Protein AF-0000000074138950 (afdb_homodimer)

Sequence (942 aa):
MVSYFRLIFAFALLVVQVLSLNSSVIQTNLSDFQYKGVSIGGWLVLEPYITPTLFNATLLSNETADDIPVDEYHYCEKLGEEEATKRLTEHWESMYNESDFEEIKKYGLNMVRIPIGYWSFEKMDGDPYVSGAQEYLDKAIEWSRNNDLKVLIDLHGVPNTQNGFDNSGLRNLGYPGWQNKTEYINHTYNVLQQIYEKYGTGEYAREYNDTIIGIEVVNEPFNPDLDKLKDFYIESYNDARNIQIVNNTIFFQEAFQQIGYWDDFIADGEVNITSTANGTNGTITKTADFENVIIDHHHYEVFSESQIASNVSTHLDNIKNYASSIGKSTTRSIIGEWSAALTDCAPWLNGVGLGSRYEGTSPYTNDRVGSCADFTRSPENWSKQQKKDYRRFVEMQLYQYGNSSQGWIFWCWKTEAATEWDFRALVKNDIIPQPLDNFKYVKNGVDTSDSTKVGITWSLVVIQTLILFFIMVSYFRLIFAFALLVVQVLSLNSSVIQTNLSDFQYKGVSIGGWLVLEPYITPTLFNATLLSNETADDIPVDEYHYCEKLGEEEATKRLTEHWESMYNESDFEEIKKYGLNMVRIPIGYWSFEKMDGDPYVSGAQEYLDKAIEWSRNNDLKVLIDLHGVPNTQNGFDNSGLRNLGYPGWQNKTEYINHTYNVLQQIYEKYGTGEYAREYNDTIIGIEVVNEPFNPDLDKLKDFYIESYNDARNIQIVNNTIFFQEAFQQIGYWDDFIADGEVNITSTANGTNGTITKTADFENVIIDHHHYEVFSESQIASNVSTHLDNIKNYASSIGKSTTRSIIGEWSAALTDCAPWLNGVGLGSRYEGTSPYTNDRVGSCADFTRSPENWSKQQKKDYRRFVEMQLYQYGNSSQGWIFWCWKTEAATEWDFRALVKNDIIPQPLDNFKYVKNGVDTSDSTKVGITWSLVVIQTLILFFI

pLDDT: mean 89.06, std 19.88, range [23.2, 98.94]

Radius of gyration: 33.06 Å; Cα contacts (8 Å, |Δi|>4): 1745; chains: 2; bounding box: 158×79×90 Å

Solvent-accessible surface area (backbone atoms only — not comparable to full-atom values): 50942 Å² total; per-residue (Å²): 132,86,78,77,75,76,76,75,78,75,75,74,76,73,74,74,73,74,69,77,71,79,68,72,66,45,80,60,84,57,87,79,54,68,44,36,28,32,20,52,56,47,58,58,40,40,33,56,36,36,41,46,66,71,43,59,66,67,59,51,92,91,52,55,83,88,66,48,52,55,20,40,38,46,41,16,53,73,55,31,62,68,56,32,43,55,53,48,51,51,46,58,64,61,78,58,56,55,67,54,44,48,50,45,35,72,61,67,35,48,31,38,35,40,43,32,35,40,45,40,78,53,65,60,92,85,56,42,60,66,66,63,49,46,62,52,51,53,49,50,51,50,36,24,51,76,44,70,22,31,33,33,43,28,35,29,15,47,53,64,6,38,47,7,40,29,67,26,31,35,59,35,79,81,47,48,38,22,84,42,38,70,67,34,48,51,49,46,50,53,40,48,50,51,50,28,45,51,62,17,19,67,68,60,12,64,73,36,52,86,21,49,49,29,39,30,77,46,50,53,40,46,84,62,65,62,65,60,47,50,47,48,53,35,52,54,50,50,47,40,66,72,57,24,33,39,54,46,31,41,33,43,46,57,43,85,52,61,82,52,68,57,36,61,47,55,75,65,18,60,48,76,45,76,46,70,55,95,89,40,74,44,74,44,76,47,68,40,87,74,69,62,57,34,38,32,38,73,55,75,51,32,87,43,58,69,44,37,66,47,54,68,70,45,51,46,50,50,47,52,53,52,27,51,48,44,54,71,32,86,54,56,33,30,36,56,30,30,61,53,40,63,52,41,54,43,65,36,64,74,29,64,94,41,46,26,55,36,52,24,30,54,83,38,80,33,68,61,69,55,66,48,69,74,69,60,48,60,71,89,72,46,52,71,65,56,49,49,49,41,23,44,48,38,40,46,47,56,50,37,36,54,71,33,40,44,9,37,18,38,44,19,42,60,46,76,64,30,56,48,36,9,49,56,56,26,40,76,66,64,30,43,43,77,57,71,78,53,58,86,30,43,58,95,86,36,81,49,71,78,62,61,79,72,64,72,69,71,70,76,72,74,74,73,75,74,73,77,71,82,119,132,83,78,77,76,76,77,74,76,76,75,74,74,74,72,73,75,73,70,75,71,81,68,74,66,45,78,61,86,58,86,80,55,67,45,39,29,32,21,51,58,48,57,57,41,40,34,56,35,36,42,47,66,71,43,60,67,67,58,51,93,92,53,56,81,87,66,48,51,55,20,40,37,46,41,16,53,74,55,32,64,67,56,33,42,56,54,49,51,52,45,57,64,62,75,57,56,56,66,55,43,46,50,44,36,73,62,68,37,47,31,38,36,39,44,33,33,39,44,40,78,54,63,61,93,86,55,44,60,66,66,65,49,47,63,53,52,52,47,51,52,50,37,23,50,75,44,71,22,30,34,32,45,28,34,30,14,47,52,63,7,38,47,8,41,28,68,26,30,34,60,34,79,81,46,47,38,22,84,40,38,71,66,33,49,52,49,45,51,53,41,48,50,51,49,28,44,52,63,15,20,67,68,60,13,64,72,37,52,87,23,49,49,28,40,29,76,46,49,53,40,46,84,62,63,63,64,60,48,52,49,48,52,34,52,54,50,52,49,42,66,72,58,24,34,40,54,49,32,40,34,42,46,58,42,84,52,62,82,53,69,58,35,62,46,54,74,64,18,61,48,75,46,76,46,70,54,97,90,40,72,43,74,44,77,47,69,38,86,74,68,62,56,32,38,34,38,73,55,74,52,33,86,44,58,69,42,38,66,46,54,67,70,44,51,46,49,50,46,50,53,52,29,53,47,44,56,70,33,87,54,55,32,30,34,59,29,32,62,54,39,63,51,40,55,42,62,34,64,74,30,65,94,40,45,25,55,37,52,25,31,55,83,38,80,31,69,60,68,54,64,48,70,74,69,62,48,62,72,88,73,46,50,71,65,56,48,49,50,41,22,43,48,39,39,44,47,56,50,36,36,52,72,32,39,44,8,35,17,37,44,20,43,60,45,75,64,28,59,50,37,9,50,56,57,27,41,76,66,65,30,43,42,77,56,72,79,54,57,86,29,44,58,95,84,36,81,48,72,77,61,60,78,73,63,73,69,71,69,74,72,71,73,74,72,75,70,76,70,86,119

Structure (mmCIF, N/CA/C/O backbone):
data_AF-0000000074138950-model_v1
#
loop_
_entity.id
_entity.type
_entity.pdbx_description
1 polymer 'glucan 1,3-beta-glucosidase'
#
loop_
_atom_site.group_PDB
_atom_site.id
_atom_site.type_symbol
_atom_site.label_atom_id
_atom_site.label_alt_id
_atom_site.label_comp_id
_atom_site.label_asym_id
_atom_site.label_entity_id
_atom_site.label_seq_id
_atom_site.pdbx_PDB_ins_code
_atom_site.Cartn_x
_atom_site.Cartn_y
_atom_site.Cartn_z
_atom_site.occupancy
_atom_site.B_iso_or_equiv
_atom_site.auth_seq_id
_atom_site.auth_comp_id
_atom_site.auth_asym_id
_atom_site.auth_atom_id
_atom_site.pdbx_PDB_model_num
ATOM 1 N N . MET A 1 1 ? 75.5 -23.422 -19.922 1 25.45 1 MET A N 1
ATOM 2 C CA . MET A 1 1 ? 75.125 -23.359 -21.328 1 25.45 1 MET A CA 1
ATOM 3 C C . MET A 1 1 ? 73.688 -23.844 -21.531 1 25.45 1 MET A C 1
ATOM 5 O O . MET A 1 1 ? 73.312 -24.297 -22.625 1 25.45 1 MET A O 1
ATOM 9 N N . VAL A 1 2 ? 72.812 -23.906 -20.438 1 30.64 2 VAL A N 1
ATOM 10 C CA . VAL A 1 2 ? 71.5 -24.5 -20.312 1 30.64 2 VAL A CA 1
ATOM 11 C C . VAL A 1 2 ? 70.562 -23.828 -21.281 1 30.64 2 VAL A C 1
ATOM 13 O O . VAL A 1 2 ? 70.438 -22.594 -21.281 1 30.64 2 VAL A O 1
ATOM 16 N N . SER A 1 3 ? 70.375 -24.453 -22.484 1 27.3 3 SER A N 1
ATOM 17 C CA . SER A 1 3 ? 69.688 -24.125 -23.703 1 27.3 3 SER A CA 1
ATOM 18 C C . SER A 1 3 ? 68.188 -23.781 -23.422 1 27.3 3 SER A C 1
ATOM 20 O O . SER A 1 3 ? 67.5 -24.594 -22.828 1 27.3 3 SER A O 1
ATOM 22 N N . TYR A 1 4 ? 67.875 -22.516 -23.188 1 27.69 4 TYR A N 1
ATOM 23 C CA . TYR A 1 4 ? 66.625 -21.828 -22.922 1 27.69 4 TYR A CA 1
ATOM 24 C C . TYR A 1 4 ? 65.625 -22.047 -24.078 1 27.69 4 TYR A C 1
ATOM 26 O O . TYR A 1 4 ? 65.812 -21.5 -25.156 1 27.69 4 TYR A O 1
ATOM 34 N N . PHE A 1 5 ? 65.25 -23.359 -24.328 1 26.03 5 PHE A N 1
ATOM 35 C CA . PHE A 1 5 ? 64.312 -23.609 -25.406 1 26.03 5 PHE A CA 1
ATOM 36 C C . PHE A 1 5 ? 63.094 -22.719 -25.266 1 26.03 5 PHE A C 1
ATOM 38 O O . PHE A 1 5 ? 62.469 -22.688 -24.203 1 26.03 5 PHE A O 1
ATOM 45 N N . ARG A 1 6 ? 63.062 -21.578 -25.953 1 26.09 6 ARG A N 1
ATOM 46 C CA . ARG A 1 6 ? 61.969 -20.609 -26.172 1 26.09 6 ARG A CA 1
ATOM 47 C C . ARG A 1 6 ? 60.719 -21.297 -26.719 1 26.09 6 ARG A C 1
ATOM 49 O O . ARG A 1 6 ? 60.719 -21.766 -27.859 1 26.09 6 ARG A O 1
ATOM 56 N N . LEU A 1 7 ? 60.094 -22.234 -25.922 1 26.47 7 LEU A N 1
ATOM 57 C CA . LEU A 1 7 ? 58.844 -22.828 -26.422 1 26.47 7 LEU A CA 1
ATOM 58 C C . LEU A 1 7 ? 57.875 -21.75 -26.875 1 26.47 7 LEU A C 1
ATOM 60 O O . LEU A 1 7 ? 57.469 -20.906 -26.062 1 26.47 7 LEU A O 1
ATOM 64 N N . ILE A 1 8 ? 57.969 -21.328 -28.109 1 28.42 8 ILE A N 1
ATOM 65 C CA . ILE A 1 8 ? 57.031 -20.453 -28.797 1 28.42 8 ILE A CA 1
ATOM 66 C C . ILE A 1 8 ? 55.625 -21.062 -28.734 1 28.42 8 ILE A C 1
ATOM 68 O O . ILE A 1 8 ? 55.406 -22.156 -29.234 1 28.42 8 ILE A O 1
ATOM 72 N N . PHE A 1 9 ? 54.938 -20.891 -27.609 1 27.12 9 PHE A N 1
ATOM 73 C CA . PHE A 1 9 ? 53.531 -21.25 -27.469 1 27.12 9 PHE A CA 1
ATOM 74 C C . PHE A 1 9 ? 52.719 -20.625 -28.594 1 27.12 9 PHE A C 1
ATOM 76 O O . PHE A 1 9 ? 52.656 -19.406 -28.734 1 27.12 9 PHE A O 1
ATOM 83 N N . ALA A 1 10 ? 52.75 -21.25 -29.781 1 27.77 10 ALA A N 1
ATOM 84 C CA . ALA A 1 10 ? 51.812 -20.922 -30.859 1 27.77 10 ALA A CA 1
ATOM 85 C C . ALA A 1 10 ? 50.375 -20.906 -30.344 1 27.77 10 ALA A C 1
ATOM 87 O O . ALA A 1 10 ? 49.875 -21.906 -29.844 1 27.77 10 ALA A O 1
ATOM 88 N N . PHE A 1 11 ? 49.906 -19.766 -29.812 1 28.39 11 PHE A N 1
ATOM 89 C CA . PHE A 1 11 ? 48.5 -19.484 -29.516 1 28.39 11 PHE A CA 1
ATOM 90 C C . PHE A 1 11 ? 47.625 -19.734 -30.734 1 28.39 11 PHE A C 1
ATOM 92 O O . PHE A 1 11 ? 47.719 -19.031 -31.734 1 28.39 11 PHE A O 1
ATOM 99 N N . ALA A 1 12 ? 47.469 -21.016 -31.141 1 28.14 12 ALA A N 1
ATOM 100 C CA . ALA A 1 12 ? 46.406 -21.281 -32.125 1 28.14 12 ALA A CA 1
ATOM 101 C C . ALA A 1 12 ? 45.094 -20.609 -31.719 1 28.14 12 ALA A C 1
ATOM 103 O O . ALA A 1 12 ? 44.562 -20.875 -30.641 1 28.14 12 ALA A O 1
ATOM 104 N N . LEU A 1 13 ? 44.875 -19.391 -32.156 1 29.73 13 LEU A N 1
ATOM 105 C CA . LEU A 1 13 ? 43.625 -18.688 -32.156 1 29.73 13 LEU A CA 1
ATOM 106 C C . LEU A 1 13 ? 42.5 -19.562 -32.719 1 29.73 13 LEU A C 1
ATOM 108 O O . LEU A 1 13 ? 42.469 -19.828 -33.938 1 29.73 13 LEU A O 1
ATOM 112 N N . LEU A 1 14 ? 42.188 -20.688 -32.094 1 29.3 14 LEU A N 1
ATOM 113 C CA . LEU A 1 14 ? 40.938 -21.344 -32.469 1 29.3 14 LEU A CA 1
ATOM 114 C C . LEU A 1 14 ? 39.781 -20.344 -32.562 1 29.3 14 LEU A C 1
ATOM 116 O O . LEU A 1 14 ? 39.406 -19.766 -31.547 1 29.3 14 LEU A O 1
ATOM 120 N N . VAL A 1 15 ? 39.688 -19.641 -33.656 1 30.47 15 VAL A N 1
ATOM 121 C CA . VAL A 1 15 ? 38.469 -18.938 -34.031 1 30.47 15 VAL A CA 1
ATOM 122 C C . VAL A 1 15 ? 37.281 -19.859 -33.906 1 30.47 15 VAL A C 1
ATOM 124 O O . VAL A 1 15 ? 37.125 -20.828 -34.656 1 30.47 15 VAL A O 1
ATOM 127 N N . VAL A 1 16 ? 36.844 -20.141 -32.688 1 30.41 16 VAL A N 1
ATOM 128 C CA . VAL A 1 16 ? 35.531 -20.719 -32.531 1 30.41 16 VAL A CA 1
ATOM 129 C C . VAL A 1 16 ? 34.531 -19.953 -33.406 1 30.41 16 VAL A C 1
ATOM 131 O O . VAL A 1 16 ? 34.281 -18.75 -33.156 1 30.41 16 VAL A O 1
ATOM 134 N N . GLN A 1 17 ? 34.469 -20.25 -34.656 1 28.31 17 GLN A N 1
ATOM 135 C CA . GLN A 1 17 ? 33.312 -19.828 -35.469 1 28.31 17 GLN A CA 1
ATOM 136 C C . GLN A 1 17 ? 32 -20.031 -34.719 1 28.31 17 GLN A C 1
ATOM 138 O O . GLN A 1 17 ? 31.641 -21.172 -34.406 1 28.31 17 GLN A O 1
ATOM 143 N N . VAL A 1 18 ? 31.609 -19.109 -33.906 1 32.47 18 VAL A N 1
ATOM 144 C CA . VAL A 1 18 ? 30.219 -19.016 -33.469 1 32.47 18 VAL A CA 1
ATOM 145 C C . VAL A 1 18 ? 29.281 -19.219 -34.656 1 32.47 18 VAL A C 1
ATOM 147 O O . VAL A 1 18 ? 29.25 -18.406 -35.562 1 32.47 18 VAL A O 1
ATOM 150 N N . LEU A 1 19 ? 29.219 -20.406 -35.125 1 30.45 19 LEU A N 1
ATOM 151 C CA . LEU A 1 19 ? 28.109 -20.688 -36 1 30.45 19 LEU A CA 1
ATOM 152 C C . LEU A 1 19 ? 26.844 -19.984 -35.531 1 30.45 19 LEU A C 1
ATOM 154 O O . LEU A 1 19 ? 26.438 -20.109 -34.375 1 30.45 19 LEU A O 1
ATOM 158 N N . SER A 1 20 ? 26.656 -18.781 -36 1 34.59 20 SER A N 1
ATOM 159 C CA . SER A 1 20 ? 25.312 -18.203 -36.031 1 34.59 20 SER A CA 1
ATOM 160 C C . SER A 1 20 ? 24.266 -19.266 -36.375 1 34.59 20 SER A C 1
ATOM 162 O O . SER A 1 20 ? 24.156 -19.688 -37.531 1 34.59 20 SER A O 1
ATOM 164 N N . LEU A 1 21 ? 24.172 -20.391 -35.688 1 35.03 21 LEU A N 1
ATOM 165 C CA . LEU A 1 21 ? 23 -21.219 -35.938 1 35.03 21 LEU A CA 1
ATOM 166 C C . LEU A 1 21 ? 21.75 -20.375 -36.062 1 35.03 21 LEU A C 1
ATOM 168 O O . LEU A 1 21 ? 21.391 -19.641 -35.125 1 35.03 21 LEU A O 1
ATOM 172 N N . ASN A 1 22 ? 21.406 -19.781 -37.094 1 38.62 22 ASN A N 1
ATOM 173 C CA . ASN A 1 22 ? 20.109 -19.266 -37.562 1 38.62 22 ASN A CA 1
ATOM 174 C C . ASN A 1 22 ? 18.953 -20.078 -36.969 1 38.62 22 ASN A C 1
ATOM 176 O O . ASN A 1 22 ? 18.453 -21 -37.594 1 38.62 22 ASN A O 1
ATOM 180 N N . SER A 1 23 ? 18.969 -20.578 -35.812 1 46.44 23 SER A N 1
ATOM 181 C CA . SER A 1 23 ? 17.891 -21.406 -35.281 1 46.44 23 SER A CA 1
ATOM 182 C C . SER A 1 23 ? 16.562 -20.656 -35.312 1 46.44 23 SER A C 1
ATOM 184 O O . SER A 1 23 ? 16.453 -19.562 -34.75 1 46.44 23 SER A O 1
ATOM 186 N N . SER A 1 24 ? 15.695 -20.828 -36.25 1 58.06 24 SER A N 1
ATOM 187 C CA . SER A 1 24 ? 14.352 -20.312 -36.469 1 58.06 24 SER A CA 1
ATOM 188 C C . SER A 1 24 ? 13.531 -20.297 -35.188 1 58.06 24 SER A C 1
ATOM 190 O O . SER A 1 24 ? 13.469 -21.297 -34.469 1 58.06 24 SER A O 1
ATOM 192 N N . VAL A 1 25 ? 13.172 -19.141 -34.688 1 64.19 25 VAL A N 1
ATOM 193 C CA . VAL A 1 25 ? 12.273 -18.922 -33.562 1 64.19 25 VAL A CA 1
ATOM 194 C C . VAL A 1 25 ? 11.016 -19.781 -33.719 1 64.19 25 VAL A C 1
ATOM 196 O O . VAL A 1 25 ? 10.398 -19.781 -34.781 1 64.19 25 VAL A O 1
ATOM 199 N N . ILE A 1 26 ? 10.734 -20.766 -32.875 1 66.44 26 ILE A N 1
ATOM 200 C CA . ILE A 1 26 ? 9.5 -21.547 -32.844 1 66.44 26 ILE A CA 1
ATOM 201 C C . ILE A 1 26 ? 8.375 -20.703 -32.281 1 66.44 26 ILE A C 1
ATOM 203 O O . ILE A 1 26 ? 8.453 -20.234 -31.125 1 66.44 26 ILE A O 1
ATOM 207 N N . GLN A 1 27 ? 7.336 -20.406 -33.156 1 62.75 27 GLN A N 1
ATOM 208 C CA . GLN A 1 27 ? 6.211 -19.578 -32.719 1 62.75 27 GLN A CA 1
ATOM 209 C C . GLN A 1 27 ? 5.184 -20.406 -31.969 1 62.75 27 GLN A C 1
ATOM 211 O O . GLN A 1 27 ? 4.832 -21.516 -32.375 1 62.75 27 GLN A O 1
ATOM 216 N N . THR A 1 28 ? 4.895 -20.016 -30.719 1 65.25 28 THR A N 1
ATOM 217 C CA . THR A 1 28 ? 3.764 -20.594 -30 1 65.25 28 THR A CA 1
ATOM 218 C C . THR A 1 28 ? 2.482 -19.828 -30.297 1 65.25 28 THR A C 1
ATOM 220 O O . THR A 1 28 ? 2.438 -18.609 -30.141 1 65.25 28 THR A O 1
ATOM 223 N N . ASN A 1 29 ? 1.729 -20.125 -31.359 1 62 29 ASN A N 1
ATOM 224 C CA . ASN A 1 29 ? 0.498 -19.422 -31.688 1 62 29 ASN A CA 1
ATOM 225 C C . ASN A 1 29 ? -0.556 -19.594 -30.609 1 62 29 ASN A C 1
ATOM 227 O O . ASN A 1 29 ? -1.287 -20.578 -30.578 1 62 29 ASN A O 1
ATOM 231 N N . LEU A 1 30 ? -0.494 -18.75 -29.641 1 74.06 30 LEU A N 1
ATOM 232 C CA . LEU A 1 30 ? -1.411 -18.859 -28.516 1 74.06 30 LEU A CA 1
ATOM 233 C C . LEU A 1 30 ? -2.477 -17.766 -28.562 1 74.06 30 LEU A C 1
ATOM 235 O O . LEU A 1 30 ? -3.064 -17.406 -27.547 1 74.06 30 LEU A O 1
ATOM 239 N N . SER A 1 31 ? -2.734 -17.297 -29.734 1 74.69 31 SER A N 1
ATOM 240 C CA . SER A 1 31 ? -3.717 -16.219 -29.859 1 74.69 31 SER A CA 1
ATOM 241 C C . SER A 1 31 ? -5.121 -16.719 -29.531 1 74.69 31 SER A C 1
ATOM 243 O O . SER A 1 31 ? -5.914 -16 -28.922 1 74.69 31 SER A O 1
ATOM 245 N N . ASP A 1 32 ? -5.324 -18.031 -29.719 1 82.62 32 ASP A N 1
ATOM 246 C CA . ASP A 1 32 ? -6.672 -18.547 -29.484 1 82.62 32 ASP A CA 1
ATOM 247 C C . ASP A 1 32 ? -6.707 -19.453 -28.266 1 82.62 32 ASP A C 1
ATOM 249 O O . ASP A 1 32 ? -7.738 -20.062 -27.953 1 82.62 32 ASP A O 1
ATOM 253 N N . PHE A 1 33 ? -5.648 -19.578 -27.641 1 91.06 33 PHE A N 1
ATOM 254 C CA . PHE A 1 33 ? -5.598 -20.438 -26.469 1 91.06 33 PHE A CA 1
ATOM 255 C C . PHE A 1 33 ? -6.391 -19.812 -25.312 1 91.06 33 PHE A C 1
ATOM 257 O O . PHE A 1 33 ? -6.156 -18.672 -24.938 1 91.06 33 PHE A O 1
ATOM 264 N N . GLN A 1 34 ? -7.367 -20.547 -24.844 1 95.12 34 GLN A N 1
ATOM 265 C CA . GLN A 1 34 ? -8.133 -20.141 -23.672 1 95.12 34 GLN A CA 1
ATOM 266 C C . GLN A 1 34 ? -7.613 -20.828 -22.406 1 95.12 34 GLN A C 1
ATOM 268 O O . GLN A 1 34 ? -7.738 -22.047 -22.266 1 95.12 34 GLN A O 1
ATOM 273 N N . TYR A 1 35 ? -7.074 -20.094 -21.562 1 97.88 35 TYR A N 1
ATOM 274 C CA . TYR A 1 35 ? -6.508 -20.641 -20.328 1 97.88 35 TYR A CA 1
ATOM 275 C C . TYR A 1 35 ? -7.602 -21.156 -19.406 1 97.88 35 TYR A C 1
ATOM 277 O O . TYR A 1 35 ? -8.508 -20.422 -19.031 1 97.88 35 TYR A O 1
ATOM 285 N N . LYS A 1 36 ? -7.59 -22.328 -19.156 1 98.62 36 LYS A N 1
ATOM 286 C CA . LYS A 1 36 ? -8.352 -23 -18.109 1 98.62 36 LYS A CA 1
ATOM 287 C C . LYS A 1 36 ? -7.438 -23.781 -17.172 1 98.62 36 LYS A C 1
ATOM 289 O O . LYS A 1 36 ? -7.234 -24.984 -17.359 1 98.62 36 LYS A O 1
ATOM 294 N N . GLY A 1 37 ? -6.922 -22.984 -16.219 1 98.81 37 GLY A N 1
ATOM 295 C CA . GLY A 1 37 ? -5.789 -23.547 -15.508 1 98.81 37 GLY A CA 1
ATOM 296 C C . GLY A 1 37 ? -6 -23.609 -14.008 1 98.81 37 GLY A C 1
ATOM 297 O O . GLY A 1 37 ? -7.031 -23.156 -13.5 1 98.81 37 GLY A O 1
ATOM 298 N N . VAL A 1 38 ? -5.051 -24.266 -13.352 1 98.94 38 VAL A N 1
ATOM 299 C CA . VAL A 1 38 ? -4.961 -24.344 -11.898 1 98.94 38 VAL A CA 1
ATOM 300 C C . VAL A 1 38 ? -3.506 -24.188 -11.453 1 98.94 38 VAL A C 1
ATOM 302 O O . VAL A 1 38 ? -2.59 -24.609 -12.164 1 98.94 38 VAL A O 1
ATOM 305 N N . SER A 1 39 ? -3.324 -23.547 -10.305 1 98.94 39 SER A N 1
ATOM 306 C CA . SER A 1 39 ? -1.98 -23.375 -9.766 1 98.94 39 SER A CA 1
ATOM 307 C C . SER A 1 39 ? -1.574 -24.547 -8.891 1 98.94 39 SER A C 1
ATOM 309 O O . SER A 1 39 ? -2.395 -25.094 -8.141 1 98.94 39 SER A O 1
ATOM 311 N N . ILE A 1 40 ? -0.316 -24.922 -9.055 1 98.88 40 ILE A N 1
ATOM 312 C CA . ILE A 1 40 ? 0.272 -25.953 -8.195 1 98.88 40 ILE A CA 1
ATOM 313 C C . ILE A 1 40 ? 0.928 -25.281 -6.98 1 98.88 40 ILE A C 1
ATOM 315 O O . ILE A 1 40 ? 2.154 -25.297 -6.852 1 98.88 40 ILE A O 1
ATOM 319 N N . GLY A 1 41 ? 0.086 -24.797 -6.098 1 98.19 41 GLY A N 1
ATOM 320 C CA . GLY A 1 41 ? 0.531 -23.984 -4.973 1 98.19 41 GLY A CA 1
ATOM 321 C C . GLY A 1 41 ? 1.045 -24.812 -3.809 1 98.19 41 GLY A C 1
ATOM 322 O O . GLY A 1 41 ? 0.669 -25.969 -3.652 1 98.19 41 GLY A O 1
ATOM 323 N N . GLY A 1 42 ? 1.865 -24.219 -2.883 1 98.31 42 GLY A N 1
ATOM 324 C CA . GLY A 1 42 ? 2.32 -24.812 -1.636 1 98.31 42 GLY A CA 1
ATOM 325 C C . GLY A 1 42 ? 3.365 -25.891 -1.837 1 98.31 42 GLY A C 1
ATOM 326 O O . GLY A 1 42 ? 3.672 -26.656 -0.911 1 98.31 42 GLY A O 1
ATOM 327 N N . TRP A 1 43 ? 3.957 -26 -3.045 1 98.75 43 TRP A N 1
ATOM 328 C CA . TRP A 1 43 ? 4.824 -27.125 -3.395 1 98.75 43 TRP A CA 1
ATOM 329 C C . TRP A 1 43 ? 6.27 -26.672 -3.553 1 98.75 43 TRP A C 1
ATOM 331 O O . TRP A 1 43 ? 7.059 -26.75 -2.607 1 98.75 43 TRP A O 1
ATOM 341 N N . LEU A 1 44 ? 6.598 -25.891 -4.582 1 98.81 44 LEU A N 1
ATOM 342 C CA . LEU A 1 44 ? 7.969 -25.469 -4.844 1 98.81 44 LEU A CA 1
ATOM 343 C C . LEU A 1 44 ? 8.234 -24.094 -4.25 1 98.81 44 LEU A C 1
ATOM 345 O O . LEU A 1 44 ? 9.375 -23.625 -4.25 1 98.81 44 LEU A O 1
ATOM 349 N N . VAL A 1 45 ? 7.254 -23.453 -3.809 1 98.81 45 VAL A N 1
ATOM 350 C CA . VAL A 1 45 ? 7.223 -22.328 -2.881 1 98.81 45 VAL A CA 1
ATOM 351 C C . VAL A 1 45 ? 6.203 -22.594 -1.777 1 98.81 45 VAL A C 1
ATOM 353 O O . VAL A 1 45 ? 5.016 -22.797 -2.055 1 98.81 45 VAL A O 1
ATOM 356 N N . LEU A 1 46 ? 6.676 -22.547 -0.558 1 98.69 46 LEU A N 1
ATOM 357 C CA . LEU A 1 46 ? 5.797 -22.922 0.543 1 98.69 46 LEU A CA 1
ATOM 358 C C . LEU A 1 46 ? 4.887 -21.766 0.939 1 98.69 46 LEU A C 1
ATOM 360 O O . LEU A 1 46 ? 5.305 -20.609 0.913 1 98.69 46 LEU A O 1
ATOM 364 N N . GLU A 1 47 ? 3.686 -22.078 1.285 1 98.56 47 GLU A N 1
ATOM 365 C CA . GLU A 1 47 ? 2.734 -21.203 1.961 1 98.56 47 GLU A CA 1
ATOM 366 C C . GLU A 1 47 ? 2.088 -21.906 3.152 1 98.56 47 GLU A C 1
ATOM 368 O O . GLU A 1 47 ? 1.416 -22.922 2.988 1 98.56 47 GLU A O 1
ATOM 373 N N . PRO A 1 48 ? 2.189 -21.406 4.301 1 98.5 48 PRO A N 1
ATOM 374 C CA . PRO A 1 48 ? 1.765 -22.109 5.508 1 98.5 48 PRO A CA 1
ATOM 375 C C . PRO A 1 48 ? 0.293 -22.516 5.469 1 98.5 48 PRO A C 1
ATOM 377 O O . PRO A 1 48 ? -0.07 -23.594 5.969 1 98.5 48 PRO A O 1
ATOM 380 N N . TYR A 1 49 ? -0.575 -21.734 4.867 1 98.31 49 TYR A N 1
ATOM 381 C CA . TYR A 1 49 ? -1.999 -22.031 4.926 1 98.31 49 TYR A CA 1
ATOM 382 C C . TYR A 1 49 ? -2.338 -23.219 4.031 1 98.31 49 TYR A C 1
ATOM 384 O O . TYR A 1 49 ? -3.365 -23.875 4.227 1 98.31 49 TYR A O 1
ATOM 392 N N . ILE A 1 50 ? -1.511 -23.547 3.055 1 98.56 50 ILE A N 1
ATOM 393 C CA . ILE A 1 50 ? -1.769 -24.656 2.137 1 98.56 50 ILE A CA 1
ATOM 394 C C . ILE A 1 50 ? -1.3 -25.969 2.764 1 98.56 50 ILE A C 1
ATOM 396 O O . ILE A 1 50 ? -1.968 -26.984 2.635 1 98.56 50 ILE A O 1
ATOM 400 N N . THR A 1 51 ? -0.111 -25.906 3.436 1 97.69 51 THR A N 1
ATOM 401 C CA . THR A 1 51 ? 0.45 -27.094 4.074 1 97.69 51 THR A CA 1
ATOM 402 C C . THR A 1 51 ? 0.824 -26.797 5.523 1 97.69 51 THR A C 1
ATOM 404 O O . THR A 1 51 ? 1.995 -26.891 5.898 1 97.69 51 THR A O 1
ATOM 407 N N . PRO A 1 52 ? -0.171 -26.578 6.379 1 97.38 52 PRO A N 1
ATOM 408 C CA . PRO A 1 52 ? 0.117 -26.203 7.762 1 97.38 52 PRO A CA 1
ATOM 409 C C . PRO A 1 52 ? 0.89 -27.281 8.523 1 97.38 52 PRO A C 1
ATOM 411 O O . PRO A 1 52 ? 1.667 -26.969 9.422 1 97.38 52 PRO A O 1
ATOM 414 N N . THR A 1 53 ? 0.735 -28.562 8.164 1 97 53 THR A N 1
ATOM 415 C CA . THR A 1 53 ? 1.394 -29.656 8.883 1 97 53 THR A CA 1
ATOM 416 C C . THR A 1 53 ? 2.91 -29.531 8.773 1 97 53 THR A C 1
ATOM 418 O O . THR A 1 53 ? 3.633 -29.828 9.727 1 97 53 THR A O 1
ATOM 421 N N . LEU A 1 54 ? 3.367 -29.094 7.641 1 97.81 54 LEU A N 1
ATOM 422 C CA . LEU A 1 54 ? 4.797 -28.906 7.422 1 97.81 54 LEU A CA 1
ATOM 423 C C . LEU A 1 54 ? 5.379 -27.906 8.406 1 97.81 54 LEU A C 1
ATOM 425 O O . LEU A 1 54 ? 6.488 -28.078 8.906 1 97.81 54 LEU A O 1
ATOM 429 N N . PHE 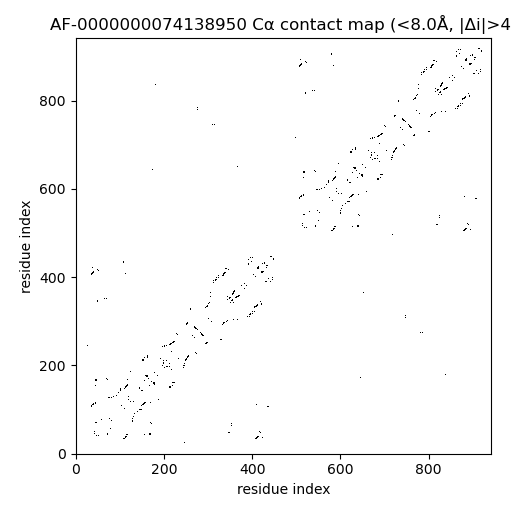A 1 55 ? 4.703 -26.875 8.742 1 98.44 55 PHE A N 1
ATOM 430 C CA . PHE A 1 55 ? 5.148 -25.797 9.625 1 98.44 55 PHE A CA 1
ATOM 431 C C . PHE A 1 55 ? 4.93 -26.172 11.086 1 98.44 55 PHE A C 1
ATOM 433 O O . PHE A 1 55 ? 5.793 -25.938 11.93 1 98.44 55 PHE A O 1
ATOM 440 N N . ASN A 1 56 ? 3.807 -26.828 11.367 1 97.69 56 ASN A N 1
ATOM 441 C CA . ASN A 1 56 ? 3.531 -27.281 12.719 1 97.69 56 ASN A CA 1
ATOM 442 C C . ASN A 1 56 ? 4.582 -28.281 13.195 1 97.69 56 ASN A C 1
ATOM 444 O O . ASN A 1 56 ? 4.93 -28.312 14.375 1 97.69 56 ASN A O 1
ATOM 448 N N . ALA A 1 57 ? 5.07 -29.016 12.32 1 97.69 57 ALA A N 1
ATOM 449 C CA . ALA A 1 57 ? 6.016 -30.078 12.641 1 97.69 57 ALA A CA 1
ATOM 450 C C . ALA A 1 57 ? 7.363 -29.5 13.07 1 97.69 57 ALA A C 1
ATOM 452 O O . ALA A 1 57 ? 8.227 -30.234 13.57 1 97.69 57 ALA A O 1
ATOM 453 N N . THR A 1 58 ? 7.559 -28.203 12.875 1 98.12 58 THR A N 1
ATOM 454 C CA . THR A 1 58 ? 8.828 -27.609 13.258 1 98.12 58 THR A CA 1
ATOM 455 C C . THR A 1 58 ? 8.875 -27.328 14.758 1 98.12 58 THR A C 1
ATOM 457 O O . THR A 1 58 ? 9.945 -27.047 15.305 1 98.12 58 THR A O 1
ATOM 460 N N . LEU A 1 59 ? 7.789 -27.391 15.391 1 97.19 59 LEU A N 1
ATOM 461 C CA . LEU A 1 59 ? 7.699 -27.031 16.797 1 97.19 59 LEU A CA 1
ATOM 462 C C . LEU A 1 59 ? 8.383 -28.062 17.672 1 97.19 59 LEU A C 1
ATOM 464 O O . LEU A 1 59 ? 8.109 -29.266 17.547 1 97.19 59 LEU A O 1
ATOM 468 N N . LEU A 1 60 ? 9.188 -27.562 18.547 1 95.75 60 LEU A N 1
ATOM 469 C CA . LEU A 1 60 ? 9.781 -28.391 19.578 1 95.75 60 LEU A CA 1
ATOM 470 C C . LEU A 1 60 ? 8.898 -28.438 20.828 1 95.75 60 LEU A C 1
ATOM 472 O O . LEU A 1 60 ? 7.969 -27.641 20.953 1 95.75 60 LEU A O 1
ATOM 476 N N . SER A 1 61 ? 9.258 -29.328 21.719 1 95.19 61 SER A N 1
ATOM 477 C CA . SER A 1 61 ? 8.445 -29.562 22.906 1 95.19 61 SER A CA 1
ATOM 478 C C . SER A 1 61 ? 8.391 -28.312 23.781 1 95.19 61 SER A C 1
ATOM 480 O O . SER A 1 61 ? 7.398 -28.078 24.484 1 95.19 61 SER A O 1
ATOM 482 N N . ASN A 1 62 ? 9.375 -27.469 23.75 1 96.62 62 ASN A N 1
ATOM 483 C CA . ASN A 1 62 ? 9.461 -26.297 24.609 1 96.62 62 ASN A CA 1
ATOM 484 C C . ASN A 1 62 ? 9.023 -25.031 23.875 1 96.62 62 ASN A C 1
ATOM 486 O O . ASN A 1 62 ? 9.242 -23.906 24.359 1 96.62 62 ASN A O 1
ATOM 490 N N . GLU A 1 63 ? 8.461 -25.203 22.703 1 96.44 63 GLU A N 1
ATOM 491 C CA . GLU A 1 63 ? 8.062 -24.062 21.891 1 96.44 63 GLU A CA 1
ATOM 492 C C . GLU A 1 63 ? 6.547 -23.922 21.812 1 96.44 63 GLU A C 1
ATOM 494 O O . GLU A 1 63 ? 5.82 -24.828 22.234 1 96.44 63 GLU A O 1
ATOM 499 N N . THR A 1 64 ? 6.152 -22.734 21.453 1 96.31 64 THR A N 1
ATOM 500 C CA . THR A 1 64 ? 4.734 -22.422 21.328 1 96.31 64 THR A CA 1
ATOM 501 C C . THR A 1 64 ? 4.406 -22 19.891 1 96.31 64 THR A C 1
ATOM 503 O O . THR A 1 64 ? 5.281 -22 19.016 1 96.31 64 THR A O 1
ATOM 506 N N . ALA A 1 65 ? 3.125 -21.641 19.609 1 94.12 65 ALA A N 1
ATOM 507 C CA . ALA A 1 65 ? 2.65 -21.219 18.297 1 94.12 65 ALA A CA 1
ATOM 508 C C . ALA A 1 65 ? 3.422 -20 17.797 1 94.12 65 ALA A C 1
ATOM 510 O O . ALA A 1 65 ? 3.582 -19.812 16.594 1 94.12 65 ALA A O 1
ATOM 511 N N . ASP A 1 66 ? 3.975 -19.297 18.734 1 94.25 66 ASP A N 1
ATOM 512 C CA . ASP A 1 66 ? 4.715 -18.078 18.375 1 94.25 66 ASP A CA 1
ATOM 513 C C . ASP A 1 66 ? 6.059 -18.438 17.734 1 94.25 66 ASP A C 1
ATOM 515 O O . ASP A 1 66 ? 6.711 -17.562 17.141 1 94.25 66 ASP A O 1
ATOM 519 N N . ASP A 1 67 ? 6.387 -19.672 17.812 1 96.94 67 ASP A N 1
ATOM 520 C CA . ASP A 1 67 ? 7.688 -20.094 17.312 1 96.94 67 ASP A CA 1
ATOM 521 C C . ASP A 1 67 ? 7.551 -20.75 15.938 1 96.94 67 ASP A C 1
ATOM 523 O O . ASP A 1 67 ? 8.547 -21.172 15.344 1 96.94 67 ASP A O 1
ATOM 527 N N . ILE A 1 68 ? 6.348 -20.797 15.391 1 98.25 68 ILE A N 1
ATOM 528 C CA . ILE A 1 68 ? 6.121 -21.344 14.055 1 98.25 68 ILE A CA 1
ATOM 529 C C . ILE A 1 68 ? 6.715 -20.406 13.008 1 98.25 68 ILE A C 1
ATOM 531 O O . ILE A 1 68 ? 6.453 -19.203 13.023 1 98.25 68 ILE A O 1
ATOM 535 N N . PRO A 1 69 ? 7.543 -20.922 12.117 1 98.69 69 PRO A N 1
ATOM 536 C CA . PRO A 1 69 ? 8.086 -20.047 11.07 1 98.69 69 PRO A CA 1
ATOM 537 C C . PRO A 1 69 ? 7.004 -19.469 10.156 1 98.69 69 PRO A C 1
ATOM 539 O O . PRO A 1 69 ? 6.027 -20.156 9.844 1 98.69 69 PRO A O 1
ATOM 542 N N . VAL A 1 70 ? 7.199 -18.328 9.688 1 98.5 70 VAL A N 1
ATOM 543 C CA . VAL A 1 70 ? 6.113 -17.562 9.078 1 98.5 70 VAL A CA 1
ATOM 544 C C . VAL A 1 70 ? 6.137 -17.75 7.562 1 98.5 70 VAL A C 1
ATOM 546 O O . VAL A 1 70 ? 5.188 -17.375 6.867 1 98.5 70 VAL A O 1
ATOM 549 N N . ASP A 1 71 ? 7.25 -18.297 7.02 1 98.69 71 ASP A N 1
ATOM 550 C CA . ASP A 1 71 ? 7.445 -18.484 5.582 1 98.69 71 ASP A CA 1
ATOM 551 C C . ASP A 1 71 ? 8.586 -19.469 5.309 1 98.69 71 ASP A C 1
ATOM 553 O O . ASP A 1 71 ? 9.125 -20.078 6.238 1 98.69 71 ASP A O 1
ATOM 557 N N . GLU A 1 72 ? 8.844 -19.688 4.07 1 98.88 72 GLU A N 1
ATOM 558 C CA . GLU A 1 72 ? 9.852 -20.672 3.705 1 98.88 72 GLU A CA 1
ATOM 559 C C . GLU A 1 72 ? 11.242 -20.234 4.16 1 98.88 72 GLU A C 1
ATOM 561 O O . GLU A 1 72 ? 12.047 -21.062 4.586 1 98.88 72 GLU A O 1
ATOM 566 N N . TYR A 1 73 ? 11.617 -18.938 4.027 1 98.81 73 TYR A N 1
ATOM 567 C CA . TYR A 1 73 ? 12.891 -18.422 4.5 1 98.81 73 TYR A CA 1
ATOM 568 C C . TYR A 1 73 ? 13.117 -18.766 5.969 1 98.81 73 TYR A C 1
ATOM 570 O O . TYR A 1 73 ? 14.133 -19.375 6.316 1 98.81 73 TYR A O 1
ATOM 578 N N . HIS A 1 74 ? 12.18 -18.484 6.789 1 98.69 74 HIS A N 1
ATOM 579 C CA . HIS A 1 74 ? 12.297 -18.703 8.227 1 98.69 74 HIS A CA 1
ATOM 580 C C . HIS A 1 74 ? 12.18 -20.172 8.578 1 98.69 74 HIS A C 1
ATOM 582 O O . HIS A 1 74 ? 12.75 -20.641 9.57 1 98.69 74 HIS A O 1
ATOM 588 N N . TYR A 1 75 ? 11.375 -20.922 7.781 1 98.81 75 TYR A N 1
ATOM 589 C CA . TYR A 1 75 ? 11.32 -22.375 7.922 1 98.81 75 TYR A CA 1
ATOM 590 C C . TYR A 1 75 ? 12.711 -23 7.805 1 98.81 75 TYR A C 1
ATOM 592 O O . TYR A 1 75 ? 13.133 -23.75 8.672 1 98.81 75 TYR A O 1
ATOM 600 N N . CYS A 1 76 ? 13.406 -22.609 6.754 1 98.88 76 CYS A N 1
ATOM 601 C CA . CYS A 1 76 ? 14.742 -23.141 6.504 1 98.88 76 CYS A CA 1
ATOM 602 C C . CYS A 1 76 ? 15.727 -22.641 7.555 1 98.88 76 CYS A C 1
ATOM 604 O O . CYS A 1 76 ? 16.594 -23.391 8.008 1 98.88 76 CYS A O 1
ATOM 606 N N . GLU A 1 77 ? 15.594 -21.359 7.898 1 98.62 77 GLU A N 1
ATOM 607 C CA . GLU A 1 77 ? 16.469 -20.781 8.914 1 98.62 77 GLU A CA 1
ATOM 608 C C . GLU A 1 77 ? 16.344 -21.531 10.242 1 98.62 77 GLU A C 1
ATOM 610 O O . GLU A 1 77 ? 17.344 -21.844 10.875 1 98.62 77 GLU A O 1
ATOM 615 N N . LYS A 1 78 ? 15.141 -21.812 10.633 1 98.38 78 LYS A N 1
ATOM 616 C CA . LYS A 1 78 ? 14.875 -22.484 11.906 1 98.38 78 LYS A CA 1
ATOM 617 C C . LYS A 1 78 ? 15.438 -23.906 11.914 1 98.38 78 LYS A C 1
ATOM 619 O O . LYS A 1 78 ? 16.047 -24.328 12.898 1 98.38 78 LYS A O 1
ATOM 624 N N . LEU A 1 79 ? 15.258 -24.641 10.859 1 98.31 79 LEU A N 1
ATOM 625 C CA . LEU A 1 79 ? 15.594 -26.062 10.812 1 98.31 79 LEU A CA 1
ATOM 626 C C . LEU A 1 79 ? 17.078 -26.266 10.523 1 98.31 79 LEU A C 1
ATOM 628 O O . LEU A 1 79 ? 17.656 -27.281 10.922 1 98.31 79 LEU A O 1
ATOM 632 N N . GLY A 1 80 ? 17.688 -25.281 9.836 1 98.06 80 GLY A N 1
ATOM 633 C CA . GLY A 1 80 ? 19.016 -25.484 9.312 1 98.06 80 GLY A CA 1
ATOM 634 C C . GLY A 1 80 ? 19.047 -26.25 8 1 98.06 80 GLY A C 1
ATOM 635 O O . GLY A 1 80 ? 18.078 -26.922 7.656 1 98.06 80 GLY A O 1
ATOM 636 N N . GLU A 1 81 ? 20.109 -26.203 7.312 1 97.5 81 GLU A N 1
ATOM 637 C CA . GLU A 1 81 ? 20.219 -26.688 5.938 1 97.5 81 GLU A CA 1
ATOM 638 C C . GLU A 1 81 ? 19.938 -28.188 5.848 1 97.5 81 GLU A C 1
ATOM 640 O O . GLU A 1 81 ? 19.172 -28.625 4.996 1 97.5 81 GLU A O 1
ATOM 645 N N . GLU A 1 82 ? 20.516 -29 6.645 1 98 82 GLU A N 1
ATOM 646 C CA . GLU A 1 82 ? 20.406 -30.453 6.559 1 98 82 GLU A CA 1
ATOM 647 C C . GLU A 1 82 ? 18.969 -30.906 6.785 1 98 82 GLU A C 1
ATOM 649 O O . GLU A 1 82 ? 18.406 -31.609 5.949 1 98 82 GLU A O 1
ATOM 654 N N . GLU A 1 83 ? 18.422 -30.484 7.895 1 98.5 83 GLU A N 1
ATOM 655 C CA . GLU A 1 83 ? 17.062 -30.906 8.227 1 98.5 83 GLU A CA 1
ATOM 656 C C . GLU A 1 83 ? 16.047 -30.344 7.242 1 98.5 83 GLU A C 1
ATOM 658 O O . GLU A 1 83 ? 15.109 -31.031 6.84 1 98.5 83 GLU A O 1
ATOM 663 N N . ALA A 1 84 ? 16.172 -29.078 6.836 1 98.69 84 ALA A N 1
ATOM 664 C CA . ALA A 1 84 ? 15.281 -28.469 5.852 1 98.69 84 ALA A CA 1
ATOM 665 C C . ALA A 1 84 ? 15.336 -29.219 4.527 1 98.69 84 ALA A C 1
ATOM 667 O O . ALA A 1 84 ? 14.305 -29.469 3.898 1 98.69 84 ALA A O 1
ATOM 668 N N . THR A 1 85 ? 16.531 -29.609 4.133 1 98.56 85 THR A N 1
ATOM 669 C CA . THR A 1 85 ? 16.688 -30.344 2.885 1 98.56 85 THR A CA 1
ATOM 670 C C . THR A 1 85 ? 15.93 -31.672 2.951 1 98.56 85 THR A C 1
ATOM 672 O O . THR A 1 85 ? 15.219 -32.031 2.016 1 98.56 85 THR A O 1
ATOM 675 N N . LYS A 1 86 ? 16.141 -32.344 3.992 1 98.5 86 LYS A N 1
ATOM 676 C CA . LYS A 1 86 ? 15.469 -33.625 4.168 1 98.5 86 LYS A CA 1
ATOM 677 C C . LYS A 1 86 ? 13.953 -33.469 4.082 1 98.5 86 LYS A C 1
ATOM 679 O O . LYS A 1 86 ? 13.297 -34.188 3.312 1 98.5 86 LYS A O 1
ATOM 684 N N . ARG A 1 87 ? 13.367 -32.562 4.785 1 98.62 87 ARG A N 1
ATOM 685 C CA . ARG A 1 87 ? 11.922 -32.375 4.863 1 98.62 87 ARG A CA 1
ATOM 686 C C . ARG A 1 87 ? 11.359 -31.844 3.543 1 98.62 87 ARG A C 1
ATOM 688 O O . ARG A 1 87 ? 10.305 -32.312 3.09 1 98.62 87 ARG A O 1
ATOM 695 N N . LEU A 1 88 ? 12.047 -30.906 2.971 1 98.81 88 LEU A N 1
ATOM 696 C CA . LEU A 1 88 ? 11.555 -30.328 1.726 1 98.81 88 LEU A CA 1
ATOM 697 C C . LEU A 1 88 ? 11.656 -31.328 0.581 1 98.81 88 LEU A C 1
ATOM 699 O O . LEU A 1 88 ? 10.773 -31.391 -0.282 1 98.81 88 LEU A O 1
ATOM 703 N N . THR A 1 89 ? 12.695 -32.125 0.562 1 98.56 89 THR A N 1
ATOM 704 C CA . THR A 1 89 ? 12.773 -33.188 -0.446 1 98.56 89 THR A CA 1
ATOM 705 C C . THR A 1 89 ? 11.594 -34.156 -0.318 1 98.56 89 THR A C 1
ATOM 707 O O . THR A 1 89 ? 10.953 -34.5 -1.314 1 98.56 89 THR A O 1
ATOM 710 N N . GLU A 1 90 ? 11.344 -34.531 0.87 1 98.44 90 GLU A N 1
ATOM 711 C CA . GLU A 1 90 ? 10.188 -35.406 1.094 1 98.44 90 GLU A CA 1
ATOM 712 C C . GLU A 1 90 ? 8.898 -34.719 0.638 1 98.44 90 GLU A C 1
ATOM 714 O O . GLU A 1 90 ? 8.039 -35.375 0.033 1 98.44 90 GLU A O 1
ATOM 719 N N . HIS A 1 91 ? 8.75 -33.469 0.969 1 98.56 91 HIS A N 1
ATOM 720 C CA . HIS A 1 91 ? 7.582 -32.688 0.577 1 98.56 91 HIS A CA 1
ATOM 721 C C . HIS A 1 91 ? 7.441 -32.656 -0.94 1 98.56 91 HIS A C 1
ATOM 723 O O . HIS A 1 91 ? 6.363 -32.906 -1.478 1 98.56 91 HIS A O 1
ATOM 729 N N . TRP A 1 92 ? 8.492 -32.344 -1.663 1 98.69 92 TRP A N 1
ATOM 730 C CA . TRP A 1 92 ? 8.469 -32.25 -3.119 1 98.69 92 TRP A CA 1
ATOM 731 C C . TRP A 1 92 ? 8.141 -33.594 -3.742 1 98.69 92 TRP A C 1
ATOM 733 O O . TRP A 1 92 ? 7.453 -33.656 -4.762 1 98.69 92 TRP A O 1
ATOM 743 N N . GLU A 1 93 ? 8.562 -34.656 -3.086 1 98 93 GLU A N 1
ATOM 744 C CA . GLU A 1 93 ? 8.391 -36 -3.604 1 98 93 GLU A CA 1
ATOM 745 C C . GLU A 1 93 ? 6.961 -36.5 -3.393 1 98 93 GLU A C 1
ATOM 747 O O . GLU A 1 93 ? 6.457 -37.312 -4.172 1 98 93 GLU A O 1
ATOM 752 N N . SER A 1 94 ? 6.379 -35.938 -2.424 1 97.81 94 SER A N 1
ATOM 753 C CA . SER A 1 94 ? 5.172 -36.625 -1.999 1 97.81 94 SER A CA 1
ATOM 754 C C . SER A 1 94 ? 3.93 -35.781 -2.219 1 97.81 94 SER A C 1
ATOM 756 O O . SER A 1 94 ? 2.828 -36.312 -2.393 1 97.81 94 SER A O 1
ATOM 758 N N . MET A 1 95 ? 3.996 -34.469 -2.176 1 98 95 MET A N 1
ATOM 759 C CA . MET A 1 95 ? 2.799 -33.625 -2.188 1 98 95 MET A CA 1
ATOM 760 C C . MET A 1 95 ? 2.076 -33.75 -3.525 1 98 95 MET A C 1
ATOM 762 O O . MET A 1 95 ? 0.847 -33.781 -3.57 1 98 95 MET A O 1
ATOM 766 N N . TYR A 1 96 ? 2.85 -33.688 -4.648 1 98.5 96 TYR A N 1
ATOM 767 C CA . TYR A 1 96 ? 2.283 -33.844 -5.988 1 98.5 96 TYR A CA 1
ATOM 768 C C . TYR A 1 96 ? 2.955 -34.969 -6.754 1 98.5 96 TYR A C 1
ATOM 770 O O . TYR A 1 96 ? 4.152 -35.219 -6.582 1 98.5 96 TYR A O 1
ATOM 778 N N . ASN A 1 97 ? 2.227 -35.656 -7.602 1 97.81 97 ASN A N 1
ATOM 779 C CA . ASN A 1 97 ? 2.703 -36.688 -8.523 1 97.81 97 ASN A CA 1
ATOM 780 C C . ASN A 1 97 ? 1.939 -36.656 -9.844 1 97.81 97 ASN A C 1
ATOM 782 O O . ASN A 1 97 ? 1.062 -35.812 -10.039 1 97.81 97 ASN A O 1
ATOM 786 N N . GLU A 1 98 ? 2.289 -37.531 -10.734 1 98.56 98 GLU A N 1
ATOM 787 C CA . GLU A 1 98 ? 1.712 -37.5 -12.078 1 98.56 98 GLU A CA 1
ATOM 788 C C . GLU A 1 98 ? 0.206 -37.75 -12.039 1 98.56 98 GLU A C 1
ATOM 790 O O . GLU A 1 98 ? -0.534 -37.219 -12.875 1 98.56 98 GLU A O 1
ATOM 795 N N . SER A 1 99 ? -0.23 -38.531 -11.062 1 98.69 99 SER A N 1
ATOM 796 C CA . SER A 1 99 ? -1.662 -38.781 -10.969 1 98.69 99 SER A CA 1
ATOM 797 C C . SER A 1 99 ? -2.449 -37.5 -10.734 1 98.69 99 SER A C 1
ATOM 799 O O . SER A 1 99 ? -3.605 -37.406 -11.148 1 98.69 99 SER A O 1
ATOM 801 N N . ASP A 1 100 ? -1.895 -36.531 -10.016 1 98.81 100 ASP A N 1
ATOM 802 C CA . ASP A 1 100 ? -2.535 -35.25 -9.875 1 98.81 100 ASP A CA 1
ATOM 803 C C . ASP A 1 100 ? -2.762 -34.594 -11.242 1 98.81 100 ASP A C 1
ATOM 805 O O . ASP A 1 100 ? -3.834 -34.062 -11.508 1 98.81 100 ASP A O 1
ATOM 809 N N . PHE A 1 101 ? -1.831 -34.625 -12.094 1 98.94 101 PHE A N 1
ATOM 810 C CA . PHE A 1 101 ? -1.905 -34 -13.406 1 98.94 101 PHE A CA 1
ATOM 811 C C . PHE A 1 101 ? -2.908 -34.75 -14.297 1 98.94 101 PHE A C 1
ATOM 813 O O . PHE A 1 101 ? -3.611 -34.125 -15.094 1 98.94 101 PHE A O 1
ATOM 820 N N . GLU A 1 102 ? -2.934 -36.062 -14.156 1 98.88 102 GLU A N 1
ATOM 821 C CA . GLU A 1 102 ? -3.967 -36.844 -14.836 1 98.88 102 GLU A CA 1
ATOM 822 C C . GLU A 1 102 ? -5.363 -36.375 -14.422 1 98.88 102 GLU A C 1
ATOM 824 O O . GLU A 1 102 ? -6.246 -36.219 -15.266 1 98.88 102 GLU A O 1
ATOM 829 N N . GLU A 1 103 ? -5.527 -36.219 -13.141 1 98.81 103 GLU A N 1
ATOM 830 C CA . GLU A 1 103 ? -6.824 -35.812 -12.617 1 98.81 103 GLU A CA 1
ATOM 831 C C . GLU A 1 103 ? -7.156 -34.375 -13.055 1 98.81 103 GLU A C 1
ATOM 833 O O . GLU A 1 103 ? -8.312 -34.062 -13.359 1 98.81 103 GLU A O 1
ATOM 838 N N . ILE A 1 104 ? -6.148 -33.5 -13.055 1 98.88 104 ILE A N 1
ATOM 839 C CA . ILE A 1 104 ? -6.324 -32.125 -13.508 1 98.88 104 ILE A CA 1
ATOM 840 C C . ILE A 1 104 ? -6.871 -32.125 -14.938 1 98.88 104 ILE A C 1
ATOM 842 O O . ILE A 1 104 ? -7.848 -31.422 -15.227 1 98.88 104 ILE A O 1
ATOM 846 N N . LYS A 1 105 ? -6.305 -32.938 -15.82 1 98.81 105 LYS A N 1
ATOM 847 C CA . LYS A 1 105 ? -6.781 -33.031 -17.203 1 98.81 105 LYS A CA 1
ATOM 848 C C . LYS A 1 105 ? -8.203 -33.594 -17.234 1 98.81 105 LYS A C 1
ATOM 850 O O . LYS A 1 105 ? -9.047 -33.125 -18 1 98.81 105 LYS A O 1
ATOM 855 N N . LYS A 1 106 ? -8.453 -34.594 -16.453 1 98.5 106 LYS A N 1
ATOM 856 C CA . LYS A 1 106 ? -9.75 -35.281 -16.422 1 98.5 106 LYS A CA 1
ATOM 857 C C . LYS A 1 106 ? -10.867 -34.281 -16.047 1 98.5 106 LYS A C 1
ATOM 859 O O . LYS A 1 106 ? -12 -34.438 -16.516 1 98.5 106 LYS A O 1
ATOM 864 N N . TYR A 1 107 ? -10.531 -33.281 -15.242 1 98.62 107 TYR A N 1
ATOM 865 C CA . TYR A 1 107 ? -11.531 -32.312 -14.781 1 98.62 107 TYR A CA 1
ATOM 866 C C . TYR A 1 107 ? -11.727 -31.203 -15.797 1 98.62 107 TYR A C 1
ATOM 868 O O . TYR A 1 107 ? -12.414 -30.219 -15.523 1 98.62 107 TYR A O 1
ATOM 876 N N . GLY A 1 108 ? -11.094 -31.297 -16.953 1 98.31 108 GLY A N 1
ATOM 877 C CA . GLY A 1 108 ? -11.367 -30.391 -18.047 1 98.31 108 GLY A CA 1
ATOM 878 C C . GLY A 1 108 ? -10.414 -29.219 -18.109 1 98.31 108 GLY A C 1
ATOM 879 O O . GLY A 1 108 ? -10.586 -28.312 -18.922 1 98.31 108 GLY A O 1
ATOM 880 N N . LEU A 1 109 ? -9.398 -29.203 -17.281 1 98.81 109 LEU A N 1
ATOM 881 C CA . LEU A 1 109 ? -8.391 -28.141 -17.297 1 98.81 109 LEU A CA 1
ATOM 882 C C . LEU A 1 109 ? -7.348 -28.406 -18.375 1 98.81 109 LEU A C 1
ATOM 884 O O . LEU A 1 109 ? -7.176 -29.547 -18.812 1 98.81 109 LEU A O 1
ATOM 888 N N . ASN A 1 110 ? -6.672 -27.281 -18.859 1 98.5 110 ASN A N 1
ATOM 889 C CA . ASN A 1 110 ? -5.754 -27.484 -19.984 1 98.5 110 ASN A CA 1
ATOM 890 C C . ASN A 1 110 ? -4.359 -26.953 -19.656 1 98.5 110 ASN A C 1
ATOM 892 O O . ASN A 1 110 ? -3.457 -27.016 -20.5 1 98.5 110 ASN A O 1
ATOM 896 N N . MET A 1 111 ? -4.164 -26.484 -18.391 1 98.31 111 MET A N 1
ATOM 897 C CA . MET A 1 111 ? -2.824 -26 -18.078 1 98.31 111 MET A CA 1
ATOM 898 C C . MET A 1 111 ? -2.619 -25.891 -16.578 1 98.31 111 MET A C 1
ATOM 900 O O . MET A 1 111 ? -3.586 -25.906 -15.812 1 98.31 111 MET A O 1
ATOM 904 N N . VAL A 1 112 ? -1.346 -25.844 -16.141 1 98.94 112 VAL A N 1
ATOM 905 C CA . VAL A 1 112 ? -0.966 -25.641 -14.742 1 98.94 112 VAL A CA 1
ATOM 906 C C . VAL A 1 112 ? -0.008 -24.453 -14.641 1 98.94 112 VAL A C 1
ATOM 908 O O . VAL A 1 112 ? 0.829 -24.25 -15.523 1 98.94 112 VAL A O 1
ATOM 911 N N . ARG A 1 113 ? -0.205 -23.641 -13.648 1 98.94 113 ARG A N 1
ATOM 912 C CA . ARG A 1 113 ? 0.729 -22.594 -13.234 1 98.94 113 ARG A CA 1
ATOM 913 C C . ARG A 1 113 ? 1.6 -23.078 -12.078 1 98.94 113 ARG A C 1
ATOM 915 O O . ARG A 1 113 ? 1.085 -23.531 -11.055 1 98.94 113 ARG A O 1
ATOM 922 N N . ILE A 1 114 ? 2.896 -22.969 -12.195 1 98.94 114 ILE A N 1
ATOM 923 C CA . ILE A 1 114 ? 3.781 -23.562 -11.203 1 98.94 114 ILE A CA 1
ATOM 924 C C . ILE A 1 114 ? 4.668 -22.484 -10.586 1 98.94 114 ILE A C 1
ATOM 926 O O . ILE A 1 114 ? 5.617 -22.016 -11.219 1 98.94 114 ILE A O 1
ATOM 930 N N . PRO A 1 115 ? 4.383 -22.125 -9.328 1 98.88 115 PRO A N 1
ATOM 931 C CA . PRO A 1 115 ? 5.242 -21.172 -8.602 1 98.88 115 PRO A CA 1
ATOM 932 C C . PRO A 1 115 ? 6.625 -21.75 -8.305 1 98.88 115 PRO A C 1
ATOM 934 O O . PRO A 1 115 ? 6.746 -22.922 -7.957 1 98.88 115 PRO A O 1
ATOM 937 N N . ILE A 1 116 ? 7.633 -20.953 -8.484 1 98.88 116 ILE A N 1
ATOM 938 C CA . ILE A 1 116 ? 9 -21.344 -8.164 1 98.88 116 ILE A CA 1
ATOM 939 C C . ILE A 1 116 ? 9.766 -20.125 -7.621 1 98.88 116 ILE A C 1
ATOM 941 O O . ILE A 1 116 ? 9.5 -19 -8.016 1 98.88 116 ILE A O 1
ATOM 945 N N . GLY A 1 117 ? 10.633 -20.328 -6.621 1 98.75 117 GLY A N 1
ATOM 946 C CA . GLY A 1 117 ? 11.445 -19.25 -6.074 1 98.75 117 GLY A CA 1
ATOM 947 C C . GLY A 1 117 ? 12.812 -19.156 -6.723 1 98.75 117 GLY A C 1
ATOM 948 O O . GLY A 1 117 ? 13.328 -20.125 -7.266 1 98.75 117 GLY A O 1
ATOM 949 N N . TYR A 1 118 ? 13.375 -17.953 -6.637 1 98.88 118 TYR A N 1
ATOM 950 C CA . TYR A 1 118 ? 14.68 -17.734 -7.242 1 98.88 118 TYR A CA 1
ATOM 951 C C . TYR A 1 118 ? 15.711 -18.703 -6.684 1 98.88 118 TYR A C 1
ATOM 953 O O . TYR A 1 118 ? 16.641 -19.109 -7.391 1 98.88 118 TYR A O 1
ATOM 961 N N . TRP A 1 119 ? 15.523 -19.094 -5.484 1 98.81 119 TRP A N 1
ATOM 962 C CA . TRP A 1 119 ? 16.484 -19.922 -4.766 1 98.81 119 TRP A CA 1
ATOM 963 C C . TRP A 1 119 ? 16.531 -21.328 -5.355 1 98.81 119 TRP A C 1
ATOM 965 O O . TRP A 1 119 ? 17.438 -22.109 -5.043 1 98.81 119 TRP A O 1
ATOM 975 N N . SER A 1 120 ? 15.609 -21.719 -6.203 1 98.5 120 SER A N 1
ATOM 976 C CA . SER A 1 120 ? 15.633 -23 -6.891 1 98.5 120 SER A CA 1
ATOM 977 C C . SER A 1 120 ? 16.656 -23.016 -8.023 1 98.5 120 SER A C 1
ATOM 979 O O . SER A 1 120 ? 17.031 -24.078 -8.516 1 98.5 120 SER A O 1
ATOM 981 N N . PHE A 1 121 ? 17.094 -21.891 -8.484 1 98.5 121 PHE A N 1
ATOM 982 C CA . PHE A 1 121 ? 18.047 -21.766 -9.586 1 98.5 121 PHE A CA 1
ATOM 983 C C . PHE A 1 121 ? 19.391 -21.234 -9.086 1 98.5 121 PHE A C 1
ATOM 985 O O . PHE A 1 121 ? 20.438 -21.812 -9.383 1 98.5 121 PHE A O 1
ATOM 992 N N . GLU A 1 122 ? 19.297 -20.141 -8.344 1 98.38 122 GLU A N 1
ATOM 993 C CA . GLU A 1 122 ? 20.484 -19.531 -7.762 1 98.38 122 GLU A CA 1
ATOM 994 C C . GLU A 1 122 ? 20.141 -18.781 -6.48 1 98.38 122 GLU A C 1
ATOM 996 O O . GLU A 1 122 ? 19.375 -17.812 -6.504 1 98.38 122 GLU A O 1
ATOM 1001 N N . LYS A 1 123 ? 20.734 -19.203 -5.34 1 97.88 123 LYS A N 1
ATOM 1002 C CA . LYS A 1 123 ? 20.531 -18.531 -4.062 1 97.88 123 LYS A CA 1
ATOM 1003 C C . LYS A 1 123 ? 21.375 -17.266 -3.973 1 97.88 123 LYS A C 1
ATOM 1005 O O . LYS A 1 123 ? 22.391 -17.125 -4.672 1 97.88 123 LYS A O 1
ATOM 1010 N N . MET A 1 124 ? 20.938 -16.375 -3.188 1 97.56 124 MET A N 1
ATOM 1011 C CA . MET A 1 124 ? 21.812 -15.281 -2.752 1 97.56 124 MET A CA 1
ATOM 1012 C C . MET A 1 124 ? 22.781 -15.758 -1.67 1 97.56 124 MET A C 1
ATOM 1014 O O . MET A 1 124 ? 22.5 -16.75 -0.979 1 97.56 124 MET A O 1
ATOM 1018 N N . ASP A 1 125 ? 23.922 -15 -1.54 1 94.62 125 ASP A N 1
ATOM 1019 C CA . ASP A 1 125 ? 24.812 -15.305 -0.436 1 94.62 125 ASP A CA 1
ATOM 1020 C C . ASP A 1 125 ? 24.109 -15.172 0.909 1 94.62 125 ASP A C 1
ATOM 1022 O O . ASP A 1 125 ? 23.438 -14.164 1.169 1 94.62 125 ASP A O 1
ATOM 1026 N N . GLY A 1 126 ? 24.172 -16.219 1.675 1 94.88 126 GLY A N 1
ATOM 1027 C CA . GLY A 1 126 ? 23.609 -16.156 3.02 1 94.88 126 GLY A CA 1
ATOM 1028 C C . GLY A 1 126 ? 22.172 -16.625 3.096 1 94.88 126 GLY A C 1
ATOM 1029 O O . GLY A 1 126 ? 21.609 -16.734 4.184 1 94.88 126 GLY A O 1
ATOM 1030 N N . ASP A 1 127 ? 21.594 -16.969 1.972 1 97.56 127 ASP A N 1
ATOM 1031 C CA . ASP A 1 127 ? 20.219 -17.469 1.956 1 97.56 127 ASP A CA 1
ATOM 1032 C C . ASP A 1 127 ? 20.094 -18.781 2.73 1 97.56 127 ASP A C 1
ATOM 1034 O O . ASP A 1 127 ? 20.891 -19.703 2.521 1 97.56 127 ASP A O 1
ATOM 1038 N N . PRO A 1 128 ? 19.094 -18.844 3.572 1 98.5 128 PRO A N 1
ATOM 1039 C CA . PRO A 1 128 ? 18.891 -20.125 4.238 1 98.5 128 PRO A CA 1
ATOM 1040 C C . PRO A 1 128 ? 18.109 -21.125 3.379 1 98.5 128 PRO A C 1
ATOM 1042 O O . PRO A 1 128 ? 18 -22.297 3.732 1 98.5 128 PRO A O 1
ATOM 1045 N N . TYR A 1 129 ? 17.562 -20.734 2.275 1 98.69 129 TYR A N 1
ATOM 1046 C CA . TYR A 1 129 ? 16.734 -21.578 1.428 1 98.69 129 TYR A CA 1
ATOM 1047 C C . TYR A 1 129 ? 17.469 -22.859 1.05 1 98.69 129 TYR A C 1
ATOM 1049 O O . TYR A 1 129 ? 18.703 -22.906 1.067 1 98.69 129 TYR A O 1
ATOM 1057 N N . VAL A 1 130 ? 16.656 -23.828 0.75 1 97.5 130 VAL A N 1
ATOM 1058 C CA . VAL A 1 130 ? 17.203 -25.094 0.263 1 97.5 130 VAL A CA 1
ATOM 1059 C C . VAL A 1 130 ? 16.969 -25.203 -1.243 1 97.5 130 VAL A C 1
ATOM 1061 O O . VAL A 1 130 ? 15.898 -24.859 -1.743 1 97.5 130 VAL A O 1
ATOM 1064 N N . SER A 1 131 ? 18 -25.672 -1.934 1 94.75 131 SER A N 1
ATOM 1065 C CA . SER A 1 131 ? 17.891 -25.891 -3.373 1 94.75 131 SER A CA 1
ATOM 1066 C C . SER A 1 131 ? 17.359 -27.297 -3.68 1 94.75 131 SER A C 1
ATOM 1068 O O . SER A 1 131 ? 17.203 -28.109 -2.775 1 94.75 131 SER A O 1
ATOM 1070 N N . GLY A 1 132 ? 17 -27.547 -4.961 1 96.81 132 GLY A N 1
ATOM 1071 C CA . GLY A 1 132 ? 16.578 -28.875 -5.383 1 96.81 132 GLY A CA 1
ATOM 1072 C C . GLY A 1 132 ? 15.203 -28.891 -6.023 1 96.81 132 GLY A C 1
ATOM 1073 O O . GLY A 1 132 ? 14.859 -29.812 -6.766 1 96.81 132 GLY A O 1
ATOM 1074 N N . ALA A 1 133 ? 14.445 -27.859 -5.777 1 98.06 133 ALA A N 1
ATOM 1075 C CA . ALA A 1 133 ? 13.07 -27.797 -6.246 1 98.06 133 ALA A CA 1
ATOM 1076 C C . ALA A 1 133 ? 13.008 -27.797 -7.773 1 98.06 133 ALA A C 1
ATOM 1078 O O . ALA A 1 133 ? 12 -28.203 -8.359 1 98.06 133 ALA A O 1
ATOM 1079 N N . GLN A 1 134 ? 14.039 -27.328 -8.43 1 98.12 134 GLN A N 1
ATOM 1080 C CA . GLN A 1 134 ? 14.07 -27.234 -9.883 1 98.12 134 GLN A CA 1
ATOM 1081 C C . GLN A 1 134 ? 13.852 -28.594 -10.531 1 98.12 134 GLN A C 1
ATOM 1083 O O . GLN A 1 134 ? 13.219 -28.688 -11.586 1 98.12 134 GLN A O 1
ATOM 1088 N N . GLU A 1 135 ? 14.406 -29.672 -9.969 1 97.88 135 GLU A N 1
ATOM 1089 C CA . GLU A 1 135 ? 14.234 -31.031 -10.492 1 97.88 135 GLU A CA 1
ATOM 1090 C C . GLU A 1 135 ? 12.758 -31.422 -10.516 1 97.88 135 GLU A C 1
ATOM 1092 O O . GLU A 1 135 ? 12.32 -32.156 -11.414 1 97.88 135 GLU A O 1
ATOM 1097 N N . TYR A 1 136 ? 12.094 -30.953 -9.562 1 98.69 136 TYR A N 1
ATOM 1098 C CA . TYR A 1 136 ? 10.68 -31.297 -9.484 1 98.69 136 TYR A CA 1
ATOM 1099 C C . TYR A 1 136 ? 9.859 -30.422 -10.43 1 98.69 136 TYR A C 1
ATOM 1101 O O . TYR A 1 136 ? 8.805 -30.844 -10.906 1 98.69 136 TYR A O 1
ATOM 1109 N N . LEU A 1 137 ? 10.32 -29.219 -10.695 1 98.81 137 LEU A N 1
ATOM 1110 C CA . LEU A 1 137 ? 9.727 -28.469 -11.789 1 98.81 137 LEU A CA 1
ATOM 1111 C C . LEU A 1 137 ? 9.82 -29.234 -13.102 1 98.81 137 LEU A C 1
ATOM 1113 O O . LEU A 1 137 ? 8.844 -29.312 -13.852 1 98.81 137 LEU A O 1
ATOM 1117 N N . ASP A 1 138 ? 10.969 -29.875 -13.391 1 98.5 138 ASP A N 1
ATOM 1118 C CA . ASP A 1 138 ? 11.156 -30.688 -14.594 1 98.5 138 ASP A CA 1
ATOM 1119 C C . ASP A 1 138 ? 10.18 -31.859 -14.625 1 98.5 138 ASP A C 1
ATOM 1121 O O . ASP A 1 138 ? 9.609 -32.156 -15.672 1 98.5 138 ASP A O 1
ATOM 1125 N N . LYS A 1 139 ? 10.039 -32.469 -13.484 1 98.62 139 LYS A N 1
ATOM 1126 C CA . LYS A 1 139 ? 9.094 -33.562 -13.414 1 98.62 139 LYS A CA 1
ATOM 1127 C C . LYS A 1 139 ? 7.68 -33.125 -13.734 1 98.62 139 LYS A C 1
ATOM 1129 O O . LYS A 1 139 ? 6.953 -33.781 -14.469 1 98.62 139 LYS A O 1
ATOM 1134 N N . ALA A 1 140 ? 7.316 -31.984 -13.141 1 98.88 140 ALA A N 1
ATOM 1135 C CA . ALA A 1 140 ? 5.973 -31.469 -13.375 1 98.88 140 ALA A CA 1
ATOM 1136 C C . ALA A 1 140 ? 5.754 -31.141 -14.852 1 98.88 140 ALA A C 1
ATOM 1138 O O . ALA A 1 140 ? 4.656 -31.344 -15.383 1 98.88 140 ALA A O 1
ATOM 1139 N N . ILE A 1 141 ? 6.75 -30.625 -15.516 1 98.69 141 ILE A N 1
ATOM 1140 C CA . ILE A 1 141 ? 6.676 -30.328 -16.953 1 98.69 141 ILE A CA 1
ATOM 1141 C C . ILE A 1 141 ? 6.492 -31.625 -17.734 1 98.69 141 ILE A C 1
ATOM 1143 O O . ILE A 1 141 ? 5.66 -31.688 -18.641 1 98.69 141 ILE A O 1
ATOM 1147 N N . GLU A 1 142 ? 7.23 -32.625 -17.391 1 98.5 142 GLU A N 1
ATOM 1148 C CA . GLU A 1 142 ? 7.078 -33.938 -18.016 1 98.5 142 GLU A CA 1
ATOM 1149 C C . GLU A 1 142 ? 5.676 -34.5 -17.797 1 98.5 142 GLU A C 1
ATOM 1151 O O . GLU A 1 142 ? 5.039 -34.969 -18.719 1 98.5 142 GLU A O 1
ATOM 1156 N N . TRP A 1 143 ? 5.238 -34.5 -16.5 1 98.88 143 TRP A N 1
ATOM 1157 C CA . TRP A 1 143 ? 3.893 -34.938 -16.188 1 98.88 143 TRP A CA 1
ATOM 1158 C C . TRP A 1 143 ? 2.852 -34.188 -17 1 98.88 143 TRP A C 1
ATOM 1160 O O . TRP A 1 143 ? 1.861 -34.781 -17.453 1 98.88 143 TRP A O 1
ATOM 1170 N N . SER A 1 144 ? 3.062 -32.875 -17.172 1 98.88 144 SER A N 1
ATOM 1171 C CA . SER A 1 144 ? 2.15 -32.031 -17.953 1 98.88 144 SER A CA 1
ATOM 1172 C C . SER A 1 144 ? 2.131 -32.469 -19.422 1 98.88 144 SER A C 1
ATOM 1174 O O . SER A 1 144 ? 1.061 -32.656 -20 1 98.88 144 SER A O 1
ATOM 1176 N N . ARG A 1 145 ? 3.252 -32.688 -20.031 1 98.19 145 ARG A N 1
ATOM 1177 C CA . ARG A 1 145 ? 3.336 -33.156 -21.406 1 98.19 145 ARG A CA 1
ATOM 1178 C C . ARG A 1 145 ? 2.605 -34.5 -21.562 1 98.19 145 ARG A C 1
ATOM 1180 O O . ARG A 1 145 ? 1.807 -34.656 -22.5 1 98.19 145 ARG A O 1
ATOM 1187 N N . ASN A 1 146 ? 2.875 -35.344 -20.656 1 98.5 146 ASN A N 1
ATOM 1188 C CA . ASN A 1 146 ? 2.295 -36.688 -20.703 1 98.5 146 ASN A CA 1
ATOM 1189 C C . ASN A 1 146 ? 0.772 -36.656 -20.625 1 98.5 146 ASN A C 1
ATOM 1191 O O . ASN A 1 146 ? 0.094 -37.594 -21.047 1 98.5 146 ASN A O 1
ATOM 1195 N N . ASN A 1 147 ? 0.234 -35.625 -20.062 1 98.62 147 ASN A N 1
ATOM 1196 C CA . ASN A 1 147 ? -1.206 -35.531 -19.844 1 98.62 147 ASN A CA 1
ATOM 1197 C C . ASN A 1 147 ? -1.832 -34.406 -20.656 1 98.62 147 ASN A C 1
ATOM 1199 O O . ASN A 1 147 ? -2.926 -33.938 -20.328 1 98.62 147 ASN A O 1
ATOM 1203 N N . ASP A 1 148 ? -1.117 -33.875 -21.656 1 97.94 148 ASP A N 1
ATOM 1204 C CA . ASP A 1 148 ? -1.601 -32.875 -22.578 1 97.94 148 ASP A CA 1
ATOM 1205 C C . ASP A 1 148 ? -2.012 -31.594 -21.828 1 97.94 148 ASP A C 1
ATOM 1207 O O . ASP A 1 148 ? -3.104 -31.062 -22.047 1 97.94 148 ASP A O 1
ATOM 1211 N N . LEU A 1 149 ? -1.252 -31.219 -20.859 1 98.69 149 LEU A N 1
ATOM 1212 C CA . LEU A 1 149 ? -1.376 -29.953 -20.141 1 98.69 149 LEU A CA 1
ATOM 1213 C C . LEU A 1 149 ? -0.251 -29 -20.516 1 98.69 149 LEU A C 1
ATOM 1215 O O . LEU A 1 149 ? 0.881 -29.422 -20.75 1 98.69 149 LEU A O 1
ATOM 1219 N N . LYS A 1 150 ? -0.599 -27.734 -20.609 1 98.19 150 LYS A N 1
ATOM 1220 C CA . LYS A 1 150 ? 0.414 -26.703 -20.812 1 98.19 150 LYS A CA 1
ATOM 1221 C C . LYS A 1 150 ? 0.927 -26.172 -19.469 1 98.19 150 LYS A C 1
ATOM 1223 O O . LYS A 1 150 ? 0.313 -26.422 -18.422 1 98.19 150 LYS A O 1
ATOM 1228 N N . VAL A 1 151 ? 2.102 -25.484 -19.516 1 98.56 151 VAL A N 1
ATOM 1229 C CA . VAL A 1 151 ? 2.736 -25.062 -18.281 1 98.56 151 VAL A CA 1
ATOM 1230 C C . VAL A 1 151 ? 3.062 -23.562 -18.344 1 98.56 151 VAL A C 1
ATOM 1232 O O . VAL A 1 151 ? 3.594 -23.094 -19.359 1 98.56 151 VAL A O 1
ATOM 1235 N N . LEU A 1 152 ? 2.688 -22.859 -17.359 1 98.5 152 LEU A N 1
ATOM 1236 C CA . LEU A 1 152 ? 3.166 -21.516 -17.047 1 98.5 152 LEU A CA 1
ATOM 1237 C C . LEU A 1 152 ? 4.117 -21.531 -15.859 1 98.5 152 LEU A C 1
ATOM 1239 O O . LEU A 1 152 ? 3.732 -21.922 -14.758 1 98.5 152 LEU A O 1
ATOM 1243 N N . ILE A 1 153 ? 5.391 -21.203 -16.062 1 98.75 153 ILE A N 1
ATOM 1244 C CA . ILE A 1 153 ? 6.359 -21.094 -14.984 1 98.75 153 ILE A CA 1
ATOM 1245 C C . ILE A 1 153 ? 6.27 -19.703 -14.359 1 98.75 153 ILE A C 1
ATOM 1247 O O . ILE A 1 153 ? 6.395 -18.688 -15.055 1 98.75 153 ILE A O 1
ATOM 1251 N N . ASP A 1 154 ? 6.043 -19.656 -13.086 1 98.88 154 ASP A N 1
ATOM 1252 C CA . ASP A 1 154 ? 5.828 -18.391 -12.383 1 98.88 154 ASP A CA 1
ATOM 1253 C C . ASP A 1 154 ? 6.945 -18.125 -11.375 1 98.88 154 ASP A C 1
ATOM 1255 O O . ASP A 1 154 ? 7.02 -18.797 -10.336 1 98.88 154 ASP A O 1
ATOM 1259 N N . LEU A 1 155 ? 7.82 -17.156 -11.688 1 98.94 155 LEU A N 1
ATOM 1260 C CA . LEU A 1 155 ? 8.773 -16.734 -10.664 1 98.94 155 LEU A CA 1
ATOM 1261 C C . LEU A 1 155 ? 8.055 -16.047 -9.508 1 98.94 155 LEU A C 1
ATOM 1263 O O . LEU A 1 155 ? 7.828 -14.836 -9.547 1 98.94 155 LEU A O 1
ATOM 1267 N N . HIS A 1 156 ? 7.871 -16.844 -8.445 1 98.88 156 HIS A N 1
ATOM 1268 C CA . HIS A 1 156 ? 6.902 -16.5 -7.406 1 98.88 156 HIS A CA 1
ATOM 1269 C C . HIS A 1 156 ? 7.578 -15.797 -6.238 1 98.88 156 HIS A C 1
ATOM 1271 O O . HIS A 1 156 ? 6.906 -15.156 -5.422 1 98.88 156 HIS A O 1
ATOM 1277 N N . GLY A 1 157 ? 8.828 -16 -6.055 1 98.81 157 GLY A N 1
ATOM 1278 C CA . GLY A 1 157 ? 9.625 -15.328 -5.043 1 98.81 157 GLY A CA 1
ATOM 1279 C C . GLY A 1 157 ? 10.938 -14.781 -5.586 1 98.81 157 GLY A C 1
ATOM 1280 O O . GLY A 1 157 ? 11.688 -15.492 -6.254 1 98.81 157 GLY A O 1
ATOM 1281 N N . VAL A 1 158 ? 11.211 -13.492 -5.316 1 98.88 158 VAL A N 1
ATOM 1282 C CA . VAL A 1 158 ? 12.469 -12.859 -5.711 1 98.88 158 VAL A CA 1
ATOM 1283 C C . VAL A 1 158 ? 13.203 -12.359 -4.473 1 98.88 158 VAL A C 1
ATOM 1285 O O . VAL A 1 158 ? 12.664 -12.391 -3.365 1 98.88 158 VAL A O 1
ATOM 1288 N N . PRO A 1 159 ? 14.492 -11.992 -4.672 1 98.62 159 PRO A N 1
ATOM 1289 C CA . PRO A 1 159 ? 15.297 -11.656 -3.498 1 98.62 159 PRO A CA 1
ATOM 1290 C C . PRO A 1 159 ? 14.688 -10.531 -2.666 1 98.62 159 PRO A C 1
ATOM 1292 O O . PRO A 1 159 ? 14.219 -9.531 -3.219 1 98.62 159 PRO A O 1
ATOM 1295 N N . ASN A 1 160 ? 14.602 -10.734 -1.396 1 97.88 160 ASN A N 1
ATOM 1296 C CA . ASN A 1 160 ? 14.164 -9.75 -0.419 1 97.88 160 ASN A CA 1
ATOM 1297 C C . ASN A 1 160 ? 12.688 -9.391 -0.604 1 97.88 160 ASN A C 1
ATOM 1299 O O . ASN A 1 160 ? 12.273 -8.281 -0.281 1 97.88 160 ASN A O 1
ATOM 1303 N N . THR A 1 161 ? 11.938 -10.289 -1.133 1 98.44 161 THR A N 1
ATOM 1304 C CA . THR A 1 161 ? 10.484 -10.305 -1.216 1 98.44 161 THR A CA 1
ATOM 1305 C C . THR A 1 161 ? 9.969 -9.117 -2.031 1 98.44 161 THR A C 1
ATOM 1307 O O . THR A 1 161 ? 10.32 -7.973 -1.754 1 98.44 161 THR A O 1
ATOM 1310 N N . GLN A 1 162 ? 9.133 -9.328 -3.031 1 98.5 162 GLN A N 1
ATOM 1311 C CA . GLN A 1 162 ? 8.578 -8.281 -3.887 1 98.5 162 GLN A CA 1
ATOM 1312 C C . GLN A 1 162 ? 7.262 -7.75 -3.326 1 98.5 162 GLN A C 1
ATOM 1314 O O . GLN A 1 162 ? 6.754 -6.723 -3.781 1 98.5 162 GLN A O 1
ATOM 1319 N N . ASN A 1 163 ? 6.699 -8.469 -2.314 1 97.69 163 ASN A N 1
ATOM 1320 C CA . ASN A 1 163 ? 5.387 -8.023 -1.852 1 97.69 163 ASN A CA 1
ATOM 1321 C C . ASN A 1 163 ? 5.297 -8.039 -0.328 1 97.69 163 ASN A C 1
ATOM 1323 O O . ASN A 1 163 ? 4.355 -7.484 0.248 1 97.69 163 ASN A O 1
ATOM 1327 N N . GLY A 1 164 ? 6.32 -8.648 0.388 1 96.5 164 GLY A N 1
ATOM 1328 C CA . GLY A 1 164 ? 6.344 -8.664 1.843 1 96.5 164 GLY A CA 1
ATOM 1329 C C . GLY A 1 164 ? 5.5 -9.773 2.441 1 96.5 164 GLY A C 1
ATOM 1330 O O . GLY A 1 164 ? 5.434 -9.914 3.664 1 96.5 164 GLY A O 1
ATOM 1331 N N . PHE A 1 165 ? 4.812 -10.602 1.657 1 97.69 165 PHE A N 1
ATOM 1332 C CA . PHE A 1 165 ? 3.963 -11.68 2.146 1 97.69 165 PHE A CA 1
ATOM 1333 C C . PHE A 1 165 ? 4.711 -13.008 2.123 1 97.69 165 PHE A C 1
ATOM 1335 O O . PHE A 1 165 ? 5.77 -13.125 1.501 1 97.69 165 PHE A O 1
ATOM 1342 N N . ASP A 1 166 ? 4.145 -13.945 2.846 1 98.62 166 ASP A N 1
ATOM 1343 C CA . ASP A 1 166 ? 4.809 -15.242 2.988 1 98.62 166 ASP A CA 1
ATOM 1344 C C . ASP A 1 166 ? 4.883 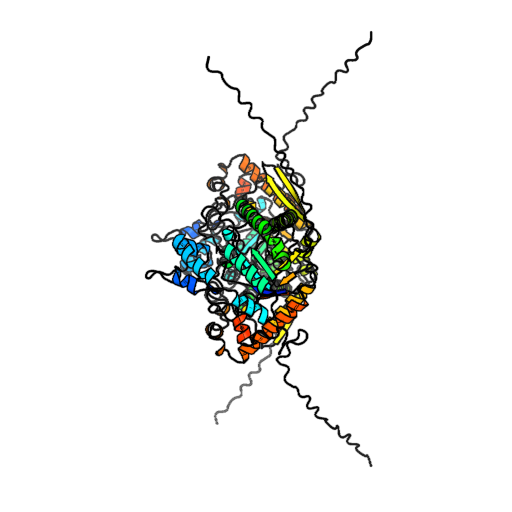-15.969 1.65 1 98.62 166 ASP A C 1
ATOM 1346 O O . ASP A 1 166 ? 5.766 -16.797 1.44 1 98.62 166 ASP A O 1
ATOM 1350 N N . ASN A 1 167 ? 3.998 -15.617 0.703 1 98.44 167 ASN A N 1
ATOM 1351 C CA . ASN A 1 167 ? 3.926 -16.344 -0.56 1 98.44 167 ASN A CA 1
ATOM 1352 C C . ASN A 1 167 ? 5.117 -16.031 -1.458 1 98.44 167 ASN A C 1
ATOM 1354 O O . ASN A 1 167 ? 5.352 -16.719 -2.453 1 98.44 167 ASN A O 1
ATOM 1358 N N . SER A 1 168 ? 5.93 -15 -1.106 1 98.56 168 SER A N 1
ATOM 1359 C CA . SER A 1 168 ? 7.148 -14.703 -1.854 1 98.56 168 SER A CA 1
ATOM 1360 C C . SER A 1 168 ? 8.328 -15.516 -1.333 1 98.56 168 SER A C 1
ATOM 1362 O O . SER A 1 168 ? 9.414 -15.477 -1.915 1 98.56 168 SER A O 1
ATOM 1364 N N . GLY A 1 169 ? 8.156 -16.219 -0.249 1 98.62 169 GLY A N 1
ATOM 1365 C CA . GLY A 1 169 ? 9.219 -16.969 0.395 1 98.62 169 GLY A CA 1
ATOM 1366 C C . GLY A 1 169 ? 9.836 -16.25 1.575 1 98.62 169 GLY A C 1
ATOM 1367 O O . GLY A 1 169 ? 10.531 -16.859 2.393 1 98.62 169 GLY A O 1
ATOM 1368 N N . LEU A 1 170 ? 9.578 -14.922 1.661 1 98.44 170 LEU A N 1
ATOM 1369 C CA . LEU A 1 170 ? 10.094 -14.102 2.754 1 98.44 170 LEU A CA 1
ATOM 1370 C C . LEU A 1 170 ? 9.055 -13.078 3.197 1 98.44 170 LEU A C 1
ATOM 1372 O O . LEU A 1 170 ? 8.734 -12.148 2.453 1 98.44 170 LEU A O 1
ATOM 1376 N N . ARG A 1 171 ? 8.555 -13.234 4.414 1 97.31 171 ARG A N 1
ATOM 1377 C CA . ARG A 1 171 ? 7.566 -12.297 4.938 1 97.31 171 ARG A CA 1
ATOM 1378 C C . ARG A 1 171 ? 8.242 -11.094 5.59 1 97.31 171 ARG A C 1
ATOM 1380 O O . ARG A 1 171 ? 9.086 -11.25 6.473 1 97.31 171 ARG A O 1
ATOM 1387 N N . ASN A 1 172 ? 7.965 -9.953 5.16 1 94.06 172 ASN A N 1
ATOM 1388 C CA . ASN A 1 172 ? 8.297 -8.656 5.738 1 94.06 172 ASN A CA 1
ATOM 1389 C C . ASN A 1 172 ? 7.156 -7.66 5.566 1 94.06 172 ASN A C 1
ATOM 1391 O O . ASN A 1 172 ? 7.254 -6.727 4.766 1 94.06 172 ASN A O 1
ATOM 1395 N N . LEU A 1 173 ? 6.133 -7.844 6.391 1 90.69 173 LEU A N 1
ATOM 1396 C CA . LEU A 1 173 ? 4.863 -7.145 6.219 1 90.69 173 LEU A CA 1
ATOM 139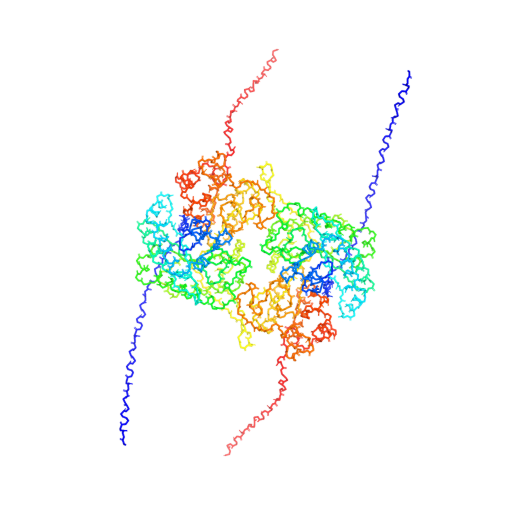7 C C . LEU A 1 173 ? 5.07 -5.633 6.242 1 90.69 173 LEU A C 1
ATOM 1399 O O . LEU A 1 173 ? 5.672 -5.098 7.176 1 90.69 173 LEU A O 1
ATOM 1403 N N . GLY A 1 174 ? 4.605 -5.09 5.234 1 87.69 174 GLY A N 1
ATOM 1404 C CA . GLY A 1 174 ? 4.652 -3.637 5.164 1 87.69 174 GLY A CA 1
ATOM 1405 C C . GLY A 1 174 ? 5.957 -3.109 4.59 1 87.69 174 GLY A C 1
ATOM 1406 O O . GLY A 1 174 ? 6.066 -1.923 4.273 1 87.69 174 GLY A O 1
ATOM 1407 N N . TYR A 1 175 ? 6.945 -4.016 4.367 1 90.38 175 TYR A N 1
ATOM 1408 C CA . TYR A 1 175 ? 8.266 -3.537 3.961 1 90.38 175 TYR A CA 1
ATOM 1409 C C . TYR A 1 175 ? 8.859 -4.438 2.887 1 90.38 175 TYR A C 1
ATOM 1411 O O . TYR A 1 175 ? 9.977 -4.941 3.039 1 90.38 175 TYR A O 1
ATOM 1419 N N . PRO A 1 176 ? 8.133 -4.59 1.746 1 94.44 176 PRO A N 1
ATOM 1420 C CA . PRO A 1 176 ? 8.797 -5.293 0.645 1 94.44 176 PRO A CA 1
ATOM 1421 C C . PRO A 1 176 ? 10.125 -4.648 0.244 1 94.44 176 PRO A C 1
ATOM 1423 O O . PRO A 1 176 ? 10.234 -3.42 0.23 1 94.44 176 PRO A O 1
ATOM 1426 N N . GLY A 1 177 ? 11.203 -5.48 -0.037 1 95.75 177 GLY A N 1
ATOM 1427 C CA . GLY A 1 177 ? 12.531 -4.918 -0.172 1 95.75 177 GLY A CA 1
ATOM 1428 C C . GLY A 1 177 ? 13.211 -5.297 -1.473 1 95.75 177 GLY A C 1
ATOM 1429 O O . GLY A 1 177 ? 14.414 -5.066 -1.642 1 95.75 177 GLY A O 1
ATOM 1430 N N . TRP A 1 178 ? 12.492 -5.836 -2.455 1 97.94 178 TRP A N 1
ATOM 1431 C CA . TRP A 1 178 ? 13.062 -6.344 -3.699 1 97.94 178 TRP A CA 1
ATOM 1432 C C . TRP A 1 178 ? 13.758 -5.23 -4.473 1 97.94 178 TRP A C 1
ATOM 1434 O O . TRP A 1 178 ? 14.844 -5.438 -5.031 1 97.94 178 TRP A O 1
ATOM 1444 N N . GLN A 1 179 ? 13.242 -4.039 -4.449 1 94.94 179 GLN A N 1
ATOM 1445 C CA . GLN A 1 179 ? 13.781 -2.945 -5.258 1 94.94 179 GLN A CA 1
ATOM 1446 C C . GLN A 1 179 ? 14.703 -2.057 -4.434 1 94.94 179 GLN A C 1
ATOM 1448 O O . GLN A 1 179 ? 15.125 -0.993 -4.895 1 94.94 179 GLN A O 1
ATOM 1453 N N . ASN A 1 180 ? 15.023 -2.58 -3.229 1 92.56 180 ASN A N 1
ATOM 1454 C CA . ASN A 1 180 ? 15.812 -1.756 -2.316 1 92.56 180 ASN A CA 1
ATOM 1455 C C . ASN A 1 180 ? 17.281 -1.687 -2.742 1 92.56 180 ASN A C 1
ATOM 1457 O O . ASN A 1 180 ? 18 -0.759 -2.363 1 92.56 180 ASN A O 1
ATOM 1461 N N . LYS A 1 181 ? 17.703 -2.75 -3.514 1 91.56 181 LYS A N 1
ATOM 1462 C CA . LYS A 1 181 ? 19.078 -2.82 -3.996 1 91.56 181 LYS A CA 1
ATOM 1463 C C . LYS A 1 181 ? 19.141 -3.291 -5.445 1 91.56 181 LYS A C 1
ATOM 1465 O O . LYS A 1 181 ? 18.359 -4.164 -5.848 1 91.56 181 LYS A O 1
ATOM 1470 N N . THR A 1 182 ? 20.047 -2.729 -6.191 1 91.69 182 THR A N 1
ATOM 1471 C CA . THR A 1 182 ? 20.25 -3.176 -7.562 1 91.69 182 THR A CA 1
ATOM 1472 C C . THR A 1 182 ? 20.656 -4.645 -7.598 1 91.69 182 THR A C 1
ATOM 1474 O O . THR A 1 182 ? 20.297 -5.375 -8.523 1 91.69 182 THR A O 1
ATOM 1477 N N . GLU A 1 183 ? 21.359 -5.086 -6.539 1 95.62 183 GLU A N 1
ATOM 1478 C CA . GLU A 1 183 ? 21.812 -6.469 -6.449 1 95.62 183 GLU A CA 1
ATOM 1479 C C . GLU A 1 183 ? 20.625 -7.441 -6.504 1 95.62 183 GLU A C 1
ATOM 1481 O O . GLU A 1 183 ? 20.734 -8.516 -7.094 1 95.62 183 GLU A O 1
ATOM 1486 N N . TYR A 1 184 ? 19.531 -7.137 -5.859 1 97.94 184 TYR A N 1
ATOM 1487 C CA . TYR A 1 184 ? 18.344 -7.996 -5.848 1 97.94 184 TYR A CA 1
ATOM 1488 C C . TYR A 1 184 ? 17.719 -8.086 -7.238 1 97.94 184 TYR A C 1
ATOM 1490 O O . TYR A 1 184 ? 17.359 -9.172 -7.691 1 97.94 184 TYR A O 1
ATOM 1498 N N . ILE A 1 185 ? 17.641 -6.961 -7.938 1 97.69 185 ILE A N 1
ATOM 1499 C CA . ILE A 1 185 ? 17.094 -6.906 -9.289 1 97.69 185 ILE A CA 1
ATOM 1500 C C . ILE A 1 185 ? 18 -7.668 -10.242 1 97.69 185 ILE A C 1
ATOM 1502 O O . ILE A 1 185 ? 17.531 -8.492 -11.039 1 97.69 185 ILE A O 1
ATOM 1506 N N . ASN A 1 186 ? 19.312 -7.426 -10.141 1 98.12 186 ASN A N 1
ATOM 1507 C CA . ASN A 1 186 ? 20.266 -8.109 -11 1 98.12 186 ASN A CA 1
ATOM 1508 C C . ASN A 1 186 ? 20.219 -9.617 -10.812 1 98.12 186 ASN A C 1
ATOM 1510 O O . ASN A 1 186 ? 20.297 -10.375 -11.789 1 98.12 186 ASN A O 1
ATOM 1514 N N . HIS A 1 187 ? 20.109 -9.984 -9.555 1 98.69 187 HIS A N 1
ATOM 1515 C CA . HIS A 1 187 ? 20.016 -11.414 -9.281 1 98.69 187 HIS A CA 1
ATOM 1516 C C . HIS A 1 187 ? 18.75 -12.008 -9.898 1 98.69 187 HIS A C 1
ATOM 1518 O O . HIS A 1 187 ? 18.766 -13.133 -10.406 1 98.69 187 HIS A O 1
ATOM 1524 N N . THR A 1 188 ? 17.688 -11.281 -9.859 1 98.88 188 THR A N 1
ATOM 1525 C CA . THR A 1 188 ? 16.453 -11.727 -10.492 1 98.88 188 THR A CA 1
ATOM 1526 C C . THR A 1 188 ? 16.641 -11.891 -12 1 98.88 188 THR A C 1
ATOM 1528 O O . THR A 1 188 ? 16.188 -12.875 -12.578 1 98.88 188 THR A O 1
ATOM 1531 N N . TYR A 1 189 ? 17.359 -10.945 -12.633 1 98.75 189 TYR A N 1
ATOM 1532 C CA . TYR A 1 189 ? 17.688 -11.078 -14.047 1 98.75 189 TYR A CA 1
ATOM 1533 C C . TYR A 1 189 ? 18.469 -12.367 -14.305 1 98.75 189 TYR A C 1
ATOM 1535 O O . TYR A 1 189 ? 18.172 -13.102 -15.242 1 98.75 189 TYR A O 1
ATOM 1543 N N . ASN A 1 190 ? 19.422 -12.586 -13.469 1 98.69 190 ASN A N 1
ATOM 1544 C CA . ASN A 1 190 ? 20.25 -13.773 -13.633 1 98.69 190 ASN A CA 1
ATOM 1545 C C . ASN A 1 190 ? 19.406 -15.055 -13.586 1 98.69 190 ASN A C 1
ATOM 1547 O O . ASN A 1 190 ? 19.594 -15.953 -14.398 1 98.69 190 ASN A O 1
ATOM 1551 N N . VAL A 1 191 ? 18.531 -15.086 -12.633 1 98.81 191 VAL A N 1
ATOM 1552 C CA . VAL A 1 191 ? 17.672 -16.25 -12.469 1 98.81 191 VAL A CA 1
ATOM 1553 C C . VAL A 1 191 ? 16.75 -16.391 -13.672 1 98.81 191 VAL A C 1
ATOM 1555 O O . VAL A 1 191 ? 16.578 -17.484 -14.211 1 98.81 191 VAL A O 1
ATOM 1558 N N . LEU A 1 192 ? 16.172 -15.32 -14.125 1 98.81 192 LEU A N 1
ATOM 1559 C CA . LEU A 1 192 ? 15.297 -15.352 -15.289 1 98.81 192 LEU A CA 1
ATOM 1560 C C . LEU A 1 192 ? 16.062 -15.812 -16.531 1 98.81 192 LEU A C 1
ATOM 1562 O O . LEU A 1 192 ? 15.531 -16.578 -17.344 1 98.81 192 LEU A O 1
ATOM 1566 N N . GLN A 1 193 ? 17.266 -15.336 -16.703 1 98.44 193 GLN A N 1
ATOM 1567 C CA . GLN A 1 193 ? 18.078 -15.758 -17.828 1 98.44 193 GLN A CA 1
ATOM 1568 C C . GLN A 1 193 ? 18.328 -17.266 -17.797 1 98.44 193 GLN A C 1
ATOM 1570 O O . GLN A 1 193 ? 18.281 -17.922 -18.844 1 98.44 193 GLN A O 1
ATOM 1575 N N . GLN A 1 194 ? 18.531 -17.781 -16.609 1 98.31 194 GLN A N 1
ATOM 1576 C CA . GLN A 1 194 ? 18.672 -19.219 -16.469 1 98.31 194 GLN A CA 1
ATOM 1577 C C . GLN A 1 194 ? 17.375 -19.938 -16.859 1 98.31 194 GLN A C 1
ATOM 1579 O O . GLN A 1 194 ? 17.406 -20.969 -17.531 1 98.31 194 GLN A O 1
ATOM 1584 N N . ILE A 1 195 ? 16.266 -19.391 -16.453 1 98.5 195 ILE A N 1
ATOM 1585 C CA . ILE A 1 195 ? 14.961 -19.969 -16.797 1 98.5 195 ILE A CA 1
ATOM 1586 C C . ILE A 1 195 ? 14.75 -19.922 -18.297 1 98.5 195 ILE A C 1
ATOM 1588 O O . ILE A 1 195 ? 14.352 -20.922 -18.906 1 98.5 195 ILE A O 1
ATOM 1592 N N . TYR A 1 196 ? 15.086 -18.797 -18.938 1 97.6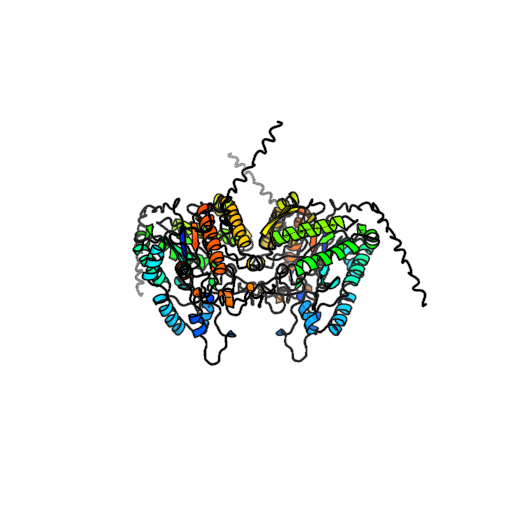2 196 TYR A N 1
ATOM 1593 C CA . TYR A 1 196 ? 14.953 -18.625 -20.375 1 97.62 196 TYR A CA 1
ATOM 1594 C C . TYR A 1 196 ? 15.852 -19.609 -21.125 1 97.62 196 TYR A C 1
ATOM 1596 O O . TYR A 1 196 ? 15.445 -20.188 -22.125 1 97.62 196 TYR A O 1
ATOM 1604 N N . GLU A 1 197 ? 17.062 -19.75 -20.625 1 96.62 197 GLU A N 1
ATOM 1605 C CA . GLU A 1 197 ? 18.016 -20.641 -21.281 1 96.62 197 GLU A CA 1
ATOM 1606 C C . GLU A 1 197 ? 17.547 -22.094 -21.219 1 96.62 197 GLU A C 1
ATOM 1608 O O . GLU A 1 197 ? 17.562 -22.797 -22.219 1 96.62 197 GLU A O 1
ATOM 1613 N N . LYS A 1 198 ? 17.109 -22.484 -20.125 1 96.12 198 LYS A N 1
ATOM 1614 C CA . LYS A 1 198 ? 16.766 -23.891 -19.953 1 96.12 198 LYS A CA 1
ATOM 1615 C C . LYS A 1 198 ? 15.422 -24.219 -20.609 1 96.12 198 LYS A C 1
ATOM 1617 O O . LYS A 1 198 ? 15.305 -25.219 -21.328 1 96.12 198 LYS A O 1
ATOM 1622 N N . TYR A 1 199 ? 14.477 -23.375 -20.406 1 95.94 199 TYR A N 1
ATOM 1623 C CA . TYR A 1 199 ? 13.109 -23.734 -20.781 1 95.94 199 TYR A CA 1
ATOM 1624 C C . TYR A 1 199 ? 12.711 -23.062 -22.094 1 95.94 199 TYR A C 1
ATOM 1626 O O . TYR A 1 199 ? 11.633 -23.344 -22.625 1 95.94 199 TYR A O 1
ATOM 1634 N N . GLY A 1 200 ? 13.586 -22.234 -22.656 1 93 200 GLY A N 1
ATOM 1635 C CA . GLY A 1 200 ? 13.258 -21.516 -23.875 1 93 200 GLY A CA 1
ATOM 1636 C C . GLY A 1 200 ? 14.234 -21.781 -25 1 93 200 GLY A C 1
ATOM 1637 O O . GLY A 1 200 ? 14.008 -21.359 -26.141 1 93 200 GLY A O 1
ATOM 1638 N N . THR A 1 201 ? 15.336 -22.391 -24.703 1 90.38 201 THR A N 1
ATOM 1639 C CA . THR A 1 201 ? 16.297 -22.672 -25.75 1 90.38 201 THR A CA 1
ATOM 1640 C C . THR A 1 201 ? 16.938 -24.047 -25.547 1 90.38 201 THR A C 1
ATOM 1642 O O . THR A 1 201 ? 16.703 -24.703 -24.516 1 90.38 201 THR A O 1
ATOM 1645 N N . GLY A 1 202 ? 17.5 -24.562 -26.625 1 89.44 202 GLY A N 1
ATOM 1646 C CA . GLY A 1 202 ? 18.203 -25.844 -26.547 1 89.44 202 GLY A CA 1
ATOM 1647 C C . GLY A 1 202 ? 17.266 -27.031 -26.703 1 89.44 202 GLY A C 1
ATOM 1648 O O . GLY A 1 202 ? 16.156 -26.891 -27.219 1 89.44 202 GLY A O 1
ATOM 1649 N N . GLU A 1 203 ? 17.812 -28.156 -26.281 1 91.31 203 GLU A N 1
ATOM 1650 C CA . GLU A 1 203 ? 17.094 -29.422 -26.516 1 91.31 203 GLU A CA 1
ATOM 1651 C C . GLU A 1 203 ? 15.852 -29.516 -25.641 1 91.31 203 GLU A C 1
ATOM 1653 O O . GLU A 1 203 ? 14.812 -30 -26.094 1 91.31 203 GLU A O 1
ATOM 1658 N N . TYR A 1 204 ? 15.977 -29.078 -24.422 1 92.69 204 TYR A N 1
ATOM 1659 C CA . TYR A 1 204 ? 14.844 -29.156 -23.5 1 92.69 204 TYR A CA 1
ATOM 1660 C C . TYR A 1 204 ? 13.656 -28.359 -24.031 1 92.69 204 TYR A C 1
ATOM 1662 O O . TYR A 1 204 ? 12.531 -28.844 -24.062 1 92.69 204 TYR A O 1
ATOM 1670 N N . ALA A 1 205 ? 14 -27.188 -24.453 1 89.44 205 ALA A N 1
ATOM 1671 C CA . ALA A 1 205 ? 12.953 -26.297 -24.969 1 89.44 205 ALA A CA 1
ATOM 1672 C C . ALA A 1 205 ? 12.32 -26.891 -26.219 1 89.44 205 ALA A C 1
ATOM 1674 O O . ALA A 1 205 ? 11.117 -26.75 -26.438 1 89.44 205 ALA A O 1
ATOM 1675 N N . ARG A 1 206 ? 13.078 -27.516 -27.062 1 90.38 206 ARG A N 1
ATOM 1676 C CA . ARG A 1 206 ? 12.562 -28.125 -28.281 1 90.38 206 ARG A CA 1
ATOM 1677 C C . ARG A 1 206 ? 11.641 -29.297 -27.953 1 90.38 206 ARG A C 1
ATOM 1679 O O . ARG A 1 206 ? 10.594 -29.469 -28.578 1 90.38 206 ARG A O 1
ATOM 1686 N N . GLU A 1 207 ? 12.086 -29.953 -26.984 1 92.25 207 GLU A N 1
ATOM 1687 C CA . GLU A 1 207 ? 11.305 -31.125 -26.578 1 92.25 207 GLU A CA 1
ATOM 1688 C C . GLU A 1 207 ? 9.961 -30.703 -25.984 1 92.25 207 GLU A C 1
ATOM 1690 O O . GLU A 1 207 ? 8.953 -31.391 -26.203 1 92.25 207 GLU A O 1
ATOM 1695 N N . TYR A 1 208 ? 9.945 -29.641 -25.266 1 94.12 208 TYR A N 1
ATOM 1696 C CA . TYR A 1 208 ? 8.75 -29.234 -24.547 1 94.12 208 TYR A CA 1
ATOM 1697 C C . TYR A 1 208 ? 8.188 -27.938 -25.109 1 94.12 208 TYR A C 1
ATOM 1699 O O . TYR A 1 208 ? 7.562 -27.156 -24.375 1 94.12 208 TYR A O 1
ATOM 1707 N N . ASN A 1 209 ? 8.398 -27.688 -26.406 1 88.81 209 ASN A N 1
ATOM 1708 C CA . ASN A 1 209 ? 8.055 -26.438 -27.062 1 88.81 209 ASN A CA 1
ATOM 1709 C C . ASN A 1 209 ? 6.547 -26.188 -27.031 1 88.81 209 ASN A C 1
ATOM 1711 O O . ASN A 1 209 ? 6.102 -25.047 -27.031 1 88.81 209 ASN A O 1
ATOM 1715 N N . ASP A 1 210 ? 5.77 -27.172 -27.016 1 91.56 210 ASP A N 1
ATOM 1716 C CA . ASP A 1 210 ? 4.32 -27.016 -27 1 91.56 210 ASP A CA 1
ATOM 1717 C C . ASP A 1 210 ? 3.748 -27.25 -25.609 1 91.56 210 ASP A C 1
ATOM 1719 O O . ASP A 1 210 ? 2.535 -27.406 -25.453 1 91.56 210 ASP A O 1
ATOM 1723 N N . THR A 1 211 ? 4.621 -27.438 -24.641 1 96 211 THR A N 1
ATOM 1724 C CA . THR A 1 211 ? 4.188 -27.688 -23.266 1 96 211 THR A CA 1
ATOM 1725 C C . THR A 1 211 ? 4.418 -26.453 -22.391 1 96 211 THR A C 1
ATOM 1727 O O . THR A 1 211 ? 3.496 -25.969 -21.734 1 96 211 THR A O 1
ATOM 1730 N N . ILE A 1 212 ? 5.602 -25.906 -22.438 1 96.69 212 ILE A N 1
ATOM 1731 C CA . ILE A 1 212 ? 5.902 -24.672 -21.719 1 96.69 212 ILE A CA 1
ATOM 1732 C C . ILE A 1 212 ? 5.457 -23.469 -22.547 1 96.69 212 ILE A C 1
ATOM 1734 O O . ILE A 1 212 ? 6.145 -23.062 -23.484 1 96.69 212 ILE A O 1
ATOM 1738 N N . ILE A 1 213 ? 4.371 -22.797 -22.109 1 94.44 213 ILE A N 1
ATOM 1739 C CA . ILE A 1 213 ? 3.814 -21.812 -23.031 1 94.44 213 ILE A CA 1
ATOM 1740 C C . ILE A 1 213 ? 4.043 -20.406 -22.5 1 94.44 213 ILE A C 1
ATOM 1742 O O . ILE A 1 213 ? 3.85 -19.422 -23.219 1 94.44 213 ILE A O 1
ATOM 1746 N N . GLY A 1 214 ? 4.465 -20.375 -21.234 1 96.38 214 GLY A N 1
ATOM 1747 C CA . GLY A 1 214 ? 4.621 -19.031 -20.703 1 96.38 214 GLY A CA 1
ATOM 1748 C C . GLY A 1 214 ? 5.504 -18.969 -19.469 1 96.38 214 GLY A C 1
ATOM 1749 O O . GLY A 1 214 ? 5.699 -19.969 -18.797 1 96.38 214 GLY A O 1
ATOM 1750 N N . ILE A 1 215 ? 6.074 -17.781 -19.25 1 98.12 215 ILE A N 1
ATOM 1751 C CA . ILE A 1 215 ? 6.887 -17.469 -18.078 1 98.12 215 ILE A CA 1
ATOM 1752 C C . ILE A 1 215 ? 6.418 -16.156 -17.469 1 98.12 215 ILE A C 1
ATOM 1754 O O . ILE A 1 215 ? 6.305 -15.141 -18.172 1 98.12 215 ILE A O 1
ATOM 1758 N N . GLU A 1 216 ? 6.059 -16.188 -16.219 1 98.81 216 GLU A N 1
ATOM 1759 C CA . GLU A 1 216 ? 5.836 -14.961 -15.469 1 98.81 216 GLU A CA 1
ATOM 1760 C C . GLU A 1 216 ? 7.117 -14.484 -14.797 1 98.81 216 GLU A C 1
ATOM 1762 O O . GLU A 1 216 ? 7.727 -15.219 -14.016 1 98.81 216 GLU A O 1
ATOM 1767 N N . VAL A 1 217 ? 7.441 -13.211 -14.969 1 98.88 217 VAL A N 1
ATOM 1768 C CA . VAL A 1 217 ? 8.797 -12.773 -14.648 1 98.88 217 VAL A CA 1
ATOM 1769 C C . VAL A 1 217 ? 8.883 -12.406 -13.164 1 98.88 217 VAL A C 1
ATOM 1771 O O . VAL A 1 217 ? 9.961 -12.43 -12.578 1 98.88 217 VAL A O 1
ATOM 1774 N N . VAL A 1 218 ? 7.773 -12.023 -12.562 1 98.94 218 VAL A N 1
ATOM 1775 C CA . VAL A 1 218 ? 7.699 -11.789 -11.125 1 98.94 218 VAL A CA 1
ATOM 1776 C C . VAL A 1 218 ? 6.242 -11.812 -10.672 1 98.94 218 VAL A C 1
ATOM 1778 O O . VAL A 1 218 ? 5.375 -11.219 -11.32 1 98.94 218 VAL A O 1
ATOM 1781 N N . ASN A 1 219 ? 6.023 -12.508 -9.586 1 98.75 219 ASN A N 1
ATOM 1782 C CA . ASN A 1 219 ? 4.684 -12.609 -9.016 1 98.75 219 ASN A CA 1
ATOM 1783 C C . ASN A 1 219 ? 4.379 -11.438 -8.086 1 98.75 219 ASN A C 1
ATOM 1785 O O . ASN A 1 219 ? 5.137 -11.172 -7.152 1 98.75 219 ASN A O 1
ATOM 1789 N N . GLU A 1 220 ? 3.412 -10.664 -8.258 1 98.12 220 GLU A N 1
ATOM 1790 C CA . GLU A 1 220 ? 2.686 -9.766 -7.363 1 98.12 220 GLU A CA 1
ATOM 1791 C C . GLU A 1 220 ? 3.625 -8.75 -6.727 1 98.12 220 GLU A C 1
ATOM 1793 O O . GLU A 1 220 ? 3.639 -8.594 -5.504 1 98.12 220 GLU A O 1
ATOM 1798 N N . PRO A 1 221 ? 4.355 -7.965 -7.566 1 98.25 221 PRO A N 1
ATOM 1799 C CA . PRO A 1 221 ? 4.98 -6.82 -6.902 1 98.25 221 PRO A CA 1
ATOM 1800 C C . PRO A 1 221 ? 3.967 -5.91 -6.211 1 98.25 221 PRO A C 1
ATOM 1802 O O . PRO A 1 221 ? 2.994 -5.48 -6.836 1 98.25 221 PRO A O 1
ATOM 1805 N N . PHE A 1 222 ? 4.207 -5.609 -4.891 1 95.06 222 PHE A N 1
ATOM 1806 C CA . PHE A 1 222 ? 3.23 -4.855 -4.113 1 95.06 222 PHE A CA 1
ATOM 1807 C C . PHE A 1 222 ? 3.795 -3.498 -3.709 1 95.06 222 PHE A C 1
ATOM 1809 O O . PHE A 1 222 ? 4.781 -3.426 -2.973 1 95.06 222 PHE A O 1
ATOM 1816 N N . ASN A 1 223 ? 3.145 -2.459 -4.23 1 87.94 223 ASN A N 1
ATOM 1817 C CA . ASN A 1 223 ? 3.52 -1.064 -4.023 1 87.94 223 ASN A CA 1
ATOM 1818 C C . ASN A 1 223 ? 4.965 -0.805 -4.445 1 87.94 223 ASN A C 1
ATOM 1820 O O . ASN A 1 223 ? 5.746 -0.242 -3.676 1 87.94 223 ASN A O 1
ATOM 1824 N N . PRO A 1 224 ? 5.316 -1.205 -5.629 1 93.88 224 PRO A N 1
ATOM 1825 C CA . PRO A 1 224 ? 6.664 -0.945 -6.137 1 93.88 224 PRO A CA 1
ATOM 1826 C C . PRO A 1 224 ? 6.832 0.474 -6.676 1 93.88 224 PRO A C 1
ATOM 1828 O O . PRO A 1 224 ? 5.84 1.189 -6.852 1 93.88 224 PRO A O 1
ATOM 1831 N N . ASP A 1 225 ? 8.141 0.855 -6.75 1 89.94 225 ASP A N 1
ATOM 1832 C CA . ASP A 1 225 ? 8.406 1.92 -7.711 1 89.94 225 ASP A CA 1
ATOM 1833 C C . ASP A 1 225 ? 8.023 1.491 -9.125 1 89.94 225 ASP A C 1
ATOM 1835 O O . ASP A 1 225 ? 8.625 0.574 -9.688 1 89.94 225 ASP A O 1
ATOM 1839 N N . LEU A 1 226 ? 7.047 2.133 -9.734 1 92.25 226 LEU A N 1
ATOM 1840 C CA . LEU A 1 226 ? 6.438 1.663 -10.969 1 92.25 226 LEU A CA 1
ATOM 1841 C C . LEU A 1 226 ? 7.371 1.895 -12.156 1 92.25 226 LEU A C 1
ATOM 1843 O O . LEU A 1 226 ? 7.379 1.111 -13.109 1 92.25 226 LEU A O 1
ATOM 1847 N N . ASP A 1 227 ? 8.172 2.945 -12.141 1 89.62 227 ASP A N 1
ATOM 1848 C CA . ASP A 1 227 ? 9.133 3.15 -13.227 1 89.62 227 ASP A CA 1
ATOM 1849 C C . ASP A 1 227 ? 10.219 2.08 -13.211 1 89.62 227 ASP A C 1
ATOM 1851 O O . ASP A 1 227 ? 10.625 1.581 -14.258 1 89.62 227 ASP A O 1
ATOM 1855 N N . LYS A 1 228 ? 10.648 1.734 -12 1 93 228 LYS A N 1
ATOM 1856 C CA . LYS A 1 228 ? 11.625 0.658 -11.875 1 93 228 LYS A CA 1
ATOM 1857 C C . LYS A 1 228 ? 11.031 -0.678 -12.312 1 93 228 LYS A C 1
ATOM 1859 O O . LYS A 1 228 ? 11.727 -1.513 -12.891 1 93 228 LYS A O 1
ATOM 1864 N N . LEU A 1 229 ? 9.781 -0.839 -12 1 97.81 229 LEU A N 1
ATOM 1865 C CA . LEU A 1 229 ? 9.125 -2.072 -12.414 1 97.81 229 LEU A CA 1
ATOM 1866 C C . LEU A 1 229 ? 9 -2.139 -13.93 1 97.81 229 LEU A C 1
ATOM 1868 O O . LEU A 1 229 ? 9.242 -3.189 -14.531 1 97.81 229 LEU A O 1
ATOM 1872 N N . LYS A 1 230 ? 8.625 -1 -14.539 1 97.44 230 LYS A N 1
ATOM 1873 C CA . LYS A 1 230 ? 8.555 -0.945 -16 1 97.44 230 LYS A CA 1
ATOM 1874 C C . LYS A 1 230 ? 9.914 -1.245 -16.625 1 97.44 230 LYS A C 1
ATOM 1876 O O . LYS A 1 230 ? 10 -1.983 -17.609 1 97.44 230 LYS A O 1
ATOM 1881 N N . ASP A 1 231 ? 10.922 -0.658 -16.031 1 96.75 231 ASP A N 1
ATOM 1882 C CA . ASP A 1 231 ? 12.281 -0.947 -16.484 1 96.75 231 ASP A CA 1
ATOM 1883 C C . ASP A 1 231 ? 12.586 -2.439 -16.391 1 96.75 231 ASP A C 1
ATOM 1885 O O . ASP A 1 231 ? 13.133 -3.025 -17.328 1 96.75 231 ASP A O 1
ATOM 1889 N N . PHE A 1 232 ? 12.227 -3.02 -15.336 1 98.56 232 PHE A N 1
ATOM 1890 C CA . PHE A 1 232 ? 12.438 -4.449 -15.125 1 98.56 232 PHE A CA 1
ATOM 1891 C C . PHE A 1 232 ? 11.688 -5.262 -16.172 1 98.56 232 PHE A C 1
ATOM 1893 O O . PHE A 1 232 ? 12.227 -6.223 -16.719 1 98.56 232 PHE A O 1
ATOM 1900 N N . TYR A 1 233 ? 10.398 -4.957 -16.438 1 98.75 233 TYR A N 1
ATOM 1901 C CA . TYR A 1 233 ? 9.602 -5.66 -17.438 1 98.75 233 TYR A CA 1
ATOM 1902 C C . TYR A 1 233 ? 10.234 -5.57 -18.812 1 98.75 233 TYR A C 1
ATOM 1904 O O . TYR A 1 233 ? 10.312 -6.562 -19.547 1 98.75 233 TYR A O 1
ATOM 1912 N N . ILE A 1 234 ? 10.711 -4.367 -19.188 1 98.56 234 ILE A N 1
ATOM 1913 C CA . ILE A 1 234 ? 11.336 -4.16 -20.484 1 98.56 234 ILE A CA 1
ATOM 1914 C C . ILE A 1 234 ? 12.594 -5.023 -20.609 1 98.56 234 ILE A C 1
ATOM 1916 O O . ILE A 1 234 ? 12.75 -5.777 -21.562 1 98.56 234 ILE A O 1
ATOM 1920 N N . GLU A 1 235 ? 13.43 -4.934 -19.562 1 98.31 235 GLU A N 1
ATOM 1921 C CA . GLU A 1 235 ? 14.703 -5.645 -19.625 1 98.31 235 GLU A CA 1
ATOM 1922 C C . GLU A 1 235 ? 14.492 -7.156 -19.609 1 98.31 235 GLU A C 1
ATOM 1924 O O . GLU A 1 235 ? 15.148 -7.883 -20.359 1 98.31 235 GLU A O 1
ATOM 1929 N N . SER A 1 236 ? 13.633 -7.633 -18.734 1 98.69 236 SER A N 1
ATOM 1930 C CA . SER A 1 236 ? 13.375 -9.062 -18.688 1 98.69 236 SER A CA 1
ATOM 1931 C C . SER A 1 236 ? 12.766 -9.57 -19.984 1 98.69 236 SER A C 1
ATOM 1933 O O . SER A 1 236 ? 13.094 -10.664 -20.453 1 98.69 236 SER A O 1
ATOM 1935 N N . TYR A 1 237 ? 11.859 -8.789 -20.578 1 98.44 237 TYR A N 1
ATOM 1936 C CA . TYR A 1 237 ? 11.266 -9.141 -21.859 1 98.44 237 TYR A CA 1
ATOM 1937 C C . TYR A 1 237 ? 12.328 -9.219 -22.953 1 98.44 237 TYR A C 1
ATOM 1939 O O . TYR A 1 237 ? 12.375 -10.188 -23.719 1 98.44 237 TYR A O 1
ATOM 1947 N N . ASN A 1 238 ? 13.164 -8.18 -23.031 1 98.31 238 ASN A N 1
ATOM 1948 C CA . ASN A 1 238 ? 14.219 -8.156 -24.031 1 98.31 238 ASN A CA 1
ATOM 1949 C C . ASN A 1 238 ? 15.164 -9.352 -23.891 1 98.31 238 ASN A C 1
ATOM 1951 O O . ASN A 1 238 ? 15.547 -9.969 -24.875 1 98.31 238 ASN A O 1
ATOM 1955 N N . ASP A 1 239 ? 15.508 -9.68 -22.672 1 98.12 239 ASP A N 1
ATOM 1956 C CA . ASP A 1 239 ? 16.344 -10.852 -22.422 1 98.12 239 ASP A CA 1
ATOM 1957 C C . ASP A 1 239 ? 15.672 -12.117 -22.938 1 98.12 239 ASP A C 1
ATOM 1959 O O . ASP A 1 239 ? 16.328 -12.961 -23.562 1 98.12 239 ASP A O 1
ATOM 1963 N N . ALA A 1 240 ? 14.383 -12.25 -22.641 1 97.62 240 ALA A N 1
ATOM 1964 C CA . ALA A 1 240 ? 13.648 -13.422 -23.094 1 97.62 240 ALA A CA 1
ATOM 1965 C C . ALA A 1 240 ? 13.742 -13.562 -24.609 1 97.62 240 ALA A C 1
ATOM 1967 O O . ALA A 1 240 ? 14.047 -14.648 -25.125 1 97.62 240 ALA A O 1
ATOM 1968 N N . ARG A 1 241 ? 13.547 -12.508 -25.344 1 96.12 241 ARG A N 1
ATOM 1969 C CA . ARG A 1 241 ? 13.523 -12.523 -26.797 1 96.12 241 ARG A CA 1
ATOM 1970 C C . ARG A 1 241 ? 14.922 -12.742 -27.359 1 96.12 241 ARG A C 1
ATOM 1972 O O . ARG A 1 241 ? 15.086 -13.344 -28.422 1 96.12 241 ARG A O 1
ATOM 1979 N N . ASN A 1 242 ? 15.906 -12.289 -26.656 1 96.12 242 ASN A N 1
ATOM 1980 C CA . ASN A 1 242 ? 17.281 -12.461 -27.094 1 96.12 242 ASN A CA 1
ATOM 1981 C C . ASN A 1 242 ? 17.766 -13.891 -26.859 1 96.12 242 ASN A C 1
ATOM 1983 O O . ASN A 1 242 ? 18.547 -14.422 -27.656 1 96.12 242 ASN A O 1
ATOM 1987 N N . ILE A 1 243 ? 17.25 -14.508 -25.844 1 95 243 ILE A N 1
ATOM 1988 C CA . ILE A 1 243 ? 17.797 -15.781 -25.391 1 95 243 ILE A CA 1
ATOM 1989 C C . ILE A 1 243 ? 16.984 -16.922 -25.969 1 95 243 ILE A C 1
ATOM 1991 O O . ILE A 1 243 ? 17.547 -17.922 -26.438 1 95 243 ILE A O 1
ATOM 1995 N N . GLN A 1 244 ? 15.719 -16.828 -25.938 1 92.25 244 GLN A N 1
ATOM 1996 C CA . GLN A 1 244 ? 14.828 -17.953 -26.234 1 92.25 244 GLN A CA 1
ATOM 1997 C C . GLN A 1 244 ? 14.703 -18.188 -27.734 1 92.25 244 GLN A C 1
ATOM 1999 O O . GLN A 1 244 ? 14.664 -17.234 -28.516 1 92.25 244 GLN A O 1
ATOM 2004 N N . ILE A 1 245 ? 14.594 -19.438 -28.109 1 88.12 245 ILE A N 1
ATOM 2005 C CA . ILE A 1 245 ? 14.258 -19.781 -29.484 1 88.12 245 ILE A CA 1
ATOM 2006 C C . ILE A 1 245 ? 12.773 -20.094 -29.594 1 88.12 245 ILE A C 1
ATOM 2008 O O . ILE A 1 245 ? 12.203 -20.078 -30.688 1 88.12 245 ILE A O 1
ATOM 2012 N N . VAL A 1 246 ? 12.258 -20.5 -28.453 1 87.19 246 VAL A N 1
ATOM 2013 C CA . VAL A 1 246 ? 10.805 -20.656 -28.344 1 87.19 246 VAL A CA 1
ATOM 2014 C C . VAL A 1 246 ? 10.188 -19.344 -27.859 1 87.19 246 VAL A C 1
ATOM 2016 O O . VAL A 1 246 ? 10.609 -18.781 -26.859 1 87.19 246 VAL A O 1
ATOM 2019 N N . ASN A 1 247 ? 9.219 -18.828 -28.547 1 87.31 247 ASN A N 1
ATOM 2020 C CA . ASN A 1 247 ? 8.562 -17.562 -28.203 1 87.31 247 ASN A CA 1
ATOM 2021 C C . ASN A 1 247 ? 7.484 -17.766 -27.141 1 87.31 247 ASN A C 1
ATOM 2023 O O . ASN A 1 247 ? 6.297 -17.594 -27.422 1 87.31 247 ASN A O 1
ATOM 2027 N N . ASN A 1 248 ? 7.902 -18.141 -25.969 1 91.12 248 ASN A N 1
ATOM 2028 C CA . ASN A 1 248 ? 6.969 -18.266 -24.859 1 91.12 248 ASN A CA 1
ATOM 2029 C C . ASN A 1 248 ? 6.262 -16.938 -24.578 1 91.12 248 ASN A C 1
ATOM 2031 O O . ASN A 1 248 ? 6.824 -15.867 -24.812 1 91.12 248 ASN A O 1
ATOM 2035 N N . THR A 1 249 ? 5.02 -17 -24.172 1 95.62 249 THR A N 1
ATOM 2036 C CA . THR A 1 249 ? 4.336 -15.805 -23.703 1 95.62 249 THR A CA 1
ATOM 2037 C C . THR A 1 249 ? 5 -15.273 -22.438 1 95.62 249 THR A C 1
ATOM 2039 O O . THR A 1 249 ? 5.324 -16.047 -21.531 1 95.62 249 THR A O 1
ATOM 2042 N N . ILE A 1 250 ? 5.289 -14 -22.422 1 97.75 250 ILE A N 1
ATOM 2043 C CA . ILE A 1 250 ? 5.805 -13.375 -21.219 1 97.75 250 ILE A CA 1
ATOM 2044 C C . ILE A 1 250 ? 4.66 -12.727 -20.438 1 97.75 250 ILE A C 1
ATOM 2046 O O . ILE A 1 250 ? 3.893 -11.938 -21 1 97.75 250 ILE A O 1
ATOM 2050 N N . PHE A 1 251 ? 4.535 -13.094 -19.156 1 98.5 251 PHE A N 1
ATOM 2051 C CA . PHE A 1 251 ? 3.461 -12.57 -18.312 1 98.5 251 PHE A CA 1
ATOM 2052 C C . PHE A 1 251 ? 3.98 -11.492 -17.375 1 98.5 251 PHE A C 1
ATOM 2054 O O . PHE A 1 251 ? 5.023 -11.656 -16.75 1 98.5 251 PHE A O 1
ATOM 2061 N N . PHE A 1 252 ? 3.252 -10.367 -17.328 1 98.69 252 PHE A N 1
ATOM 2062 C CA . PHE A 1 252 ? 3.463 -9.289 -16.359 1 98.69 252 PHE A CA 1
ATOM 2063 C C . PHE A 1 252 ? 2.297 -9.211 -15.383 1 98.69 252 PHE A C 1
ATOM 2065 O O . PHE A 1 252 ? 1.15 -9.016 -15.789 1 98.69 252 PHE A O 1
ATOM 2072 N N . GLN A 1 253 ? 2.613 -9.461 -14.133 1 98.56 253 GLN A N 1
ATOM 2073 C CA . GLN A 1 253 ? 1.576 -9.195 -13.141 1 98.56 253 GLN A CA 1
ATOM 2074 C C . GLN A 1 253 ? 1.332 -7.699 -12.977 1 98.56 253 GLN A C 1
ATOM 2076 O O . GLN A 1 253 ? 2.271 -6.902 -13.031 1 98.56 253 GLN A O 1
ATOM 2081 N N . GLU A 1 254 ? 0.138 -7.297 -12.727 1 97.19 254 GLU A N 1
ATOM 2082 C CA . GLU A 1 254 ? -0.278 -5.906 -12.891 1 97.19 254 GLU A CA 1
ATOM 2083 C C . GLU A 1 254 ? 0.074 -5.078 -11.656 1 97.19 254 GLU A C 1
ATOM 2085 O O . GLU A 1 254 ? -0.167 -3.871 -11.625 1 97.19 254 GLU A O 1
ATOM 2090 N N . ALA A 1 255 ? 0.699 -5.645 -10.633 1 96.94 255 ALA A N 1
ATOM 2091 C CA . ALA A 1 255 ? 1.133 -4.953 -9.43 1 96.94 255 ALA A CA 1
ATOM 2092 C C . ALA A 1 255 ? -0.044 -4.277 -8.727 1 96.94 255 ALA A C 1
ATOM 2094 O O . ALA A 1 255 ? 0.096 -3.186 -8.172 1 96.94 255 ALA A O 1
ATOM 2095 N N . PHE A 1 256 ? -1.179 -4.781 -8.93 1 92.69 256 PHE A N 1
ATOM 2096 C CA . PHE A 1 256 ? -2.43 -4.391 -8.289 1 92.69 256 PHE A CA 1
ATOM 2097 C C . PHE A 1 256 ? -2.846 -2.99 -8.719 1 92.69 256 PHE A C 1
ATOM 2099 O O . PHE A 1 256 ? -3.521 -2.279 -7.973 1 92.69 256 PHE A O 1
ATOM 2106 N N . GLN A 1 257 ? -2.354 -2.568 -9.836 1 92.19 257 GLN A N 1
ATOM 2107 C CA . GLN A 1 257 ? -2.848 -1.344 -10.453 1 92.19 257 GLN A CA 1
ATOM 2108 C C . GLN A 1 257 ? -4.223 -1.559 -11.078 1 92.19 257 GLN A C 1
ATOM 2110 O O . GLN A 1 257 ? -4.617 -2.695 -11.352 1 92.19 257 GLN A O 1
ATOM 2115 N N . GLN A 1 258 ? -4.93 -0.484 -11.312 1 87.06 258 GLN A N 1
ATOM 2116 C CA . GLN A 1 258 ? -6.27 -0.549 -11.883 1 87.06 258 GLN A CA 1
ATOM 2117 C C . GLN A 1 258 ? -6.242 -1.143 -13.281 1 87.06 258 GLN A C 1
ATOM 2119 O O . GLN A 1 258 ? -5.238 -1.032 -13.992 1 87.06 258 GLN A O 1
ATOM 2124 N N . ILE A 1 259 ? -7.359 -1.754 -13.609 1 92.19 259 ILE A N 1
ATOM 2125 C CA . ILE A 1 259 ? -7.488 -2.305 -14.953 1 92.19 259 ILE A CA 1
ATOM 2126 C C . ILE A 1 259 ? -7.246 -1.207 -15.984 1 92.19 259 ILE A C 1
ATOM 2128 O O . ILE A 1 259 ? -7.758 -0.094 -15.852 1 92.19 259 ILE A O 1
ATOM 2132 N N . GLY A 1 260 ? -6.379 -1.484 -16.953 1 92.75 260 GLY A N 1
ATOM 2133 C CA . GLY A 1 260 ? -6.078 -0.544 -18.016 1 92.75 260 GLY A CA 1
ATOM 2134 C C . GLY A 1 260 ? -4.812 0.257 -17.766 1 92.75 260 GLY A C 1
ATOM 2135 O O . GLY A 1 260 ? -4.281 0.891 -18.688 1 92.75 260 GLY A O 1
ATOM 2136 N N . TYR A 1 261 ? -4.316 0.237 -16.578 1 92.81 261 TYR A N 1
ATOM 2137 C CA . TYR A 1 261 ? -3.129 1.006 -16.219 1 92.81 261 TYR A CA 1
ATOM 2138 C C . TYR A 1 261 ? -1.975 0.695 -17.172 1 92.81 261 TYR A C 1
ATOM 2140 O O . TYR A 1 261 ? -1.201 1.586 -17.531 1 92.81 261 TYR A O 1
ATOM 2148 N N . TRP A 1 262 ? -1.83 -0.556 -17.609 1 96.88 262 TRP A N 1
ATOM 2149 C CA . TRP A 1 262 ? -0.65 -1.021 -18.328 1 96.88 262 TRP A CA 1
ATOM 2150 C C . TRP A 1 262 ? -0.854 -0.903 -19.844 1 96.88 262 TRP A C 1
ATOM 2152 O O . TRP A 1 262 ? 0.052 -1.206 -20.625 1 96.88 262 TRP A O 1
ATOM 2162 N N . ASP A 1 263 ? -2.057 -0.431 -20.297 1 95.75 263 ASP A N 1
ATOM 2163 C CA . ASP A 1 263 ? -2.391 -0.419 -21.719 1 95.75 263 ASP A CA 1
ATOM 2164 C C . ASP A 1 263 ? -1.39 0.417 -22.516 1 95.75 263 ASP A C 1
ATOM 2166 O O . ASP A 1 263 ? -0.764 -0.081 -23.453 1 95.75 263 ASP A O 1
ATOM 2170 N N . ASP A 1 264 ? -1.146 1.644 -22.031 1 94.44 264 ASP A N 1
ATOM 2171 C CA . ASP A 1 264 ? -0.246 2.531 -22.766 1 94.44 264 ASP A CA 1
ATOM 2172 C C . ASP A 1 264 ? 1.191 2.02 -22.703 1 94.44 264 ASP A C 1
ATOM 2174 O O . ASP A 1 264 ? 1.933 2.137 -23.688 1 94.44 264 ASP A O 1
ATOM 2178 N N . PHE A 1 265 ? 1.551 1.511 -21.562 1 97 265 PHE A N 1
ATOM 2179 C CA . PHE A 1 265 ? 2.904 0.991 -21.406 1 97 265 PHE A CA 1
ATOM 2180 C C . PHE A 1 265 ? 3.158 -0.152 -22.391 1 97 265 PHE A C 1
ATOM 2182 O O . PHE A 1 265 ? 4.211 -0.209 -23.016 1 97 265 PHE A O 1
ATOM 2189 N N . ILE A 1 266 ? 2.207 -1.088 -22.516 1 97.69 266 ILE A N 1
ATOM 2190 C CA . ILE A 1 266 ? 2.354 -2.236 -23.391 1 97.69 266 ILE A CA 1
ATOM 2191 C C . ILE A 1 266 ? 2.334 -1.773 -24.844 1 97.69 266 ILE A C 1
ATOM 2193 O O . ILE A 1 266 ? 3.062 -2.309 -25.688 1 97.69 266 ILE A O 1
ATOM 2197 N N . ALA A 1 267 ? 1.524 -0.795 -25.234 1 96.5 267 ALA A N 1
ATOM 2198 C CA . ALA A 1 267 ? 1.431 -0.275 -26.594 1 96.5 267 ALA A CA 1
ATOM 2199 C C . ALA A 1 267 ? 2.705 0.469 -26.984 1 96.5 267 ALA A C 1
ATOM 2201 O O . ALA A 1 267 ? 3.223 0.285 -28.094 1 96.5 267 ALA A O 1
ATOM 2202 N N . ASP A 1 268 ? 3.271 1.281 -26.031 1 95.94 268 ASP A N 1
ATOM 2203 C CA . ASP A 1 268 ? 4.391 2.164 -26.328 1 95.94 268 ASP A CA 1
ATOM 2204 C C . ASP A 1 268 ? 5.727 1.442 -26.156 1 95.94 268 ASP A C 1
ATOM 2206 O O . ASP A 1 268 ? 6.676 1.682 -26.906 1 95.94 268 ASP A O 1
ATOM 2210 N N . GLY A 1 269 ? 5.801 0.668 -25.156 1 97.31 269 GLY A N 1
ATOM 2211 C CA . GLY A 1 269 ? 7.004 -0.092 -24.859 1 97.31 269 GLY A CA 1
ATOM 2212 C C . GLY A 1 269 ? 8.18 0.782 -24.469 1 97.31 269 GLY A C 1
ATOM 2213 O O . GLY A 1 269 ? 9.305 0.565 -24.938 1 97.31 269 GLY A O 1
ATOM 2214 N N . GLU A 1 270 ? 7.906 1.789 -23.609 1 96 270 GLU A N 1
ATOM 2215 C CA . GLU A 1 270 ? 8.977 2.723 -23.266 1 96 270 GLU A CA 1
ATOM 2216 C C . GLU A 1 270 ? 8.828 3.23 -21.844 1 96 270 GLU A C 1
ATOM 2218 O O . GLU A 1 270 ? 7.715 3.371 -21.328 1 96 270 GLU A O 1
ATOM 2223 N N . VAL A 1 271 ? 10.008 3.432 -21.156 1 93.56 271 VAL A N 1
ATOM 2224 C CA . VAL A 1 271 ? 10.039 4.117 -19.859 1 93.56 271 VAL A CA 1
ATOM 2225 C C . VAL A 1 271 ? 11.305 4.969 -19.766 1 93.56 271 VAL A C 1
ATOM 2227 O O . VAL A 1 271 ? 12.359 4.582 -20.266 1 93.56 271 VAL A O 1
ATOM 2230 N N . ASN A 1 272 ? 11.227 6.145 -19.172 1 86.12 272 ASN A N 1
ATOM 2231 C CA . ASN A 1 272 ? 12.375 6.988 -18.875 1 86.12 272 ASN A CA 1
ATOM 2232 C C . ASN A 1 272 ? 12.883 6.758 -17.453 1 86.12 272 ASN A C 1
ATOM 2234 O O . ASN A 1 272 ? 12.109 6.816 -16.5 1 86.12 272 ASN A O 1
ATOM 2238 N N . ILE A 1 273 ? 14.117 6.402 -17.344 1 83.38 273 ILE A N 1
ATOM 2239 C CA . ILE A 1 273 ? 14.75 6.156 -16.047 1 83.38 273 ILE A CA 1
ATOM 2240 C C . ILE A 1 273 ? 15.805 7.223 -15.781 1 83.38 273 ILE A C 1
ATOM 2242 O O . ILE A 1 273 ? 16.719 7.414 -16.594 1 83.38 273 ILE A O 1
ATOM 2246 N N . THR A 1 274 ? 15.656 7.891 -14.68 1 73.88 274 THR A N 1
ATOM 2247 C CA . THR A 1 274 ? 16.641 8.891 -14.289 1 73.88 274 THR A CA 1
ATOM 2248 C C . THR A 1 274 ? 17.547 8.359 -13.18 1 73.88 274 THR A C 1
ATOM 2250 O O . THR A 1 274 ? 17.062 7.77 -12.211 1 73.88 274 THR A O 1
ATOM 2253 N N . SER A 1 275 ? 18.812 8.234 -13.445 1 69.19 275 SER A N 1
ATOM 2254 C CA . SER A 1 275 ? 19.781 7.781 -12.445 1 69.19 275 SER A CA 1
ATOM 2255 C C . SER A 1 275 ? 20.953 8.75 -12.336 1 69.19 275 SER A C 1
ATOM 2257 O O . SER A 1 275 ? 21.188 9.562 -13.234 1 69.19 275 SER A O 1
ATOM 2259 N N . THR A 1 276 ? 21.469 8.758 -11.094 1 60.25 276 THR A N 1
ATOM 2260 C CA . THR A 1 276 ? 22.656 9.578 -10.867 1 60.25 276 THR A CA 1
ATOM 2261 C C . THR A 1 276 ? 23.906 8.703 -10.797 1 60.25 276 THR A C 1
ATOM 2263 O O . THR A 1 276 ? 23.969 7.754 -10.016 1 60.25 276 THR A O 1
ATOM 2266 N N . ALA A 1 277 ? 24.609 8.766 -11.703 1 55.12 277 ALA A N 1
ATOM 2267 C CA . ALA A 1 277 ? 25.922 8.125 -11.664 1 55.12 277 ALA A CA 1
ATOM 2268 C C . ALA A 1 277 ? 27.031 9.164 -11.711 1 55.12 277 ALA A C 1
ATOM 2270 O O . ALA A 1 277 ? 27.016 10.062 -12.555 1 55.12 277 ALA A O 1
ATOM 2271 N N . ASN A 1 278 ? 27.984 9.055 -10.828 1 53.31 278 ASN A N 1
ATOM 2272 C CA . ASN A 1 278 ? 29.156 9.914 -10.727 1 53.31 278 ASN A CA 1
ATOM 2273 C C . ASN A 1 278 ? 28.781 11.391 -10.758 1 53.31 278 ASN A C 1
ATOM 2275 O O . ASN A 1 278 ? 29.391 12.18 -11.477 1 53.31 278 ASN A O 1
ATOM 2279 N N . GLY A 1 279 ? 27.688 11.773 -10.023 1 55.59 279 GLY A N 1
ATOM 2280 C CA . GLY A 1 279 ? 27.312 13.164 -9.867 1 55.59 279 GLY A CA 1
ATOM 2281 C C . GLY A 1 279 ? 26.562 13.711 -11.062 1 55.59 279 GLY A C 1
ATOM 2282 O O . GLY A 1 279 ? 26.172 14.883 -11.078 1 55.59 279 GLY A O 1
ATOM 2283 N N . THR A 1 280 ? 26.453 13.039 -12.109 1 62.19 280 THR A N 1
ATOM 2284 C CA . THR A 1 280 ? 25.734 13.492 -13.297 1 62.19 280 THR A CA 1
ATOM 2285 C C . THR A 1 280 ? 24.438 12.719 -13.469 1 62.19 280 THR A C 1
ATOM 2287 O O . THR A 1 280 ? 24.422 11.492 -13.336 1 62.19 280 THR A O 1
ATOM 2290 N N . ASN A 1 281 ? 23.344 13.562 -13.578 1 65.75 281 ASN A N 1
ATOM 2291 C CA . ASN A 1 281 ? 22.062 12.922 -13.852 1 65.75 281 ASN A CA 1
ATOM 2292 C C . ASN A 1 281 ? 21.938 12.539 -15.32 1 65.75 281 ASN A C 1
ATOM 2294 O O . ASN A 1 281 ? 22.391 13.266 -16.203 1 65.75 281 ASN A O 1
ATOM 2298 N N . GLY A 1 282 ? 21.641 11.336 -15.586 1 73.62 282 GLY A N 1
ATOM 2299 C CA . GLY A 1 282 ? 21.297 10.906 -16.922 1 73.62 282 GLY A CA 1
ATOM 2300 C C . GLY A 1 282 ? 19.953 10.211 -17.016 1 73.62 282 GLY A C 1
ATOM 2301 O O . GLY A 1 282 ? 19.5 9.609 -16.031 1 73.62 282 GLY A O 1
ATOM 2302 N N . THR A 1 283 ? 19.141 10.727 -17.938 1 79.38 283 THR A N 1
ATOM 2303 C CA . THR A 1 283 ? 17.906 10.008 -18.234 1 79.38 283 THR A CA 1
ATOM 2304 C C . THR A 1 283 ? 18.094 9.078 -19.422 1 79.38 283 THR A C 1
ATOM 2306 O O . THR A 1 283 ? 18.609 9.492 -20.453 1 79.38 283 THR A O 1
ATOM 2309 N N . ILE A 1 284 ? 17.844 7.906 -19.172 1 85.94 284 ILE A N 1
ATOM 2310 C CA . ILE A 1 284 ? 17.922 6.91 -20.234 1 85.94 284 ILE A CA 1
ATOM 2311 C C . ILE A 1 284 ? 16.516 6.398 -20.562 1 85.94 284 ILE A C 1
ATOM 2313 O O . ILE A 1 284 ? 15.719 6.145 -19.656 1 85.94 284 ILE A O 1
ATOM 2317 N N . THR A 1 285 ? 16.234 6.375 -21.828 1 92.31 285 THR A N 1
ATOM 2318 C CA . THR A 1 285 ? 14.992 5.766 -22.281 1 92.31 285 THR A CA 1
ATOM 2319 C C . THR A 1 285 ? 15.195 4.289 -22.594 1 92.31 285 THR A C 1
ATOM 2321 O O . THR A 1 285 ? 16.062 3.93 -23.375 1 92.31 285 THR A O 1
ATOM 2324 N N . LYS A 1 286 ? 14.43 3.471 -21.875 1 95.56 286 LYS A N 1
ATOM 2325 C CA . LYS A 1 286 ? 14.406 2.035 -22.141 1 95.56 286 LYS A CA 1
ATOM 2326 C C . LYS A 1 286 ? 13.211 1.655 -23 1 95.56 286 LYS A C 1
ATOM 2328 O O . LYS A 1 286 ? 12.117 2.197 -22.828 1 95.56 286 LYS A O 1
ATOM 2333 N N . THR A 1 287 ? 13.477 0.787 -23.969 1 97.5 287 THR A N 1
ATOM 2334 C CA . THR A 1 287 ? 12.398 0.463 -24.891 1 97.5 287 THR A CA 1
ATOM 2335 C C . THR A 1 287 ? 12.305 -1.045 -25.109 1 97.5 287 THR A C 1
ATOM 2337 O O . THR A 1 287 ? 13.281 -1.77 -24.891 1 97.5 287 THR A O 1
ATOM 2340 N N . ALA A 1 288 ? 11.102 -1.514 -25.438 1 98.06 288 ALA A N 1
ATOM 2341 C CA . ALA A 1 288 ? 10.805 -2.869 -25.891 1 98.06 288 ALA A CA 1
ATOM 2342 C C . ALA A 1 288 ? 9.664 -2.867 -26.906 1 98.06 288 ALA A C 1
ATOM 2344 O O . ALA A 1 288 ? 8.75 -2.047 -26.812 1 98.06 288 ALA A O 1
ATOM 2345 N N . ASP A 1 289 ? 9.758 -3.715 -27.906 1 96.75 289 ASP A N 1
ATOM 2346 C CA . ASP A 1 289 ? 8.633 -4 -28.797 1 96.75 289 ASP A CA 1
ATOM 2347 C C . ASP A 1 289 ? 7.852 -5.223 -28.312 1 96.75 289 ASP A C 1
ATOM 2349 O O . ASP A 1 289 ? 8.117 -6.344 -28.75 1 96.75 289 ASP A O 1
ATOM 2353 N N . PHE A 1 290 ? 6.879 -4.961 -27.453 1 97.12 290 PHE A N 1
ATOM 2354 C CA . PHE A 1 290 ? 6.18 -6.043 -26.781 1 97.12 290 PHE A CA 1
ATOM 2355 C C . PHE A 1 290 ? 5.332 -6.844 -27.766 1 97.12 290 PHE A C 1
ATOM 2357 O O . PHE A 1 290 ? 4.457 -6.285 -28.422 1 97.12 290 PHE A O 1
ATOM 2364 N N . GLU A 1 291 ? 5.633 -8.062 -27.891 1 93.62 291 GLU A N 1
ATOM 2365 C CA . GLU A 1 291 ? 4.859 -9.07 -28.609 1 93.62 291 GLU A CA 1
ATOM 2366 C C . GLU A 1 291 ? 4.652 -10.32 -27.766 1 93.62 291 GLU A C 1
ATOM 2368 O O . GLU A 1 291 ? 5.566 -10.766 -27.062 1 93.62 291 GLU A O 1
ATOM 2373 N N . ASN A 1 292 ? 3.459 -10.867 -27.766 1 94.69 292 ASN A N 1
ATOM 2374 C CA . ASN A 1 292 ? 3.143 -12.078 -27.016 1 94.69 292 ASN A CA 1
ATOM 2375 C C . ASN A 1 292 ? 3.346 -11.875 -25.516 1 94.69 292 ASN A C 1
ATOM 2377 O O . ASN A 1 292 ? 4.039 -12.664 -24.859 1 94.69 292 ASN A O 1
ATOM 2381 N N . VAL A 1 293 ? 2.805 -10.734 -25.047 1 96.75 293 VAL A N 1
ATOM 2382 C CA . VAL A 1 293 ? 2.77 -10.391 -23.641 1 96.75 293 VAL A CA 1
ATOM 2383 C C . VAL A 1 293 ? 1.333 -10.453 -23.125 1 96.75 293 VAL A C 1
ATOM 2385 O O . VAL A 1 293 ? 0.4 -10.055 -23.828 1 96.75 293 VAL A O 1
ATOM 2388 N N . ILE A 1 294 ? 1.122 -10.984 -21.969 1 97.31 294 ILE A N 1
ATOM 2389 C CA . ILE A 1 294 ? -0.186 -11.039 -21.328 1 97.31 294 ILE A CA 1
ATOM 2390 C C . ILE A 1 294 ? -0.103 -10.406 -19.938 1 97.31 294 ILE A C 1
ATOM 2392 O O . ILE A 1 294 ? 0.841 -10.664 -19.188 1 97.31 294 ILE A O 1
ATOM 2396 N N . ILE A 1 295 ? -1.01 -9.531 -19.625 1 98.25 295 ILE A N 1
ATOM 2397 C CA . ILE A 1 295 ? -1.137 -8.984 -18.281 1 98.25 295 ILE A CA 1
ATOM 2398 C C . ILE A 1 295 ? -1.864 -9.984 -17.375 1 98.25 295 ILE A C 1
ATOM 2400 O O . ILE A 1 295 ? -2.928 -10.492 -17.75 1 98.25 295 ILE A O 1
ATOM 2404 N N . ASP A 1 296 ? -1.247 -10.297 -16.297 1 98.56 296 ASP A N 1
ATOM 2405 C CA . ASP A 1 296 ? -1.772 -11.266 -15.336 1 98.56 296 ASP A CA 1
ATOM 2406 C C . ASP A 1 296 ? -2.461 -10.562 -14.172 1 98.56 296 ASP A C 1
ATOM 2408 O O . ASP A 1 296 ? -1.801 -9.945 -13.336 1 98.56 296 ASP A O 1
ATOM 2412 N N . HIS A 1 297 ? -3.812 -10.695 -14.102 1 98.12 297 HIS A N 1
ATOM 2413 C CA . HIS A 1 297 ? -4.605 -10.141 -13.008 1 98.12 297 HIS A CA 1
ATOM 2414 C C . HIS A 1 297 ? -4.844 -11.18 -11.922 1 98.12 297 HIS A C 1
ATOM 2416 O O . HIS A 1 297 ? -5.062 -12.359 -12.211 1 98.12 297 HIS A O 1
ATOM 2422 N N . HIS A 1 298 ? -4.73 -10.758 -10.688 1 98.25 298 HIS A N 1
ATOM 2423 C CA . HIS A 1 298 ? -5.16 -11.555 -9.539 1 98.25 298 HIS A CA 1
ATOM 2424 C C . HIS A 1 298 ? -6.375 -10.93 -8.859 1 98.25 298 HIS A C 1
ATOM 2426 O O . HIS A 1 298 ? -6.34 -9.758 -8.477 1 98.25 298 HIS A O 1
ATOM 2432 N N . HIS A 1 299 ? -7.469 -11.672 -8.734 1 97.94 299 HIS A N 1
ATOM 2433 C CA . HIS A 1 299 ? -8.672 -11.102 -8.133 1 97.94 299 HIS A CA 1
ATOM 2434 C C . HIS A 1 299 ? -9.273 -12.055 -7.109 1 97.94 299 HIS A C 1
ATOM 2436 O O . HIS A 1 299 ? -9.641 -13.188 -7.441 1 97.94 299 HIS A O 1
ATOM 2442 N N . TYR A 1 300 ? -9.352 -11.594 -5.871 1 97.81 300 TYR A N 1
ATOM 2443 C CA . TYR A 1 300 ? -10 -12.281 -4.766 1 97.81 300 TYR A CA 1
ATOM 2444 C C . TYR A 1 300 ? -11.055 -11.391 -4.117 1 97.81 300 TYR A C 1
ATOM 2446 O O . TYR A 1 300 ? -10.961 -10.164 -4.172 1 97.81 300 TYR A O 1
ATOM 2454 N N . GLU A 1 301 ? -12.016 -11.969 -3.559 1 97.19 301 GLU A N 1
ATOM 2455 C CA . GLU A 1 301 ? -13.117 -11.227 -2.967 1 97.19 301 GLU A CA 1
ATOM 2456 C C . GLU A 1 301 ? -13.07 -11.289 -1.442 1 97.19 301 GLU A C 1
ATOM 2458 O O . GLU A 1 301 ? -14.109 -11.219 -0.781 1 97.19 301 GLU A O 1
ATOM 2463 N N . VAL A 1 302 ? -11.836 -11.445 -0.86 1 98 302 VAL A N 1
ATOM 2464 C CA . VAL A 1 302 ? -11.867 -11.734 0.57 1 98 302 VAL A CA 1
ATOM 2465 C C . VAL A 1 302 ? -10.781 -10.938 1.283 1 98 302 VAL A C 1
ATOM 2467 O O . VAL A 1 302 ? -10.57 -11.102 2.488 1 98 302 VAL A O 1
ATOM 2470 N N . PHE A 1 303 ? -10.086 -10.031 0.592 1 95.69 303 PHE A N 1
ATOM 2471 C CA . PHE A 1 303 ? -8.914 -9.43 1.214 1 95.69 303 PHE A CA 1
ATOM 2472 C C . PHE A 1 303 ? -9.18 -7.969 1.56 1 95.69 303 PHE A C 1
ATOM 2474 O O . PHE A 1 303 ? -8.242 -7.184 1.72 1 95.69 303 PHE A O 1
ATOM 2481 N N . SER A 1 304 ? -10.391 -7.547 1.63 1 92.06 304 SER A N 1
ATOM 2482 C CA . SER A 1 304 ? -10.797 -6.27 2.201 1 92.06 304 SER A CA 1
ATOM 2483 C C . SER A 1 304 ? -12 -6.434 3.131 1 92.06 304 SER A C 1
ATOM 2485 O O . SER A 1 304 ? -12.766 -7.387 2.99 1 92.06 304 SER A O 1
ATOM 2487 N N . GLU A 1 305 ? -12.141 -5.547 4.047 1 89.25 305 GLU A N 1
ATOM 2488 C CA . GLU A 1 305 ? -13.234 -5.609 5.008 1 89.25 305 GLU A CA 1
ATOM 2489 C C . GLU A 1 305 ? -14.586 -5.523 4.309 1 89.25 305 GLU A C 1
ATOM 2491 O O . GLU A 1 305 ? -15.539 -6.203 4.695 1 89.25 305 GLU A O 1
ATOM 2496 N N . SER A 1 306 ? -14.641 -4.684 3.283 1 86.75 306 SER A N 1
ATOM 2497 C CA . SER A 1 306 ? -15.883 -4.531 2.531 1 86.75 306 SER A CA 1
ATOM 2498 C C . SER A 1 306 ? -16.25 -5.824 1.809 1 86.75 306 SER A C 1
ATOM 2500 O O . SER A 1 306 ? -17.422 -6.219 1.79 1 86.75 306 SER A O 1
ATOM 2502 N N . GLN A 1 307 ? -15.273 -6.48 1.215 1 92.19 307 GLN A N 1
ATOM 2503 C CA . GLN A 1 307 ? -15.516 -7.742 0.527 1 92.19 307 GLN A CA 1
ATOM 2504 C C . GLN A 1 307 ? -16.031 -8.805 1.495 1 92.19 307 GLN A C 1
ATOM 2506 O O . GLN A 1 307 ? -17.016 -9.484 1.219 1 92.19 307 GLN A O 1
ATOM 2511 N N . ILE A 1 308 ? -15.383 -8.859 2.648 1 94.06 308 ILE A N 1
ATOM 2512 C CA . ILE A 1 308 ? -15.695 -9.883 3.641 1 94.06 308 ILE A CA 1
ATOM 2513 C C . ILE A 1 308 ? -17.109 -9.672 4.168 1 94.06 308 ILE A C 1
ATOM 2515 O O . ILE A 1 308 ? -17.828 -10.641 4.457 1 94.06 308 ILE A O 1
ATOM 2519 N N . ALA A 1 309 ? -17.547 -8.461 4.234 1 89.56 309 ALA A N 1
ATOM 2520 C CA . ALA A 1 309 ? -18.844 -8.109 4.812 1 89.56 309 ALA A CA 1
ATOM 2521 C C . ALA A 1 309 ? -19.953 -8.273 3.791 1 89.56 309 ALA A C 1
ATOM 2523 O O . ALA A 1 309 ? -21.141 -8.258 4.145 1 89.56 309 ALA A O 1
ATOM 2524 N N . SER A 1 310 ? -19.688 -8.516 2.553 1 89.75 310 SER A N 1
ATOM 2525 C CA . SER A 1 310 ? -20.672 -8.555 1.473 1 89.75 310 SER A CA 1
ATOM 2526 C C . SER A 1 310 ? -21.406 -9.891 1.446 1 89.75 310 SER A C 1
ATOM 2528 O O . SER A 1 310 ? -20.844 -10.922 1.831 1 89.75 310 SER A O 1
ATOM 2530 N N . ASN A 1 311 ? -22.641 -9.805 1.034 1 89.75 311 ASN A N 1
ATOM 2531 C CA . ASN A 1 311 ? -23.344 -11.055 0.747 1 89.75 311 ASN A CA 1
ATOM 2532 C C . ASN A 1 311 ? -22.984 -11.594 -0.633 1 89.75 311 ASN A C 1
ATOM 2534 O O . ASN A 1 311 ? -22.297 -10.922 -1.411 1 89.75 311 ASN A O 1
ATOM 2538 N N . VAL A 1 312 ? -23.438 -12.781 -0.957 1 93.5 312 VAL A N 1
ATOM 2539 C CA . VAL A 1 312 ? -23 -13.484 -2.16 1 93.5 312 VAL A CA 1
ATOM 2540 C C . VAL A 1 312 ? -23.469 -12.727 -3.398 1 93.5 312 VAL A C 1
ATOM 2542 O O . VAL A 1 312 ? -22.766 -12.664 -4.406 1 93.5 312 VAL A O 1
ATOM 2545 N N . SER A 1 313 ? -24.672 -12.164 -3.402 1 90.75 313 SER A N 1
ATOM 2546 C CA . SER A 1 313 ? -25.156 -11.406 -4.547 1 90.75 313 SER A CA 1
ATOM 2547 C C . SER A 1 313 ? -24.25 -10.234 -4.875 1 90.75 313 SER A C 1
ATOM 2549 O O . SER A 1 313 ? -23.984 -9.953 -6.047 1 90.75 313 SER A O 1
ATOM 2551 N N . THR A 1 314 ? -23.797 -9.594 -3.838 1 90.38 314 THR A N 1
ATOM 2552 C CA . THR A 1 314 ? -22.844 -8.508 -4.043 1 90.38 314 THR A CA 1
ATOM 2553 C C . THR A 1 314 ? -21.547 -9.031 -4.633 1 90.38 314 THR A C 1
ATOM 2555 O O . THR A 1 314 ? -20.969 -8.414 -5.523 1 90.38 314 THR A O 1
ATOM 2558 N N . HIS A 1 315 ? -21.078 -10.148 -4.148 1 95.19 315 HIS A N 1
ATOM 2559 C CA . HIS A 1 315 ? -19.891 -10.766 -4.727 1 95.19 315 HIS A CA 1
ATOM 2560 C C . HIS A 1 315 ? -20.078 -11.016 -6.219 1 95.19 315 HIS A C 1
ATOM 2562 O O . HIS A 1 315 ? -19.156 -10.758 -7.008 1 95.19 315 HIS A O 1
ATOM 2568 N N . LEU A 1 316 ? -21.25 -11.516 -6.602 1 95.81 316 LEU A N 1
ATOM 2569 C CA . LEU A 1 316 ? -21.516 -11.773 -8.016 1 95.81 316 LEU A CA 1
ATOM 2570 C C . LEU A 1 316 ? -21.469 -10.484 -8.82 1 95.81 316 LEU A C 1
ATOM 2572 O O . LEU A 1 316 ? -20.875 -10.453 -9.906 1 95.81 316 LEU A O 1
ATOM 2576 N N . ASP A 1 317 ? -22.031 -9.469 -8.305 1 92.12 317 ASP A N 1
ATOM 2577 C CA . ASP A 1 317 ? -22.016 -8.18 -8.984 1 92.12 317 ASP A CA 1
ATOM 2578 C C . ASP A 1 317 ? -20.594 -7.637 -9.109 1 92.12 317 ASP A C 1
ATOM 2580 O O . ASP A 1 317 ? -20.234 -7.059 -10.133 1 92.12 317 ASP A O 1
ATOM 2584 N N . ASN A 1 318 ? -19.828 -7.793 -8.023 1 93.25 318 ASN A N 1
ATOM 2585 C CA . ASN A 1 318 ? -18.422 -7.391 -8.078 1 93.25 318 ASN A CA 1
ATOM 2586 C C . ASN A 1 318 ? -17.688 -8.086 -9.211 1 93.25 318 ASN A C 1
ATOM 2588 O O . ASN A 1 318 ? -16.906 -7.449 -9.938 1 93.25 318 ASN A O 1
ATOM 2592 N N . ILE A 1 319 ? -17.938 -9.359 -9.359 1 97.25 319 ILE A N 1
ATOM 2593 C CA . ILE A 1 319 ? -17.281 -10.133 -10.406 1 97.25 319 ILE A CA 1
ATOM 2594 C C . ILE A 1 319 ? -17.703 -9.609 -11.781 1 97.25 319 ILE A C 1
ATOM 2596 O O . ILE A 1 319 ? -16.859 -9.438 -12.664 1 97.25 319 ILE A O 1
ATOM 2600 N N . LYS A 1 320 ? -18.953 -9.352 -11.961 1 94.75 320 LYS A N 1
ATOM 2601 C CA . LYS A 1 320 ? -19.469 -8.828 -13.227 1 94.75 320 LYS A CA 1
ATOM 2602 C C . LYS A 1 320 ? -18.812 -7.496 -13.57 1 94.75 320 LYS A C 1
ATOM 2604 O O . LYS A 1 320 ? -18.375 -7.285 -14.703 1 94.75 320 LYS A O 1
ATOM 2609 N N . ASN A 1 321 ? -18.797 -6.648 -12.602 1 90.94 321 ASN A N 1
ATOM 2610 C CA . ASN A 1 321 ? -18.203 -5.328 -12.812 1 90.94 321 ASN A CA 1
ATOM 2611 C C . ASN A 1 321 ? -16.719 -5.418 -13.117 1 90.94 321 ASN A C 1
ATOM 2613 O O . ASN A 1 321 ? -16.219 -4.711 -13.992 1 90.94 321 ASN A O 1
ATOM 2617 N N . TYR A 1 322 ? -16.031 -6.266 -12.359 1 94.25 322 TYR A N 1
ATOM 2618 C CA . TYR A 1 322 ? -14.609 -6.484 -12.578 1 94.25 322 TYR A CA 1
ATOM 2619 C C . TYR A 1 322 ? -14.344 -6.996 -13.984 1 94.25 322 TYR A C 1
ATOM 2621 O O . TYR A 1 322 ? -13.477 -6.473 -14.695 1 94.25 322 TYR A O 1
ATOM 2629 N N . ALA A 1 323 ? -15.086 -7.969 -14.391 1 95.56 323 ALA A N 1
ATOM 2630 C CA . ALA A 1 323 ? -14.961 -8.555 -15.727 1 95.56 323 ALA A CA 1
ATOM 2631 C C . ALA A 1 323 ? -15.266 -7.516 -16.812 1 95.56 323 ALA A C 1
ATOM 2633 O O . ALA A 1 323 ? -14.594 -7.473 -17.844 1 95.56 323 ALA A O 1
ATOM 2634 N N . SER A 1 324 ? -16.25 -6.703 -16.562 1 92.44 324 SER A N 1
ATOM 2635 C CA . SER A 1 324 ? -16.594 -5.641 -17.5 1 92.44 324 SER A CA 1
ATOM 2636 C C . SER A 1 324 ? -15.43 -4.676 -17.703 1 92.44 324 SER A C 1
ATOM 2638 O O . SER A 1 324 ? -15.156 -4.246 -18.828 1 92.44 324 SER A O 1
ATOM 2640 N N . SER A 1 325 ? -14.773 -4.348 -16.641 1 91.94 325 SER A N 1
ATOM 2641 C CA . SER A 1 325 ? -13.609 -3.471 -16.719 1 91.94 325 SER A CA 1
ATOM 2642 C C . SER A 1 325 ? -12.492 -4.109 -17.547 1 91.94 325 SER A C 1
ATOM 2644 O O . SER A 1 325 ? -11.82 -3.434 -18.328 1 91.94 325 SER A O 1
ATOM 2646 N N . ILE A 1 326 ? -12.273 -5.375 -17.359 1 95.56 326 ILE A N 1
ATOM 2647 C CA . ILE A 1 326 ? -11.266 -6.105 -18.125 1 95.56 326 ILE A CA 1
ATOM 2648 C C . ILE A 1 326 ? -11.594 -6.043 -19.609 1 95.56 326 ILE A C 1
ATOM 2650 O O . ILE A 1 326 ? -10.711 -5.844 -20.438 1 95.56 326 ILE A O 1
ATOM 2654 N N . GLY A 1 327 ? -12.883 -6.191 -19.906 1 92.25 327 GLY A N 1
ATOM 2655 C CA . GLY A 1 327 ? -13.328 -6.176 -21.297 1 92.25 327 GLY A CA 1
ATOM 2656 C C . GLY A 1 327 ? -13.055 -4.859 -22 1 92.25 327 GLY A C 1
ATOM 2657 O O . GLY A 1 327 ? -12.977 -4.812 -23.219 1 92.25 327 GLY A O 1
ATOM 2658 N N . LYS A 1 328 ? -12.805 -3.801 -21.25 1 90.12 328 LYS A N 1
ATOM 2659 C CA . LYS A 1 328 ? -12.594 -2.475 -21.828 1 90.12 328 LYS A CA 1
ATOM 2660 C C . LYS A 1 328 ? -11.109 -2.195 -22.031 1 90.12 328 LYS A C 1
ATOM 2662 O O . LYS A 1 328 ? -10.742 -1.225 -22.688 1 90.12 328 LYS A O 1
ATOM 2667 N N . SER A 1 329 ? -10.297 -2.994 -21.469 1 91.88 329 SER A N 1
ATOM 2668 C CA . SER A 1 329 ? -8.859 -2.848 -21.625 1 91.88 329 SER A CA 1
ATOM 2669 C C . SER A 1 329 ? -8.406 -3.301 -23 1 91.88 329 SER A C 1
ATOM 2671 O O . SER A 1 329 ? -8.984 -4.223 -23.578 1 91.88 329 SER A O 1
ATOM 2673 N N . THR A 1 330 ? -7.301 -2.713 -23.516 1 92.94 330 THR A N 1
ATOM 2674 C CA . THR A 1 330 ? -6.816 -3.027 -24.859 1 92.94 330 THR A CA 1
ATOM 2675 C C . THR A 1 330 ? -5.715 -4.078 -24.797 1 92.94 330 THR A C 1
ATOM 2677 O O . THR A 1 330 ? -5.266 -4.574 -25.828 1 92.94 330 THR A O 1
ATOM 2680 N N . THR A 1 331 ? -5.289 -4.406 -23.641 1 94.81 331 THR A N 1
ATOM 2681 C CA . THR A 1 331 ? -4.188 -5.355 -23.484 1 94.81 331 THR A CA 1
ATOM 2682 C C . THR A 1 331 ? -4.719 -6.754 -23.188 1 94.81 331 THR A C 1
ATOM 2684 O O . THR A 1 331 ? -5.676 -6.91 -22.438 1 94.81 331 THR A O 1
ATOM 2687 N N . ARG A 1 332 ? -4.082 -7.805 -23.828 1 95.06 332 ARG A N 1
ATOM 2688 C CA . ARG A 1 332 ? -4.406 -9.188 -23.5 1 95.06 332 ARG A CA 1
ATOM 2689 C C . ARG A 1 332 ? -4.164 -9.469 -22.031 1 95.06 332 ARG A C 1
ATOM 2691 O O . ARG A 1 332 ? -3.178 -9 -21.453 1 95.06 332 ARG A O 1
ATOM 2698 N N . SER A 1 333 ? -5.117 -10.188 -21.422 1 97.31 333 SER A N 1
ATOM 2699 C CA . SER A 1 333 ? -4.973 -10.445 -20 1 97.31 333 SER A CA 1
ATOM 2700 C C . SER A 1 333 ? -5.613 -11.773 -19.609 1 97.31 333 SER A C 1
ATOM 2702 O O . SER A 1 333 ? -6.371 -12.359 -20.391 1 97.31 333 SER A O 1
ATOM 2704 N N . ILE A 1 334 ? -5.215 -12.281 -18.531 1 98.06 334 ILE A N 1
ATOM 2705 C CA . ILE A 1 334 ? -5.863 -13.406 -17.859 1 98.06 334 ILE A CA 1
ATOM 2706 C C . ILE A 1 334 ? -6.129 -13.047 -16.391 1 98.06 334 ILE A C 1
ATOM 2708 O O . ILE A 1 334 ? -5.578 -12.078 -15.875 1 98.06 334 ILE A O 1
ATOM 2712 N N . ILE A 1 335 ? -7.055 -13.773 -15.82 1 98.56 335 ILE A N 1
ATOM 2713 C CA . ILE A 1 335 ? -7.121 -13.828 -14.359 1 98.56 335 ILE A CA 1
ATOM 2714 C C . ILE A 1 335 ? -6.277 -14.992 -13.852 1 98.56 335 ILE A C 1
ATOM 2716 O O . ILE A 1 335 ? -6.766 -16.109 -13.727 1 98.56 335 ILE A O 1
ATOM 2720 N N . GLY A 1 336 ? -5.055 -14.648 -13.508 1 98.75 336 GLY A N 1
ATOM 2721 C CA . GLY A 1 336 ? -4.082 -15.695 -13.219 1 98.75 336 GLY A CA 1
ATOM 2722 C C . GLY A 1 336 ? -4.203 -16.266 -11.82 1 98.75 336 GLY A C 1
ATOM 2723 O O . GLY A 1 336 ? -3.561 -17.25 -11.484 1 98.75 336 GLY A O 1
ATOM 2724 N N . GLU A 1 337 ? -5.012 -15.594 -10.992 1 98.81 337 GLU A N 1
ATOM 2725 C CA . GLU A 1 337 ? -5.363 -16.125 -9.68 1 98.81 337 GLU A CA 1
ATOM 2726 C C . GLU A 1 337 ? -6.781 -15.734 -9.281 1 98.81 337 GLU A C 1
ATOM 2728 O O . GLU A 1 337 ? -7.172 -14.578 -9.414 1 98.81 337 GLU A O 1
ATOM 2733 N N . TRP A 1 338 ? -7.527 -16.688 -8.852 1 98.75 338 TRP A N 1
ATOM 2734 C CA . TRP A 1 338 ? -8.852 -16.516 -8.258 1 98.75 338 TRP A CA 1
ATOM 2735 C C . TRP A 1 338 ? -9.219 -17.719 -7.398 1 98.75 338 TRP A C 1
ATOM 2737 O O . TRP A 1 338 ? -8.492 -18.719 -7.379 1 98.75 338 TRP A O 1
ATOM 2747 N N . SER A 1 339 ? -10.25 -17.625 -6.535 1 98.81 339 SER A N 1
ATOM 2748 C CA . SER A 1 339 ? -10.672 -18.719 -5.652 1 98.81 339 SER A CA 1
ATOM 2749 C C . SER A 1 339 ? -12.18 -18.719 -5.465 1 98.81 339 SER A C 1
ATOM 2751 O O . SER A 1 339 ? -12.891 -17.891 -6.023 1 98.81 339 SER A O 1
ATOM 2753 N N . ALA A 1 340 ? -12.633 -19.703 -4.785 1 98.75 340 ALA A N 1
ATOM 2754 C CA . ALA A 1 340 ? -14.039 -19.797 -4.422 1 98.75 340 ALA A CA 1
ATOM 2755 C C . ALA A 1 340 ? -14.297 -19.172 -3.055 1 98.75 340 ALA A C 1
ATOM 2757 O O . ALA A 1 340 ? -15.414 -19.234 -2.533 1 98.75 340 ALA A O 1
ATOM 2758 N N . ALA A 1 341 ? -13.281 -18.531 -2.516 1 98.69 341 ALA A N 1
ATOM 2759 C CA . ALA A 1 341 ? -13.367 -18.094 -1.129 1 98.69 341 ALA A CA 1
ATOM 2760 C C . ALA A 1 341 ? -14.336 -16.922 -0.992 1 98.69 341 ALA A C 1
ATOM 2762 O O . ALA A 1 341 ? -14.312 -15.984 -1.801 1 98.69 341 ALA A O 1
ATOM 2763 N N . LEU A 1 342 ? -15.156 -17.031 -0.012 1 97.94 342 LEU A N 1
ATOM 2764 C CA . LEU A 1 342 ? -16.047 -15.953 0.378 1 97.94 342 LEU A CA 1
ATOM 2765 C C . LEU A 1 342 ? -15.656 -15.383 1.738 1 97.94 342 LEU A C 1
ATOM 2767 O O . LEU A 1 342 ? -16.219 -14.383 2.182 1 97.94 342 LEU A O 1
ATOM 2771 N N . THR A 1 343 ? -14.711 -16.047 2.35 1 97.94 343 THR A N 1
ATOM 2772 C CA . THR A 1 343 ? -14.164 -15.617 3.629 1 97.94 343 THR A CA 1
ATOM 2773 C C . THR A 1 343 ? -12.641 -15.719 3.627 1 97.94 343 THR A C 1
ATOM 2775 O O . THR A 1 343 ? -12.055 -16.312 2.719 1 97.94 343 THR A O 1
ATOM 2778 N N . ASP A 1 344 ? -12.023 -15.078 4.609 1 98.19 344 ASP A N 1
ATOM 2779 C CA . ASP A 1 344 ? -10.586 -15.25 4.812 1 98.19 344 ASP A CA 1
ATOM 2780 C C . ASP A 1 344 ? -10.312 -16.125 6.031 1 98.19 344 ASP A C 1
ATOM 2782 O O . ASP A 1 344 ? -9.383 -15.852 6.801 1 98.19 344 ASP A O 1
ATOM 2786 N N . CYS A 1 345 ? -11.07 -17.203 6.148 1 97.69 345 CYS A N 1
ATOM 2787 C CA . CYS A 1 345 ? -11.117 -18 7.371 1 97.69 345 CYS A CA 1
ATOM 2788 C C . CYS A 1 345 ? -10.078 -19.109 7.332 1 97.69 345 CYS A C 1
ATOM 2790 O O . CYS A 1 345 ? -9.789 -19.734 8.352 1 97.69 345 CYS A O 1
ATOM 2792 N N . ALA A 1 346 ? -9.531 -19.453 6.137 1 97.19 346 ALA A N 1
ATOM 2793 C CA . ALA A 1 346 ? -8.508 -20.5 6.133 1 97.19 346 ALA A CA 1
ATOM 2794 C C . ALA A 1 346 ? -7.379 -20.172 7.102 1 97.19 346 ALA A C 1
ATOM 2796 O O . ALA A 1 346 ? -6.863 -19.047 7.102 1 97.19 346 ALA A O 1
ATOM 2797 N N . PRO A 1 347 ? -7.047 -21.188 7.934 1 94.94 347 PRO A N 1
ATOM 2798 C CA . PRO A 1 347 ? -5.965 -20.891 8.875 1 94.94 347 PRO A CA 1
ATOM 2799 C C . PRO A 1 347 ? -4.691 -20.406 8.188 1 94.94 347 PRO A C 1
ATOM 2801 O O . PRO A 1 347 ? -4.246 -21.016 7.207 1 94.94 347 PRO A O 1
ATOM 2804 N N . TRP A 1 348 ? -4.168 -19.328 8.695 1 97.56 348 TRP A N 1
ATOM 2805 C CA . TRP A 1 348 ? -2.898 -18.734 8.281 1 97.56 348 TRP A CA 1
ATOM 2806 C C . TRP A 1 348 ? -2.988 -18.188 6.859 1 97.56 348 TRP A C 1
ATOM 2808 O O . TRP A 1 348 ? -1.966 -17.906 6.23 1 97.56 348 TRP A O 1
ATOM 2818 N N . LEU A 1 349 ? -4.223 -18.062 6.285 1 98.19 349 LEU A N 1
ATOM 2819 C CA . LEU A 1 349 ? -4.383 -17.438 4.973 1 98.19 349 LEU A CA 1
ATOM 2820 C C . LEU A 1 349 ? -3.758 -16.047 4.949 1 98.19 349 LEU A C 1
ATOM 2822 O O . LEU A 1 349 ? -3.066 -15.688 3.994 1 98.19 349 LEU A O 1
ATOM 2826 N N . ASN A 1 350 ? -3.951 -15.336 6.031 1 97.44 350 ASN A N 1
ATOM 2827 C CA . ASN A 1 350 ? -3.43 -13.977 6.141 1 97.44 350 ASN A CA 1
ATOM 2828 C C . ASN A 1 350 ? -2.006 -13.961 6.688 1 97.44 350 ASN A C 1
ATOM 2830 O O . ASN A 1 350 ? -1.385 -12.906 6.793 1 97.44 350 ASN A O 1
ATOM 2834 N N . GLY A 1 351 ? -1.465 -15.125 7.07 1 97.62 351 GLY A N 1
ATOM 2835 C CA . GLY A 1 351 ? -0.135 -15.281 7.637 1 97.62 351 GLY A CA 1
ATOM 2836 C C . GLY A 1 351 ? -0.144 -15.914 9.016 1 97.62 351 GLY A C 1
ATOM 2837 O O . GLY A 1 351 ? -1.078 -15.703 9.789 1 97.62 351 GLY A O 1
ATOM 2838 N N . VAL A 1 352 ? 0.88 -16.625 9.289 1 98.25 352 VAL A N 1
ATOM 2839 C CA . VAL A 1 352 ? 1.041 -17.219 10.609 1 98.25 352 VAL A CA 1
ATOM 2840 C C . VAL A 1 352 ? 0.987 -16.141 11.688 1 98.25 352 VAL A C 1
ATOM 2842 O O . VAL A 1 352 ? 1.671 -15.117 11.578 1 98.25 352 VAL A O 1
ATOM 2845 N N . GLY A 1 353 ? 0.17 -16.391 12.641 1 96.81 353 GLY A N 1
ATOM 2846 C CA . GLY A 1 353 ? 0.068 -15.469 13.758 1 96.81 353 GLY A CA 1
ATOM 2847 C C . GLY A 1 353 ? -0.936 -14.352 13.523 1 96.81 353 GLY A C 1
ATOM 2848 O O . GLY A 1 353 ? -1.202 -13.555 14.422 1 96.81 353 GLY A O 1
ATOM 2849 N N . LEU A 1 354 ? -1.548 -14.273 12.383 1 96.69 354 LEU A N 1
ATOM 2850 C CA . LEU A 1 354 ? -2.514 -13.219 12.07 1 96.69 354 LEU A CA 1
ATOM 2851 C C . LEU A 1 354 ? -3.936 -13.773 12.086 1 96.69 354 LEU A C 1
ATOM 2853 O O . LEU A 1 354 ? -4.172 -14.906 11.664 1 96.69 354 LEU A O 1
ATOM 2857 N N . GLY A 1 355 ? -4.848 -12.945 12.523 1 96.88 355 GLY A N 1
ATOM 2858 C CA . GLY A 1 355 ? -6.254 -13.312 12.539 1 96.88 355 GLY A CA 1
ATOM 2859 C C . GLY A 1 355 ? -6.934 -13.141 11.188 1 96.88 355 GLY A C 1
ATOM 2860 O O . GLY A 1 355 ? -6.293 -13.281 10.141 1 96.88 355 GLY A O 1
ATOM 2861 N N . SER A 1 356 ? -8.289 -13.023 11.219 1 97.94 356 SER A N 1
ATOM 2862 C CA . SER A 1 356 ? -9.078 -12.883 9.992 1 97.94 356 SER A CA 1
ATOM 2863 C C . SER A 1 356 ? -10 -11.672 10.07 1 97.94 356 SER A C 1
ATOM 2865 O O . SER A 1 356 ? -10.422 -11.273 11.156 1 97.94 356 SER A O 1
ATOM 2867 N N . ARG A 1 357 ? -10.258 -11.078 8.953 1 97.19 357 ARG A N 1
ATOM 2868 C CA . ARG A 1 357 ? -11.281 -10.039 8.844 1 97.19 357 ARG A CA 1
ATOM 2869 C C . ARG A 1 357 ? -12.656 -10.594 9.18 1 97.19 357 ARG A C 1
ATOM 2871 O O . ARG A 1 357 ? -13.453 -9.93 9.852 1 97.19 357 ARG A O 1
ATOM 2878 N N . TYR A 1 358 ? -12.969 -11.82 8.766 1 97.94 358 TYR A N 1
ATOM 2879 C CA . TYR A 1 358 ? -14.289 -12.422 8.945 1 97.94 358 TYR A CA 1
ATOM 2880 C C . TYR A 1 358 ? -14.656 -12.484 10.422 1 97.94 358 TYR A C 1
ATOM 2882 O O . TYR A 1 358 ? -15.812 -12.25 10.789 1 97.94 358 TYR A O 1
ATOM 2890 N N . GLU A 1 359 ? -13.695 -12.734 11.258 1 97.88 359 GLU A N 1
ATOM 2891 C CA . GLU A 1 359 ? -13.945 -12.812 12.695 1 97.88 359 GLU A CA 1
ATOM 2892 C C . GLU A 1 359 ? -13.562 -11.516 13.398 1 97.88 359 GLU A C 1
ATOM 2894 O O . GLU A 1 359 ? -13.773 -11.367 14.602 1 97.88 359 GLU A O 1
ATOM 2899 N N . GLY A 1 360 ? -13.016 -10.586 12.609 1 95.19 360 GLY A N 1
ATOM 2900 C CA . GLY A 1 360 ? -12.617 -9.32 13.195 1 95.19 360 GLY A CA 1
ATOM 2901 C C . GLY A 1 360 ? -11.547 -9.461 14.258 1 95.19 360 GLY A C 1
ATOM 2902 O O . GLY A 1 360 ? -11.641 -8.867 15.328 1 95.19 360 GLY A O 1
ATOM 2903 N N . THR A 1 361 ? -10.539 -10.273 14.039 1 96.12 361 THR A N 1
ATOM 2904 C CA . THR A 1 361 ? -9.477 -10.508 15.016 1 96.12 361 THR A CA 1
ATOM 2905 C C . THR A 1 361 ? -8.18 -9.836 14.578 1 96.12 361 THR A C 1
ATOM 2907 O O . THR A 1 361 ? -7.973 -9.594 13.383 1 96.12 361 THR A O 1
ATOM 2910 N N . SER A 1 362 ? -7.203 -9.562 15.453 1 93.81 362 SER A N 1
ATOM 2911 C CA . SER A 1 362 ? -5.973 -8.805 15.219 1 93.81 362 SER A CA 1
ATOM 2912 C C . SER A 1 362 ? -5.195 -9.375 14.039 1 93.81 362 SER A C 1
ATOM 2914 O O . SER A 1 362 ? -5.078 -10.594 13.891 1 93.81 362 SER A O 1
ATOM 2916 N N . PRO A 1 363 ? -4.695 -8.492 13.234 1 94.06 363 PRO A N 1
ATOM 2917 C CA . PRO A 1 363 ? -4.566 -7.043 13.359 1 94.06 363 PRO A CA 1
ATOM 2918 C C . PRO A 1 363 ? -5.766 -6.289 12.789 1 94.06 363 PRO A C 1
ATOM 2920 O O . PRO A 1 363 ? -5.785 -5.059 12.789 1 94.06 363 PRO A O 1
ATOM 2923 N N . TYR A 1 364 ? -6.738 -7.051 12.344 1 92.94 364 TYR A N 1
ATOM 2924 C CA . TYR A 1 364 ? -7.926 -6.441 11.758 1 92.94 364 TYR A CA 1
ATOM 2925 C C . TYR A 1 364 ? -8.867 -5.93 12.836 1 92.94 364 TYR A C 1
ATOM 2927 O O . TYR A 1 364 ? -8.992 -6.531 13.906 1 92.94 364 TYR A O 1
ATOM 2935 N N . THR A 1 365 ? -9.539 -4.809 12.57 1 90.44 365 THR A N 1
ATOM 2936 C CA . THR A 1 365 ? -10.344 -4.152 13.594 1 90.44 365 THR A CA 1
ATOM 2937 C C . THR A 1 365 ? -11.781 -3.957 13.109 1 90.44 365 THR A C 1
ATOM 2939 O O . THR A 1 365 ? -12.539 -3.191 13.711 1 90.44 365 THR A O 1
ATOM 2942 N N . ASN A 1 366 ? -12.141 -4.527 12.008 1 91.81 366 ASN A N 1
ATOM 2943 C CA . ASN A 1 366 ? -13.523 -4.484 11.539 1 91.81 366 ASN A CA 1
ATOM 2944 C C . ASN A 1 366 ? -14.445 -5.305 12.43 1 91.81 366 ASN A C 1
ATOM 2946 O O . ASN A 1 366 ? -13.984 -6.086 13.258 1 91.81 366 ASN A O 1
ATOM 2950 N N . ASP A 1 367 ? -15.781 -5.102 12.281 1 92 367 ASP A N 1
ATOM 2951 C CA . ASP A 1 367 ? -16.766 -5.887 13.023 1 92 367 ASP A CA 1
ATOM 2952 C C . ASP A 1 367 ? -16.75 -7.348 12.57 1 92 367 ASP A C 1
ATOM 2954 O O . ASP A 1 367 ? -16.578 -7.637 11.391 1 92 367 ASP A O 1
ATOM 2958 N N . ARG A 1 368 ? -16.984 -8.172 13.539 1 95.5 368 ARG A N 1
ATOM 2959 C CA . ARG A 1 368 ? -17.109 -9.602 13.258 1 95.5 368 ARG A CA 1
ATOM 2960 C C . ARG A 1 368 ? -18.281 -9.867 12.312 1 95.5 368 ARG A C 1
ATOM 2962 O O . ARG A 1 368 ? -19.375 -9.359 12.516 1 95.5 368 ARG A O 1
ATOM 2969 N N . VAL A 1 369 ? -18.031 -10.594 11.266 1 94.75 369 VAL A N 1
ATOM 2970 C CA . VAL A 1 369 ? -19.062 -10.945 10.297 1 94.75 369 VAL A CA 1
ATOM 2971 C C . VAL A 1 369 ? -19.688 -12.297 10.672 1 94.75 369 VAL A C 1
ATOM 2973 O O . VAL A 1 369 ? -20.891 -12.5 10.508 1 94.75 369 VAL A O 1
ATOM 2976 N N . GLY A 1 370 ? -18.891 -13.219 11.172 1 96.56 370 GLY A N 1
ATOM 2977 C CA . GLY A 1 370 ? -19.344 -14.547 11.562 1 96.56 370 GLY A CA 1
ATOM 2978 C C . GLY A 1 370 ? -18.25 -15.398 12.172 1 96.56 370 GLY A C 1
ATOM 2979 O O . GLY A 1 370 ? -17.234 -14.875 12.633 1 96.56 370 GLY A O 1
ATOM 2980 N N . SER A 1 371 ? -18.547 -16.703 12.195 1 96.56 371 SER A N 1
ATOM 2981 C CA . SER A 1 371 ? -17.594 -17.656 12.773 1 96.56 371 SER A CA 1
ATOM 2982 C C . SER A 1 371 ? -16.875 -18.438 11.688 1 96.56 371 SER A C 1
ATOM 2984 O O . SER A 1 371 ? -17.5 -19.062 10.828 1 96.56 371 SER A O 1
ATOM 2986 N N . CYS A 1 372 ? -15.578 -18.484 11.797 1 97 372 CYS A N 1
ATOM 2987 C CA . CYS A 1 372 ? -14.773 -19.219 10.82 1 97 372 CYS A CA 1
ATOM 2988 C C . CYS A 1 372 ? -15.031 -20.719 10.922 1 97 372 CYS A C 1
ATOM 2990 O O . CYS A 1 372 ? -14.875 -21.438 9.938 1 97 372 CYS A O 1
ATOM 2992 N N . ALA A 1 373 ? -15.469 -21.188 12.055 1 95.31 373 ALA A N 1
ATOM 2993 C CA . ALA A 1 373 ? -15.766 -22.609 12.25 1 95.31 373 ALA A CA 1
ATOM 2994 C C . ALA A 1 373 ? -16.812 -23.094 11.25 1 95.31 373 ALA A C 1
ATOM 2996 O O . ALA A 1 373 ? -16.812 -24.25 10.852 1 95.31 373 ALA A O 1
ATOM 2997 N N . ASP A 1 374 ? -17.625 -22.188 10.789 1 94.12 374 ASP A N 1
ATOM 2998 C CA . ASP A 1 374 ? -18.703 -22.531 9.859 1 94.12 374 ASP A CA 1
ATOM 2999 C C . ASP A 1 374 ? -18.156 -22.781 8.461 1 94.12 374 ASP A C 1
ATOM 3001 O O . ASP A 1 374 ? -18.828 -23.391 7.629 1 94.12 374 ASP A O 1
ATOM 3005 N N . PHE A 1 375 ? -16.953 -22.344 8.242 1 94.56 375 PHE A N 1
ATOM 3006 C CA . PHE A 1 375 ? -16.438 -22.406 6.887 1 94.56 375 PHE A CA 1
ATOM 3007 C C . PHE A 1 375 ? -15.242 -23.344 6.812 1 94.56 375 PHE A C 1
ATOM 3009 O O . PHE A 1 375 ? -14.891 -23.844 5.734 1 94.56 375 PHE A O 1
ATOM 3016 N N . THR A 1 376 ? -14.625 -23.594 7.988 1 94.44 376 THR A N 1
ATOM 3017 C CA . THR A 1 376 ? -13.422 -24.406 8 1 94.44 376 THR A CA 1
ATOM 3018 C C . THR A 1 376 ? -13.766 -25.859 8.32 1 94.44 376 THR A C 1
ATOM 3020 O O . THR A 1 376 ? -12.898 -26.75 8.242 1 94.44 376 THR A O 1
ATOM 3023 N N . ARG A 1 377 ? -15.023 -26.125 8.562 1 92.44 377 ARG A N 1
ATOM 3024 C CA . ARG A 1 377 ? -15.469 -27.516 8.758 1 92.44 377 ARG A CA 1
ATOM 3025 C C . ARG A 1 377 ? -15.5 -28.266 7.438 1 92.44 377 ARG A C 1
ATOM 3027 O O . ARG A 1 377 ? -15.367 -27.672 6.367 1 92.44 377 ARG A O 1
ATOM 3034 N N . SER A 1 378 ? -15.688 -29.594 7.59 1 93.44 378 SER A N 1
ATOM 3035 C CA . SER A 1 378 ? -15.773 -30.422 6.395 1 93.44 378 SER A CA 1
ATOM 3036 C C . SER A 1 378 ? -16.922 -29.984 5.496 1 93.44 378 SER A C 1
ATOM 3038 O O . SER A 1 378 ? -18 -29.656 5.984 1 93.44 378 SER A O 1
ATOM 3040 N N . PRO A 1 379 ? -16.641 -30 4.219 1 94.19 379 PRO A N 1
ATOM 3041 C CA . PRO A 1 379 ? -17.688 -29.531 3.293 1 94.19 379 PRO A CA 1
ATOM 3042 C C . PRO A 1 379 ? -18.969 -30.359 3.393 1 94.19 379 PRO A C 1
ATOM 3044 O O . PRO A 1 379 ? -20.047 -29.859 3.076 1 94.19 379 PRO A O 1
ATOM 3047 N N . GLU A 1 380 ? -18.812 -31.609 3.797 1 92.25 380 GLU A N 1
ATOM 3048 C CA . GLU A 1 380 ? -20 -32.438 3.986 1 92.25 380 GLU A CA 1
ATOM 3049 C C . GLU A 1 380 ? -20.953 -31.828 5.012 1 92.25 380 GLU A C 1
ATOM 3051 O O . GLU A 1 380 ? -22.156 -32.094 4.992 1 92.25 380 GLU A O 1
ATOM 3056 N N . ASN A 1 381 ? -20.406 -31 5.824 1 93.69 381 ASN A N 1
ATOM 3057 C CA . ASN A 1 381 ? -21.188 -30.391 6.891 1 93.69 381 ASN A CA 1
ATOM 3058 C C . ASN A 1 381 ? -21.656 -28.984 6.516 1 93.69 381 ASN A C 1
ATOM 3060 O O . ASN A 1 381 ? -22.25 -28.281 7.332 1 93.69 381 ASN A O 1
ATOM 3064 N N . TRP A 1 382 ? -21.391 -28.531 5.332 1 96 382 TRP A N 1
ATOM 3065 C CA . TRP A 1 382 ? -21.922 -27.266 4.863 1 96 382 TRP A CA 1
ATOM 3066 C C . TRP A 1 382 ? -23.422 -27.359 4.617 1 96 382 TRP A C 1
ATOM 3068 O O . TRP A 1 382 ? -23.938 -28.406 4.211 1 96 382 TRP A O 1
ATOM 3078 N N . SER A 1 383 ? -24.125 -26.266 4.852 1 95.44 383 SER A N 1
ATOM 3079 C CA . SER A 1 383 ? -25.547 -26.234 4.547 1 95.44 383 SER A CA 1
ATOM 3080 C C . SER A 1 383 ? -25.797 -26.219 3.043 1 95.44 383 SER A C 1
ATOM 3082 O O . SER A 1 383 ? -24.891 -25.906 2.266 1 95.44 383 SER A O 1
ATOM 3084 N N . LYS A 1 384 ? -26.984 -26.562 2.701 1 95.62 384 LYS A N 1
ATOM 3085 C CA . LYS A 1 384 ? -27.375 -26.5 1.295 1 95.62 384 LYS A CA 1
ATOM 3086 C C . LYS A 1 384 ? -27.234 -25.094 0.739 1 95.62 384 LYS A C 1
ATOM 3088 O O . LYS A 1 384 ? -26.766 -24.906 -0.393 1 95.62 384 LYS A O 1
ATOM 3093 N N . GLN A 1 385 ? -27.609 -24.156 1.544 1 95.62 385 GLN A N 1
ATOM 3094 C CA . GLN A 1 385 ? -27.5 -22.766 1.109 1 95.62 385 GLN A CA 1
ATOM 3095 C C . GLN A 1 385 ? -26.047 -22.359 0.902 1 95.62 385 GLN A C 1
ATOM 3097 O O . GLN A 1 385 ? -25.719 -21.688 -0.073 1 95.62 385 GLN A O 1
ATOM 3102 N N . GLN A 1 386 ? -25.203 -22.734 1.776 1 96.12 386 GLN A N 1
ATOM 3103 C CA . GLN A 1 386 ? -23.781 -22.438 1.67 1 96.12 386 GLN A CA 1
ATOM 3104 C C . GLN A 1 386 ? -23.188 -23.031 0.395 1 96.12 386 GLN A C 1
ATOM 3106 O O . GLN A 1 386 ? -22.453 -22.344 -0.327 1 96.12 386 GLN A O 1
ATOM 3111 N N . LYS A 1 387 ? -23.484 -24.234 0.12 1 97.5 387 LYS A N 1
ATOM 3112 C CA . LYS A 1 387 ? -23 -24.891 -1.093 1 97.5 387 LYS A CA 1
ATOM 3113 C C . LYS A 1 387 ? -23.531 -24.203 -2.342 1 97.5 387 LYS A C 1
ATOM 3115 O O . LYS A 1 387 ? -22.797 -24 -3.309 1 97.5 387 LYS A O 1
ATOM 3120 N N . LYS A 1 388 ? -24.797 -23.844 -2.279 1 97.38 388 LYS A N 1
ATOM 3121 C CA . LYS A 1 388 ? -25.391 -23.109 -3.387 1 97.38 388 LYS A CA 1
ATOM 3122 C C . LYS A 1 388 ? -24.672 -21.781 -3.615 1 97.38 388 LYS A C 1
ATOM 3124 O O . LYS A 1 388 ? -24.422 -21.391 -4.758 1 97.38 388 LYS A O 1
ATOM 3129 N N . ASP A 1 389 ? -24.375 -21.094 -2.555 1 97.12 389 ASP A N 1
ATOM 3130 C CA . ASP A 1 389 ? -23.703 -19.812 -2.639 1 97.12 389 ASP A CA 1
ATOM 3131 C C . ASP A 1 389 ? -22.328 -19.953 -3.271 1 97.12 389 ASP A C 1
ATOM 3133 O O . ASP A 1 389 ? -21.953 -19.172 -4.156 1 97.12 389 ASP A O 1
ATOM 3137 N N . TYR A 1 390 ? -21.562 -20.922 -2.859 1 98.25 390 TYR A N 1
ATOM 3138 C CA . TYR A 1 390 ? -20.266 -21.172 -3.459 1 98.25 390 TYR A CA 1
ATOM 3139 C C . TYR A 1 390 ? -20.391 -21.5 -4.941 1 98.25 390 TYR A C 1
ATOM 3141 O O . TYR A 1 390 ? -19.625 -21 -5.766 1 98.25 390 TYR A O 1
ATOM 3149 N N . ARG A 1 391 ? -21.359 -22.328 -5.258 1 98.44 391 ARG A N 1
ATOM 3150 C CA . ARG A 1 391 ? -21.547 -22.781 -6.633 1 98.44 391 ARG A CA 1
ATOM 3151 C C . ARG A 1 391 ? -21.891 -21.609 -7.551 1 98.44 391 ARG A C 1
ATOM 3153 O O . ARG A 1 391 ? -21.281 -21.438 -8.609 1 98.44 391 ARG A O 1
ATOM 3160 N N . ARG A 1 392 ? -22.812 -20.797 -7.176 1 97.81 392 ARG A N 1
ATOM 3161 C CA . ARG A 1 392 ? -23.188 -19.672 -8.031 1 97.81 392 ARG A CA 1
ATOM 3162 C C . ARG A 1 392 ? -22.047 -18.656 -8.148 1 97.81 392 ARG A C 1
ATOM 3164 O O . ARG A 1 392 ? -21.859 -18.062 -9.211 1 97.81 392 ARG A O 1
ATOM 3171 N N . PHE A 1 393 ? -21.328 -18.484 -7.035 1 98.56 393 PHE A N 1
ATOM 3172 C CA . PHE A 1 393 ? -20.172 -17.594 -7.062 1 98.56 393 PHE A CA 1
ATOM 3173 C C . PHE A 1 393 ? -19.109 -18.109 -8.031 1 98.56 393 PHE A C 1
ATOM 3175 O O . PHE A 1 393 ? -18.594 -17.359 -8.852 1 98.56 393 PHE A O 1
ATOM 3182 N N . VAL A 1 394 ? -18.812 -19.375 -7.988 1 98.81 394 VAL A N 1
ATOM 3183 C CA . VAL A 1 394 ? -17.828 -20.016 -8.852 1 98.81 394 VAL A CA 1
ATOM 3184 C C . VAL A 1 394 ? -18.281 -19.938 -10.305 1 98.81 394 VAL A C 1
ATOM 3186 O O . VAL A 1 394 ? -17.516 -19.578 -11.195 1 98.81 394 VAL A O 1
ATOM 3189 N N . GLU A 1 395 ? -19.531 -20.25 -10.57 1 98.69 395 GLU A N 1
ATOM 3190 C CA . GLU A 1 395 ? -20.062 -20.203 -11.93 1 98.69 395 GLU A CA 1
ATOM 3191 C C . GLU A 1 395 ? -19.953 -18.812 -12.531 1 98.69 395 GLU A C 1
ATOM 3193 O O . GLU A 1 395 ? -19.594 -18.656 -13.695 1 98.69 395 GLU A O 1
ATOM 3198 N N . MET A 1 396 ? -20.234 -17.797 -11.727 1 98.62 396 MET A N 1
ATOM 3199 C CA . MET A 1 396 ? -20.141 -16.422 -12.203 1 98.62 396 MET A CA 1
ATOM 3200 C C . MET A 1 396 ? -18.703 -16.094 -12.617 1 98.62 396 MET A C 1
ATOM 3202 O O . MET A 1 396 ? -18.484 -15.469 -13.656 1 98.62 396 MET A O 1
ATOM 3206 N N . GLN A 1 397 ? -17.75 -16.516 -11.82 1 98.75 397 GLN A N 1
ATOM 3207 C CA . GLN A 1 397 ? -16.344 -16.266 -12.133 1 98.75 397 GLN A CA 1
ATOM 3208 C C . GLN A 1 397 ? -15.922 -17 -13.391 1 98.75 397 GLN A C 1
ATOM 3210 O O . GLN A 1 397 ? -15.305 -16.422 -14.281 1 98.75 397 GLN A O 1
ATOM 3215 N N . LEU A 1 398 ? -16.297 -18.297 -13.469 1 98.69 398 LEU A N 1
ATOM 3216 C CA . LEU A 1 398 ? -15.969 -19.094 -14.648 1 98.69 398 LEU A CA 1
ATOM 3217 C C . LEU A 1 398 ? -16.531 -18.453 -15.914 1 98.69 398 LEU A C 1
ATOM 3219 O O . LEU A 1 398 ? -15.82 -18.312 -16.906 1 98.69 398 LEU A O 1
ATOM 3223 N N . TYR A 1 399 ? -17.75 -18.031 -15.836 1 98.06 399 TYR A N 1
ATOM 3224 C CA . TYR A 1 399 ? -18.406 -17.438 -17 1 98.06 399 TYR A CA 1
ATOM 3225 C C . TYR A 1 399 ? -17.781 -16.094 -17.359 1 98.06 399 TYR A C 1
ATOM 3227 O O . TYR A 1 399 ? -17.375 -15.891 -18.516 1 98.06 399 TYR A O 1
ATOM 3235 N N . GLN A 1 400 ? -17.641 -15.188 -16.375 1 98.25 400 GLN A N 1
ATOM 3236 C CA . GLN A 1 400 ? -17.188 -13.82 -16.641 1 98.25 400 GLN A CA 1
ATOM 3237 C C . GLN A 1 400 ? -15.727 -13.797 -17.047 1 98.25 400 GLN A C 1
ATOM 3239 O O . GLN A 1 400 ? -15.352 -13.094 -18 1 98.25 400 GLN A O 1
ATOM 3244 N N . TYR A 1 401 ? -14.891 -14.578 -16.359 1 98.06 401 TYR A N 1
ATOM 3245 C CA . TYR A 1 401 ? -13.469 -14.562 -16.672 1 98.06 401 TYR A CA 1
ATOM 3246 C C . TYR A 1 401 ? -13.188 -15.211 -18.016 1 98.06 401 TYR A C 1
ATOM 3248 O O . TYR A 1 401 ? -12.297 -14.773 -18.75 1 98.06 401 TYR A O 1
ATOM 3256 N N . GLY A 1 402 ? -13.938 -16.234 -18.359 1 96.38 402 GLY A N 1
ATOM 3257 C CA . GLY A 1 402 ? -13.797 -16.875 -19.656 1 96.38 402 GLY A CA 1
ATOM 3258 C C . GLY A 1 402 ? -14.203 -15.977 -20.812 1 96.38 402 GLY A C 1
ATOM 3259 O O . GLY A 1 402 ? -13.625 -16.047 -21.906 1 96.38 402 GLY A O 1
ATOM 3260 N N . ASN A 1 403 ? -15.125 -15.047 -20.562 1 95.5 403 ASN A N 1
ATOM 3261 C CA . ASN A 1 403 ? -15.688 -14.242 -21.641 1 95.5 403 ASN A CA 1
ATOM 3262 C C . ASN A 1 403 ? -14.992 -12.883 -21.75 1 95.5 403 ASN A C 1
ATOM 3264 O O . ASN A 1 403 ? -15.055 -12.234 -22.781 1 95.5 403 ASN A O 1
ATOM 3268 N N . SER A 1 404 ? -14.359 -12.461 -20.688 1 96 404 SER A N 1
ATOM 3269 C CA . SER A 1 404 ? -13.875 -11.086 -20.672 1 96 404 SER A CA 1
ATOM 3270 C C . SER A 1 404 ? -12.352 -11.039 -20.766 1 96 404 SER A C 1
ATOM 3272 O O . SER A 1 404 ? -11.766 -9.961 -20.844 1 96 404 SER A O 1
ATOM 3274 N N . SER A 1 405 ? -11.695 -12.18 -20.766 1 96.56 405 SER A N 1
ATOM 3275 C CA . SER A 1 405 ? -10.242 -12.289 -20.844 1 96.56 405 SER A CA 1
ATOM 3276 C C . SER A 1 405 ? -9.828 -13.508 -21.672 1 96.56 405 SER A C 1
ATOM 3278 O O . SER A 1 405 ? -10.656 -14.117 -22.359 1 96.56 405 SER A O 1
ATOM 3280 N N . GLN A 1 406 ? -8.5 -13.812 -21.656 1 96.56 406 GLN A N 1
ATOM 3281 C CA . GLN A 1 406 ? -8.016 -15 -22.359 1 96.56 406 GLN A CA 1
ATOM 3282 C C . GLN A 1 406 ? -8.078 -16.234 -21.453 1 96.56 406 GLN A C 1
ATOM 3284 O O . GLN A 1 406 ? -7.551 -17.281 -21.812 1 96.56 406 GLN A O 1
ATOM 3289 N N . GLY A 1 407 ? -8.664 -16.125 -20.312 1 97.62 407 GLY A N 1
ATOM 3290 C CA . GLY A 1 407 ? -8.891 -17.281 -19.484 1 97.62 407 GLY A CA 1
ATOM 3291 C C . GLY A 1 407 ? -8.578 -17.047 -18.016 1 97.62 407 GLY A C 1
ATOM 3292 O O . GLY A 1 407 ? -8.562 -15.898 -17.562 1 97.62 407 GLY A O 1
ATOM 3293 N N . TRP A 1 408 ? -8.484 -18.094 -17.312 1 98.56 408 TRP A N 1
ATOM 3294 C CA . TRP A 1 408 ? -8.367 -18 -15.859 1 98.56 408 TRP A CA 1
ATOM 3295 C C . TRP A 1 408 ? -7.539 -19.156 -15.305 1 98.56 408 TRP A C 1
ATOM 3297 O O . TRP A 1 408 ? -7.426 -20.203 -15.945 1 98.56 408 TRP A O 1
ATOM 3307 N N . ILE A 1 409 ? -6.875 -18.953 -14.172 1 98.94 409 ILE A N 1
ATOM 3308 C CA . ILE A 1 409 ? -6.121 -19.969 -13.43 1 98.94 409 ILE A CA 1
ATOM 3309 C C . ILE A 1 409 ? -6.52 -19.938 -11.961 1 98.94 409 ILE A C 1
ATOM 3311 O O . ILE A 1 409 ? -6.352 -18.922 -11.281 1 98.94 409 ILE A O 1
ATOM 3315 N N . PHE A 1 410 ? -7.09 -21.016 -11.477 1 98.88 410 PHE A N 1
ATOM 3316 C CA . PHE A 1 410 ? -7.562 -21.125 -10.102 1 98.88 410 PHE A CA 1
ATOM 3317 C C . PHE A 1 410 ? -6.395 -21.297 -9.141 1 98.88 410 PHE A C 1
ATOM 3319 O O . PHE A 1 410 ? -5.43 -22 -9.445 1 98.88 410 PHE A O 1
ATOM 3326 N N . TRP A 1 411 ? -6.367 -20.594 -8.008 1 98.81 411 TRP A N 1
ATOM 3327 C CA . TRP A 1 411 ? -5.445 -20.812 -6.895 1 98.81 411 TRP A CA 1
ATOM 3328 C C . TRP A 1 411 ? -6.137 -21.562 -5.758 1 98.81 411 TRP A C 1
ATOM 3330 O O . TRP A 1 411 ? -7.008 -21.016 -5.082 1 98.81 411 TRP A O 1
ATOM 3340 N N . CYS A 1 412 ? -5.805 -22.953 -5.371 1 98.38 412 CYS A N 1
ATOM 3341 C CA . CYS A 1 412 ? -4.879 -23.812 -6.102 1 98.38 412 CYS A CA 1
ATOM 3342 C C . CYS A 1 412 ? -5.402 -25.234 -6.168 1 98.38 412 CYS A C 1
ATOM 3344 O O . CYS A 1 412 ? -6.59 -25.484 -5.953 1 98.38 412 CYS A O 1
ATOM 3346 N N . TRP A 1 413 ? -4.668 -26.219 -6.633 1 98.88 413 TRP A N 1
ATOM 3347 C CA . TRP A 1 413 ? -5.137 -27.562 -6.934 1 98.88 413 TRP A CA 1
ATOM 3348 C C . TRP A 1 413 ? -5.621 -28.266 -5.668 1 98.88 413 TRP A C 1
ATOM 3350 O O . TRP A 1 413 ? -6.73 -28.812 -5.641 1 98.88 413 TRP A O 1
ATOM 3360 N N . LYS A 1 414 ? -4.766 -28.234 -4.613 1 98.44 414 LYS A N 1
ATOM 3361 C CA . LYS A 1 414 ? -5.176 -28.859 -3.365 1 98.44 414 LYS A CA 1
ATOM 3362 C C . LYS A 1 414 ? -4.539 -28.172 -2.162 1 98.44 414 LYS A C 1
ATOM 3364 O O . LYS A 1 414 ? -3.529 -27.484 -2.299 1 98.44 414 LYS A O 1
ATOM 3369 N N . THR A 1 415 ? -5.145 -28.219 -1.072 1 98 415 THR A N 1
ATOM 3370 C CA . THR A 1 415 ? -4.711 -27.766 0.245 1 98 415 THR A CA 1
ATOM 3371 C C . THR A 1 415 ? -4.965 -28.844 1.298 1 98 415 THR A C 1
ATOM 3373 O O . THR A 1 415 ? -5.699 -29.797 1.053 1 98 415 THR A O 1
ATOM 3376 N N . GLU A 1 416 ? -4.352 -28.656 2.447 1 95.75 416 GLU A N 1
ATOM 3377 C CA . GLU A 1 416 ? -4.578 -29.625 3.514 1 95.75 416 GLU A CA 1
ATOM 3378 C C . GLU A 1 416 ? -5.914 -29.391 4.211 1 95.75 416 GLU A C 1
ATOM 3380 O O . GLU A 1 416 ? -6.559 -30.328 4.676 1 95.75 416 GLU A O 1
ATOM 3385 N N . ALA A 1 417 ? -6.316 -28.094 4.285 1 90.06 417 ALA A N 1
ATOM 3386 C CA . ALA A 1 417 ? -7.48 -27.844 5.137 1 90.06 417 ALA A CA 1
ATOM 3387 C C . ALA A 1 417 ? -8.234 -26.594 4.699 1 90.06 417 ALA A C 1
ATOM 3389 O O . ALA A 1 417 ? -8.992 -26.016 5.48 1 90.06 417 ALA A O 1
ATOM 3390 N N . ALA A 1 418 ? -8.109 -26.156 3.496 1 96.56 418 ALA A N 1
ATOM 3391 C CA . ALA A 1 418 ? -8.742 -24.922 3.031 1 96.56 418 ALA A CA 1
ATOM 3392 C C . ALA A 1 418 ? -9.602 -25.188 1.8 1 96.56 418 ALA A C 1
ATOM 3394 O O . ALA A 1 418 ? -9.234 -24.812 0.684 1 96.56 418 ALA A O 1
ATOM 3395 N N . THR A 1 419 ? -10.789 -25.625 1.99 1 97.12 419 THR A N 1
ATOM 3396 C CA . THR A 1 419 ? -11.633 -26.109 0.906 1 97.12 419 THR A CA 1
ATOM 3397 C C . THR A 1 419 ? -11.961 -24.984 -0.07 1 97.12 419 THR A C 1
ATOM 3399 O O . THR A 1 419 ? -11.953 -25.188 -1.286 1 97.12 419 THR A O 1
ATOM 3402 N N . GLU A 1 420 ? -12.172 -23.75 0.405 1 98.06 420 GLU A N 1
ATOM 3403 C CA . GLU A 1 420 ? -12.516 -22.625 -0.454 1 98.06 420 GLU A CA 1
ATOM 3404 C C . GLU A 1 420 ? -11.406 -22.344 -1.472 1 98.06 420 GLU A C 1
ATOM 3406 O O . GLU A 1 420 ? -11.633 -21.672 -2.473 1 98.06 420 GLU A O 1
ATOM 3411 N N . TRP A 1 421 ? -10.258 -22.938 -1.209 1 98.62 421 TRP A N 1
ATOM 3412 C CA . TRP A 1 421 ? -9.07 -22.672 -2.006 1 98.62 421 TRP A CA 1
ATOM 3413 C C . TRP A 1 421 ? -8.586 -23.938 -2.707 1 98.62 421 TRP A C 1
ATOM 3415 O O . TRP A 1 421 ? -7.488 -23.953 -3.273 1 98.62 421 TRP A O 1
ATOM 3425 N N . ASP A 1 422 ? -9.359 -24.984 -2.68 1 98.69 422 ASP A N 1
ATOM 3426 C CA . ASP A 1 422 ? -8.992 -26.328 -3.137 1 98.69 422 ASP A CA 1
ATOM 3427 C C . ASP A 1 422 ? -9.852 -26.766 -4.324 1 98.69 422 ASP A C 1
ATOM 3429 O O . ASP A 1 422 ? -10.984 -27.203 -4.148 1 98.69 422 ASP A O 1
ATOM 3433 N N . PHE A 1 423 ? -9.289 -26.672 -5.477 1 98.88 423 PHE A N 1
ATOM 3434 C CA . PHE A 1 423 ? -10.039 -26.984 -6.688 1 98.88 423 PHE A CA 1
ATOM 3435 C C . PHE A 1 423 ? -10.586 -28.406 -6.633 1 98.88 423 PHE A C 1
ATOM 3437 O O . PHE A 1 423 ? -11.758 -28.641 -6.93 1 98.88 423 PHE A O 1
ATOM 3444 N N . ARG A 1 424 ? -9.758 -29.359 -6.301 1 98.56 424 ARG A N 1
ATOM 3445 C CA . ARG A 1 424 ? -10.102 -30.766 -6.262 1 98.56 424 ARG A CA 1
ATOM 3446 C C . ARG A 1 424 ? -11.266 -31.016 -5.301 1 98.56 424 ARG A C 1
ATOM 3448 O O . ARG A 1 424 ? -12.227 -31.703 -5.648 1 98.56 424 ARG A O 1
ATOM 3455 N N . ALA A 1 425 ? -11.117 -30.422 -4.125 1 98.12 425 ALA A N 1
ATOM 3456 C CA . ALA A 1 425 ? -12.18 -30.578 -3.135 1 98.12 425 ALA A CA 1
ATOM 3457 C C . ALA A 1 425 ? -13.477 -29.938 -3.609 1 98.12 425 ALA A C 1
ATOM 3459 O O . ALA A 1 425 ? -14.562 -30.453 -3.361 1 98.12 425 ALA A O 1
ATOM 3460 N N . LEU A 1 426 ? -13.375 -28.859 -4.262 1 98.69 426 LEU A N 1
ATOM 3461 C CA . LEU A 1 426 ? -14.555 -28.125 -4.719 1 98.69 426 LEU A CA 1
ATOM 3462 C C . LEU A 1 426 ? -15.273 -28.891 -5.828 1 98.69 426 LEU A C 1
ATOM 3464 O O . LEU A 1 426 ? -16.5 -28.891 -5.898 1 98.69 426 LEU A O 1
ATOM 3468 N N . VAL A 1 427 ? -14.516 -29.594 -6.699 1 98.56 427 VAL A N 1
ATOM 3469 C CA . VAL A 1 427 ? -15.125 -30.453 -7.707 1 98.56 427 VAL A CA 1
ATOM 3470 C C . VAL A 1 427 ? -15.844 -31.625 -7.027 1 98.56 427 VAL A C 1
ATOM 3472 O O . VAL A 1 427 ? -17 -31.906 -7.344 1 98.56 427 VAL A O 1
ATOM 3475 N N . LYS A 1 428 ? -15.219 -32.188 -6.098 1 97.38 428 LYS A N 1
ATOM 3476 C CA . LYS A 1 428 ? -15.766 -33.344 -5.406 1 97.38 428 LYS A CA 1
ATOM 3477 C C . LYS A 1 428 ? -17.062 -33 -4.68 1 97.38 428 LYS A C 1
ATOM 3479 O O . LYS A 1 428 ? -17.906 -33.875 -4.449 1 97.38 428 LYS A O 1
ATOM 3484 N N . ASN A 1 429 ? -17.203 -31.75 -4.367 1 97.25 429 ASN A N 1
ATOM 3485 C CA . ASN A 1 429 ? -18.375 -31.312 -3.629 1 97.25 429 ASN A CA 1
ATOM 3486 C C . ASN A 1 429 ? -19.359 -30.562 -4.531 1 97.25 429 ASN A C 1
ATOM 3488 O O . ASN A 1 429 ? -20.219 -29.812 -4.043 1 97.25 429 ASN A O 1
ATOM 3492 N N . ASP A 1 430 ? -19.156 -30.656 -5.789 1 97.38 430 ASP A N 1
ATOM 3493 C CA . ASP A 1 430 ? -20.062 -30.156 -6.824 1 97.38 430 ASP A CA 1
ATOM 3494 C C . ASP A 1 430 ? -20.156 -28.641 -6.781 1 97.38 430 ASP A C 1
ATOM 3496 O O . ASP A 1 430 ? -21.203 -28.062 -7.082 1 97.38 430 ASP A O 1
ATOM 3500 N N . ILE A 1 431 ? -19.125 -28.031 -6.281 1 98.25 431 ILE A N 1
ATOM 3501 C CA . ILE A 1 431 ? -19.062 -26.578 -6.266 1 98.25 431 ILE A CA 1
ATOM 3502 C C . ILE A 1 431 ? -18.469 -26.078 -7.578 1 98.25 431 ILE A C 1
ATOM 3504 O O . ILE A 1 431 ? -18.969 -25.109 -8.156 1 98.25 431 ILE A O 1
ATOM 3508 N N . ILE A 1 432 ? -17.438 -26.656 -8 1 98.75 432 ILE A N 1
ATOM 3509 C CA . ILE A 1 432 ? -16.953 -26.422 -9.359 1 98.75 432 ILE A CA 1
ATOM 3510 C C . ILE A 1 432 ? -17.656 -27.375 -10.328 1 98.75 432 ILE A C 1
ATOM 3512 O O . ILE A 1 432 ? -17.578 -28.594 -10.172 1 98.75 432 ILE A O 1
ATOM 3516 N N . PRO A 1 433 ? -18.219 -26.875 -11.336 1 98.5 433 PRO A N 1
ATOM 3517 C CA . PRO A 1 433 ? -19.016 -27.719 -12.227 1 98.5 433 PRO A CA 1
ATOM 3518 C C . PRO A 1 433 ? -18.156 -28.641 -13.078 1 98.5 433 PRO A C 1
ATOM 3520 O O . PRO A 1 433 ? -17.031 -28.297 -13.438 1 98.5 433 PRO A O 1
ATOM 3523 N N . GLN A 1 434 ? -18.812 -29.781 -13.406 1 97.88 434 GLN A N 1
ATOM 3524 C CA . GLN A 1 434 ? -18.25 -30.703 -14.383 1 97.88 434 GLN A CA 1
ATOM 3525 C C . GLN A 1 434 ? -19.312 -31.141 -15.391 1 97.88 434 GLN A C 1
ATOM 3527 O O . GLN A 1 434 ? -20.391 -31.594 -15 1 97.88 434 GLN A O 1
ATOM 3532 N N . PRO A 1 435 ? -19.047 -31.031 -16.656 1 97.62 435 PRO A N 1
ATOM 3533 C CA . PRO A 1 435 ? -17.938 -30.266 -17.219 1 97.62 435 PRO A CA 1
ATOM 3534 C C . PRO A 1 435 ? -17.938 -28.812 -16.75 1 97.62 435 PRO A C 1
ATOM 3536 O O . PRO A 1 435 ? -18.891 -28.359 -16.109 1 97.62 435 PRO A O 1
ATOM 3539 N N . LEU A 1 436 ? -16.875 -28.156 -16.969 1 98.19 436 LEU A N 1
ATOM 3540 C CA . LEU A 1 436 ? -16.609 -26.859 -16.359 1 98.19 436 LEU A CA 1
ATOM 3541 C C . LEU A 1 436 ? -17.641 -25.828 -16.797 1 98.19 436 LEU A C 1
ATOM 3543 O O . LEU A 1 436 ? -17.766 -24.766 -16.188 1 98.19 436 LEU A O 1
ATOM 3547 N N . ASP A 1 437 ? -18.453 -26.109 -17.828 1 96 437 ASP A N 1
ATOM 3548 C CA . ASP A 1 437 ? -19.469 -25.188 -18.297 1 96 437 ASP A CA 1
ATOM 3549 C C . ASP A 1 437 ? -20.875 -25.672 -17.906 1 96 437 ASP A C 1
ATOM 3551 O O . ASP A 1 437 ? -21.875 -25.141 -18.406 1 96 437 ASP A O 1
ATOM 3555 N N . ASN A 1 438 ? -20.938 -26.703 -17.094 1 97.62 438 ASN A N 1
ATOM 3556 C CA . ASN A 1 438 ? -22.234 -27.188 -16.594 1 97.62 438 ASN A CA 1
ATOM 3557 C C . ASN A 1 438 ? -22.797 -26.266 -15.516 1 97.62 438 ASN A C 1
ATOM 3559 O O . ASN A 1 438 ? -22.906 -26.672 -14.352 1 97.62 438 ASN A O 1
ATOM 3563 N N . PHE A 1 439 ? -23.297 -25.141 -15.93 1 97.69 439 PHE A N 1
ATOM 3564 C CA . PHE A 1 439 ? -23.781 -24.125 -15.008 1 97.69 439 PHE A CA 1
ATOM 3565 C C . PHE A 1 439 ? -25.203 -24.422 -14.562 1 97.69 439 PHE A C 1
ATOM 3567 O O . PHE A 1 439 ? -26.078 -24.719 -15.391 1 97.69 439 PHE A O 1
ATOM 3574 N N . LYS A 1 440 ? -25.438 -24.328 -13.367 1 97.12 440 LYS A N 1
ATOM 3575 C CA . LYS A 1 440 ? -26.75 -24.547 -12.781 1 97.12 440 LYS A CA 1
ATOM 3576 C C . LYS A 1 440 ? -27.453 -23.219 -12.508 1 97.12 440 LYS A C 1
ATOM 3578 O O . LYS A 1 440 ? -28.672 -23.094 -12.688 1 97.12 440 LYS A O 1
ATOM 3583 N N . TYR A 1 441 ? -26.656 -22.203 -12.141 1 97.19 441 TYR A N 1
ATOM 3584 C CA . TYR A 1 441 ? -27.281 -21.016 -11.57 1 97.19 441 TYR A CA 1
ATOM 3585 C C . TYR A 1 441 ? -26.953 -19.781 -12.406 1 97.19 441 TYR A C 1
ATOM 3587 O O . TYR A 1 441 ? -27.547 -18.719 -12.203 1 97.19 441 TYR A O 1
ATOM 3595 N N . VAL A 1 442 ? -25.969 -19.859 -13.281 1 96.88 442 VAL A N 1
ATOM 3596 C CA . VAL A 1 442 ? -25.578 -18.719 -14.102 1 96.88 442 VAL A CA 1
ATOM 3597 C C . VAL A 1 442 ? -25.906 -18.984 -15.562 1 96.88 442 VAL A C 1
ATOM 3599 O O . VAL A 1 442 ? -25.469 -19.984 -16.125 1 96.88 442 VAL A O 1
ATOM 3602 N N . LYS A 1 443 ? -26.703 -18.156 -16.188 1 95.5 443 LYS A N 1
ATOM 3603 C CA . LYS A 1 443 ? -27.047 -18.219 -17.609 1 95.5 443 LYS A CA 1
ATOM 3604 C C . LYS A 1 443 ? -26.75 -16.891 -18.297 1 95.5 443 LYS A C 1
ATOM 3606 O O . LYS A 1 443 ? -27.328 -15.852 -17.953 1 95.5 443 LYS A O 1
ATOM 3611 N N . ASN A 1 444 ? -25.875 -16.922 -19.219 1 94.38 444 ASN A N 1
ATOM 3612 C CA . ASN A 1 444 ? -25.438 -15.742 -19.969 1 94.38 444 ASN A CA 1
ATOM 3613 C C . ASN A 1 444 ? -25 -14.617 -19.047 1 94.38 444 ASN A C 1
ATOM 3615 O O . ASN A 1 444 ? -25.391 -13.461 -19.219 1 94.38 444 ASN A O 1
ATOM 3619 N N . GLY A 1 445 ? -24.328 -15.039 -18 1 94.19 445 GLY A N 1
ATOM 3620 C CA . GLY A 1 445 ? -23.734 -14.07 -17.094 1 94.19 445 GLY A CA 1
ATOM 3621 C C . GLY A 1 445 ? -24.719 -13.523 -16.078 1 94.19 445 GLY A C 1
ATOM 3622 O O . GLY A 1 445 ? -24.422 -12.547 -15.383 1 94.19 445 GLY A O 1
ATOM 3623 N N . VAL A 1 446 ? -25.875 -14.109 -15.984 1 93.81 446 VAL A N 1
ATOM 3624 C CA . VAL A 1 446 ? -26.906 -13.664 -15.062 1 93.81 446 VAL A CA 1
ATOM 3625 C C . VAL A 1 446 ? -27.188 -14.742 -14.023 1 93.81 446 VAL A C 1
ATOM 3627 O O . VAL A 1 446 ? -27.297 -15.93 -14.359 1 93.81 446 VAL A O 1
ATOM 3630 N N . ASP A 1 447 ? -27.219 -14.375 -12.781 1 94.62 447 ASP A N 1
ATOM 3631 C CA . ASP A 1 447 ? -27.594 -15.281 -11.703 1 94.62 447 ASP A CA 1
ATOM 3632 C C . ASP A 1 447 ? -29.078 -15.625 -11.758 1 94.62 447 ASP A C 1
ATOM 3634 O O . ASP A 1 447 ? -29.922 -14.742 -11.648 1 94.62 447 ASP A O 1
ATOM 3638 N N . THR A 1 448 ? -29.453 -16.812 -11.898 1 93.12 448 THR A N 1
ATOM 3639 C CA . THR A 1 448 ? -30.844 -17.25 -12.023 1 93.12 448 THR A CA 1
ATOM 3640 C C . THR A 1 448 ? -31.266 -18.078 -10.812 1 93.12 448 THR A C 1
ATOM 3642 O O . THR A 1 448 ? -32.25 -18.828 -10.875 1 93.12 448 THR A O 1
ATOM 3645 N N . SER A 1 449 ? -30.516 -18.016 -9.781 1 87.25 449 SER A N 1
ATOM 3646 C CA . SER A 1 449 ? -30.719 -18.891 -8.625 1 87.25 449 SER A CA 1
ATOM 3647 C C . SER A 1 449 ? -32.031 -18.594 -7.934 1 87.25 449 SER A C 1
ATOM 3649 O O . SER A 1 449 ? -32.594 -19.453 -7.258 1 87.25 449 SER A O 1
ATOM 3651 N N . ASP A 1 450 ? -32.438 -17.391 -7.91 1 76.81 450 ASP A N 1
ATOM 3652 C CA . ASP A 1 450 ? -33.719 -17.047 -7.289 1 76.81 450 ASP A CA 1
ATOM 3653 C C . ASP A 1 450 ? -34.875 -17.25 -8.266 1 76.81 450 ASP A C 1
ATOM 3655 O O . ASP A 1 450 ? -36.062 -17.047 -7.906 1 76.81 450 ASP A O 1
ATOM 3659 N N . SER A 1 451 ? -34.625 -17.547 -9.414 1 61.44 451 SER A N 1
ATOM 3660 C CA . SER A 1 451 ? -35.719 -17.672 -10.391 1 61.44 451 SER A CA 1
ATOM 3661 C C . SER A 1 451 ? -36.594 -18.875 -10.07 1 61.44 451 SER A C 1
ATOM 3663 O O . SER A 1 451 ? -36.156 -20.016 -10.148 1 61.44 451 SER A O 1
ATOM 3665 N N . THR A 1 452 ? -37.219 -18.844 -8.859 1 43.22 452 THR A N 1
ATOM 3666 C CA . THR A 1 452 ? -38.375 -19.734 -8.758 1 43.22 452 THR A CA 1
ATOM 3667 C C . THR A 1 452 ? -39.125 -19.797 -10.086 1 43.22 452 THR A C 1
ATOM 3669 O O . THR A 1 452 ? -39.188 -18.812 -10.828 1 43.22 452 THR A O 1
ATOM 3672 N N . LYS A 1 453 ? -39.688 -21.078 -10.359 1 38.59 453 LYS A N 1
ATOM 3673 C CA . LYS A 1 453 ? -40.656 -21.312 -11.445 1 38.59 453 LYS A CA 1
ATOM 3674 C C . LYS A 1 453 ? -41.812 -20.359 -11.367 1 38.59 453 LYS A C 1
ATOM 3676 O O . LYS A 1 453 ? -42.719 -20.531 -10.531 1 38.59 453 LYS A O 1
ATOM 3681 N N . VAL A 1 454 ? -41.719 -19.094 -11.258 1 36.19 454 VAL A N 1
ATOM 3682 C CA . VAL A 1 454 ? -43.031 -18.531 -11.578 1 36.19 454 VAL A CA 1
ATOM 3683 C C . VAL A 1 454 ? -43.656 -19.328 -12.711 1 36.19 454 VAL A C 1
ATOM 3685 O O . VAL A 1 454 ? -43.188 -19.266 -13.859 1 36.19 454 VAL A O 1
ATOM 3688 N N . GLY A 1 455 ? -43.781 -20.641 -12.453 1 31.7 455 GLY A N 1
ATOM 3689 C CA . GLY A 1 455 ? -44.844 -21.203 -13.297 1 31.7 455 GLY A CA 1
ATOM 3690 C C . GLY A 1 455 ? -45.969 -20.234 -13.562 1 31.7 455 GLY A C 1
ATOM 3691 O O . GLY A 1 455 ? -46.562 -19.703 -12.625 1 31.7 455 GLY A O 1
ATOM 3692 N N . ILE A 1 456 ? -45.719 -19.406 -14.508 1 32.94 456 ILE A N 1
ATOM 3693 C CA . ILE A 1 456 ? -46.781 -18.578 -15.094 1 32.94 456 ILE A CA 1
ATOM 3694 C C . ILE A 1 456 ? -48.094 -19.344 -15.078 1 32.94 456 ILE A C 1
ATOM 3696 O O . ILE A 1 456 ? -48.25 -20.328 -15.812 1 32.94 456 ILE A O 1
ATOM 3700 N N . THR A 1 457 ? -48.469 -19.781 -13.906 1 30.19 457 THR A N 1
ATOM 3701 C CA . THR A 1 457 ? -49.906 -20.078 -13.969 1 30.19 457 THR A CA 1
ATOM 3702 C C . THR A 1 457 ? -50.688 -18.891 -14.516 1 30.19 457 THR A C 1
ATOM 3704 O O . THR A 1 457 ? -50.75 -17.844 -13.875 1 30.19 457 THR A O 1
ATOM 3707 N N . TRP A 1 458 ? -50.5 -18.703 -15.836 1 31 458 TRP A N 1
ATOM 3708 C CA . TRP A 1 458 ? -51.406 -17.859 -16.578 1 31 458 TRP A CA 1
ATOM 3709 C C . TRP A 1 458 ? -52.844 -18.047 -16.078 1 31 458 TRP A C 1
ATOM 3711 O O . TRP A 1 458 ? -53.438 -19.125 -16.234 1 31 458 TRP A O 1
ATOM 3721 N N . SER A 1 459 ? -53.031 -17.688 -14.867 1 28.41 459 SER A N 1
ATOM 3722 C CA . SER A 1 459 ? -54.469 -17.594 -14.594 1 28.41 459 SER A CA 1
ATOM 3723 C C . SER A 1 459 ? -55.188 -16.766 -15.656 1 28.41 459 SER A C 1
ATOM 3725 O O . SER A 1 459 ? -54.906 -15.578 -15.82 1 28.41 459 SER A O 1
ATOM 3727 N N . LEU A 1 460 ? -55.562 -17.422 -16.703 1 29.98 460 LEU A N 1
ATOM 3728 C CA . LEU A 1 460 ? -56.531 -16.969 -17.688 1 29.98 460 LEU A CA 1
ATOM 3729 C C . LEU A 1 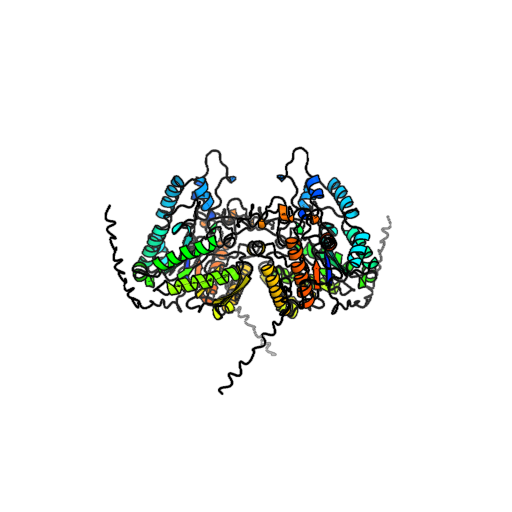460 ? -57.719 -16.281 -17 1 29.98 460 LEU A C 1
ATOM 3731 O O . LEU A 1 460 ? -58.531 -16.922 -16.328 1 29.98 460 LEU A O 1
ATOM 3735 N N . VAL A 1 461 ? -57.406 -15.219 -16.312 1 30.02 461 VAL A N 1
ATOM 3736 C CA . VAL A 1 461 ? -58.562 -14.43 -15.891 1 30.02 461 VAL A CA 1
ATOM 3737 C C . VAL A 1 461 ? -59.438 -14.109 -17.094 1 30.02 461 VAL A C 1
ATOM 3739 O O . VAL A 1 461 ? -59 -13.398 -18.016 1 30.02 461 VAL A O 1
ATOM 3742 N N . VAL A 1 462 ? -60.281 -15.078 -17.469 1 31.11 462 VAL A N 1
ATOM 3743 C CA . VAL A 1 462 ? -61.406 -14.938 -18.359 1 31.11 462 VAL A CA 1
ATOM 3744 C C . VAL A 1 462 ? -62.25 -13.727 -17.969 1 31.11 462 VAL A C 1
ATOM 3746 O O . VAL A 1 462 ? -62.844 -13.703 -16.875 1 31.11 462 VAL A O 1
ATOM 3749 N N . ILE A 1 463 ? -61.719 -12.594 -18.266 1 29.34 463 ILE A N 1
ATOM 3750 C CA . ILE A 1 463 ? -62.531 -11.391 -18.156 1 29.34 463 ILE A CA 1
ATOM 3751 C C . ILE A 1 463 ? -63.875 -11.617 -18.844 1 29.34 463 ILE A C 1
ATOM 3753 O O . ILE A 1 463 ? -63.938 -11.828 -20.047 1 29.34 463 ILE A O 1
ATOM 3757 N N . GLN A 1 464 ? -64.75 -12.336 -18.109 1 26.69 464 GLN A N 1
ATOM 3758 C CA . GLN A 1 464 ? -66.125 -12.422 -18.516 1 26.69 464 GLN A CA 1
ATOM 3759 C C . GLN A 1 464 ? -66.75 -11.039 -18.766 1 26.69 464 GLN A C 1
ATOM 3761 O O . GLN A 1 464 ? -66.75 -10.188 -17.875 1 26.69 464 GLN A O 1
ATOM 3766 N N . THR A 1 465 ? -66.5 -10.562 -19.984 1 30.42 465 THR A N 1
ATOM 3767 C CA . THR A 1 465 ? -67.188 -9.422 -20.578 1 30.42 465 THR A CA 1
ATOM 3768 C C . THR A 1 465 ? -68.688 -9.469 -20.25 1 30.42 465 THR A C 1
ATOM 3770 O O . THR A 1 465 ? -69.375 -10.406 -20.641 1 30.42 465 THR A O 1
ATOM 3773 N N . LEU A 1 466 ? -69.062 -9.141 -18.938 1 28.8 466 LEU A N 1
ATOM 3774 C CA . LEU A 1 466 ? -70.438 -8.922 -18.625 1 28.8 466 LEU A CA 1
ATOM 3775 C C . LEU A 1 466 ? -71.062 -7.984 -19.641 1 28.8 466 LEU A C 1
ATOM 3777 O O . LEU A 1 466 ? -70.688 -6.82 -19.75 1 28.8 466 LEU A O 1
ATOM 3781 N N . ILE A 1 467 ? -71.312 -8.523 -20.844 1 31 467 ILE A N 1
ATOM 3782 C CA . ILE A 1 467 ? -72.25 -7.934 -21.812 1 31 467 ILE A CA 1
ATOM 3783 C C . ILE A 1 467 ? -73.562 -7.594 -21.125 1 31 467 ILE A C 1
ATOM 3785 O O . ILE A 1 467 ? -74.312 -8.492 -20.719 1 31 467 ILE A O 1
ATOM 3789 N N . LEU A 1 468 ? -73.438 -6.656 -20.078 1 27.09 468 LEU A N 1
ATOM 3790 C CA . LEU A 1 468 ? -74.75 -6.113 -19.609 1 27.09 468 LEU A CA 1
ATOM 3791 C C . LEU A 1 468 ? -75.625 -5.699 -20.797 1 27.09 468 LEU A C 1
ATOM 3793 O O . LEU A 1 468 ? -75.25 -4.828 -21.578 1 27.09 468 LEU A O 1
ATOM 3797 N N . PHE A 1 469 ? -76.312 -6.691 -21.375 1 28.02 469 PHE A N 1
ATOM 3798 C CA . PHE A 1 469 ? -77.5 -6.57 -22.25 1 28.02 469 PHE A CA 1
ATOM 3799 C C . PHE A 1 469 ? -78.5 -5.637 -21.656 1 28.02 469 PHE A C 1
ATOM 3801 O O . PHE A 1 469 ? -79.062 -5.902 -20.562 1 28.02 469 PHE A O 1
ATOM 3808 N N . PHE A 1 470 ? -78.312 -4.32 -21.734 1 26.45 470 PHE A N 1
ATOM 3809 C CA . PHE A 1 470 ? -79.438 -3.406 -21.641 1 26.45 470 PHE A CA 1
ATOM 3810 C C . PHE A 1 470 ? -80.562 -3.84 -22.562 1 26.45 470 PHE A C 1
ATOM 3812 O O . PHE A 1 470 ? -80.375 -3.826 -23.781 1 26.45 470 PHE A O 1
ATOM 3819 N N . ILE A 1 471 ? -81.188 -4.949 -22.281 1 23.2 471 ILE A N 1
ATOM 3820 C CA . ILE A 1 471 ? -82.625 -4.953 -22.531 1 23.2 471 ILE A CA 1
ATOM 3821 C C . ILE A 1 471 ? -83.312 -3.992 -21.562 1 23.2 471 ILE A C 1
ATOM 3823 O O . ILE A 1 471 ? -83.062 -4.051 -20.344 1 23.2 471 ILE A O 1
ATOM 3827 N N . MET B 1 1 ? -65.812 6.504 40.969 1 25.41 1 MET B N 1
ATOM 3828 C CA . MET B 1 1 ? -66.375 7.488 40.031 1 25.41 1 MET B CA 1
ATOM 3829 C C . MET B 1 1 ? -65.375 8.57 39.719 1 25.41 1 MET B C 1
ATOM 3831 O O . MET B 1 1 ? -65.688 9.711 39.438 1 25.41 1 MET B O 1
ATOM 3835 N N . VAL B 1 2 ? -64.062 8.289 40.031 1 30.64 2 VAL B N 1
ATOM 3836 C CA . VAL B 1 2 ? -62.906 9.211 40.031 1 30.64 2 VAL B CA 1
ATOM 3837 C C . VAL B 1 2 ? -62.75 9.805 38.625 1 30.64 2 VAL B C 1
ATOM 3839 O O . VAL B 1 2 ? -62.656 9.07 37.656 1 30.64 2 VAL B O 1
ATOM 3842 N N . SER B 1 3 ? -63.281 11.016 38.469 1 27.59 3 SER B N 1
ATOM 3843 C CA . SER B 1 3 ? -63.469 11.875 37.281 1 27.59 3 SER B CA 1
ATOM 3844 C C . SER B 1 3 ? -62.125 12.117 36.594 1 27.59 3 SER B C 1
ATOM 3846 O O . SER B 1 3 ? -61.188 12.586 37.219 1 27.59 3 SER B O 1
ATOM 3848 N N . TYR B 1 4 ? -61.812 11.289 35.562 1 28.27 4 TYR B N 1
ATOM 3849 C CA . TYR B 1 4 ? -60.688 11.227 34.625 1 28.27 4 TYR B CA 1
ATOM 3850 C C . TYR B 1 4 ? -60.562 12.523 33.844 1 28.27 4 TYR B C 1
ATOM 3852 O O . TYR B 1 4 ? -61.375 12.828 33 1 28.27 4 TYR B O 1
ATOM 3860 N N . PHE B 1 5 ? -60.344 13.664 34.625 1 25.92 5 PHE B N 1
ATOM 3861 C CA . PHE B 1 5 ? -60.188 14.914 33.906 1 25.92 5 PHE B CA 1
ATOM 3862 C C . PHE B 1 5 ? -59.156 14.766 32.781 1 25.92 5 PHE B C 1
ATOM 3864 O O . PHE B 1 5 ? -58.031 14.312 33.031 1 25.92 5 PHE B O 1
ATOM 3871 N N . ARG B 1 6 ? -59.594 14.547 31.531 1 26.55 6 ARG B N 1
ATOM 3872 C CA . ARG B 1 6 ? -58.969 14.516 30.219 1 26.55 6 ARG B CA 1
ATOM 3873 C C . ARG B 1 6 ? -58.219 15.812 29.938 1 26.55 6 ARG B C 1
ATOM 3875 O O . ARG B 1 6 ? -58.812 16.859 29.703 1 26.55 6 ARG B O 1
ATOM 3882 N N . LEU B 1 7 ? -57.25 16.203 30.844 1 26.33 7 LEU B N 1
ATOM 3883 C CA . LEU B 1 7 ? -56.531 17.438 30.484 1 26.33 7 LEU B CA 1
ATOM 3884 C C . LEU B 1 7 ? -56 17.359 29.047 1 26.33 7 LEU B C 1
ATOM 3886 O O . LEU B 1 7 ? -55.25 16.453 28.703 1 26.33 7 LEU B O 1
ATOM 3890 N N . ILE B 1 8 ? -56.812 17.828 28.109 1 28.11 8 ILE B N 1
ATOM 3891 C CA . ILE B 1 8 ? -56.5 18.047 26.703 1 28.11 8 ILE B CA 1
ATOM 3892 C C . ILE B 1 8 ? -55.281 18.969 26.578 1 28.11 8 ILE B C 1
ATOM 3894 O O . ILE B 1 8 ? -55.312 20.125 27 1 28.11 8 ILE B O 1
ATOM 3898 N N . PHE B 1 9 ? -54.094 18.453 26.875 1 27.02 9 PHE B N 1
ATOM 3899 C CA . PHE B 1 9 ? -52.906 19.219 26.625 1 27.02 9 PHE B CA 1
ATOM 3900 C C . PHE B 1 9 ? -52.875 19.734 25.188 1 27.02 9 PHE B C 1
ATOM 3902 O O . PHE B 1 9 ? -52.906 18.938 24.234 1 27.02 9 PHE B O 1
ATOM 3909 N N . ALA B 1 10 ? -53.531 20.875 24.906 1 28.17 10 ALA B N 1
ATOM 3910 C CA . ALA B 1 10 ? -53.375 21.656 23.688 1 28.17 10 ALA B CA 1
ATOM 3911 C C . ALA B 1 10 ? -51.906 21.859 23.344 1 28.17 10 ALA B C 1
ATOM 3913 O O . ALA B 1 10 ? -51.156 22.484 24.094 1 28.17 10 ALA B O 1
ATOM 3914 N N . PHE B 1 11 ? -51.281 20.891 22.719 1 28.42 11 PHE B N 1
ATOM 3915 C CA . PHE B 1 11 ? -49.969 21.031 22.094 1 28.42 11 PHE B CA 1
ATOM 3916 C C . PHE B 1 11 ? -49.938 22.234 21.172 1 28.42 11 PHE B C 1
ATOM 3918 O O . PHE B 1 11 ? -50.625 22.281 20.156 1 28.42 11 PHE B O 1
ATOM 3925 N N . ALA B 1 12 ? -49.938 23.484 21.75 1 27.98 12 ALA B N 1
ATOM 3926 C CA . ALA B 1 12 ? -49.625 24.641 20.906 1 27.98 12 ALA B CA 1
ATOM 3927 C C . ALA B 1 12 ? -48.406 24.344 20.016 1 27.98 12 ALA B C 1
ATOM 3929 O O . ALA B 1 12 ? -47.344 24.031 20.516 1 27.98 12 ALA B O 1
ATOM 3930 N N . LEU B 1 13 ? -48.656 23.844 18.828 1 28.84 13 LEU B N 1
ATOM 3931 C CA . LEU B 1 13 ? -47.719 23.766 17.703 1 28.84 13 LEU B CA 1
ATOM 3932 C C . LEU B 1 13 ? -47.031 25.109 17.5 1 28.84 13 LEU B C 1
ATOM 3934 O O . LEU B 1 13 ? -47.656 26.062 17.031 1 28.84 13 LEU B O 1
ATOM 3938 N N . LEU B 1 14 ? -46.281 25.609 18.5 1 28.61 14 LEU B N 1
ATOM 3939 C CA . LEU B 1 14 ? -45.406 26.719 18.125 1 28.61 14 LEU B CA 1
ATOM 3940 C C . LEU B 1 14 ? -44.656 26.422 16.828 1 28.61 14 LEU B C 1
ATOM 3942 O O . LEU B 1 14 ? -43.844 25.5 16.781 1 28.61 14 LEU B O 1
ATOM 3946 N N . VAL B 1 15 ? -45.312 26.641 15.719 1 29.98 15 VAL B N 1
ATOM 3947 C CA . VAL B 1 15 ? -44.656 26.734 14.422 1 29.98 15 VAL B CA 1
ATOM 3948 C C . VAL B 1 15 ? -43.469 27.672 14.516 1 29.98 15 VAL B C 1
ATOM 3950 O O . VAL B 1 15 ? -43.625 28.891 14.711 1 29.98 15 VAL B O 1
ATOM 3953 N N . VAL B 1 16 ? -42.406 27.266 15.188 1 30.31 16 VAL B N 1
ATOM 3954 C CA . VAL B 1 16 ? -41.156 28 14.992 1 30.31 16 VAL B CA 1
ATOM 3955 C C . VAL B 1 16 ? -40.938 28.266 13.5 1 30.31 16 VAL B C 1
ATOM 3957 O O . VAL B 1 16 ? -40.812 27.328 12.711 1 30.31 16 VAL B O 1
ATOM 3960 N N . GLN B 1 17 ? -41.531 29.297 12.992 1 28.31 17 GLN B N 1
ATOM 3961 C CA . GLN B 1 17 ? -41.156 29.828 11.695 1 28.31 17 GLN B CA 1
ATOM 3962 C C . GLN B 1 17 ? -39.625 29.844 11.547 1 28.31 17 GLN B C 1
ATOM 3964 O O . GLN B 1 17 ? -38.938 30.547 12.273 1 28.31 17 GLN B O 1
ATOM 3969 N N . VAL B 1 18 ? -39.031 28.75 11.148 1 32.5 18 VAL B N 1
ATOM 3970 C CA . VAL B 1 18 ? -37.688 28.766 10.594 1 32.5 18 VAL B CA 1
ATOM 3971 C C . VAL B 1 18 ? -37.531 29.938 9.617 1 32.5 18 VAL B C 1
ATOM 3973 O O . VAL B 1 18 ? -38.156 29.953 8.555 1 32.5 18 VAL B O 1
ATOM 3976 N N . LEU B 1 19 ? -37.531 31.109 10.141 1 30.84 19 LEU B N 1
ATOM 3977 C CA . LEU B 1 19 ? -37.031 32.188 9.266 1 30.84 19 LEU B CA 1
ATOM 3978 C C . LEU B 1 19 ? -35.906 31.688 8.383 1 30.84 19 LEU B C 1
ATOM 3980 O O . LEU B 1 19 ? -34.906 31.141 8.891 1 30.84 19 LEU B O 1
ATOM 3984 N N . SER B 1 20 ? -36.219 31.156 7.242 1 34.69 20 SER B N 1
ATOM 3985 C CA . SER B 1 20 ? -35.25 31.078 6.141 1 34.69 20 SER B CA 1
ATOM 3986 C C . SER B 1 20 ? -34.375 32.312 6.094 1 34.69 20 SER B C 1
ATOM 3988 O O . SER B 1 20 ? -34.812 33.375 5.684 1 34.69 20 SER B O 1
ATOM 3990 N N . LEU B 1 21 ? -33.688 32.719 7.145 1 34.91 21 LEU B N 1
ATOM 3991 C CA . LEU B 1 21 ? -32.719 33.781 6.934 1 34.91 21 LEU B CA 1
ATOM 3992 C C . LEU B 1 21 ? -31.922 33.531 5.652 1 34.91 21 LEU B C 1
ATOM 3994 O O . LEU B 1 21 ? -31.312 32.469 5.48 1 34.91 21 LEU B O 1
ATOM 3998 N N . ASN B 1 22 ? -32.312 33.875 4.488 1 38.44 22 ASN B N 1
ATOM 3999 C CA . ASN B 1 22 ? -31.594 34.094 3.238 1 38.44 22 ASN B CA 1
ATOM 4000 C C . ASN B 1 22 ? -30.141 34.531 3.488 1 38.44 22 ASN B C 1
ATOM 4002 O O . ASN B 1 22 ? -29.844 35.719 3.496 1 38.44 22 ASN B O 1
ATOM 4006 N N . SER B 1 23 ? -29.438 34.094 4.438 1 46.31 23 SER B N 1
ATOM 4007 C CA . SER B 1 23 ? -28.094 34.562 4.703 1 46.31 23 SER B CA 1
ATOM 4008 C C . SER B 1 23 ? -27.172 34.344 3.508 1 46.31 23 SER B C 1
ATOM 4010 O O . SER B 1 23 ? -27.062 33.219 3.01 1 46.31 23 SER B O 1
ATOM 4012 N N . SER B 1 24 ? -26.922 35.281 2.654 1 57.38 24 SER B N 1
ATOM 4013 C CA . SER B 1 24 ? -26.047 35.375 1.482 1 57.38 24 SER B CA 1
ATOM 4014 C C . SER B 1 24 ? -24.703 34.688 1.732 1 57.38 24 SER B C 1
ATOM 4016 O O . SER B 1 24 ? -24.047 34.969 2.734 1 57.38 24 SER B O 1
ATOM 4018 N N . VAL B 1 25 ? -24.391 33.625 1.045 1 63.97 25 VAL B N 1
ATOM 4019 C CA . VAL B 1 25 ? -23.125 32.906 1.028 1 63.97 25 VAL B CA 1
ATOM 4020 C C . VAL B 1 25 ? -21.984 33.938 0.832 1 63.97 25 VAL B C 1
ATOM 4022 O O . VAL B 1 25 ? -22.047 34.781 -0.065 1 63.97 25 VAL B O 1
ATOM 4025 N N . ILE B 1 26 ? -21.094 34.156 1.768 1 66.5 26 ILE B N 1
ATOM 4026 C CA . ILE B 1 26 ? -19.891 34.969 1.646 1 66.5 26 ILE B CA 1
ATOM 4027 C C . ILE B 1 26 ? -18.859 34.25 0.793 1 66.5 26 ILE B C 1
ATOM 4029 O O . ILE B 1 26 ? -18.422 33.125 1.145 1 66.5 26 ILE B O 1
ATOM 4033 N N . GLN B 1 27 ? -18.547 34.844 -0.42 1 62.41 27 GLN B N 1
ATOM 4034 C CA . GLN B 1 27 ? -17.594 34.219 -1.326 1 62.41 27 GLN B CA 1
ATOM 4035 C C . GLN B 1 27 ? -16.156 34.531 -0.921 1 62.41 27 GLN B C 1
ATOM 4037 O O . GLN B 1 27 ? -15.852 35.688 -0.611 1 62.41 27 GLN B O 1
ATOM 4042 N N . THR B 1 28 ? -15.359 33.531 -0.675 1 65.12 28 THR B N 1
ATOM 4043 C CA . THR B 1 28 ? -13.922 33.719 -0.512 1 65.12 28 THR B CA 1
ATOM 4044 C C . THR B 1 28 ? -13.211 33.656 -1.861 1 65.12 28 THR B C 1
ATOM 4046 O O . THR B 1 28 ? -13.375 32.719 -2.621 1 65.12 28 THR B O 1
ATOM 4049 N N . ASN B 1 29 ? -13.07 34.781 -2.602 1 61.91 29 ASN B N 1
ATOM 4050 C CA . ASN B 1 29 ? -12.398 34.781 -3.898 1 61.91 29 ASN B CA 1
ATOM 4051 C C . ASN B 1 29 ? -10.922 34.406 -3.77 1 61.91 29 ASN B C 1
ATOM 4053 O O . ASN B 1 29 ? -10.086 35.281 -3.479 1 61.91 29 ASN B O 1
ATOM 4057 N N . LEU B 1 30 ? -10.664 33.156 -3.787 1 73.81 30 LEU B N 1
ATOM 4058 C CA . LEU B 1 30 ? -9.289 32.688 -3.604 1 73.81 30 LEU B CA 1
ATOM 4059 C C . LEU B 1 30 ? -8.711 32.188 -4.922 1 73.81 30 LEU B C 1
ATOM 4061 O O . LEU B 1 30 ? -7.773 31.391 -4.926 1 73.81 30 LEU B O 1
ATOM 4065 N N . SER B 1 31 ? -9.211 32.688 -5.988 1 74.5 31 SER B N 1
ATOM 4066 C CA . SER B 1 31 ? -8.719 32.219 -7.281 1 74.5 31 SER B CA 1
ATOM 4067 C C . SER B 1 31 ? -7.289 32.688 -7.527 1 74.5 31 SER B C 1
ATOM 4069 O O . SER B 1 31 ? -6.484 31.953 -8.102 1 74.5 31 SER B O 1
ATOM 4071 N N . ASP B 1 32 ? -6.914 33.812 -6.871 1 82.44 32 ASP B N 1
ATOM 4072 C CA . ASP B 1 32 ? -5.574 34.312 -7.125 1 82.44 32 ASP B CA 1
ATOM 4073 C C . ASP B 1 32 ? -4.684 34.156 -5.891 1 82.44 32 ASP B C 1
ATOM 4075 O O . ASP B 1 32 ? -3.543 34.625 -5.879 1 82.44 32 ASP B O 1
ATOM 4079 N N . PHE B 1 33 ? -5.191 33.594 -4.918 1 90.88 33 PHE B N 1
ATOM 4080 C CA . PHE B 1 33 ? -4.414 33.406 -3.697 1 90.88 33 PHE B CA 1
ATOM 4081 C C . PHE B 1 33 ? -3.299 32.406 -3.908 1 90.88 33 PHE B C 1
ATOM 4083 O O . PHE B 1 33 ? -3.555 31.281 -4.332 1 90.88 33 PHE B O 1
ATOM 4090 N N . GLN B 1 34 ? -2.082 32.844 -3.693 1 95.06 34 GLN B N 1
ATOM 4091 C CA . GLN B 1 34 ? -0.929 31.938 -3.746 1 95.06 34 GLN B CA 1
ATOM 4092 C C . GLN B 1 34 ? -0.527 31.484 -2.348 1 95.06 34 GLN B C 1
ATOM 4094 O O . GLN B 1 34 ? -0.065 32.281 -1.532 1 95.06 34 GLN B O 1
ATOM 4099 N N . TYR B 1 35 ? -0.687 30.266 -2.098 1 97.81 35 TYR B N 1
ATOM 4100 C CA . TYR B 1 35 ? -0.374 29.703 -0.785 1 97.81 35 TYR B CA 1
ATOM 4101 C C . TYR B 1 35 ? 1.129 29.719 -0.53 1 97.81 35 TYR B C 1
ATOM 4103 O O . TYR B 1 35 ? 1.901 29.156 -1.302 1 97.81 35 TYR B O 1
ATOM 4111 N N . LYS B 1 36 ? 1.515 30.391 0.39 1 98.62 36 LYS B N 1
ATOM 4112 C CA . LYS B 1 36 ? 2.846 30.359 0.986 1 98.62 36 LYS B CA 1
ATOM 4113 C C . LYS B 1 36 ? 2.771 30.109 2.488 1 98.62 36 LYS B C 1
ATOM 4115 O O . LYS B 1 36 ? 2.779 31.047 3.287 1 98.62 36 LYS B O 1
ATOM 4120 N N . GLY B 1 37 ? 2.67 28.766 2.736 1 98.81 37 GLY B N 1
ATOM 4121 C CA . GLY B 1 37 ? 2.256 28.453 4.094 1 98.81 37 GLY B CA 1
ATOM 4122 C C . GLY B 1 37 ? 3.236 27.547 4.82 1 98.81 37 GLY B C 1
ATOM 4123 O O . GLY B 1 37 ? 4.242 27.125 4.246 1 98.81 37 GLY B O 1
ATOM 4124 N N . VAL B 1 38 ? 2.955 27.375 6.102 1 98.94 38 VAL B N 1
ATOM 4125 C CA . VAL B 1 38 ? 3.672 26.453 6.973 1 98.94 38 VAL B CA 1
ATOM 4126 C C . VAL B 1 38 ? 2.682 25.719 7.879 1 98.94 38 VAL B C 1
ATOM 4128 O O . VAL B 1 38 ? 1.652 26.281 8.266 1 98.94 38 VAL B O 1
ATOM 4131 N N . SER B 1 39 ? 2.996 24.469 8.172 1 98.94 39 SER B N 1
ATOM 4132 C CA . SER B 1 39 ? 2.145 23.672 9.055 1 98.94 39 SER B CA 1
ATOM 4133 C C . SER B 1 39 ? 2.545 23.844 10.516 1 98.94 39 SER B C 1
ATOM 4135 O O . SER B 1 39 ? 3.734 23.938 10.828 1 98.94 39 SER B O 1
ATOM 4137 N N . ILE B 1 40 ? 1.513 23.938 11.344 1 98.88 40 ILE B N 1
ATOM 4138 C CA . ILE B 1 40 ? 1.723 23.969 12.781 1 98.88 40 ILE B CA 1
ATOM 4139 C C . ILE B 1 40 ? 1.678 22.547 13.344 1 98.88 40 ILE B C 1
ATOM 4141 O O . ILE B 1 40 ? 0.745 22.188 14.062 1 98.88 40 ILE B O 1
ATOM 4145 N N . GLY B 1 41 ? 2.721 21.797 13.047 1 98.19 41 GLY B N 1
ATOM 4146 C CA . GLY B 1 41 ? 2.768 20.375 13.352 1 98.19 41 GLY B CA 1
ATOM 4147 C C . GLY B 1 41 ? 3.154 20.094 14.789 1 98.19 41 GLY B C 1
ATOM 4148 O O . GLY B 1 41 ? 3.811 20.906 15.438 1 98.19 41 GLY B O 1
ATOM 4149 N N . GLY B 1 42 ? 2.84 18.875 15.328 1 98.38 42 GLY B N 1
ATOM 4150 C CA . GLY B 1 42 ? 3.266 18.375 16.625 1 98.38 42 GLY B CA 1
ATOM 4151 C C . GLY B 1 42 ? 2.555 19.031 17.781 1 98.38 42 GLY B C 1
ATOM 4152 O O . GLY B 1 42 ? 2.973 18.906 18.938 1 98.38 42 GLY B O 1
ATOM 4153 N N . TRP B 1 43 ? 1.45 19.766 17.531 1 98.75 43 TRP B N 1
ATOM 4154 C CA . TRP B 1 43 ? 0.812 20.609 18.547 1 98.75 43 TRP B CA 1
ATOM 4155 C C . TRP B 1 43 ? -0.557 20.047 18.922 1 98.75 43 TRP B C 1
ATOM 4157 O O . TRP B 1 43 ? -0.683 19.312 19.891 1 98.75 43 TRP B O 1
ATOM 4167 N N . LEU B 1 44 ? -1.543 20.109 18.047 1 98.81 44 LEU B N 1
ATOM 4168 C CA . LEU B 1 44 ? -2.896 19.656 18.344 1 98.81 44 LEU B CA 1
ATOM 4169 C C . LEU B 1 44 ? -3.113 18.219 17.906 1 98.81 44 LEU B C 1
ATOM 4171 O O . LEU B 1 44 ? -4.148 17.625 18.203 1 98.81 44 LEU B O 1
ATOM 4175 N N . VAL B 1 45 ? -2.223 17.703 17.188 1 98.81 45 VAL B N 1
ATOM 4176 C CA . VAL B 1 45 ? -1.963 16.297 16.922 1 98.81 45 VAL B CA 1
ATOM 4177 C C . VAL B 1 45 ? -0.483 15.984 17.141 1 98.81 45 VAL B C 1
ATOM 4179 O O . VAL B 1 45 ? 0.383 16.578 16.5 1 98.81 45 VAL B O 1
ATOM 4182 N N . LEU B 1 46 ? -0.23 15.039 18.016 1 98.75 46 LEU B N 1
ATOM 4183 C CA . LEU B 1 46 ? 1.157 14.781 18.375 1 98.75 46 LEU B CA 1
ATOM 4184 C C . LEU B 1 46 ? 1.844 13.898 17.344 1 98.75 46 LEU B C 1
ATOM 4186 O O . LEU B 1 46 ? 1.222 12.992 16.781 1 98.75 46 LEU B O 1
ATOM 4190 N N . GLU B 1 47 ? 3.074 14.164 17.094 1 98.56 47 GLU B N 1
ATOM 4191 C CA . GLU B 1 47 ? 4.008 13.305 16.375 1 98.56 47 GLU B CA 1
ATOM 4192 C C . GLU B 1 47 ? 5.332 13.172 17.125 1 98.56 47 GLU B C 1
ATOM 4194 O O . GLU B 1 47 ? 6.023 14.164 17.359 1 98.56 47 GLU B O 1
ATOM 4199 N N . PRO B 1 48 ? 5.746 12.039 17.453 1 98.5 48 PRO B N 1
ATOM 4200 C CA . PRO B 1 48 ? 6.895 11.844 18.344 1 98.5 48 PRO B CA 1
ATOM 4201 C C . PRO B 1 48 ? 8.172 12.5 17.812 1 98.5 48 PRO B C 1
ATOM 4203 O O . PRO B 1 48 ? 8.969 13.023 18.594 1 98.5 48 PRO B O 1
ATOM 4206 N N . TYR B 1 49 ? 8.375 12.523 16.516 1 98.31 49 TYR B N 1
ATOM 4207 C CA . TYR B 1 49 ? 9.641 13.031 15.992 1 98.31 49 TYR B CA 1
ATOM 4208 C C . TYR B 1 49 ? 9.719 14.547 16.125 1 98.31 49 TYR B C 1
ATOM 4210 O O . TYR B 1 49 ? 10.805 15.125 16.109 1 98.31 49 TYR B O 1
ATOM 4218 N N . ILE B 1 50 ? 8.594 15.234 16.25 1 98.56 50 ILE B N 1
ATOM 4219 C CA . ILE B 1 50 ? 8.57 16.688 16.359 1 98.56 50 ILE B CA 1
ATOM 4220 C C . ILE B 1 50 ? 8.82 17.109 17.797 1 98.56 50 ILE B C 1
ATOM 4222 O O . ILE B 1 50 ? 9.531 18.078 18.062 1 98.56 50 ILE B O 1
ATOM 4226 N N . THR B 1 51 ? 8.195 16.344 18.75 1 97.69 51 THR B N 1
ATOM 4227 C CA . THR B 1 51 ? 8.344 16.641 20.172 1 97.69 51 THR B CA 1
ATOM 4228 C C . THR B 1 51 ? 8.742 15.398 20.953 1 97.69 51 THR B C 1
ATOM 4230 O O . THR B 1 51 ? 8.008 14.938 21.828 1 97.69 51 THR B O 1
ATOM 4233 N N . PRO B 1 52 ? 9.961 14.914 20.75 1 97.38 52 PRO B N 1
ATOM 4234 C CA . PRO B 1 52 ? 10.375 13.664 21.391 1 97.38 52 PRO B CA 1
ATOM 4235 C C . PRO B 1 52 ? 10.391 13.758 22.906 1 97.38 52 PRO B C 1
ATOM 4237 O O . PRO B 1 52 ? 10.164 12.766 23.594 1 97.38 52 PRO B O 1
ATOM 4240 N N . THR B 1 53 ? 10.617 14.945 23.469 1 97 53 THR B N 1
ATOM 4241 C CA . THR B 1 53 ? 10.711 15.094 24.922 1 97 53 THR B CA 1
ATOM 4242 C C . THR B 1 53 ? 9.383 14.734 25.594 1 97 53 THR B C 1
ATOM 4244 O O . THR B 1 53 ? 9.367 14.164 26.688 1 97 53 THR B O 1
ATOM 4247 N N . LEU B 1 54 ? 8.312 15.062 24.938 1 97.81 54 LEU B N 1
ATOM 4248 C CA . LEU B 1 54 ? 6.984 14.75 25.453 1 97.81 54 LEU B CA 1
ATOM 4249 C C . LEU B 1 54 ? 6.805 13.242 25.625 1 97.81 54 LEU B C 1
ATOM 4251 O O . LEU B 1 54 ? 6.195 12.789 26.594 1 97.81 54 LEU B O 1
ATOM 4255 N N . PHE B 1 55 ? 7.301 12.445 24.781 1 98.44 55 PHE B N 1
ATOM 4256 C CA . PHE B 1 55 ? 7.16 10.992 24.766 1 98.44 55 PHE B CA 1
ATOM 4257 C C . PHE B 1 55 ? 8.203 10.352 25.672 1 98.44 55 PHE B C 1
ATOM 4259 O O . PHE B 1 55 ? 7.891 9.422 26.422 1 98.44 55 PHE B O 1
ATOM 4266 N N . ASN B 1 56 ? 9.422 10.891 25.656 1 97.69 56 ASN B N 1
ATOM 4267 C CA . ASN B 1 56 ? 10.469 10.391 26.531 1 97.69 56 ASN B CA 1
ATOM 4268 C C . ASN B 1 56 ? 10.094 10.547 28 1 97.69 56 ASN B C 1
ATOM 4270 O O . ASN B 1 56 ? 10.445 9.703 28.844 1 97.69 56 ASN B O 1
ATOM 4274 N N . ALA B 1 57 ? 9.398 11.539 28.281 1 97.75 57 ALA B N 1
ATOM 4275 C CA . ALA B 1 57 ? 9.039 11.867 29.656 1 97.75 57 ALA B CA 1
ATOM 4276 C C . ALA B 1 57 ? 8.031 10.875 30.219 1 97.75 57 ALA B C 1
ATOM 4278 O O . ALA B 1 57 ? 7.762 10.859 31.422 1 97.75 57 ALA B O 1
ATOM 4279 N N . THR B 1 58 ? 7.473 10.023 29.375 1 98.06 58 THR B N 1
ATOM 4280 C CA . THR B 1 58 ? 6.492 9.047 29.844 1 98.06 58 THR B CA 1
ATOM 4281 C C . THR B 1 58 ? 7.184 7.855 30.484 1 98.06 58 THR B C 1
ATOM 4283 O O . THR B 1 58 ? 6.539 7.051 31.172 1 98.06 58 THR B O 1
ATOM 4286 N N . LEU B 1 59 ? 8.414 7.734 30.281 1 97.19 59 LEU B N 1
ATOM 4287 C CA . LEU B 1 59 ? 9.148 6.562 30.75 1 97.19 59 LEU B CA 1
ATOM 4288 C C . LEU B 1 59 ? 9.305 6.578 32.25 1 97.19 59 LEU B C 1
ATOM 4290 O O . LEU B 1 59 ? 9.719 7.586 32.844 1 97.19 59 LEU B O 1
ATOM 4294 N N . LEU B 1 60 ? 8.992 5.465 32.812 1 95.81 60 LEU B N 1
ATOM 4295 C CA . LEU B 1 60 ? 9.25 5.25 34.25 1 95.81 60 LEU B CA 1
ATOM 4296 C C . LEU B 1 60 ? 10.633 4.652 34.469 1 95.81 60 LEU B C 1
ATOM 4298 O O . LEU B 1 60 ? 11.273 4.199 33.5 1 95.81 60 LEU B O 1
ATOM 4302 N N . SER B 1 61 ? 11.023 4.617 35.719 1 95.19 61 SER B N 1
ATOM 4303 C CA . SER B 1 61 ? 12.375 4.184 36.062 1 95.19 61 SER B CA 1
ATOM 4304 C C . SER B 1 61 ? 12.602 2.723 35.688 1 95.19 61 SER B C 1
ATOM 4306 O O . SER B 1 61 ? 13.719 2.322 35.375 1 95.19 61 SER B O 1
ATOM 4308 N N . ASN B 1 62 ? 11.578 1.911 35.625 1 96.69 62 ASN B N 1
ATOM 4309 C CA . ASN B 1 62 ? 11.695 0.481 35.375 1 96.69 62 ASN B CA 1
ATOM 4310 C C . ASN B 1 62 ? 11.367 0.156 33.906 1 96.69 62 ASN B C 1
ATOM 4312 O O . ASN B 1 62 ? 11.188 -1.011 33.562 1 96.69 62 ASN B O 1
ATOM 4316 N N . GLU B 1 63 ? 11.25 1.184 33.094 1 96.5 63 GLU B N 1
ATOM 4317 C CA . GLU B 1 63 ? 10.875 0.993 31.688 1 96.5 63 GLU B CA 1
ATOM 4318 C C . GLU B 1 63 ? 12.055 1.29 30.766 1 96.5 63 GLU B C 1
ATOM 4320 O O . GLU B 1 63 ? 13.078 1.822 31.203 1 96.5 63 GLU B O 1
ATOM 4325 N N . THR B 1 64 ? 11.906 0.775 29.578 1 96.38 64 THR B N 1
ATOM 4326 C CA . THR B 1 64 ? 12.922 0.957 28.547 1 96.38 64 THR B CA 1
ATOM 4327 C C . THR B 1 64 ? 12.336 1.677 27.344 1 96.38 64 THR B C 1
ATOM 4329 O O . THR B 1 64 ? 11.164 2.057 27.344 1 96.38 64 THR B O 1
ATOM 4332 N N . ALA B 1 65 ? 13.156 1.896 26.281 1 94.25 65 ALA B N 1
ATOM 4333 C CA . ALA B 1 65 ? 12.75 2.576 25.047 1 94.25 65 ALA B CA 1
ATOM 4334 C C . ALA B 1 65 ? 11.578 1.855 24.391 1 94.25 65 ALA B C 1
ATOM 4336 O O . ALA B 1 65 ? 10.766 2.48 23.703 1 94.25 65 ALA B O 1
ATOM 4337 N N . ASP B 1 66 ? 11.461 0.603 24.703 1 94.31 66 ASP B N 1
ATOM 4338 C CA . ASP B 1 66 ? 10.391 -0.197 24.109 1 94.31 66 ASP B CA 1
ATOM 4339 C C . ASP B 1 66 ? 9.031 0.167 24.703 1 94.31 66 ASP B C 1
ATOM 4341 O O . ASP B 1 66 ? 7.988 -0.211 24.172 1 94.31 66 ASP B O 1
ATOM 4345 N N . ASP B 1 67 ? 9.086 0.92 25.734 1 97 67 ASP B N 1
ATOM 4346 C CA . ASP B 1 67 ? 7.855 1.268 26.438 1 97 67 ASP B CA 1
ATOM 4347 C C . ASP B 1 67 ? 7.387 2.674 26.078 1 97 67 ASP B C 1
ATOM 4349 O O . ASP B 1 67 ? 6.355 3.139 26.562 1 97 67 ASP B O 1
ATOM 4353 N N . ILE B 1 68 ? 8.094 3.344 25.172 1 98.31 68 ILE B N 1
ATOM 4354 C CA . ILE B 1 68 ? 7.695 4.668 24.703 1 98.31 68 ILE B CA 1
ATOM 4355 C C . ILE B 1 68 ? 6.441 4.555 23.844 1 98.31 68 ILE B C 1
ATOM 4357 O O . ILE B 1 68 ? 6.383 3.738 22.922 1 98.31 68 ILE B O 1
ATOM 4361 N N . PRO B 1 69 ? 5.414 5.32 24.156 1 98.69 69 PRO B N 1
ATOM 4362 C CA . PRO B 1 69 ? 4.215 5.266 23.312 1 98.69 69 PRO B CA 1
ATOM 4363 C C . PRO B 1 69 ? 4.484 5.707 21.875 1 98.69 69 PRO B C 1
ATOM 4365 O O . PRO B 1 69 ? 5.273 6.629 21.641 1 98.69 69 PRO B O 1
ATOM 4368 N N . VAL B 1 70 ? 3.803 5.145 20.969 1 98.5 70 VAL B N 1
ATOM 4369 C CA . VAL B 1 70 ? 4.195 5.25 19.562 1 98.5 70 VAL B CA 1
ATOM 4370 C C . VAL B 1 70 ? 3.412 6.371 18.891 1 98.5 70 VAL B C 1
ATOM 4372 O O . VAL B 1 70 ? 3.734 6.773 17.766 1 98.5 70 VAL B O 1
ATOM 4375 N N . ASP B 1 71 ? 2.346 6.863 19.547 1 98.69 71 ASP B N 1
ATOM 4376 C CA . ASP B 1 71 ? 1.47 7.902 19.016 1 98.69 71 ASP B CA 1
ATOM 4377 C C . ASP B 1 71 ? 0.618 8.523 20.109 1 98.69 71 ASP B C 1
ATOM 4379 O O . ASP B 1 71 ? 0.811 8.227 21.297 1 98.69 71 ASP B O 1
ATOM 4383 N N . GLU B 1 72 ? -0.203 9.438 19.734 1 98.88 72 GLU B N 1
ATOM 4384 C CA . GLU B 1 72 ? -0.995 10.156 20.719 1 98.88 72 GLU B CA 1
ATOM 4385 C C . GLU B 1 72 ? -1.986 9.227 21.422 1 98.88 72 GLU B C 1
ATOM 4387 O O . GLU B 1 72 ? -2.225 9.359 22.625 1 98.88 72 GLU B O 1
ATOM 4392 N N . TYR B 1 73 ? -2.66 8.305 20.688 1 98.81 73 TYR B N 1
ATOM 4393 C CA . TYR B 1 73 ? -3.57 7.324 21.281 1 98.81 73 TYR B CA 1
ATOM 4394 C C . TYR B 1 73 ? -2.896 6.559 22.406 1 98.81 73 TYR B C 1
ATOM 4396 O O . TYR B 1 73 ? -3.402 6.527 23.531 1 98.81 73 TYR B O 1
ATOM 4404 N N . HIS B 1 74 ? -1.754 6.035 22.156 1 98.69 74 HIS B N 1
ATOM 4405 C CA . HIS B 1 74 ? -1.039 5.207 23.125 1 98.69 74 HIS B CA 1
ATOM 4406 C C . HIS B 1 74 ? -0.416 6.059 24.234 1 98.69 74 HIS B C 1
ATOM 4408 O O . HIS B 1 74 ? -0.253 5.598 25.359 1 98.69 74 HIS B O 1
ATOM 4414 N N . TYR B 1 75 ? -0.021 7.309 23.875 1 98.81 75 TYR B N 1
ATOM 4415 C CA . TYR B 1 75 ? 0.431 8.266 24.875 1 98.81 75 TYR B CA 1
ATOM 4416 C C . TYR B 1 75 ? -0.627 8.469 25.953 1 98.81 75 TYR B C 1
ATOM 4418 O O . TYR B 1 75 ? -0.34 8.344 27.156 1 98.81 75 TYR B O 1
ATOM 4426 N N . CYS B 1 76 ? -1.834 8.719 25.516 1 98.88 76 CYS B N 1
ATOM 4427 C CA . CYS B 1 76 ? -2.938 8.953 26.438 1 98.88 76 CYS B CA 1
ATOM 4428 C C . CYS B 1 76 ? -3.299 7.676 27.188 1 98.88 76 CYS B C 1
ATOM 4430 O O . CYS B 1 76 ? -3.588 7.715 28.391 1 98.88 76 CYS B O 1
ATOM 4432 N N . GLU B 1 77 ? -3.301 6.562 26.453 1 98.62 77 GLU B N 1
ATOM 4433 C CA . GLU B 1 77 ? -3.605 5.281 27.078 1 98.62 77 GLU B CA 1
ATOM 4434 C C . GLU B 1 77 ? -2.623 4.969 28.219 1 98.62 77 GLU B C 1
ATOM 4436 O O . GLU B 1 77 ? -3.027 4.547 29.297 1 98.62 77 GLU B O 1
ATOM 4441 N N . LYS B 1 78 ? -1.371 5.203 27.969 1 98.38 78 LYS B N 1
ATOM 4442 C CA . LYS B 1 78 ? -0.329 4.902 28.953 1 98.38 78 LYS B CA 1
ATOM 4443 C C . LYS B 1 78 ? -0.459 5.785 30.188 1 98.38 78 LYS B C 1
ATOM 4445 O O . LYS B 1 78 ? -0.346 5.305 31.312 1 98.38 78 LYS B O 1
ATOM 4450 N N . LEU B 1 79 ? -0.711 7.055 30.016 1 98.31 79 LEU B N 1
ATOM 4451 C CA . LEU B 1 79 ? -0.684 8.031 31.109 1 98.31 79 LEU B CA 1
ATOM 4452 C C . LEU B 1 79 ? -2.002 8.023 31.875 1 98.31 79 LEU B C 1
ATOM 4454 O O . LEU B 1 79 ? -2.035 8.359 33.062 1 98.31 79 LEU B O 1
ATOM 4458 N N . GLY B 1 80 ? -3.082 7.621 31.188 1 98.06 80 GLY B N 1
ATOM 4459 C CA . GLY B 1 80 ? -4.41 7.805 31.75 1 98.06 80 GLY B CA 1
ATOM 4460 C C . GLY B 1 80 ? -4.949 9.211 31.562 1 98.06 80 GLY B C 1
ATOM 4461 O O . GLY B 1 80 ? -4.188 10.141 31.312 1 98.06 80 GLY B O 1
ATOM 4462 N N . GLU B 1 81 ? -6.18 9.398 31.734 1 97.5 81 GLU B N 1
ATOM 4463 C CA . GLU B 1 81 ? -6.895 10.617 31.375 1 97.5 81 GLU B CA 1
ATOM 4464 C C . GLU B 1 81 ? -6.375 11.812 32.188 1 97.5 81 GLU B C 1
ATOM 4466 O O . GLU B 1 81 ? -6.094 12.867 31.609 1 97.5 81 GLU B O 1
ATOM 4471 N N . GLU B 1 82 ? -6.234 11.734 33.438 1 98 82 GLU B N 1
ATOM 4472 C CA . GLU B 1 82 ? -5.859 12.859 34.281 1 98 82 GLU B CA 1
ATOM 4473 C C . GLU B 1 82 ? -4.461 13.367 33.969 1 98 82 GLU B C 1
ATOM 4475 O O . GLU B 1 82 ? -4.273 14.547 33.656 1 98 82 GLU B O 1
ATOM 4480 N N . GLU B 1 83 ? -3.52 12.461 33.969 1 98.5 83 GLU B N 1
ATOM 4481 C CA . GLU B 1 83 ? -2.139 12.859 33.719 1 98.5 83 GLU B CA 1
ATOM 4482 C C . GLU B 1 83 ? -1.966 13.328 32.281 1 98.5 83 GLU B C 1
ATOM 4484 O O . GLU B 1 83 ? -1.251 14.297 32 1 98.5 83 GLU B O 1
ATOM 4489 N N . ALA B 1 84 ? -2.572 12.672 31.297 1 98.69 84 ALA B N 1
ATOM 4490 C CA . ALA B 1 84 ? -2.508 13.086 29.891 1 98.69 84 ALA B CA 1
ATOM 4491 C C . ALA B 1 84 ? -3.084 14.484 29.719 1 98.69 84 ALA B C 1
ATOM 4493 O O . ALA B 1 84 ? -2.518 15.305 28.984 1 98.69 84 ALA B O 1
ATOM 4494 N N . THR B 1 85 ? -4.18 14.742 30.406 1 98.56 85 THR B N 1
ATOM 4495 C CA . THR B 1 85 ? -4.797 16.062 30.297 1 98.56 85 THR B CA 1
ATOM 4496 C C . THR B 1 85 ? -3.848 17.141 30.812 1 98.56 85 THR B C 1
ATOM 4498 O O . THR B 1 85 ? -3.68 18.172 30.188 1 98.56 85 THR B O 1
ATOM 4501 N N . LYS B 1 86 ? -3.303 16.891 31.906 1 98.5 86 LYS B N 1
ATOM 4502 C CA . LYS B 1 86 ? -2.367 17.844 32.5 1 98.5 86 LYS B CA 1
ATOM 4503 C C . LYS B 1 86 ? -1.212 18.141 31.547 1 98.5 86 LYS B C 1
ATOM 4505 O O . LYS B 1 86 ? -0.922 19.297 31.25 1 98.5 86 LYS B O 1
ATOM 4510 N N . ARG B 1 87 ? -0.576 17.141 31 1 98.69 87 ARG B N 1
ATOM 4511 C CA . ARG B 1 87 ? 0.604 17.297 30.156 1 98.69 87 ARG B CA 1
ATOM 4512 C C . ARG B 1 87 ? 0.24 17.922 28.812 1 98.69 87 ARG B C 1
ATOM 4514 O O . ARG B 1 87 ? 0.963 18.781 28.297 1 98.69 87 ARG B O 1
ATOM 4521 N N . LEU B 1 88 ? -0.837 17.469 28.25 1 98.81 88 LEU B N 1
ATOM 4522 C CA . LEU B 1 88 ? -1.229 17.984 26.953 1 98.81 88 LEU B CA 1
ATOM 4523 C C . LEU B 1 88 ? -1.687 19.438 27.047 1 98.81 88 LEU B C 1
ATOM 4525 O O . LEU B 1 88 ? -1.413 20.25 26.156 1 98.81 88 LEU B O 1
ATOM 4529 N N . THR B 1 89 ? -2.361 19.781 28.125 1 98.62 89 THR B N 1
ATOM 4530 C CA . THR B 1 89 ? -2.721 21.188 28.312 1 98.62 89 THR B CA 1
ATOM 4531 C C . THR B 1 89 ? -1.471 22.062 28.391 1 98.62 89 THR B C 1
ATOM 4533 O O . THR B 1 89 ? -1.401 23.109 27.766 1 98.62 89 THR B O 1
ATOM 4536 N N . GLU B 1 90 ? -0.543 21.609 29.156 1 98.44 90 GLU B N 1
ATOM 4537 C CA . GLU B 1 90 ? 0.716 22.344 29.234 1 98.44 90 GLU B CA 1
ATOM 4538 C C . GLU B 1 90 ? 1.376 22.453 27.859 1 98.44 90 GLU B C 1
ATOM 4540 O O . GLU B 1 90 ? 1.907 23.516 27.5 1 98.44 90 GLU B O 1
ATOM 4545 N N . HIS B 1 91 ? 1.385 21.375 27.125 1 98.56 91 HIS B N 1
ATOM 4546 C CA . HIS B 1 91 ? 1.956 21.344 25.781 1 98.56 91 HIS B CA 1
ATOM 4547 C C . HIS B 1 91 ? 1.255 22.344 24.859 1 98.56 91 HIS B C 1
ATOM 4549 O O . HIS B 1 91 ? 1.912 23.141 24.188 1 98.56 91 HIS B O 1
ATOM 4555 N N . TRP B 1 92 ? -0.057 22.359 24.828 1 98.69 92 TRP B N 1
ATOM 4556 C CA . TRP B 1 92 ? -0.834 23.266 23.984 1 98.69 92 TRP B CA 1
ATOM 4557 C C . TRP B 1 92 ? -0.587 24.719 24.375 1 98.69 92 TRP B C 1
ATOM 4559 O O . TRP B 1 92 ? -0.552 25.609 23.516 1 98.69 92 TRP B O 1
ATOM 4569 N N . GLU B 1 93 ? -0.343 24.938 25.641 1 98 93 GLU B N 1
ATOM 4570 C CA . GLU B 1 93 ? -0.16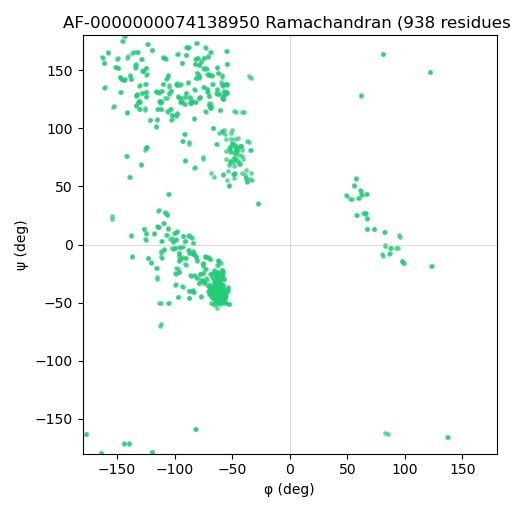8 26.281 26.156 1 98 93 GLU B CA 1
ATOM 4571 C C . GLU B 1 93 ? 1.223 26.828 25.844 1 98 93 GLU B C 1
ATOM 4573 O O . GLU B 1 93 ? 1.406 28.031 25.703 1 98 93 GLU B O 1
ATOM 4578 N N . SER B 1 94 ? 2.086 25.906 25.688 1 97.75 94 SER B N 1
ATOM 4579 C CA . SER B 1 94 ? 3.457 26.406 25.734 1 97.75 94 SER B CA 1
ATOM 4580 C C . SER B 1 94 ? 4.16 26.219 24.391 1 97.75 94 SER B C 1
ATOM 4582 O O . SER B 1 94 ? 5.086 26.969 24.062 1 97.75 94 SER B O 1
ATOM 4584 N N . MET B 1 95 ? 3.828 25.266 23.594 1 98.06 95 MET B N 1
ATOM 4585 C CA . MET B 1 95 ? 4.609 24.938 22.406 1 98.06 95 MET B CA 1
ATOM 4586 C C . MET B 1 95 ? 4.512 26.062 21.375 1 98.06 95 MET B C 1
ATOM 4588 O O . MET B 1 95 ? 5.508 26.422 20.734 1 98.06 95 MET B O 1
ATOM 4592 N N . TYR B 1 96 ? 3.271 26.594 21.156 1 98.5 96 TYR B N 1
ATOM 4593 C CA . TYR B 1 96 ? 3.055 27.703 20.234 1 98.5 96 TYR B CA 1
ATOM 4594 C C . TYR B 1 96 ? 2.355 28.875 20.922 1 98.5 96 TYR B C 1
ATOM 4596 O O . TYR B 1 96 ? 1.522 28.656 21.812 1 98.5 96 TYR B O 1
ATOM 4604 N N . ASN B 1 97 ? 2.67 30.094 20.547 1 97.81 97 ASN B N 1
ATOM 4605 C CA . ASN B 1 97 ? 2.029 31.328 20.984 1 97.81 97 ASN B CA 1
ATOM 4606 C C . ASN B 1 97 ? 1.941 32.344 19.844 1 97.81 97 ASN B C 1
ATOM 4608 O O . ASN B 1 97 ? 2.359 32.062 18.719 1 97.81 97 ASN B O 1
ATOM 4612 N N . GLU B 1 98 ? 1.37 33.469 20.125 1 98.56 98 GLU B N 1
ATOM 4613 C CA . GLU B 1 98 ? 1.124 34.469 19.094 1 98.56 98 GLU B CA 1
ATOM 4614 C C . GLU B 1 98 ? 2.434 34.969 18.469 1 98.56 98 GLU B C 1
ATOM 4616 O O . GLU B 1 98 ? 2.477 35.312 17.297 1 98.56 98 GLU B O 1
ATOM 4621 N N . SER B 1 99 ? 3.48 34.969 19.297 1 98.69 99 SER B N 1
ATOM 4622 C CA . SER B 1 99 ? 4.762 35.438 18.766 1 98.69 99 SER B CA 1
ATOM 4623 C C . SER B 1 99 ? 5.238 34.531 17.625 1 98.69 99 SER B C 1
ATOM 4625 O O . SER B 1 99 ? 5.941 35 16.719 1 98.69 99 SER B O 1
ATOM 4627 N N . ASP B 1 100 ? 4.941 33.25 17.656 1 98.81 100 ASP B N 1
ATOM 4628 C CA . ASP B 1 100 ? 5.242 32.375 16.531 1 98.81 100 ASP B CA 1
ATOM 4629 C C . ASP B 1 100 ? 4.559 32.844 15.258 1 98.81 100 ASP B C 1
ATOM 4631 O O . ASP B 1 100 ? 5.172 32.875 14.188 1 98.81 100 ASP B O 1
ATOM 4635 N N . PHE B 1 101 ? 3.361 33.219 15.328 1 98.94 101 PHE B N 1
ATOM 4636 C CA . PHE B 1 101 ? 2.582 33.688 14.172 1 98.94 101 PHE B CA 1
ATOM 4637 C C . PHE B 1 101 ? 3.098 35 13.656 1 98.94 101 PHE B C 1
ATOM 4639 O O . PHE B 1 101 ? 3.107 35.25 12.445 1 98.94 101 PHE B O 1
ATOM 4646 N N . GLU B 1 102 ? 3.5 35.875 14.594 1 98.88 102 GLU B N 1
ATOM 4647 C CA . GLU B 1 102 ? 4.16 37.125 14.195 1 98.88 102 GLU B CA 1
ATOM 4648 C C . GLU B 1 102 ? 5.418 36.844 13.375 1 98.88 102 GLU B C 1
ATOM 4650 O O . GLU B 1 102 ? 5.652 37.469 12.352 1 98.88 102 GLU B O 1
ATOM 4655 N N . GLU B 1 103 ? 6.191 35.906 13.859 1 98.81 103 GLU B N 1
ATOM 4656 C CA . GLU B 1 103 ? 7.43 35.562 13.18 1 98.81 103 GLU B CA 1
ATOM 4657 C C . GLU B 1 103 ? 7.148 34.906 11.828 1 98.81 103 GLU B C 1
ATOM 4659 O O . GLU B 1 103 ? 7.859 35.156 10.852 1 98.81 103 GLU B O 1
ATOM 4664 N N . ILE B 1 104 ? 6.117 34.062 11.781 1 98.88 104 ILE B N 1
ATOM 4665 C CA . ILE B 1 104 ? 5.707 33.406 10.539 1 98.88 104 ILE B CA 1
ATOM 4666 C C . ILE B 1 104 ? 5.398 34.469 9.484 1 98.88 104 ILE B C 1
ATOM 4668 O O . ILE B 1 104 ? 5.887 34.375 8.352 1 98.88 104 ILE B O 1
ATOM 4672 N N . LYS B 1 105 ? 4.652 35.5 9.844 1 98.81 105 LYS B N 1
ATOM 4673 C CA . LYS B 1 105 ? 4.336 36.594 8.938 1 98.81 105 LYS B CA 1
ATOM 4674 C C . LYS B 1 105 ? 5.598 37.344 8.531 1 98.81 105 LYS B C 1
ATOM 4676 O O . LYS B 1 105 ? 5.773 37.688 7.363 1 98.81 105 LYS B O 1
ATOM 4681 N N . LYS B 1 106 ? 6.449 37.594 9.469 1 98.5 106 LYS B N 1
ATOM 4682 C CA . LYS B 1 106 ? 7.68 38.375 9.234 1 98.5 106 LYS B CA 1
ATOM 4683 C C . LYS B 1 106 ? 8.562 37.656 8.211 1 98.5 106 LYS B C 1
ATOM 4685 O O . LYS B 1 106 ? 9.281 38.312 7.449 1 98.5 106 LYS B O 1
ATOM 4690 N N . TYR B 1 107 ? 8.492 36.312 8.148 1 98.62 107 TYR B N 1
ATOM 4691 C CA . TYR B 1 107 ? 9.336 35.562 7.23 1 98.62 107 TYR B CA 1
ATOM 4692 C C . TYR B 1 107 ? 8.695 35.469 5.848 1 98.62 107 TYR B C 1
ATOM 4694 O O . TYR B 1 107 ? 9.172 34.75 4.98 1 98.62 107 TYR B O 1
ATOM 4702 N N . GLY B 1 108 ? 7.598 36.156 5.633 1 98.31 108 GLY B N 1
ATOM 4703 C CA . GLY B 1 108 ? 7.023 36.312 4.305 1 98.31 108 GLY B CA 1
ATOM 4704 C C . GLY B 1 108 ? 5.945 35.281 4.004 1 98.31 108 GLY B C 1
ATOM 4705 O O . GLY B 1 108 ? 5.445 35.219 2.881 1 98.31 108 GLY B O 1
ATOM 4706 N N . LEU B 1 109 ? 5.543 34.5 4.973 1 98.81 109 LEU B N 1
ATOM 4707 C CA . LEU B 1 109 ? 4.473 33.531 4.797 1 98.81 109 LEU B CA 1
ATOM 4708 C C . LEU B 1 109 ? 3.107 34.188 4.949 1 98.81 109 LEU B C 1
ATOM 4710 O O . LEU B 1 109 ? 2.994 35.25 5.555 1 98.81 109 LEU B O 1
ATOM 4714 N N . ASN B 1 110 ? 2.045 33.562 4.309 1 98.5 110 ASN B N 1
ATOM 4715 C CA . ASN B 1 110 ? 0.746 34.219 4.332 1 98.5 110 ASN B CA 1
ATOM 4716 C C . ASN B 1 110 ? -0.342 33.312 4.891 1 98.5 110 ASN B C 1
ATOM 4718 O O . ASN B 1 110 ? -1.509 33.688 4.965 1 98.5 110 ASN B O 1
ATOM 4722 N N . MET B 1 111 ? 0.063 32.094 5.348 1 98.31 111 MET B N 1
ATOM 4723 C CA . MET B 1 111 ? -0.977 31.234 5.906 1 98.31 111 MET B CA 1
ATOM 4724 C C . MET B 1 111 ? -0.367 30.125 6.758 1 98.31 111 MET B C 1
ATOM 4726 O O . MET B 1 111 ? 0.829 29.844 6.656 1 98.31 111 MET B O 1
ATOM 4730 N N . VAL B 1 112 ? -1.188 29.516 7.637 1 98.94 112 VAL B N 1
ATOM 4731 C CA . VAL B 1 112 ? -0.809 28.359 8.445 1 98.94 112 VAL B CA 1
ATOM 4732 C C . VAL B 1 112 ? -1.808 27.219 8.219 1 98.94 112 VAL B C 1
ATOM 4734 O O . VAL B 1 112 ? -3.004 27.453 8.055 1 98.94 112 VAL B O 1
ATOM 4737 N N . ARG B 1 113 ? -1.307 26.031 8.102 1 98.94 113 ARG B N 1
ATOM 4738 C CA . ARG B 1 113 ? -2.086 24.797 8.133 1 98.94 113 ARG B CA 1
ATOM 4739 C C . ARG B 1 113 ? -2.074 24.172 9.523 1 98.94 113 ARG B C 1
ATOM 4741 O O . ARG B 1 113 ? -1.007 23.938 10.094 1 98.94 113 ARG B O 1
ATOM 4748 N N . ILE B 1 114 ? -3.221 23.875 10.078 1 98.94 114 ILE B N 1
ATOM 4749 C CA . ILE B 1 114 ? -3.281 23.453 11.469 1 98.94 114 ILE B CA 1
ATOM 4750 C C . ILE B 1 114 ? -3.926 22.062 11.555 1 98.94 114 ILE B C 1
ATOM 4752 O O . ILE B 1 114 ? -5.145 21.938 11.414 1 98.94 114 ILE B O 1
ATOM 4756 N N . PRO B 1 115 ? -3.111 21.031 11.836 1 98.88 115 PRO B N 1
ATOM 4757 C CA . PRO B 1 115 ? -3.645 19.688 12.055 1 98.88 115 PRO B CA 1
ATOM 4758 C C . PRO B 1 115 ? -4.484 19.594 13.328 1 98.88 115 PRO B C 1
ATOM 4760 O O . PRO B 1 115 ? -4.129 20.172 14.352 1 98.88 115 PRO B O 1
ATOM 4763 N N . ILE B 1 116 ? -5.586 18.906 13.242 1 98.88 116 ILE B N 1
ATOM 4764 C CA . ILE B 1 116 ? -6.449 18.656 14.391 1 98.88 116 ILE B CA 1
ATOM 4765 C C . ILE B 1 116 ? -7.059 17.266 14.289 1 98.88 116 ILE B C 1
ATOM 4767 O O . ILE B 1 116 ? -7.305 16.766 13.188 1 98.88 116 ILE B O 1
ATOM 4771 N N . GLY B 1 117 ? -7.195 16.547 15.406 1 98.81 117 GLY B N 1
ATOM 4772 C CA . GLY B 1 117 ? -7.816 15.234 15.422 1 98.81 117 GLY B CA 1
ATOM 4773 C C . GLY B 1 117 ? -9.297 15.273 15.734 1 98.81 117 GLY B C 1
ATOM 4774 O O . GLY B 1 117 ? -9.781 16.219 16.359 1 98.81 117 GLY B O 1
ATOM 4775 N N . TYR B 1 118 ? -9.977 14.234 15.289 1 98.88 118 TYR B N 1
ATOM 4776 C CA . TYR B 1 118 ? -11.422 14.172 15.516 1 98.88 118 TYR B CA 1
ATOM 4777 C C . TYR B 1 118 ? -11.75 14.266 17 1 98.88 118 TYR B C 1
ATOM 4779 O O . TYR B 1 118 ? -12.781 14.82 17.375 1 98.88 118 TYR B O 1
ATOM 4787 N N . TRP B 1 119 ? -10.859 13.797 17.797 1 98.81 119 TRP B N 1
ATOM 4788 C CA . TRP B 1 119 ? -11.07 13.703 19.234 1 98.81 119 TRP B CA 1
ATOM 4789 C C . TRP B 1 119 ? -11.102 15.086 19.875 1 98.81 119 TRP B C 1
ATOM 4791 O O . TRP B 1 119 ? -11.5 15.234 21.031 1 98.81 119 TRP B O 1
ATOM 4801 N N . SER B 1 120 ? -10.711 16.141 19.188 1 98.56 120 SER B N 1
ATOM 4802 C CA . SER B 1 120 ? -10.805 17.516 19.672 1 98.56 120 SER B CA 1
ATOM 4803 C C . SER B 1 120 ? -12.234 18.031 19.609 1 98.56 120 SER B C 1
ATOM 4805 O O . SER B 1 120 ? -12.57 19.016 20.266 1 98.56 120 SER B O 1
ATOM 4807 N N . PHE B 1 121 ? -13.094 17.406 18.875 1 98.56 121 PHE B N 1
ATOM 4808 C CA . PHE B 1 121 ? -14.484 17.828 18.703 1 98.56 121 PHE B CA 1
ATOM 4809 C C . PHE B 1 121 ? -15.438 16.812 19.328 1 98.56 121 PHE B C 1
ATOM 4811 O O . PHE B 1 121 ? -16.328 17.188 20.109 1 98.56 121 PHE B O 1
ATOM 4818 N N . GLU B 1 122 ? -15.211 15.57 18.969 1 98.38 122 GLU B N 1
ATOM 4819 C CA . GLU B 1 122 ? -16.016 14.477 19.5 1 98.38 122 GLU B CA 1
ATOM 4820 C C . GLU B 1 122 ? -15.234 13.172 19.5 1 98.38 122 GLU B C 1
ATOM 4822 O O . GLU B 1 122 ? -14.836 12.664 18.453 1 98.38 122 GLU B O 1
ATOM 4827 N N . LYS B 1 123 ? -15.016 12.586 20.703 1 97.88 123 LYS B N 1
ATOM 4828 C CA . LYS B 1 123 ? -14.328 11.297 20.828 1 97.88 123 LYS B CA 1
ATOM 4829 C C . LYS B 1 123 ? -15.266 10.141 20.5 1 97.88 123 LYS B C 1
ATOM 4831 O O . LYS B 1 123 ? -16.484 10.281 20.578 1 97.88 123 LYS B O 1
ATOM 4836 N N . MET B 1 124 ? -14.688 9.094 20.094 1 97.56 124 MET B N 1
ATOM 4837 C CA . MET B 1 124 ? -15.414 7.824 20.078 1 97.56 124 MET B CA 1
ATOM 4838 C C . MET B 1 124 ? -15.516 7.23 21.484 1 97.56 124 MET B C 1
ATOM 4840 O O . MET B 1 124 ? -14.695 7.535 22.344 1 97.56 124 MET B O 1
ATOM 4844 N N . ASP B 1 125 ? -16.562 6.352 21.656 1 94.69 125 ASP B N 1
ATOM 4845 C CA . ASP B 1 125 ? -16.641 5.633 22.922 1 94.69 125 ASP B CA 1
ATOM 4846 C C . ASP B 1 125 ? -15.375 4.812 23.172 1 94.69 125 ASP B C 1
ATOM 4848 O O . ASP B 1 125 ? -14.922 4.074 22.297 1 94.69 125 ASP B O 1
ATOM 4852 N N . GLY B 1 126 ? -14.773 5.043 24.297 1 94.94 126 GLY B N 1
ATOM 4853 C CA . GLY B 1 126 ? -13.625 4.234 24.672 1 94.94 126 GLY B CA 1
ATOM 4854 C C . GLY B 1 126 ? -12.305 4.852 24.266 1 94.94 126 GLY B C 1
ATOM 4855 O O . GLY B 1 126 ? -11.234 4.336 24.609 1 94.94 126 GLY B O 1
ATOM 4856 N N . ASP B 1 127 ? -12.352 5.977 23.594 1 97.62 127 ASP B N 1
ATOM 4857 C CA . ASP B 1 127 ? -11.125 6.652 23.188 1 97.62 127 ASP B CA 1
ATOM 4858 C C . ASP B 1 127 ? -10.312 7.105 24.406 1 97.62 127 ASP B C 1
ATOM 4860 O O . ASP B 1 127 ? -10.852 7.727 25.312 1 97.62 127 ASP B O 1
ATOM 4864 N N . PRO B 1 128 ? -9.031 6.828 24.359 1 98.5 128 PRO B N 1
ATOM 4865 C CA . PRO B 1 128 ? -8.211 7.355 25.453 1 98.5 128 PRO B CA 1
ATOM 4866 C C . PRO B 1 128 ? -7.805 8.812 25.219 1 98.5 128 PRO B C 1
ATOM 4868 O O . PRO B 1 128 ? -7.254 9.445 26.125 1 98.5 128 PRO B O 1
ATOM 4871 N N . TYR B 1 129 ? -8.039 9.383 24.094 1 98.69 129 TYR B N 1
ATOM 4872 C CA . TYR B 1 129 ? -7.617 10.734 23.766 1 98.69 129 TYR B CA 1
ATOM 4873 C C . TYR B 1 129 ? -8.117 11.734 24.797 1 98.69 129 TYR B C 1
ATOM 4875 O O . TYR B 1 129 ? -9.109 11.477 25.484 1 98.69 129 TYR B O 1
ATOM 4883 N N . VAL B 1 130 ? -7.391 12.805 24.844 1 97.56 130 VAL B N 1
ATOM 4884 C CA . VAL B 1 130 ? -7.797 13.914 25.703 1 97.56 130 VAL B CA 1
ATOM 4885 C C . VAL B 1 130 ? -8.383 15.039 24.859 1 97.56 130 VAL B C 1
ATOM 4887 O O . VAL B 1 130 ? -7.852 15.359 23.781 1 97.56 130 VAL B O 1
ATOM 4890 N N . SER B 1 131 ? -9.5 15.586 25.328 1 94.94 131 SER B N 1
ATOM 4891 C CA . SER B 1 131 ? -10.117 16.719 24.641 1 94.94 131 SER B CA 1
ATOM 4892 C C . SER B 1 131 ? -9.539 18.047 25.125 1 94.94 131 SER B C 1
ATOM 4894 O O . SER B 1 131 ? -8.734 18.062 26.062 1 94.94 131 SER B O 1
ATOM 4896 N N . GLY B 1 132 ? -9.867 19.156 24.438 1 96.88 132 GLY B N 1
ATOM 4897 C CA . GLY B 1 132 ? -9.445 20.484 24.859 1 96.88 132 GLY B CA 1
ATOM 4898 C C . GLY B 1 132 ? -8.656 21.219 23.797 1 96.88 132 GLY B C 1
ATOM 4899 O O . GLY B 1 132 ? -8.562 22.453 23.844 1 96.88 132 GLY B O 1
ATOM 4900 N N . ALA B 1 133 ? -8.141 20.5 22.844 1 98.12 133 ALA B N 1
ATOM 4901 C CA . ALA B 1 133 ? -7.27 21.094 21.828 1 98.12 133 ALA B CA 1
ATOM 4902 C C . ALA B 1 133 ? -8.031 22.109 20.984 1 98.12 133 ALA B C 1
ATOM 4904 O O . ALA B 1 133 ? -7.43 23.016 20.406 1 98.12 133 ALA B O 1
ATOM 4905 N N . GLN B 1 134 ? -9.32 21.984 20.875 1 98.19 134 GLN B N 1
ATOM 4906 C CA . GLN B 1 134 ? -10.141 22.859 20.047 1 98.19 134 GLN B CA 1
ATOM 4907 C C . GLN B 1 134 ? -9.992 24.312 20.484 1 98.19 134 GLN B C 1
ATOM 4909 O O . GLN B 1 134 ? -10.023 25.219 19.656 1 98.19 134 GLN B O 1
ATOM 4914 N N . GLU B 1 135 ? -9.906 24.594 21.797 1 97.88 135 GLU B N 1
ATOM 4915 C CA . GLU B 1 135 ? -9.734 25.938 22.312 1 97.88 135 GLU B CA 1
ATOM 4916 C C . GLU B 1 135 ? -8.453 26.578 21.781 1 97.88 135 GLU B C 1
ATOM 4918 O O . GLU B 1 135 ? -8.406 27.797 21.547 1 97.88 135 GLU B O 1
ATOM 4923 N N . TYR B 1 136 ? -7.512 25.766 21.625 1 98.69 136 TYR B N 1
ATOM 4924 C CA . TYR B 1 136 ? -6.234 26.281 21.141 1 98.69 136 TYR B CA 1
ATOM 4925 C C . TYR B 1 136 ? -6.262 26.469 19.641 1 98.69 136 TYR B C 1
ATOM 4927 O O . TYR B 1 136 ? -5.562 27.328 19.094 1 98.69 136 TYR B O 1
ATOM 4935 N N . LEU B 1 137 ? -7.055 25.672 18.938 1 98.81 137 LEU B N 1
ATOM 4936 C CA . LEU B 1 137 ? -7.332 25.984 17.547 1 98.81 137 LEU B CA 1
ATOM 4937 C C . LEU B 1 137 ? -7.926 27.391 17.406 1 98.81 137 LEU B C 1
ATOM 4939 O O . LEU B 1 137 ? -7.512 28.156 16.547 1 98.81 137 LEU B O 1
ATOM 4943 N N . ASP B 1 138 ? -8.859 27.781 18.281 1 98.5 138 ASP B N 1
ATOM 4944 C CA . ASP B 1 138 ? -9.469 29.109 18.281 1 98.5 138 ASP B CA 1
ATOM 4945 C C . ASP B 1 138 ? -8.422 30.188 18.516 1 98.5 138 ASP B C 1
ATOM 4947 O O . ASP B 1 138 ? -8.445 31.234 17.875 1 98.5 138 ASP B O 1
ATOM 4951 N N . LYS B 1 139 ? -7.57 29.906 19.453 1 98.62 139 LYS B N 1
ATOM 4952 C CA . LYS B 1 139 ? -6.508 30.875 19.719 1 98.62 139 LYS B CA 1
ATOM 4953 C C . LYS B 1 139 ? -5.625 31.078 18.5 1 98.62 139 LYS B C 1
ATOM 4955 O O . LYS B 1 139 ? -5.27 32.219 18.156 1 98.62 139 LYS B O 1
ATOM 4960 N N . ALA B 1 140 ? -5.266 29.953 17.875 1 98.88 140 ALA B N 1
ATOM 4961 C CA . ALA B 1 140 ? -4.414 30.047 16.688 1 98.88 140 ALA B CA 1
ATOM 4962 C C . ALA B 1 140 ? -5.094 30.844 15.578 1 98.88 140 ALA B C 1
ATOM 4964 O O . ALA B 1 140 ? -4.438 31.578 14.844 1 98.88 140 ALA B O 1
ATOM 4965 N N . ILE B 1 141 ? -6.391 30.672 15.406 1 98.69 141 ILE B N 1
ATOM 4966 C CA . ILE B 1 141 ? -7.156 31.422 14.414 1 98.69 141 ILE B CA 1
ATOM 4967 C C . ILE B 1 141 ? -7.129 32.906 14.75 1 98.69 141 ILE B C 1
ATOM 4969 O O . ILE B 1 141 ? -6.918 33.75 13.867 1 98.69 141 ILE B O 1
ATOM 4973 N N . GLU B 1 142 ? -7.312 33.219 15.992 1 98.5 142 GLU B N 1
ATOM 4974 C CA . GLU B 1 142 ? -7.227 34.625 16.438 1 98.5 142 GLU B CA 1
ATOM 4975 C C . GLU B 1 142 ? -5.832 35.188 16.188 1 98.5 142 GLU B C 1
ATOM 4977 O O . GLU B 1 142 ? -5.695 36.312 15.664 1 98.5 142 GLU B O 1
ATOM 4982 N N . TRP B 1 143 ? -4.785 34.438 16.641 1 98.88 143 TRP B N 1
ATOM 4983 C CA . TRP B 1 143 ? -3.412 34.875 16.391 1 98.88 143 TRP B CA 1
ATOM 4984 C C . TRP B 1 143 ? -3.17 35.094 14.906 1 98.88 143 TRP B C 1
ATOM 4986 O O . TRP B 1 143 ? -2.469 36.031 14.523 1 98.88 143 TRP B O 1
ATOM 4996 N N . SER B 1 144 ? -3.748 34.219 14.047 1 98.88 144 SER B N 1
ATOM 4997 C CA . SER B 1 144 ? -3.607 34.344 12.602 1 98.88 144 SER B CA 1
ATOM 4998 C C . SER B 1 144 ? -4.27 35.625 12.094 1 98.88 144 SER B C 1
ATOM 5000 O O . SER B 1 144 ? -3.666 36.406 11.336 1 98.88 144 SER B O 1
ATOM 5002 N N . ARG B 1 145 ? -5.457 35.938 12.508 1 98.19 145 ARG B N 1
ATOM 5003 C CA . ARG B 1 145 ? -6.148 37.156 12.133 1 98.19 145 ARG B CA 1
ATOM 5004 C C . ARG B 1 145 ? -5.332 38.375 12.539 1 98.19 145 ARG B C 1
ATOM 5006 O O . ARG B 1 145 ? -5.137 39.281 11.727 1 98.19 145 ARG B O 1
ATOM 5013 N N . ASN B 1 146 ? -4.867 38.344 13.734 1 98.5 146 ASN B N 1
ATOM 5014 C CA . ASN B 1 146 ? -4.121 39.469 14.281 1 98.5 146 ASN B CA 1
ATOM 5015 C C . ASN B 1 146 ? -2.838 39.719 13.492 1 98.5 146 ASN B C 1
ATOM 5017 O O . ASN B 1 146 ? -2.295 40.812 13.523 1 98.5 146 ASN B O 1
ATOM 5021 N N . ASN B 1 147 ? -2.338 38.719 12.82 1 98.62 147 ASN B N 1
ATOM 5022 C CA . ASN B 1 147 ? -1.065 38.844 12.117 1 98.62 147 ASN B CA 1
ATOM 5023 C C . ASN B 1 147 ? -1.241 38.719 10.609 1 98.62 147 ASN B C 1
ATOM 5025 O O . ASN B 1 147 ? -0.284 38.406 9.891 1 98.62 147 ASN B O 1
ATOM 5029 N N . ASP B 1 148 ? -2.469 38.844 10.109 1 97.94 148 ASP B N 1
ATOM 5030 C CA . ASP B 1 148 ? -2.797 38.844 8.688 1 97.94 148 ASP B CA 1
ATOM 5031 C C . ASP B 1 148 ? -2.354 37.531 8.031 1 97.94 148 ASP B C 1
ATOM 5033 O O . ASP B 1 148 ? -1.7 37.531 6.988 1 97.94 148 ASP B O 1
ATOM 5037 N N . LEU B 1 149 ? -2.547 36.438 8.711 1 98.69 149 LEU B N 1
ATOM 5038 C CA . LEU B 1 149 ? -2.35 35.094 8.195 1 98.69 149 LEU B CA 1
ATOM 5039 C C . LEU B 1 149 ? -3.689 34.406 7.953 1 98.69 149 LEU B C 1
ATOM 5041 O O . LEU B 1 149 ? -4.641 34.594 8.711 1 98.69 149 LEU B O 1
ATOM 5045 N N . LYS B 1 150 ? -3.738 33.625 6.887 1 98.19 150 LYS B N 1
ATOM 5046 C CA . LYS B 1 150 ? -4.906 32.781 6.641 1 98.19 150 LYS B CA 1
ATOM 5047 C C . LYS B 1 150 ? -4.734 31.422 7.277 1 98.19 150 LYS B C 1
ATOM 5049 O O . LYS B 1 150 ? -3.627 31.047 7.66 1 98.19 150 LYS B O 1
ATOM 5054 N N . VAL B 1 151 ? -5.879 30.688 7.422 1 98.56 151 VAL B N 1
ATOM 5055 C CA . VAL B 1 151 ? -5.836 29.422 8.133 1 98.56 151 VAL B CA 1
ATOM 5056 C C . VAL B 1 151 ? -6.48 28.328 7.285 1 98.56 151 VAL B C 1
ATOM 5058 O O . VAL B 1 151 ? -7.555 28.531 6.715 1 98.56 151 VAL B O 1
ATOM 5061 N N . LEU B 1 152 ? -5.809 27.25 7.152 1 98.5 152 LEU B N 1
ATOM 5062 C CA . LEU B 1 152 ? -6.348 25.984 6.68 1 98.5 152 LEU B CA 1
ATOM 5063 C C . LEU B 1 152 ? -6.492 24.984 7.828 1 98.5 152 LEU B C 1
ATOM 5065 O O . LEU B 1 152 ? -5.5 24.625 8.469 1 98.5 152 LEU B O 1
ATOM 5069 N N . ILE B 1 153 ? -7.715 24.594 8.172 1 98.75 153 ILE B N 1
ATOM 5070 C CA . ILE B 1 153 ? -7.957 23.578 9.188 1 98.75 153 ILE B CA 1
ATOM 5071 C C . ILE B 1 153 ? -7.867 22.188 8.555 1 98.75 153 ILE B C 1
ATOM 5073 O O . ILE B 1 153 ? -8.57 21.891 7.582 1 98.75 153 ILE B O 1
ATOM 5077 N N . ASP B 1 154 ? -7.016 21.375 9.094 1 98.88 154 ASP B N 1
ATOM 5078 C CA . ASP B 1 154 ? -6.758 20.047 8.523 1 98.88 154 ASP B CA 1
ATOM 5079 C C . ASP B 1 154 ? -7.195 18.938 9.469 1 98.88 154 ASP B C 1
ATOM 5081 O O . ASP B 1 154 ? -6.551 18.703 10.5 1 98.88 154 ASP B O 1
ATOM 5085 N N . LEU B 1 155 ? -8.297 18.25 9.133 1 98.94 155 LEU B N 1
ATOM 5086 C CA . LEU B 1 155 ? -8.633 17.062 9.906 1 98.94 155 LEU B CA 1
ATOM 5087 C C . LEU B 1 155 ? -7.59 15.961 9.688 1 98.94 155 LEU B C 1
ATOM 5089 O O . LEU B 1 155 ? -7.703 15.172 8.742 1 98.94 155 LEU B O 1
ATOM 5093 N N . HIS B 1 156 ? -6.695 15.883 10.68 1 98.88 156 HIS B N 1
ATOM 5094 C CA . HIS B 1 156 ? -5.434 15.172 10.492 1 98.88 156 HIS B CA 1
ATOM 5095 C C . HIS B 1 156 ? -5.527 13.742 11.008 1 98.88 156 HIS B C 1
ATOM 5097 O O . HIS B 1 156 ? -4.695 12.898 10.664 1 98.88 156 HIS B O 1
ATOM 5103 N N . GLY B 1 157 ? -6.398 13.484 11.898 1 98.81 157 GLY B N 1
ATOM 5104 C CA . GLY B 1 157 ? -6.668 12.148 12.422 1 98.81 157 GLY B CA 1
ATOM 5105 C C . GLY B 1 157 ? -8.148 11.82 12.469 1 98.81 157 GLY B C 1
ATOM 5106 O O . GLY B 1 157 ? -8.945 12.602 12.984 1 98.81 157 GLY B O 1
ATOM 5107 N N . VAL B 1 158 ? -8.531 10.656 11.906 1 98.88 158 VAL B N 1
ATOM 5108 C CA . VAL B 1 158 ? -9.914 10.18 11.938 1 98.88 158 VAL B CA 1
ATOM 5109 C C . VAL B 1 158 ? -9.969 8.836 12.656 1 98.88 158 VAL B C 1
ATOM 5111 O O . VAL B 1 158 ? -8.938 8.25 12.984 1 98.88 158 VAL B O 1
ATOM 5114 N N . PRO B 1 159 ? -11.203 8.406 12.992 1 98.62 159 PRO B N 1
ATOM 5115 C CA . PRO B 1 159 ? -11.32 7.207 13.82 1 98.62 159 PRO B CA 1
ATOM 5116 C C . PRO B 1 159 ? -10.633 5.992 13.195 1 98.62 159 PRO B C 1
ATOM 5118 O O . PRO B 1 159 ? -10.773 5.754 11.992 1 98.62 159 PRO B O 1
ATOM 5121 N N . ASN B 1 160 ? -9.852 5.32 13.977 1 97.88 160 ASN B N 1
ATOM 5122 C CA . ASN B 1 160 ? -9.195 4.07 13.609 1 97.88 160 ASN B CA 1
ATOM 5123 C C . ASN B 1 160 ? -8.172 4.281 12.492 1 97.88 160 ASN B C 1
ATOM 5125 O O . ASN B 1 160 ? -7.914 3.369 11.711 1 97.88 160 ASN B O 1
ATOM 5129 N N . THR B 1 161 ? -7.637 5.441 12.406 1 98.5 161 THR B N 1
ATOM 5130 C CA . THR B 1 161 ? -6.488 5.844 11.602 1 98.5 161 THR B CA 1
ATOM 5131 C C . THR B 1 161 ? -6.773 5.648 10.109 1 98.5 161 THR B C 1
ATOM 5133 O O . THR B 1 161 ? -7.172 4.559 9.688 1 98.5 161 THR B O 1
ATOM 5136 N N . GLN B 1 162 ? -6.566 6.641 9.273 1 98.56 162 GLN B N 1
ATOM 5137 C CA . GLN B 1 162 ? -6.809 6.582 7.832 1 98.56 162 GLN B CA 1
ATOM 5138 C C . GLN B 1 162 ? -5.559 6.133 7.082 1 98.56 162 GLN B C 1
ATOM 5140 O O . GLN B 1 162 ? -5.625 5.812 5.895 1 98.56 162 GLN B O 1
ATOM 5145 N N . ASN B 1 163 ? -4.402 6.105 7.789 1 97.75 163 ASN B N 1
ATOM 5146 C CA . ASN B 1 163 ? -3.188 5.785 7.047 1 97.75 163 ASN B CA 1
ATOM 5147 C C . ASN B 1 163 ? -2.301 4.809 7.816 1 97.75 163 ASN B C 1
ATOM 5149 O O . ASN B 1 163 ? -1.354 4.254 7.258 1 97.75 163 ASN B O 1
ATOM 5153 N N . GLY B 1 164 ? -2.613 4.539 9.141 1 96.5 164 GLY B N 1
ATOM 5154 C CA . GLY B 1 164 ? -1.855 3.584 9.938 1 96.5 164 GLY B CA 1
ATOM 5155 C C . GLY B 1 164 ? -0.597 4.176 10.539 1 96.5 164 GLY B C 1
ATOM 5156 O O . GLY B 1 164 ? 0.137 3.486 11.258 1 96.5 164 GLY B O 1
ATOM 5157 N N . PHE B 1 165 ? -0.262 5.441 10.312 1 97.69 165 PHE B N 1
ATOM 5158 C CA . PHE B 1 165 ? 0.938 6.086 10.836 1 97.69 165 PHE B CA 1
ATOM 5159 C C . PHE B 1 165 ? 0.62 6.887 12.094 1 97.69 165 PHE B C 1
ATOM 5161 O O . PHE B 1 165 ? -0.548 7.141 12.391 1 97.69 165 PHE B O 1
ATOM 5168 N N . ASP B 1 166 ? 1.674 7.215 12.789 1 98.62 166 ASP B N 1
ATOM 5169 C CA . ASP B 1 166 ? 1.505 7.895 14.07 1 98.62 166 ASP B CA 1
ATOM 5170 C C . ASP B 1 166 ? 0.902 9.281 13.883 1 98.62 166 ASP B C 1
ATOM 5172 O O . ASP B 1 166 ? 0.257 9.812 14.789 1 98.62 166 ASP B O 1
ATOM 5176 N N . ASN B 1 167 ? 1.038 9.852 12.68 1 98.44 167 ASN B N 1
ATOM 5177 C CA . ASN B 1 167 ? 0.594 11.227 12.453 1 98.44 167 ASN B CA 1
ATOM 5178 C C . ASN B 1 167 ? -0.929 11.32 12.398 1 98.44 167 ASN B C 1
ATOM 5180 O O . ASN B 1 167 ? -1.489 12.414 12.453 1 98.44 167 ASN B O 1
ATOM 5184 N N . SER B 1 168 ? -1.634 10.164 12.344 1 98.56 168 SER B N 1
ATOM 5185 C CA . SER B 1 168 ? -3.092 10.172 12.398 1 98.56 168 SER B CA 1
ATOM 5186 C C . SER B 1 168 ? -3.594 10.133 13.836 1 98.56 168 SER B C 1
ATOM 5188 O O . SER B 1 168 ? -4.797 10.25 14.086 1 98.56 168 SER B O 1
ATOM 5190 N N . GLY B 1 169 ? -2.723 9.961 14.781 1 98.62 169 GLY B N 1
ATOM 5191 C CA . GLY B 1 169 ? -3.074 9.828 16.188 1 98.62 169 GLY B CA 1
ATOM 5192 C C . GLY B 1 169 ? -3.121 8.391 16.656 1 98.62 169 GLY B C 1
ATOM 5193 O O . GLY B 1 169 ? -3.119 8.133 17.859 1 98.62 169 GLY B O 1
ATOM 5194 N N . LEU B 1 170 ? -3.164 7.453 15.695 1 98.44 170 LEU B N 1
ATOM 5195 C CA . LEU B 1 170 ? -3.189 6.027 16.016 1 98.44 170 LEU B CA 1
ATOM 5196 C C . LEU B 1 170 ? -2.342 5.238 15.016 1 98.44 170 LEU B C 1
ATOM 5198 O O . LEU B 1 170 ? -2.688 5.137 13.844 1 98.44 170 LEU B O 1
ATOM 5202 N N . ARG B 1 171 ? -1.258 4.656 15.5 1 97.31 171 ARG B N 1
ATOM 5203 C CA . ARG B 1 171 ? -0.384 3.867 14.641 1 97.31 171 ARG B CA 1
ATOM 5204 C C . ARG B 1 171 ? -0.865 2.422 14.555 1 97.31 171 ARG B C 1
ATOM 5206 O O . ARG B 1 171 ? -1.042 1.756 15.57 1 97.31 171 ARG B O 1
ATOM 5213 N N . ASN B 1 172 ? -1.131 1.961 13.43 1 94.06 172 ASN B N 1
ATOM 5214 C CA . ASN B 1 172 ? -1.393 0.576 13.062 1 94.06 172 ASN B CA 1
ATOM 5215 C C . ASN B 1 172 ? -0.779 0.235 11.703 1 94.06 172 ASN B C 1
ATOM 5217 O O . ASN B 1 172 ? -1.498 0.076 10.719 1 94.06 172 ASN B O 1
ATOM 5221 N N . LEU B 1 173 ? 0.535 0.057 11.719 1 90.81 173 LEU B N 1
ATOM 5222 C CA . LEU B 1 173 ? 1.32 -0.045 10.492 1 90.81 173 LEU B CA 1
ATOM 5223 C C . LEU B 1 173 ? 0.816 -1.188 9.617 1 90.81 173 LEU B C 1
ATOM 5225 O O . LEU B 1 173 ? 0.696 -2.324 10.086 1 90.81 173 LEU B O 1
ATOM 5229 N N . GLY B 1 174 ? 0.539 -0.81 8.477 1 87.62 174 GLY B N 1
ATOM 5230 C CA . GLY B 1 174 ? 0.134 -1.813 7.504 1 87.62 174 GLY B CA 1
ATOM 5231 C C . GLY B 1 174 ? -1.353 -2.113 7.543 1 87.62 174 GLY B C 1
ATOM 5232 O O . GLY B 1 174 ? -1.882 -2.773 6.645 1 87.62 174 GLY B O 1
ATOM 5233 N N . TYR B 1 175 ? -2.076 -1.556 8.555 1 90.31 175 TYR B N 1
ATOM 5234 C CA . TYR B 1 175 ? -3.475 -1.932 8.719 1 90.31 175 TYR B CA 1
ATOM 5235 C C . TYR B 1 175 ? -4.328 -0.716 9.062 1 90.31 175 TYR B C 1
ATOM 5237 O O . TYR B 1 175 ? -5.047 -0.714 10.062 1 90.31 175 TYR B O 1
ATOM 5245 N N . PRO B 1 176 ? -4.305 0.322 8.172 1 94.44 176 PRO B N 1
ATOM 5246 C CA . PRO B 1 176 ? -5.27 1.398 8.398 1 94.44 176 PRO B CA 1
ATOM 5247 C C . PRO B 1 176 ? -6.711 0.895 8.461 1 94.44 176 PRO B C 1
ATOM 5249 O O . PRO B 1 176 ? -7.086 -0.006 7.707 1 94.44 176 PRO B O 1
ATOM 5252 N N . GLY B 1 177 ? -7.547 1.436 9.43 1 95.81 177 GLY B N 1
ATOM 5253 C CA . GLY B 1 177 ? -8.836 0.817 9.688 1 95.81 177 GLY B CA 1
ATOM 5254 C C . GLY B 1 177 ? -9.992 1.793 9.602 1 95.81 177 GLY B C 1
ATOM 5255 O O . GLY B 1 177 ? -11.117 1.472 10.008 1 95.81 177 GLY B O 1
ATOM 5256 N N . TRP B 1 178 ? -9.805 2.984 9.055 1 97.94 178 TRP B N 1
ATOM 5257 C CA . TRP B 1 178 ? -10.812 4.039 9.023 1 97.94 178 TRP B CA 1
ATOM 5258 C C . TRP B 1 178 ? -12.047 3.594 8.25 1 97.94 178 TRP B C 1
ATOM 5260 O O . TRP B 1 178 ? -13.18 3.867 8.656 1 97.94 178 TRP B O 1
ATOM 5270 N N . GLN B 1 179 ? -11.891 2.852 7.207 1 95 179 GLN B N 1
ATOM 5271 C CA . GLN B 1 179 ? -13 2.48 6.34 1 95 179 GLN B CA 1
ATOM 5272 C C . GLN B 1 179 ? -13.531 1.09 6.684 1 95 179 GLN B C 1
ATOM 5274 O O . GLN B 1 179 ? -14.352 0.535 5.957 1 95 179 GLN B O 1
ATOM 5279 N N . ASN B 1 180 ? -13.031 0.599 7.848 1 92.62 180 ASN B N 1
ATOM 5280 C CA . ASN B 1 180 ? -13.383 -0.773 8.203 1 92.62 180 ASN B CA 1
ATOM 5281 C C . ASN B 1 180 ? -14.82 -0.875 8.711 1 92.62 180 ASN B C 1
ATOM 5283 O O . ASN B 1 180 ? -15.414 -1.953 8.68 1 92.62 180 ASN B O 1
ATOM 5287 N N . LYS B 1 181 ? -15.328 0.29 9.234 1 91.5 181 LYS B N 1
ATOM 5288 C CA . LYS B 1 181 ? -16.688 0.345 9.75 1 91.5 181 LYS B CA 1
ATOM 5289 C C . LYS B 1 181 ? -17.391 1.629 9.32 1 91.5 181 LYS B C 1
ATOM 5291 O O . LYS B 1 181 ? -16.781 2.695 9.273 1 91.5 181 LYS B O 1
ATOM 5296 N N . THR B 1 182 ? -18.672 1.507 9.023 1 91.69 182 THR B N 1
ATOM 5297 C CA . THR B 1 182 ? -19.453 2.689 8.695 1 91.69 182 THR B CA 1
ATOM 5298 C C . THR B 1 182 ? -19.469 3.67 9.867 1 91.69 182 THR B C 1
ATOM 5300 O O . THR B 1 182 ? -19.5 4.887 9.664 1 91.69 182 THR B O 1
ATOM 5303 N N . GLU B 1 183 ? -19.375 3.131 11.094 1 95.62 183 GLU B N 1
ATOM 5304 C CA . GLU B 1 183 ? -19.375 3.957 12.297 1 95.62 183 GLU B CA 1
ATOM 5305 C C . GLU B 1 183 ? -18.219 4.957 12.281 1 95.62 183 GLU B C 1
ATOM 5307 O O . GLU B 1 183 ? -18.375 6.094 12.727 1 95.62 183 GLU B O 1
ATOM 5312 N N . TYR B 1 184 ? -17.047 4.562 11.828 1 97.94 184 TYR B N 1
ATOM 5313 C CA . TYR B 1 184 ? -15.891 5.441 11.773 1 97.94 184 TYR B CA 1
ATOM 5314 C C . TYR B 1 184 ? -16.094 6.562 10.766 1 97.94 184 TYR B C 1
ATOM 5316 O O . TYR B 1 184 ? -15.789 7.723 11.039 1 97.94 184 TYR B O 1
ATOM 5324 N N . ILE B 1 185 ? -16.656 6.242 9.609 1 97.69 185 ILE B N 1
ATOM 5325 C CA . ILE B 1 185 ? -16.938 7.219 8.562 1 97.69 185 ILE B CA 1
ATOM 5326 C C . ILE B 1 185 ? -18.016 8.188 9.039 1 97.69 185 ILE B C 1
ATOM 5328 O O . ILE B 1 185 ? -17.859 9.406 8.906 1 97.69 185 ILE B O 1
ATOM 5332 N N . ASN B 1 186 ? -19.078 7.652 9.633 1 98.12 186 ASN B N 1
ATOM 5333 C CA . ASN B 1 186 ? -20.172 8.484 10.141 1 98.12 186 ASN B CA 1
ATOM 5334 C C . ASN B 1 186 ? -19.688 9.453 11.211 1 98.12 186 ASN B C 1
ATOM 5336 O O . ASN B 1 186 ? -20.094 10.617 11.234 1 98.12 186 ASN B O 1
ATOM 5340 N N . HIS B 1 187 ? -18.828 8.914 12.047 1 98.69 187 HIS B N 1
ATOM 5341 C CA . HIS B 1 187 ? -18.281 9.781 13.086 1 98.69 187 HIS B CA 1
ATOM 5342 C C . HIS B 1 187 ? -17.453 10.906 12.484 1 98.69 187 HIS B C 1
ATOM 5344 O O . HIS B 1 187 ? -17.484 12.039 12.969 1 98.69 187 HIS B O 1
ATOM 5350 N N . THR B 1 188 ? -16.734 10.594 11.461 1 98.88 188 THR B N 1
ATOM 5351 C CA . THR B 1 188 ? -15.953 11.609 10.758 1 98.88 188 THR B CA 1
ATOM 5352 C C . THR B 1 188 ? -16.875 12.672 10.164 1 98.88 188 THR B C 1
ATOM 5354 O O . THR B 1 188 ? -16.578 13.867 10.258 1 98.88 188 THR B O 1
ATOM 5357 N N . TYR B 1 189 ? -18.016 12.258 9.586 1 98.75 189 TYR B N 1
ATOM 5358 C CA . TYR B 1 189 ? -19 13.211 9.102 1 98.75 189 TYR B CA 1
ATOM 5359 C C . TYR B 1 189 ? -19.484 14.117 10.227 1 98.75 189 TYR B C 1
ATOM 5361 O O . TYR B 1 189 ? -19.562 15.336 10.055 1 98.75 189 TYR B O 1
ATOM 5369 N N . ASN B 1 190 ? -19.75 13.516 11.32 1 98.69 190 ASN B N 1
ATOM 5370 C CA . ASN B 1 190 ? -20.25 14.289 12.453 1 98.69 190 ASN B CA 1
ATOM 5371 C C . ASN B 1 190 ? -19.25 15.359 12.883 1 98.69 190 ASN B C 1
ATOM 5373 O O . ASN B 1 190 ? -19.625 16.5 13.141 1 98.69 190 ASN B O 1
ATOM 5377 N N . VAL B 1 191 ? -18.016 14.953 12.938 1 98.81 191 VAL B N 1
ATOM 5378 C CA . VAL B 1 191 ? -16.969 15.875 13.344 1 98.81 191 VAL B CA 1
ATOM 5379 C C . VAL B 1 191 ? -16.812 16.984 12.305 1 98.81 191 VAL B C 1
ATOM 5381 O O . VAL B 1 191 ? -16.719 18.156 12.648 1 98.81 191 VAL B O 1
ATOM 5384 N N . LEU B 1 192 ? -16.828 16.641 11.047 1 98.81 192 LEU B N 1
ATOM 5385 C CA . LEU B 1 192 ? -16.734 17.625 9.984 1 98.81 192 LEU B CA 1
ATOM 5386 C C . LEU B 1 192 ? -17.906 18.594 10.031 1 98.81 192 LEU B C 1
ATOM 5388 O O . LEU B 1 192 ? -17.734 19.797 9.82 1 98.81 192 LEU B O 1
ATOM 5392 N N . GLN B 1 193 ? -19.078 18.094 10.266 1 98.44 193 GLN B N 1
ATOM 5393 C CA . GLN B 1 193 ? -20.25 18.953 10.375 1 98.44 193 GLN B CA 1
ATOM 5394 C C . GLN B 1 193 ? -20.094 19.969 11.516 1 98.44 193 GLN B C 1
ATOM 5396 O O . GLN B 1 193 ? -20.453 21.125 11.375 1 98.44 193 GLN B O 1
ATOM 5401 N N . GLN B 1 194 ? -19.516 19.5 12.594 1 98.31 194 GLN B N 1
ATOM 5402 C CA . GLN B 1 194 ? -19.234 20.422 13.688 1 98.31 194 GLN B CA 1
ATOM 5403 C C . GLN B 1 194 ? -18.219 21.484 13.266 1 98.31 194 GLN B C 1
ATOM 5405 O O . GLN B 1 194 ? -18.359 22.656 13.609 1 98.31 194 GLN B O 1
ATOM 5410 N N . ILE B 1 195 ? -17.219 21.078 12.539 1 98.5 195 ILE B N 1
ATOM 5411 C CA . ILE B 1 195 ? -16.203 22.016 12.047 1 98.5 195 ILE B CA 1
ATOM 5412 C C . ILE B 1 195 ? -16.844 23.016 11.102 1 98.5 195 ILE B C 1
ATOM 5414 O O . ILE B 1 195 ? -16.609 24.219 11.219 1 98.5 195 ILE B O 1
ATOM 5418 N N . TYR B 1 196 ? -17.703 22.547 10.195 1 97.69 196 TYR B N 1
ATOM 5419 C CA . TYR B 1 196 ? -18.391 23.422 9.25 1 97.69 196 TYR B CA 1
ATOM 5420 C C . TYR B 1 196 ? -19.297 24.406 9.977 1 97.69 196 TYR B C 1
ATOM 5422 O O . TYR B 1 196 ? -19.375 25.578 9.609 1 97.69 196 TYR B O 1
ATOM 5430 N N . GLU B 1 197 ? -20 23.906 10.969 1 96.75 197 GLU B N 1
ATOM 5431 C CA . GLU B 1 197 ? -20.906 24.75 11.719 1 96.75 197 GLU B CA 1
ATOM 5432 C C . GLU B 1 197 ? -20.172 25.859 12.461 1 96.75 197 GLU B C 1
ATOM 5434 O O . GLU B 1 197 ? -20.547 27.031 12.391 1 96.75 197 GLU B O 1
ATOM 5439 N N . LYS B 1 198 ? -19.141 25.531 13.07 1 96.19 198 LYS B N 1
ATOM 5440 C CA . LYS B 1 198 ? -18.453 26.5 13.906 1 96.19 198 LYS B CA 1
ATOM 5441 C C . LYS B 1 198 ? -17.641 27.469 13.062 1 96.19 198 LYS B C 1
ATOM 5443 O O . LYS B 1 198 ? -17.688 28.688 13.273 1 96.19 198 LYS B O 1
ATOM 5448 N N . TYR B 1 199 ? -16.938 26.953 12.117 1 96.06 199 TYR B N 1
ATOM 5449 C CA . TYR B 1 199 ? -15.938 27.75 11.43 1 96.06 199 TYR B CA 1
ATOM 5450 C C . TYR B 1 199 ? -16.453 28.234 10.086 1 96.06 199 TYR B C 1
ATOM 5452 O O . TYR B 1 199 ? -15.805 29.031 9.406 1 96.06 199 TYR B O 1
ATOM 5460 N N . GLY B 1 200 ? -17.672 27.812 9.695 1 93.12 200 GLY B N 1
ATOM 5461 C CA . GLY B 1 200 ? -18.219 28.172 8.398 1 93.12 200 GLY B CA 1
ATOM 5462 C C . GLY B 1 200 ? -19.562 28.875 8.5 1 93.12 200 GLY B C 1
ATOM 5463 O O . GLY B 1 200 ? -20.078 29.375 7.496 1 93.12 200 GLY B O 1
ATOM 5464 N N . THR B 1 201 ? -20.156 28.859 9.656 1 90.69 201 THR B N 1
ATOM 5465 C CA . THR B 1 201 ? -21.438 29.547 9.805 1 90.69 201 THR B CA 1
ATOM 5466 C C . THR B 1 201 ? -21.516 30.266 11.148 1 90.69 201 THR B C 1
ATOM 5468 O O . THR B 1 201 ? -20.625 30.125 11.984 1 90.69 201 THR B O 1
ATOM 5471 N N . GLY B 1 202 ? -22.438 31.188 11.227 1 89.44 202 GLY B N 1
ATOM 5472 C CA . GLY B 1 202 ? -22.672 31.906 12.477 1 89.44 202 GLY B CA 1
ATOM 5473 C C . GLY B 1 202 ? -21.719 33.062 12.68 1 89.44 202 GLY B C 1
ATOM 5474 O O . GLY B 1 202 ? -21.109 33.562 11.719 1 89.44 202 GLY B O 1
ATOM 5475 N N . GLU B 1 203 ? -21.672 33.469 13.93 1 91.25 203 GLU B N 1
ATOM 5476 C CA . GLU B 1 203 ? -20.938 34.688 14.258 1 91.25 203 GLU B CA 1
ATOM 5477 C C . GLU B 1 203 ? -19.422 34.469 14.125 1 91.25 203 GLU B C 1
ATOM 5479 O O . GLU B 1 203 ? -18.703 35.344 13.641 1 91.25 203 GLU B O 1
ATOM 5484 N N . TYR B 1 204 ? -18.984 33.312 14.555 1 92.69 204 TYR B N 1
ATOM 5485 C CA . TYR B 1 204 ? -17.562 33.031 14.492 1 92.69 204 TYR B CA 1
ATOM 5486 C C . TYR B 1 204 ? -17.062 33.062 13.055 1 92.69 204 TYR B C 1
ATOM 5488 O O . TYR B 1 204 ? -16.047 33.719 12.758 1 92.69 204 TYR B O 1
ATOM 5496 N N . ALA B 1 205 ? -17.828 32.438 12.234 1 89.56 205 ALA B N 1
ATOM 5497 C CA . ALA B 1 205 ? -17.453 32.375 10.82 1 89.56 205 ALA B CA 1
ATOM 5498 C C . ALA B 1 205 ? -17.469 33.781 10.203 1 89.56 205 ALA B C 1
ATOM 5500 O O . ALA B 1 205 ? -16.641 34.094 9.352 1 89.56 205 ALA B O 1
ATOM 5501 N N . ARG B 1 206 ? -18.391 34.625 10.57 1 90.44 206 ARG B N 1
ATOM 5502 C CA . ARG B 1 206 ? -18.469 35.969 10.055 1 90.44 206 ARG B CA 1
ATOM 5503 C C . ARG B 1 206 ? -17.281 36.812 10.516 1 90.44 206 ARG B C 1
ATOM 5505 O O . ARG B 1 206 ? -16.719 37.594 9.742 1 90.44 206 ARG B O 1
ATOM 5512 N N . GLU B 1 207 ? -16.984 36.531 11.688 1 92.31 207 GLU B N 1
ATOM 5513 C CA . GLU B 1 207 ? -15.867 37.281 12.266 1 92.31 207 GLU B CA 1
ATOM 5514 C C . GLU B 1 207 ? -14.547 36.906 11.594 1 92.31 207 GLU B C 1
ATOM 5516 O O . GLU B 1 207 ? -13.68 37.75 11.391 1 92.31 207 GLU B O 1
ATOM 5521 N N . TYR B 1 208 ? -14.391 35.688 11.258 1 94.19 208 TYR B N 1
ATOM 5522 C CA . TYR B 1 208 ? -13.125 35.188 10.742 1 94.19 208 TYR B CA 1
ATOM 5523 C C . TYR B 1 208 ? -13.258 34.75 9.289 1 94.19 208 TYR B C 1
ATOM 5525 O O . TYR B 1 208 ? -12.539 33.844 8.828 1 94.19 208 TYR B O 1
ATOM 5533 N N . ASN B 1 209 ? -14.172 35.375 8.547 1 88.75 209 ASN B N 1
ATOM 5534 C CA . ASN B 1 209 ? -14.523 35 7.188 1 88.75 209 ASN B CA 1
ATOM 5535 C C . ASN B 1 209 ? -13.336 35.156 6.238 1 88.75 209 ASN B C 1
ATOM 5537 O O . ASN B 1 209 ? -13.234 34.438 5.242 1 88.75 209 ASN B O 1
ATOM 5541 N N . ASP B 1 210 ? -12.461 36 6.484 1 91.56 210 ASP B N 1
ATOM 5542 C CA . ASP B 1 210 ? -11.312 36.219 5.613 1 91.56 210 ASP B CA 1
ATOM 5543 C C . ASP B 1 210 ? -10.047 35.594 6.215 1 91.56 210 ASP B C 1
ATOM 5545 O O . ASP B 1 210 ? -8.938 35.875 5.758 1 91.56 210 ASP B O 1
ATOM 5549 N N . THR B 1 211 ? -10.195 34.906 7.324 1 96.12 211 THR B N 1
ATOM 5550 C CA . THR B 1 211 ? -9.055 34.281 7.988 1 96.12 211 THR B CA 1
ATOM 5551 C C . THR B 1 211 ? -9.062 32.75 7.758 1 96.12 211 THR B C 1
ATOM 5553 O O . THR B 1 211 ? -8.07 32.188 7.305 1 96.12 211 THR B O 1
ATOM 5556 N N . ILE B 1 212 ? -10.18 32.125 8.008 1 96.75 212 ILE B N 1
ATOM 5557 C CA . ILE B 1 212 ? -10.328 30.688 7.73 1 96.75 212 ILE B CA 1
ATOM 5558 C C . ILE B 1 212 ? -10.68 30.484 6.262 1 96.75 212 ILE B C 1
ATOM 5560 O O . ILE B 1 212 ? -11.836 30.656 5.859 1 96.75 212 ILE B O 1
ATOM 5564 N N . ILE B 1 213 ? -9.711 29.953 5.473 1 94.5 213 ILE B N 1
ATOM 5565 C CA . ILE B 1 213 ? -9.977 29.984 4.039 1 94.5 213 ILE B CA 1
ATOM 5566 C C . ILE B 1 213 ? -10.195 28.578 3.52 1 94.5 213 ILE B C 1
ATOM 5568 O O . ILE B 1 213 ? -10.648 28.391 2.389 1 94.5 213 ILE B O 1
ATOM 5572 N N . GLY B 1 214 ? -9.875 27.625 4.398 1 96.44 214 GLY B N 1
ATOM 5573 C CA . GLY B 1 214 ? -10.031 26.281 3.875 1 96.44 214 GLY B CA 1
ATOM 5574 C C . GLY B 1 214 ? -10.117 25.219 4.957 1 96.44 214 GLY B C 1
ATOM 5575 O O . GLY B 1 214 ? -9.695 25.453 6.094 1 96.44 214 GLY B O 1
ATOM 5576 N N . ILE B 1 215 ? -10.734 24.109 4.598 1 98.19 215 ILE B N 1
ATOM 5577 C CA . ILE B 1 215 ? -10.852 22.922 5.441 1 98.19 215 ILE B CA 1
ATOM 5578 C C . ILE B 1 215 ? -10.445 21.672 4.648 1 98.19 215 ILE B C 1
ATOM 5580 O O . ILE B 1 215 ? -10.961 21.438 3.549 1 98.19 215 ILE B O 1
ATOM 5584 N N . GLU B 1 216 ? -9.484 20.953 5.145 1 98.81 216 GLU B N 1
ATOM 5585 C CA . GLU B 1 216 ? -9.188 19.641 4.605 1 98.81 216 GLU B CA 1
ATOM 5586 C C . GLU B 1 216 ? -9.984 18.547 5.332 1 98.81 216 GLU B C 1
ATOM 5588 O O . GLU B 1 216 ? -9.906 18.438 6.559 1 98.81 216 GLU B O 1
ATOM 5593 N N . VAL B 1 217 ? -10.633 17.688 4.578 1 98.88 217 VAL B N 1
ATOM 5594 C CA . VAL B 1 217 ? -11.664 16.844 5.176 1 98.88 217 VAL B CA 1
ATOM 5595 C C . VAL B 1 217 ? -11.031 15.594 5.77 1 98.88 217 VAL B C 1
ATOM 5597 O O . VAL B 1 217 ? -11.594 14.969 6.668 1 98.88 217 VAL B O 1
ATOM 5600 N N . VAL B 1 218 ? -9.898 15.164 5.25 1 98.94 218 VAL B N 1
ATOM 5601 C CA . VAL B 1 218 ? -9.125 14.07 5.828 1 98.94 218 VAL B CA 1
ATOM 5602 C C . VAL B 1 218 ? -7.688 14.125 5.309 1 98.94 218 VAL B C 1
ATOM 5604 O O . VAL B 1 218 ? -7.461 14.32 4.113 1 98.94 218 VAL B O 1
ATOM 5607 N N . ASN B 1 219 ? -6.773 13.953 6.234 1 98.75 219 ASN B N 1
ATOM 5608 C CA . ASN B 1 219 ? -5.355 13.953 5.895 1 98.75 219 ASN B CA 1
ATOM 5609 C C . ASN B 1 219 ? -4.883 12.57 5.453 1 98.75 219 ASN B C 1
ATOM 5611 O O . ASN B 1 219 ? -5.066 11.594 6.176 1 98.75 219 ASN B O 1
ATOM 5615 N N . GLU B 1 220 ? -4.367 12.344 4.336 1 98.19 220 GLU B N 1
ATOM 5616 C CA . GLU B 1 220 ? -3.51 11.281 3.83 1 98.19 220 GLU B CA 1
ATOM 5617 C C . GLU B 1 220 ? -4.168 9.914 3.996 1 98.19 220 GLU B C 1
ATOM 5619 O O . GLU B 1 220 ? -3.566 8.992 4.551 1 98.19 220 GLU B O 1
ATOM 5624 N N . PRO B 1 221 ? -5.383 9.742 3.422 1 98.25 221 PRO B N 1
ATOM 5625 C CA . PRO B 1 221 ? -5.809 8.344 3.352 1 98.25 221 PRO B CA 1
ATOM 5626 C C . PRO B 1 221 ? -4.82 7.465 2.584 1 98.25 221 PRO B C 1
ATOM 5628 O O . PRO B 1 221 ? -4.457 7.789 1.45 1 98.25 221 PRO B O 1
ATOM 5631 N N . PHE B 1 222 ? -4.391 6.324 3.217 1 95.06 222 PHE B N 1
ATOM 5632 C CA . PHE B 1 222 ? -3.355 5.496 2.613 1 95.06 222 PHE B CA 1
ATOM 5633 C C . PHE B 1 222 ? -3.91 4.125 2.236 1 95.06 222 PHE B C 1
ATOM 5635 O O . PHE B 1 222 ? -4.34 3.363 3.104 1 95.06 222 PHE B O 1
ATOM 5642 N N . ASN B 1 223 ? -3.881 3.869 0.924 1 88 223 ASN B N 1
ATOM 5643 C CA . ASN B 1 223 ? -4.398 2.648 0.313 1 88 223 ASN B CA 1
ATOM 5644 C C . ASN B 1 223 ? -5.859 2.41 0.684 1 88 223 ASN B C 1
ATOM 5646 O O . ASN B 1 223 ? -6.219 1.324 1.14 1 88 223 ASN B O 1
ATOM 5650 N N . PRO B 1 224 ? -6.688 3.395 0.513 1 93.94 224 PRO B N 1
ATOM 5651 C CA . PRO B 1 224 ? -8.117 3.236 0.784 1 93.94 224 PRO B CA 1
ATOM 5652 C C . PRO B 1 224 ? -8.859 2.541 -0.356 1 93.94 224 PRO B C 1
ATOM 5654 O O . PRO B 1 224 ? -8.312 2.381 -1.449 1 93.94 224 PRO B O 1
ATOM 5657 N N . ASP B 1 225 ? -10.047 2.02 0.031 1 90 225 ASP B N 1
ATOM 5658 C CA . ASP B 1 225 ? -11.023 1.831 -1.044 1 90 225 ASP B CA 1
ATOM 5659 C C . ASP B 1 225 ? -11.359 3.16 -1.715 1 90 225 ASP B C 1
ATOM 5661 O O . ASP B 1 225 ? -11.945 4.047 -1.088 1 90 225 ASP B O 1
ATOM 5665 N N . LEU B 1 226 ? -11.039 3.324 -2.967 1 92.38 226 LEU B N 1
ATOM 5666 C CA . LEU B 1 226 ? -11.094 4.621 -3.637 1 92.38 226 LEU B CA 1
ATOM 5667 C C . LEU B 1 226 ? -12.539 5.02 -3.924 1 92.38 226 LEU B C 1
ATOM 5669 O O . LEU B 1 226 ? -12.875 6.207 -3.908 1 92.38 226 LEU B O 1
ATOM 5673 N N . ASP B 1 227 ? -13.422 4.074 -4.191 1 89.69 227 ASP B N 1
ATOM 5674 C CA . ASP B 1 227 ? -14.828 4.422 -4.395 1 89.69 227 ASP B CA 1
ATOM 5675 C C . ASP B 1 227 ? -15.461 4.93 -3.1 1 89.69 227 ASP B C 1
ATOM 5677 O O . ASP B 1 227 ? -16.234 5.891 -3.115 1 89.69 227 ASP B O 1
ATOM 5681 N N . LYS B 1 228 ? -15.086 4.289 -2.004 1 93.06 228 LYS B N 1
ATOM 5682 C CA . LYS B 1 228 ? -15.57 4.754 -0.708 1 93.06 228 LYS B CA 1
ATOM 5683 C C . LYS B 1 228 ? -15.016 6.137 -0.376 1 93.06 228 LYS B C 1
ATOM 5685 O O . LYS B 1 228 ? -15.703 6.957 0.231 1 93.06 228 LYS B O 1
ATOM 5690 N N . LEU B 1 229 ? -13.789 6.328 -0.764 1 97.81 229 LEU B N 1
ATOM 5691 C CA . LEU B 1 229 ? -13.195 7.637 -0.523 1 97.81 229 LEU B CA 1
ATOM 5692 C C . LEU B 1 229 ? -13.883 8.711 -1.352 1 97.81 229 LEU B C 1
ATOM 5694 O O . LEU B 1 229 ? -14.156 9.805 -0.852 1 97.81 229 LEU B O 1
ATOM 5698 N N . LYS B 1 230 ? -14.164 8.391 -2.633 1 97.5 230 LYS B N 1
ATOM 5699 C CA . LYS B 1 230 ? -14.891 9.328 -3.484 1 97.5 230 LYS B CA 1
ATOM 5700 C C . LYS B 1 230 ? -16.266 9.641 -2.902 1 97.5 230 LYS B C 1
ATOM 5702 O O . LYS B 1 230 ? -16.688 10.805 -2.893 1 97.5 230 LYS B O 1
ATOM 5707 N N . ASP B 1 231 ? -16.906 8.602 -2.428 1 96.81 231 ASP B N 1
ATOM 5708 C CA . ASP B 1 231 ? -18.188 8.797 -1.763 1 96.81 231 ASP B CA 1
ATOM 5709 C C . ASP B 1 231 ? -18.047 9.734 -0.568 1 96.81 231 ASP B C 1
ATOM 5711 O O . ASP B 1 231 ? -18.859 10.648 -0.388 1 96.81 231 ASP B O 1
ATOM 5715 N N . PHE B 1 232 ? -17.062 9.539 0.19 1 98.56 232 PHE B N 1
ATOM 5716 C CA . PHE B 1 232 ? -16.797 10.375 1.354 1 98.56 232 PHE B CA 1
ATOM 5717 C C . PHE B 1 232 ? -16.562 11.82 0.938 1 98.56 232 PHE B C 1
ATOM 5719 O O . PHE B 1 232 ? -17.078 12.75 1.565 1 98.56 232 PHE B O 1
ATOM 5726 N N . TYR B 1 233 ? -15.719 12.07 -0.084 1 98.75 233 TYR B N 1
ATOM 5727 C CA . TYR B 1 233 ? -15.43 13.414 -0.572 1 98.75 233 TYR B CA 1
ATOM 5728 C C . TYR B 1 233 ? -16.703 14.109 -1.03 1 98.75 233 TYR B C 1
ATOM 5730 O O . TYR B 1 233 ? -16.922 15.289 -0.723 1 98.75 233 TYR B O 1
ATOM 5738 N N . ILE B 1 234 ? -17.562 13.398 -1.771 1 98.62 234 ILE B N 1
ATOM 5739 C CA . ILE B 1 234 ? -18.812 13.969 -2.27 1 98.62 234 ILE B CA 1
ATOM 5740 C C . ILE B 1 234 ? -19.703 14.375 -1.096 1 98.62 234 ILE B C 1
ATOM 5742 O O . ILE B 1 234 ? -20.172 15.508 -1.029 1 98.62 234 ILE B O 1
ATOM 5746 N N . GLU B 1 235 ? -19.844 13.422 -0.158 1 98.31 235 GLU B N 1
ATOM 5747 C CA . GLU B 1 235 ? -20.75 13.68 0.958 1 98.31 235 GLU B CA 1
ATOM 5748 C C . GLU B 1 235 ? -20.234 14.805 1.847 1 98.31 235 GLU B C 1
ATOM 5750 O O . GLU B 1 235 ? -21 15.672 2.275 1 98.31 235 GLU B O 1
ATOM 5755 N N . SER B 1 236 ? -18.969 14.758 2.176 1 98.69 236 SER B N 1
ATOM 5756 C CA . SER B 1 236 ? -18.391 15.805 3.016 1 98.69 236 SER B CA 1
ATOM 5757 C C . SER B 1 236 ? -18.469 17.172 2.332 1 98.69 236 SER B C 1
ATOM 5759 O O . SER B 1 236 ? -18.734 18.188 2.982 1 98.69 236 SER B O 1
ATOM 5761 N N . TYR B 1 237 ? -18.219 17.203 1.021 1 98.44 237 TYR B N 1
ATOM 5762 C CA . TYR B 1 237 ? -18.328 18.438 0.254 1 98.44 237 TYR B CA 1
ATOM 5763 C C . TYR B 1 237 ? -19.766 18.969 0.288 1 98.44 237 TYR B C 1
ATOM 5765 O O . TYR B 1 237 ? -19.984 20.156 0.539 1 98.44 237 TYR B O 1
ATOM 5773 N N . ASN B 1 238 ? -20.734 18.094 0.002 1 98.38 238 ASN B N 1
ATOM 5774 C CA . ASN B 1 238 ? -22.125 18.5 0.01 1 98.38 238 ASN B CA 1
ATOM 5775 C C . ASN B 1 238 ? -22.547 19.047 1.376 1 98.38 238 ASN B C 1
ATOM 5777 O O . ASN B 1 238 ? -23.25 20.047 1.462 1 98.38 238 ASN B O 1
ATOM 5781 N N . ASP B 1 239 ? -22.109 18.391 2.416 1 98.12 239 ASP B N 1
ATOM 5782 C CA . ASP B 1 239 ? -22.375 18.875 3.766 1 98.12 239 ASP B CA 1
ATOM 5783 C C . ASP B 1 239 ? -21.828 20.281 3.975 1 98.12 239 ASP B C 1
ATOM 5785 O O . ASP B 1 239 ? -22.5 21.141 4.547 1 98.12 239 ASP B O 1
ATOM 5789 N N . ALA B 1 240 ? -20.578 20.469 3.533 1 97.69 240 ALA B N 1
ATOM 5790 C CA . ALA B 1 240 ? -19.969 21.781 3.672 1 97.69 240 ALA B CA 1
ATOM 5791 C C . ALA B 1 240 ? -20.812 22.859 3.01 1 97.69 240 ALA B C 1
ATOM 5793 O O . ALA B 1 240 ? -21.078 23.906 3.613 1 97.69 240 ALA B O 1
ATOM 5794 N N . ARG B 1 241 ? -21.281 22.625 1.828 1 96.19 241 ARG B N 1
ATOM 5795 C CA . ARG B 1 241 ? -22.031 23.609 1.054 1 96.19 241 ARG B CA 1
ATOM 5796 C C . ARG B 1 241 ? -23.438 23.812 1.634 1 96.19 241 ARG B C 1
ATOM 5798 O O . ARG B 1 241 ? -23.984 24.906 1.553 1 96.19 241 ARG B O 1
ATOM 5805 N N . ASN B 1 242 ? -23.953 22.797 2.236 1 96.19 242 ASN B N 1
ATOM 5806 C CA . ASN B 1 242 ? -25.281 22.891 2.844 1 96.19 242 ASN B CA 1
ATOM 5807 C C . ASN B 1 242 ? -25.234 23.641 4.172 1 96.19 242 ASN B C 1
ATOM 5809 O O . ASN B 1 242 ? -26.172 24.359 4.523 1 96.19 242 ASN B O 1
ATOM 5813 N N . ILE B 1 243 ? -24.125 23.531 4.844 1 95 243 ILE B N 1
ATOM 5814 C CA . ILE B 1 243 ? -24.047 24.016 6.219 1 95 243 ILE B CA 1
ATOM 5815 C C . ILE B 1 243 ? -23.422 25.422 6.234 1 95 243 ILE B C 1
ATOM 5817 O O . ILE B 1 243 ? -23.906 26.312 6.941 1 95 243 ILE B O 1
ATOM 5821 N N . GLN B 1 244 ? -22.391 25.609 5.512 1 92.31 244 GLN B N 1
ATOM 5822 C CA . GLN B 1 244 ? -21.578 26.812 5.637 1 92.31 244 GLN B CA 1
ATOM 5823 C C . GLN B 1 244 ? -22.219 28 4.926 1 92.31 244 GLN B C 1
ATOM 5825 O O . GLN B 1 244 ? -22.812 27.844 3.859 1 92.31 244 GLN B O 1
ATOM 5830 N N . ILE B 1 245 ? -22.031 29.172 5.492 1 88.06 245 ILE B N 1
ATOM 5831 C CA . ILE B 1 245 ? -22.422 30.406 4.824 1 88.06 245 ILE B CA 1
ATOM 5832 C C . ILE B 1 245 ? -21.188 31.047 4.184 1 88.06 245 ILE B C 1
ATOM 5834 O O . ILE B 1 245 ? -21.312 31.906 3.311 1 88.06 245 ILE B O 1
ATOM 5838 N N . VAL B 1 246 ? -20.062 30.688 4.766 1 87.31 246 VAL B N 1
ATOM 5839 C CA . VAL B 1 246 ? -18.797 31.062 4.156 1 87.31 246 VAL B CA 1
ATOM 5840 C C . VAL B 1 246 ? -18.312 29.953 3.221 1 87.31 246 VAL B C 1
ATOM 5842 O O . VAL B 1 246 ? -18.25 28.781 3.617 1 87.31 246 VAL B O 1
ATOM 5845 N N . ASN B 1 247 ? -18 30.234 2.002 1 87.44 247 ASN B N 1
ATOM 5846 C CA . ASN B 1 247 ? -17.562 29.266 1.007 1 87.44 247 ASN B CA 1
ATOM 5847 C C . ASN B 1 247 ? -16.078 28.969 1.137 1 87.44 247 ASN B C 1
ATOM 5849 O O . ASN B 1 247 ? -15.297 29.281 0.243 1 87.44 247 ASN B O 1
ATOM 5853 N N . ASN B 1 248 ? -15.711 28.359 2.223 1 91.19 248 ASN B N 1
ATOM 5854 C CA . ASN B 1 248 ? -14.336 27.922 2.398 1 91.19 248 ASN B CA 1
ATOM 5855 C C . ASN B 1 248 ? -13.906 26.953 1.302 1 91.19 248 ASN B C 1
ATOM 5857 O O . ASN B 1 248 ? -14.734 26.203 0.772 1 91.19 248 ASN B O 1
ATOM 5861 N N . THR B 1 249 ? -12.672 27.031 0.891 1 95.69 249 THR B N 1
ATOM 5862 C CA . THR B 1 249 ? -12.133 26.016 -0.01 1 95.69 249 THR B CA 1
ATOM 5863 C C . THR B 1 249 ? -12.117 24.641 0.666 1 95.69 249 THR B C 1
ATOM 5865 O O . THR B 1 249 ? -11.727 24.516 1.828 1 95.69 249 THR B O 1
ATOM 5868 N N . ILE B 1 250 ? -12.648 23.656 -0.006 1 97.75 250 ILE B N 1
ATOM 5869 C CA . ILE B 1 250 ? -12.562 22.297 0.499 1 97.75 250 ILE B CA 1
ATOM 5870 C C . ILE B 1 250 ? -11.367 21.578 -0.125 1 97.75 250 ILE B C 1
ATOM 5872 O O . ILE B 1 250 ? -11.219 21.562 -1.349 1 97.75 250 ILE B O 1
ATOM 5876 N N . PHE B 1 251 ? -10.5 21.016 0.723 1 98.56 251 PHE B N 1
ATOM 5877 C CA . PHE B 1 251 ? -9.297 20.344 0.26 1 98.56 251 PHE B CA 1
ATOM 5878 C C . PHE B 1 251 ? -9.477 18.828 0.321 1 98.56 251 PHE B C 1
ATOM 5880 O O . PHE B 1 251 ? -9.953 18.297 1.323 1 98.56 251 PHE B O 1
ATOM 5887 N N . PHE B 1 252 ? -9.109 18.156 -0.78 1 98.69 252 PHE B N 1
ATOM 5888 C CA . PHE B 1 252 ? -9.016 16.703 -0.862 1 98.69 252 PHE B CA 1
ATOM 5889 C C . PHE B 1 252 ? -7.562 16.266 -1.009 1 98.69 252 PHE B C 1
ATOM 5891 O O . PHE B 1 252 ? -6.883 16.656 -1.959 1 98.69 252 PHE B O 1
ATOM 5898 N N . GLN B 1 253 ? -7.102 15.539 -0.014 1 98.56 253 GLN B N 1
ATOM 5899 C CA . GLN B 1 253 ? -5.789 14.938 -0.21 1 98.56 253 GLN B CA 1
ATOM 5900 C C . GLN B 1 253 ? -5.848 13.812 -1.239 1 98.56 253 GLN B C 1
ATOM 5902 O O . GLN B 1 253 ? -6.828 13.062 -1.293 1 98.56 253 GLN B O 1
ATOM 5907 N N . GLU B 1 254 ? -4.836 13.625 -2.008 1 97.19 254 GLU B N 1
ATOM 5908 C CA . GLU B 1 254 ? -4.902 12.828 -3.23 1 97.19 254 GLU B CA 1
ATOM 5909 C C . GLU B 1 254 ? -4.723 11.344 -2.936 1 97.19 254 GLU B C 1
ATOM 5911 O O . GLU B 1 254 ? -4.781 10.508 -3.844 1 97.19 254 GLU B O 1
ATOM 5916 N N . ALA B 1 255 ? -4.559 10.93 -1.693 1 97 255 ALA B N 1
ATOM 5917 C CA . ALA B 1 255 ? -4.434 9.531 -1.277 1 97 255 ALA B CA 1
ATOM 5918 C C . ALA B 1 255 ? -3.254 8.859 -1.971 1 97 255 ALA B C 1
ATOM 5920 O O . ALA B 1 255 ? -3.322 7.68 -2.32 1 97 255 ALA B O 1
ATOM 5921 N N . PHE B 1 256 ? -2.312 9.609 -2.348 1 92.75 256 PHE B N 1
ATOM 5922 C CA . PHE B 1 256 ? -1.04 9.195 -2.924 1 92.75 256 PHE B CA 1
ATOM 5923 C C . PHE B 1 256 ? -1.246 8.57 -4.297 1 92.75 256 PHE B C 1
ATOM 5925 O O . PHE B 1 256 ? -0.463 7.719 -4.719 1 92.75 256 PHE B O 1
ATOM 5932 N N . GLN B 1 257 ? -2.334 8.898 -4.914 1 92.19 257 GLN B N 1
ATOM 5933 C CA . GLN B 1 257 ? -2.535 8.539 -6.312 1 92.19 257 GLN B CA 1
ATOM 5934 C C . GLN B 1 257 ? -1.694 9.422 -7.23 1 92.19 257 GLN B C 1
ATOM 5936 O O . GLN B 1 257 ? -1.251 10.5 -6.832 1 92.19 257 GLN B O 1
ATOM 5941 N N . GLN B 1 258 ? -1.484 8.969 -8.43 1 87.12 258 GLN B N 1
ATOM 5942 C CA . GLN B 1 258 ? -0.674 9.703 -9.398 1 87.12 258 GLN B CA 1
ATOM 5943 C C . GLN B 1 258 ? -1.308 11.047 -9.742 1 87.12 258 GLN B C 1
ATOM 5945 O O . GLN B 1 258 ? -2.529 11.203 -9.664 1 87.12 258 GLN B O 1
ATOM 5950 N N . ILE B 1 259 ? -0.436 11.961 -10.109 1 92.38 259 ILE B N 1
ATOM 5951 C CA . ILE B 1 259 ? -0.922 13.266 -10.531 1 92.38 259 ILE B CA 1
ATOM 5952 C C . ILE B 1 259 ? -1.917 13.102 -11.68 1 92.38 259 ILE B C 1
ATOM 5954 O O . ILE B 1 259 ? -1.679 12.328 -12.609 1 92.38 259 ILE B O 1
ATOM 5958 N N . GLY B 1 260 ? -3.07 13.742 -11.555 1 92.81 260 GLY B N 1
ATOM 5959 C CA . GLY B 1 260 ? -4.098 13.703 -12.586 1 92.81 260 GLY B CA 1
ATOM 5960 C C . GLY B 1 260 ? -5.18 12.68 -12.305 1 92.81 260 GLY B C 1
ATOM 5961 O O . GLY B 1 260 ? -6.242 12.703 -12.938 1 92.81 260 GLY B O 1
ATOM 5962 N N . TYR B 1 261 ? -4.953 11.789 -11.391 1 92.88 261 TYR B N 1
ATOM 5963 C CA . TYR B 1 261 ? -5.91 10.734 -11.07 1 92.88 261 TYR B CA 1
ATOM 5964 C C . TYR B 1 261 ? -7.281 11.32 -10.758 1 92.88 261 TYR B C 1
ATOM 5966 O O . TYR B 1 261 ? -8.312 10.742 -11.125 1 92.88 261 TYR B O 1
ATOM 5974 N N . TRP B 1 262 ? -7.348 12.477 -10.109 1 96.94 262 TRP B N 1
ATOM 5975 C CA . TRP B 1 262 ? -8.586 13.023 -9.555 1 96.94 262 TRP B CA 1
ATOM 5976 C C . TRP B 1 262 ? -9.242 13.977 -10.547 1 96.94 262 TRP B C 1
ATOM 5978 O O . TRP B 1 262 ? -10.328 14.508 -10.281 1 96.94 262 TRP B O 1
ATOM 5988 N N . ASP B 1 263 ? -8.617 14.219 -11.734 1 95.88 263 ASP B N 1
ATOM 5989 C CA . ASP B 1 263 ? -9.102 15.219 -12.68 1 95.88 263 ASP B CA 1
ATOM 5990 C C . ASP B 1 263 ? -10.531 14.922 -13.117 1 95.88 263 ASP B C 1
ATOM 5992 O O . ASP B 1 263 ? -11.43 15.758 -12.953 1 95.88 263 ASP B O 1
ATOM 5996 N N . ASP B 1 264 ? -10.766 13.672 -13.547 1 94.5 264 ASP B N 1
ATOM 5997 C CA . ASP B 1 264 ? -12.086 13.312 -14.039 1 94.5 264 ASP B CA 1
ATOM 5998 C C . ASP B 1 264 ? -13.117 13.32 -12.906 1 94.5 264 ASP B C 1
ATOM 6000 O O . ASP B 1 264 ? -14.266 13.711 -13.109 1 94.5 264 ASP B O 1
ATOM 6004 N N . PHE B 1 265 ? -12.688 12.844 -11.781 1 97.06 265 PHE B N 1
ATOM 6005 C CA . PHE B 1 265 ? -13.586 12.805 -10.633 1 97.06 265 PHE B CA 1
ATOM 6006 C C . PHE B 1 265 ? -14.055 14.203 -10.266 1 97.06 265 PHE B C 1
ATOM 6008 O O . PHE B 1 265 ? -15.234 14.422 -10.008 1 97.06 265 PHE B O 1
ATOM 6015 N N . ILE B 1 266 ? -13.125 15.18 -10.219 1 97.75 266 ILE B N 1
ATOM 6016 C CA . ILE B 1 266 ? -13.453 16.547 -9.852 1 97.75 266 ILE B CA 1
ATOM 6017 C C . ILE B 1 266 ? -14.32 17.188 -10.945 1 97.75 266 ILE B C 1
ATOM 6019 O O . ILE B 1 266 ? -15.242 17.953 -10.648 1 97.75 266 ILE B O 1
ATOM 6023 N N . ALA B 1 267 ? -14.078 16.922 -12.219 1 96.5 267 ALA B N 1
ATOM 6024 C CA . ALA B 1 267 ? -14.844 17.469 -13.336 1 96.5 267 ALA B CA 1
ATOM 6025 C C . ALA B 1 267 ? -16.266 16.906 -13.359 1 96.5 267 ALA B C 1
ATOM 6027 O O . ALA B 1 267 ? -17.234 17.641 -13.555 1 96.5 267 ALA B O 1
ATOM 6028 N N . ASP B 1 268 ? -16.406 15.555 -13.086 1 95.94 268 ASP B N 1
ATOM 6029 C CA . ASP B 1 268 ? -17.688 14.867 -13.234 1 95.94 268 ASP B CA 1
ATOM 6030 C C . ASP B 1 268 ? -18.516 14.961 -11.953 1 95.94 268 ASP B C 1
ATOM 6032 O O . ASP B 1 268 ? -19.734 15.062 -12.008 1 95.94 268 ASP B O 1
ATOM 6036 N N . GLY B 1 269 ? -17.859 14.836 -10.891 1 97.38 269 GLY B N 1
ATOM 6037 C CA . GLY B 1 269 ? -18.516 14.914 -9.594 1 97.38 269 GLY B CA 1
ATOM 6038 C C . GLY B 1 269 ? -19.469 13.766 -9.336 1 97.38 269 GLY B C 1
ATOM 6039 O O . GLY B 1 269 ? -20.594 13.969 -8.852 1 97.38 269 GLY B O 1
ATOM 6040 N N . GLU B 1 270 ? -19.016 12.539 -9.68 1 96 270 GLU B N 1
ATOM 6041 C CA . GLU B 1 270 ? -19.922 11.406 -9.547 1 96 270 GLU B CA 1
ATOM 6042 C C . GLU B 1 270 ? -19.156 10.133 -9.195 1 96 270 GLU B C 1
ATOM 6044 O O . GLU B 1 270 ? -18.016 9.953 -9.617 1 96 270 GLU B O 1
ATOM 6049 N N . VAL B 1 271 ? -19.812 9.25 -8.336 1 93.5 271 VAL B N 1
ATOM 6050 C CA . VAL B 1 271 ? -19.312 7.898 -8.086 1 93.5 271 VAL B CA 1
ATOM 6051 C C . VAL B 1 271 ? -20.484 6.938 -7.926 1 93.5 271 VAL B C 1
ATOM 6053 O O . VAL B 1 271 ? -21.531 7.305 -7.383 1 93.5 271 VAL B O 1
ATOM 6056 N N . ASN B 1 272 ? -20.375 5.738 -8.43 1 86.06 272 ASN B N 1
ATOM 6057 C CA . ASN B 1 272 ? -21.344 4.672 -8.219 1 86.06 272 ASN B CA 1
ATOM 6058 C C . ASN B 1 272 ? -20.953 3.781 -7.039 1 86.06 272 ASN B C 1
ATOM 6060 O O . ASN B 1 272 ? -19.828 3.287 -6.98 1 86.06 272 ASN B O 1
ATOM 6064 N N . ILE B 1 273 ? -21.812 3.664 -6.094 1 83.38 273 ILE B N 1
ATOM 6065 C CA . ILE B 1 273 ? -21.578 2.842 -4.91 1 83.38 273 ILE B CA 1
ATOM 6066 C C . ILE B 1 273 ? -22.547 1.661 -4.906 1 83.38 273 ILE B C 1
ATOM 6068 O O . ILE B 1 273 ? -23.766 1.85 -4.977 1 83.38 273 ILE B O 1
ATOM 6072 N N . THR B 1 274 ? -22 0.496 -4.84 1 73.88 274 THR B N 1
ATOM 6073 C CA . THR B 1 274 ? -22.828 -0.703 -4.77 1 73.88 274 THR B CA 1
ATOM 6074 C C . THR B 1 274 ? -22.859 -1.264 -3.35 1 73.88 274 THR B C 1
ATOM 6076 O O . THR B 1 274 ? -21.812 -1.37 -2.703 1 73.88 274 THR B O 1
ATOM 6079 N N . SER B 1 275 ? -23.984 -1.284 -2.727 1 69 275 SER B N 1
ATOM 6080 C CA . SER B 1 275 ? -24.141 -1.847 -1.388 1 69 275 SER B CA 1
ATOM 6081 C C . SER B 1 275 ? -25.266 -2.871 -1.341 1 69 275 SER B C 1
ATOM 6083 O O . SER B 1 275 ? -26.125 -2.904 -2.23 1 69 275 SER B O 1
ATOM 6085 N N . THR B 1 276 ? -25.031 -3.816 -0.426 1 60.72 276 THR B N 1
ATOM 6086 C CA . THR B 1 276 ? -26.078 -4.82 -0.21 1 60.72 276 THR B CA 1
ATOM 6087 C C . THR B 1 276 ? -26.859 -4.52 1.064 1 60.72 276 THR B C 1
ATOM 6089 O O . THR B 1 276 ? -26.266 -4.363 2.139 1 60.72 276 THR B O 1
ATOM 6092 N N . ALA B 1 277 ? -27.938 -4.121 0.894 1 55.66 277 ALA B N 1
ATOM 6093 C CA . ALA B 1 277 ? -28.844 -3.984 2.031 1 55.66 277 ALA B CA 1
ATOM 6094 C C . ALA B 1 277 ? -30.016 -4.961 1.922 1 55.66 277 ALA B C 1
ATOM 6096 O O . ALA B 1 277 ? -30.656 -5.055 0.874 1 55.66 277 ALA B O 1
ATOM 6097 N N . ASN B 1 278 ? -30.281 -5.68 2.984 1 53.59 278 ASN B N 1
ATOM 6098 C CA . ASN B 1 278 ? -31.375 -6.637 3.1 1 53.59 278 ASN B CA 1
ATOM 6099 C C . ASN B 1 278 ? -31.406 -7.594 1.912 1 53.59 278 ASN B C 1
ATOM 6101 O O . ASN B 1 278 ? -32.469 -7.84 1.336 1 53.59 278 ASN B O 1
ATOM 6105 N N . GLY B 1 279 ? -30.203 -8.086 1.467 1 55.72 279 GLY B N 1
ATOM 6106 C CA . GLY B 1 279 ? -30.125 -9.102 0.43 1 55.72 279 GLY B CA 1
ATOM 6107 C C . GLY B 1 279 ? -30.266 -8.539 -0.971 1 55.72 279 GLY B C 1
ATOM 6108 O O . GLY B 1 279 ? -30.234 -9.289 -1.951 1 55.72 279 GLY B O 1
ATOM 6109 N N . THR B 1 280 ? -30.609 -7.355 -1.129 1 62.56 280 THR B N 1
ATOM 6110 C CA . THR B 1 280 ? -30.75 -6.742 -2.443 1 62.56 280 THR B CA 1
ATOM 6111 C C . THR B 1 280 ? -29.609 -5.77 -2.715 1 62.56 280 THR B C 1
ATOM 6113 O O . THR B 1 280 ? -29.234 -4.973 -1.85 1 62.56 280 THR B O 1
ATOM 6116 N N . ASN B 1 281 ? -28.969 -6.066 -3.902 1 66.19 281 ASN B N 1
ATOM 6117 C CA . ASN B 1 281 ? -27.922 -5.129 -4.305 1 66.19 281 ASN B CA 1
ATOM 6118 C C . ASN B 1 281 ? -28.516 -3.855 -4.906 1 66.19 281 ASN B C 1
ATOM 6120 O O . ASN B 1 281 ? -29.516 -3.906 -5.617 1 66.19 281 ASN B O 1
ATOM 6124 N N . GLY B 1 282 ? -28.141 -2.752 -4.41 1 73.69 282 GLY B N 1
ATOM 6125 C CA . GLY B 1 282 ? -28.484 -1.477 -5.02 1 73.69 282 GLY B CA 1
ATOM 6126 C C . GLY B 1 282 ? -27.266 -0.615 -5.316 1 73.69 282 GLY B C 1
ATOM 6127 O O . GLY B 1 282 ? -26.25 -0.722 -4.645 1 73.69 282 GLY B O 1
ATOM 6128 N N . THR B 1 283 ? -27.219 -0.189 -6.586 1 79.25 283 THR B N 1
ATOM 6129 C CA . THR B 1 283 ? -26.203 0.801 -6.93 1 79.25 283 THR B CA 1
ATOM 6130 C C . THR B 1 283 ? -26.781 2.213 -6.859 1 79.25 283 THR B C 1
ATOM 6132 O O . THR B 1 283 ? -27.844 2.48 -7.402 1 79.25 283 THR B O 1
ATOM 6135 N N . ILE B 1 284 ? -26.172 2.945 -6.082 1 86.06 284 ILE B N 1
ATOM 6136 C CA . ILE B 1 284 ? -26.578 4.34 -5.953 1 86.06 284 ILE B CA 1
ATOM 6137 C C . ILE B 1 284 ? -25.484 5.246 -6.531 1 86.06 284 ILE B C 1
ATOM 6139 O O . ILE B 1 284 ? -24.297 5.02 -6.309 1 86.06 284 ILE B O 1
ATOM 6143 N N . THR B 1 285 ? -25.922 6.156 -7.328 1 92.31 285 THR B N 1
ATOM 6144 C CA . THR B 1 285 ? -25 7.172 -7.832 1 92.31 285 THR B CA 1
ATOM 6145 C C . THR B 1 285 ? -25 8.391 -6.914 1 92.31 285 THR B C 1
ATOM 6147 O O . THR B 1 285 ? -26.062 8.969 -6.629 1 92.31 285 THR B O 1
ATOM 6150 N N . LYS B 1 286 ? -23.812 8.688 -6.395 1 95.69 286 LYS B N 1
ATOM 6151 C CA . LYS B 1 286 ? -23.609 9.898 -5.602 1 95.69 286 LYS B CA 1
ATOM 6152 C C . LYS B 1 286 ? -23 11.016 -6.445 1 95.69 286 LYS B C 1
ATOM 6154 O O . LYS B 1 286 ? -22.141 10.758 -7.293 1 95.69 286 LYS B O 1
ATOM 6159 N N . THR B 1 287 ? -23.531 12.219 -6.25 1 97.5 287 THR B N 1
ATOM 6160 C CA . THR B 1 287 ? -23.062 13.312 -7.105 1 97.5 287 THR B CA 1
ATOM 6161 C C . THR B 1 287 ? -22.766 14.547 -6.273 1 97.5 287 THR B C 1
ATOM 6163 O O . THR B 1 287 ? -23.266 14.703 -5.164 1 97.5 287 THR B O 1
ATOM 6166 N N . ALA B 1 288 ? -21.844 15.359 -6.77 1 98.06 288 ALA B N 1
ATOM 6167 C CA . ALA B 1 288 ? -21.531 16.703 -6.281 1 98.06 288 ALA B CA 1
ATOM 6168 C C . ALA B 1 288 ? -21.125 17.625 -7.426 1 98.06 288 ALA B C 1
ATOM 6170 O O . ALA B 1 288 ? -20.531 17.188 -8.406 1 98.06 288 ALA B O 1
ATOM 6171 N N . ASP B 1 289 ? -21.547 18.891 -7.359 1 96.81 289 ASP B N 1
ATOM 6172 C CA . ASP B 1 289 ? -21.031 19.938 -8.234 1 96.81 289 ASP B CA 1
ATOM 6173 C C . ASP B 1 289 ? -19.859 20.672 -7.59 1 96.81 289 ASP B C 1
ATOM 6175 O O . ASP B 1 289 ? -20.062 21.703 -6.949 1 96.81 289 ASP B O 1
ATOM 6179 N N . PHE B 1 290 ? -18.672 20.141 -7.824 1 97.12 290 PHE B N 1
ATOM 6180 C CA . PHE B 1 290 ? -17.5 20.625 -7.117 1 97.12 290 PHE B CA 1
ATOM 6181 C C . PHE B 1 290 ? -17.141 22.031 -7.566 1 97.12 290 PHE B C 1
ATOM 6183 O O . PHE B 1 290 ? -16.922 22.281 -8.75 1 97.12 290 PHE B O 1
ATOM 6190 N N . GLU B 1 291 ? -17.188 22.938 -6.66 1 93.75 291 GLU B N 1
ATOM 6191 C CA . GLU B 1 291 ? -16.703 24.312 -6.793 1 93.75 291 GLU B CA 1
ATOM 6192 C C . GLU B 1 291 ? -15.797 24.688 -5.625 1 93.75 291 GLU B C 1
ATOM 6194 O O . GLU B 1 291 ? -16.078 24.344 -4.477 1 93.75 291 GLU B O 1
ATOM 6199 N N . ASN B 1 292 ? -14.695 25.359 -5.898 1 94.75 292 ASN B N 1
ATOM 6200 C CA . ASN B 1 292 ? -13.766 25.812 -4.867 1 94.75 292 ASN B CA 1
ATOM 6201 C C . ASN B 1 292 ? -13.18 24.625 -4.094 1 94.75 292 ASN B C 1
ATOM 6203 O O . ASN B 1 292 ? -13.227 24.609 -2.861 1 94.75 292 ASN B O 1
ATOM 6207 N N . VAL B 1 293 ? -12.758 23.625 -4.883 1 96.75 293 VAL B N 1
ATOM 6208 C CA . VAL B 1 293 ? -12.055 22.453 -4.371 1 96.75 293 VAL B CA 1
ATOM 6209 C C . VAL B 1 293 ? -10.594 22.484 -4.82 1 96.75 293 VAL B C 1
ATOM 6211 O O . VAL B 1 293 ? -10.297 22.875 -5.949 1 96.75 293 VAL B O 1
ATOM 6214 N N . ILE B 1 294 ? -9.688 22.156 -3.975 1 97.31 294 ILE B N 1
ATOM 6215 C CA . ILE B 1 294 ? -8.266 22.062 -4.293 1 97.31 294 ILE B CA 1
ATOM 6216 C C . ILE B 1 294 ? -7.742 20.672 -3.924 1 97.31 294 ILE B C 1
ATOM 6218 O O . ILE B 1 294 ? -8.055 20.156 -2.854 1 97.31 294 ILE B O 1
ATOM 6222 N N . ILE B 1 295 ? -7.035 20.047 -4.82 1 98.31 295 ILE B N 1
ATOM 6223 C CA . ILE B 1 295 ? -6.34 18.797 -4.531 1 98.31 295 ILE B CA 1
ATOM 6224 C C . ILE B 1 295 ? -5.043 19.094 -3.779 1 98.31 295 ILE B C 1
ATOM 6226 O O . ILE B 1 295 ? -4.25 19.938 -4.199 1 98.31 295 ILE B O 1
ATOM 6230 N N . ASP B 1 296 ? -4.902 18.453 -2.662 1 98.56 296 ASP B N 1
ATOM 6231 C CA . ASP B 1 296 ? -3.744 18.641 -1.792 1 98.56 296 ASP B CA 1
ATOM 6232 C C . ASP B 1 296 ? -2.721 17.516 -2.006 1 98.56 296 ASP B C 1
ATOM 6234 O O . ASP B 1 296 ? -2.957 16.375 -1.622 1 98.56 296 ASP B O 1
ATOM 6238 N N . HIS B 1 297 ? -1.545 17.875 -2.59 1 98.12 297 HIS B N 1
ATOM 6239 C CA . HIS B 1 297 ? -0.444 16.953 -2.799 1 98.12 297 HIS B CA 1
ATOM 6240 C C . HIS B 1 297 ? 0.569 17.031 -1.662 1 98.12 297 HIS B C 1
ATOM 6242 O O . HIS B 1 297 ? 0.86 18.109 -1.158 1 98.12 297 HIS B O 1
ATOM 6248 N N . HIS B 1 298 ? 1.028 15.883 -1.221 1 98.25 298 HIS B N 1
ATOM 6249 C CA . HIS B 1 298 ? 2.166 15.789 -0.312 1 98.25 298 HIS B CA 1
ATOM 6250 C C . HIS B 1 298 ? 3.373 15.164 -1.002 1 98.25 298 HIS B C 1
ATOM 6252 O O . HIS B 1 298 ? 3.283 14.062 -1.544 1 98.25 298 HIS B O 1
ATOM 6258 N N . HIS B 1 299 ? 4.504 15.875 -1.027 1 97.94 299 HIS B N 1
ATOM 6259 C CA . HIS B 1 299 ? 5.672 15.336 -1.719 1 97.94 299 HIS B CA 1
ATOM 6260 C C . HIS B 1 299 ? 6.93 15.484 -0.867 1 97.94 299 HIS B C 1
ATOM 6262 O O . HIS B 1 299 ? 7.309 16.594 -0.496 1 97.94 299 HIS B O 1
ATOM 6268 N N . TYR B 1 300 ? 7.543 14.352 -0.557 1 97.81 300 TYR B N 1
ATOM 6269 C CA . TYR B 1 300 ? 8.82 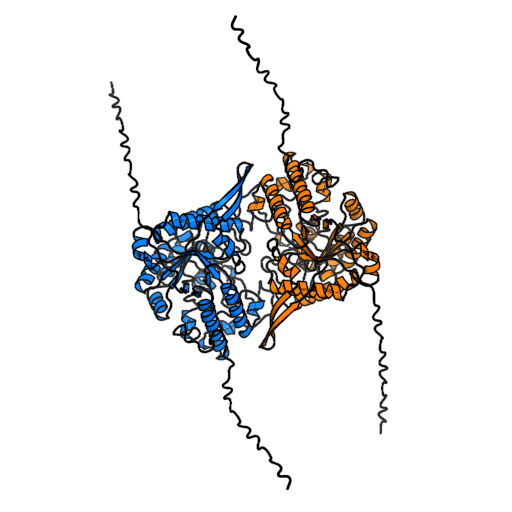14.258 0.139 1 97.81 300 TYR B CA 1
ATOM 6270 C C . TYR B 1 300 ? 9.82 13.43 -0.662 1 97.81 300 TYR B C 1
ATOM 6272 O O . TYR B 1 300 ? 9.43 12.57 -1.454 1 97.81 300 TYR B O 1
ATOM 6280 N N . GLU B 1 301 ? 11.023 13.695 -0.492 1 97.12 301 GLU B N 1
ATOM 6281 C CA . GLU B 1 301 ? 12.07 13.023 -1.256 1 97.12 301 GLU B CA 1
ATOM 6282 C C . GLU B 1 301 ? 12.852 12.047 -0.379 1 97.12 301 GLU B C 1
ATOM 6284 O O . GLU B 1 301 ? 14.031 11.781 -0.634 1 97.12 301 GLU B O 1
ATOM 6289 N N . VAL B 1 302 ? 12.195 11.508 0.696 1 98 302 VAL B N 1
ATOM 6290 C CA . VAL B 1 302 ? 13.047 10.781 1.627 1 98 302 VAL B CA 1
ATOM 6291 C C . VAL B 1 302 ? 12.352 9.492 2.064 1 98 302 VAL B C 1
ATOM 6293 O O . VAL B 1 302 ? 12.852 8.773 2.936 1 98 302 VAL B O 1
ATOM 6296 N N . PHE B 1 303 ? 11.227 9.133 1.465 1 95.62 303 PHE B N 1
ATOM 6297 C CA . PHE B 1 303 ? 10.461 8.023 2.02 1 95.62 303 PHE B CA 1
ATOM 6298 C C . PHE B 1 303 ? 10.523 6.809 1.099 1 95.62 303 PHE B C 1
ATOM 6300 O O . PHE B 1 303 ? 9.672 5.922 1.169 1 95.62 303 PHE B O 1
ATOM 6307 N N . SER B 1 304 ? 11.445 6.73 0.221 1 92 304 SER B N 1
ATOM 6308 C CA . SER B 1 304 ? 11.789 5.531 -0.535 1 92 304 SER B CA 1
ATOM 6309 C C . SER B 1 304 ? 13.297 5.309 -0.564 1 92 304 SER B C 1
ATOM 6311 O O . SER B 1 304 ? 14.078 6.254 -0.419 1 92 304 SER B O 1
ATOM 6313 N N . GLU B 1 305 ? 13.695 4.109 -0.745 1 89.19 305 GLU B N 1
ATOM 6314 C CA . GLU B 1 305 ? 15.109 3.768 -0.771 1 89.19 305 GLU B CA 1
ATOM 6315 C C . GLU B 1 305 ? 15.828 4.473 -1.918 1 89.19 305 GLU B C 1
ATOM 6317 O O . GLU B 1 305 ? 16.969 4.918 -1.765 1 89.19 305 GLU B O 1
ATOM 6322 N N . SER B 1 306 ? 15.141 4.566 -3.041 1 86.69 306 SER B N 1
ATOM 6323 C CA . SER B 1 306 ? 15.727 5.238 -4.199 1 86.69 306 SER B CA 1
ATOM 6324 C C . SER B 1 306 ? 15.938 6.723 -3.926 1 86.69 306 SER B C 1
ATOM 6326 O O . SER B 1 306 ? 16.969 7.281 -4.289 1 86.69 306 SER B O 1
ATOM 6328 N N . GLN B 1 307 ? 14.969 7.352 -3.291 1 92.25 307 GLN B N 1
ATOM 6329 C CA . GLN B 1 307 ? 15.094 8.766 -2.953 1 92.25 307 GLN B CA 1
ATOM 6330 C C . GLN B 1 307 ? 16.266 9 -2.004 1 92.25 307 GLN B C 1
ATOM 6332 O O . GLN B 1 307 ? 17.078 9.898 -2.227 1 92.25 307 GLN B O 1
ATOM 6337 N N . ILE B 1 308 ? 16.375 8.141 -1.014 1 94.19 308 ILE B N 1
ATOM 6338 C CA . ILE B 1 308 ? 17.391 8.289 0.024 1 94.19 308 ILE B CA 1
ATOM 6339 C C . ILE B 1 308 ? 18.781 8.109 -0.583 1 94.19 308 ILE B C 1
ATOM 6341 O O . ILE B 1 308 ? 19.734 8.766 -0.171 1 94.19 308 ILE B O 1
ATOM 6345 N N . ALA B 1 309 ? 18.875 7.301 -1.579 1 89.62 309 ALA B N 1
ATOM 6346 C CA . ALA B 1 309 ? 20.172 6.965 -2.188 1 89.62 309 ALA B CA 1
ATOM 6347 C C . ALA B 1 309 ? 20.578 8.016 -3.219 1 89.62 309 ALA B C 1
ATOM 6349 O O . ALA B 1 309 ? 21.719 8.031 -3.672 1 89.62 309 ALA B O 1
ATOM 6350 N N . SER B 1 310 ? 19.75 8.93 -3.566 1 89.75 310 SER B N 1
ATOM 6351 C CA . SER B 1 310 ? 19.984 9.898 -4.633 1 89.75 310 SER B CA 1
ATOM 6352 C C . SER B 1 310 ? 20.875 11.047 -4.156 1 89.75 310 SER B C 1
ATOM 6354 O O . SER B 1 310 ? 20.859 11.391 -2.975 1 89.75 310 SER B O 1
ATOM 6356 N N . ASN B 1 311 ? 21.641 11.547 -5.086 1 89.75 311 ASN B N 1
ATOM 6357 C CA . ASN B 1 311 ? 22.344 12.789 -4.785 1 89.75 311 ASN B CA 1
ATOM 6358 C C . ASN B 1 311 ? 21.438 14 -4.977 1 89.75 311 ASN B C 1
ATOM 6360 O O . ASN B 1 311 ? 20.312 13.875 -5.477 1 89.75 311 ASN B O 1
ATOM 6364 N N . VAL B 1 312 ? 21.906 15.172 -4.613 1 93.44 312 VAL B N 1
ATOM 6365 C CA . VAL B 1 312 ? 21.062 16.359 -4.562 1 93.44 312 VAL B CA 1
ATOM 6366 C C . VAL B 1 312 ? 20.641 16.75 -5.977 1 93.44 312 VAL B C 1
ATOM 6368 O O . VAL B 1 312 ? 19.516 17.203 -6.184 1 93.44 312 VAL B O 1
ATOM 6371 N N . SER B 1 313 ? 21.484 16.625 -6.98 1 90.75 313 SER B N 1
ATOM 6372 C CA . SER B 1 313 ? 21.109 16.938 -8.352 1 90.75 313 SER B CA 1
ATOM 6373 C C . SER B 1 313 ? 19.922 16.109 -8.812 1 90.75 313 SER B C 1
ATOM 6375 O O . SER B 1 313 ? 19.016 16.625 -9.484 1 90.75 313 SER B O 1
ATOM 6377 N N . THR B 1 314 ? 19.953 14.867 -8.445 1 90.31 314 THR B N 1
ATOM 6378 C CA . THR B 1 314 ? 18.828 14.008 -8.766 1 90.31 314 THR B CA 1
ATOM 6379 C C . THR B 1 314 ? 17.562 14.477 -8.039 1 90.31 314 THR B C 1
ATOM 6381 O O . THR B 1 314 ? 16.484 14.484 -8.617 1 90.31 314 THR B O 1
ATOM 6384 N N . HIS B 1 315 ? 17.688 14.852 -6.805 1 95.19 315 HIS B N 1
ATOM 6385 C CA . HIS B 1 315 ? 16.562 15.406 -6.07 1 95.19 315 HIS B CA 1
ATOM 6386 C C . HIS B 1 315 ? 15.977 16.609 -6.801 1 95.19 315 HIS B C 1
ATOM 6388 O O . HIS B 1 315 ? 14.75 16.75 -6.902 1 95.19 315 HIS B O 1
ATOM 6394 N N . LEU B 1 316 ? 16.844 17.5 -7.297 1 95.75 316 LEU B N 1
ATOM 6395 C CA . LEU B 1 316 ? 16.375 18.672 -8.023 1 95.75 316 LEU B CA 1
ATOM 6396 C C . LEU B 1 316 ? 15.602 18.266 -9.273 1 95.75 316 LEU B C 1
ATOM 6398 O O . LEU B 1 316 ? 14.547 18.828 -9.562 1 95.75 316 LEU B O 1
ATOM 6402 N N . ASP B 1 317 ? 16.109 17.328 -9.961 1 92.06 317 ASP B N 1
ATOM 6403 C CA . ASP B 1 317 ? 15.445 16.844 -11.164 1 92.06 317 ASP B CA 1
ATOM 6404 C C . ASP B 1 317 ? 14.094 16.219 -10.836 1 92.06 317 ASP B C 1
ATOM 6406 O O . ASP B 1 317 ? 13.125 16.391 -11.57 1 92.06 317 ASP B O 1
ATOM 6410 N N . ASN B 1 318 ? 14.078 15.438 -9.75 1 93.19 318 ASN B N 1
ATOM 6411 C CA . ASN B 1 318 ? 12.812 14.859 -9.297 1 93.19 318 ASN B CA 1
ATOM 6412 C C . ASN B 1 318 ? 11.758 15.938 -9.055 1 93.19 318 ASN B C 1
ATOM 6414 O O . ASN B 1 318 ? 10.602 15.781 -9.445 1 93.19 318 ASN B O 1
ATOM 6418 N N . ILE B 1 319 ? 12.18 17 -8.43 1 97.25 319 ILE B N 1
ATOM 6419 C CA . ILE B 1 319 ? 11.273 18.094 -8.125 1 97.25 319 ILE B CA 1
ATOM 6420 C C . ILE B 1 319 ? 10.766 18.719 -9.43 1 97.25 319 ILE B C 1
ATOM 6422 O O . ILE B 1 319 ? 9.578 19 -9.57 1 97.25 319 ILE B O 1
ATOM 6426 N N . LYS B 1 320 ? 11.641 18.953 -10.359 1 94.75 320 LYS B N 1
ATOM 6427 C CA . LYS B 1 320 ? 11.266 19.531 -11.648 1 94.75 320 LYS B CA 1
ATOM 6428 C C . LYS B 1 320 ? 10.25 18.656 -12.367 1 94.75 320 LYS B C 1
ATOM 6430 O O . LYS B 1 320 ? 9.242 19.156 -12.883 1 94.75 320 LYS B O 1
ATOM 6435 N N . ASN B 1 321 ? 10.539 17.406 -12.398 1 90.75 321 ASN B N 1
ATOM 6436 C CA . ASN B 1 321 ? 9.648 16.469 -13.078 1 90.75 321 ASN B CA 1
ATOM 6437 C C . ASN B 1 321 ? 8.289 16.391 -12.391 1 90.75 321 ASN B C 1
ATOM 6439 O O . ASN B 1 321 ? 7.254 16.344 -13.055 1 90.75 321 ASN B O 1
ATOM 6443 N N . TYR B 1 322 ? 8.32 16.344 -11.062 1 94.25 322 TYR B N 1
ATOM 6444 C CA . TYR B 1 322 ? 7.094 16.312 -10.273 1 94.25 322 TYR B CA 1
ATOM 6445 C C . TYR B 1 322 ? 6.246 17.547 -10.547 1 94.25 322 TYR B C 1
ATOM 6447 O O . TYR B 1 322 ? 5.047 17.438 -10.805 1 94.25 322 TYR B O 1
ATOM 6455 N N . ALA B 1 323 ? 6.871 18.688 -10.523 1 95.5 323 ALA B N 1
ATOM 6456 C CA . ALA B 1 323 ? 6.191 19.953 -10.781 1 95.5 323 ALA B CA 1
ATOM 6457 C C . ALA B 1 323 ? 5.633 19.984 -12.203 1 95.5 323 ALA B C 1
ATOM 6459 O O . ALA B 1 323 ? 4.527 20.484 -12.43 1 95.5 323 ALA B O 1
ATOM 6460 N N . SER B 1 324 ? 6.375 19.469 -13.141 1 92.44 324 SER B N 1
ATOM 6461 C CA . SER B 1 324 ? 5.922 19.406 -14.523 1 92.44 324 SER B CA 1
ATOM 6462 C C . SER B 1 324 ? 4.645 18.594 -14.648 1 92.44 324 SER B C 1
ATOM 6464 O O . SER B 1 324 ? 3.73 18.953 -15.391 1 92.44 324 SER B O 1
ATOM 6466 N N . SER B 1 325 ? 4.594 17.5 -13.945 1 91.94 325 SER B N 1
ATOM 6467 C CA . SER B 1 325 ? 3.4 16.656 -13.953 1 91.94 325 SER B CA 1
ATOM 6468 C C . SER B 1 325 ? 2.201 17.406 -13.375 1 91.94 325 SER B C 1
ATOM 6470 O O . SER B 1 325 ? 1.083 17.281 -13.883 1 91.94 325 SER B O 1
ATOM 6472 N N . ILE B 1 326 ? 2.406 18.141 -12.328 1 95.56 326 ILE B N 1
ATOM 6473 C CA . ILE B 1 326 ? 1.347 18.938 -11.711 1 95.56 326 ILE B CA 1
ATOM 6474 C C . ILE B 1 326 ? 0.816 19.953 -12.727 1 95.56 326 ILE B C 1
ATOM 6476 O O . ILE B 1 326 ? -0.396 20.156 -12.828 1 95.56 326 ILE B O 1
ATOM 6480 N N . GLY B 1 327 ? 1.739 20.547 -13.477 1 92.25 327 GLY B N 1
ATOM 6481 C CA . GLY B 1 327 ? 1.371 21.562 -14.461 1 92.25 327 GLY B CA 1
ATOM 6482 C C . GLY B 1 327 ? 0.477 21.016 -15.555 1 92.25 327 GLY B C 1
ATOM 6483 O O . GLY B 1 327 ? -0.254 21.766 -16.203 1 92.25 327 GLY B O 1
ATOM 6484 N N . LYS B 1 328 ? 0.423 19.703 -15.719 1 90 328 LYS B N 1
ATOM 6485 C CA . LYS B 1 328 ? -0.356 19.078 -16.781 1 90 328 LYS B CA 1
ATOM 6486 C C . LYS B 1 328 ? -1.739 18.656 -16.297 1 90 328 LYS B C 1
ATOM 6488 O O . LYS B 1 328 ? -2.613 18.312 -17.094 1 90 328 LYS B O 1
ATOM 6493 N N . SER B 1 329 ? -1.917 18.688 -15.031 1 91.94 329 SER B N 1
ATOM 6494 C CA . SER B 1 329 ? -3.213 18.359 -14.453 1 91.94 329 SER B CA 1
ATOM 6495 C C . SER B 1 329 ? -4.215 19.5 -14.648 1 91.94 329 SER B C 1
ATOM 6497 O O . SER B 1 329 ? -3.836 20.672 -14.656 1 91.94 329 SER B O 1
ATOM 6499 N N . THR B 1 330 ? -5.512 19.156 -14.719 1 93 330 THR B N 1
ATOM 6500 C CA . THR B 1 330 ? -6.547 20.156 -14.969 1 93 330 THR B CA 1
ATOM 6501 C C . THR B 1 330 ? -7.18 20.625 -13.656 1 93 330 THR B C 1
ATOM 6503 O O . THR B 1 330 ? -7.988 21.547 -13.648 1 93 330 THR B O 1
ATOM 6506 N N . THR B 1 331 ? -6.836 20 -12.602 1 94.81 331 THR B N 1
ATOM 6507 C CA . THR B 1 331 ? -7.441 20.328 -11.312 1 94.81 331 THR B CA 1
ATOM 6508 C C . THR B 1 331 ? -6.531 21.25 -10.508 1 94.81 331 THR B C 1
ATOM 6510 O O . THR B 1 331 ? -5.312 21.078 -10.508 1 94.81 331 THR B O 1
ATOM 6513 N N . ARG B 1 332 ? -7.152 22.297 -9.828 1 95.06 332 ARG B N 1
ATOM 6514 C CA . ARG B 1 332 ? -6.395 23.141 -8.914 1 95.06 332 ARG B CA 1
ATOM 6515 C C . ARG B 1 332 ? -5.746 22.312 -7.809 1 95.06 332 ARG B C 1
ATOM 6517 O O . ARG B 1 332 ? -6.355 21.375 -7.289 1 95.06 332 ARG B O 1
ATOM 6524 N N . SER B 1 333 ? -4.488 22.641 -7.527 1 97.38 333 SER B N 1
ATOM 6525 C CA . SER B 1 333 ? -3.787 21.859 -6.52 1 97.38 333 SER B CA 1
ATOM 6526 C C . SER B 1 333 ? -2.756 22.703 -5.777 1 97.38 333 SER B C 1
ATOM 6528 O O . SER B 1 333 ? -2.42 23.797 -6.211 1 97.38 333 SER B O 1
ATOM 6530 N N . ILE B 1 334 ? -2.379 22.25 -4.645 1 98.06 334 ILE B N 1
ATOM 6531 C CA . ILE B 1 334 ? -1.238 22.766 -3.893 1 98.06 334 ILE B CA 1
ATOM 6532 C C . ILE B 1 334 ? -0.326 21.609 -3.492 1 98.06 334 ILE B C 1
ATOM 6534 O O . ILE B 1 334 ? -0.725 20.438 -3.559 1 98.06 334 ILE B O 1
ATOM 6538 N N . ILE B 1 335 ? 0.894 21.953 -3.188 1 98.56 335 ILE B N 1
ATOM 6539 C CA . ILE B 1 335 ? 1.731 21.047 -2.412 1 98.56 335 ILE B CA 1
ATOM 6540 C C . ILE B 1 335 ? 1.578 21.359 -0.923 1 98.56 335 ILE B C 1
ATOM 6542 O O . ILE B 1 335 ? 2.299 22.188 -0.377 1 98.56 335 ILE B O 1
ATOM 6546 N N . GLY B 1 336 ? 0.693 20.609 -0.321 1 98.69 336 GLY B N 1
ATOM 6547 C CA . GLY B 1 336 ? 0.287 20.938 1.035 1 98.69 336 GLY B CA 1
ATOM 6548 C C . GLY B 1 336 ? 1.26 20.438 2.088 1 98.69 336 GLY B C 1
ATOM 6549 O O . GLY B 1 336 ? 1.136 20.781 3.266 1 98.69 336 GLY B O 1
ATOM 6550 N N . GLU B 1 337 ? 2.201 19.609 1.659 1 98.81 337 GLU B N 1
ATOM 6551 C CA . GLU B 1 337 ? 3.305 19.219 2.527 1 98.81 337 GLU B CA 1
ATOM 6552 C C . GLU B 1 337 ? 4.586 18.984 1.726 1 98.81 337 GLU B C 1
ATOM 6554 O O . GLU B 1 337 ? 4.566 18.344 0.682 1 98.81 337 GLU B O 1
ATOM 6559 N N . TRP B 1 338 ? 5.645 19.562 2.182 1 98.75 338 TRP B N 1
ATOM 6560 C CA . TRP B 1 338 ? 7 19.344 1.688 1 98.75 338 TRP B CA 1
ATOM 6561 C C . TRP B 1 338 ? 8.031 19.719 2.746 1 98.75 338 TRP B C 1
ATOM 6563 O O . TRP B 1 338 ? 7.68 20.266 3.799 1 98.75 338 TRP B O 1
ATOM 6573 N N . SER B 1 339 ? 9.305 19.328 2.6 1 98.81 339 SER B N 1
ATOM 6574 C CA . SER B 1 339 ? 10.367 19.609 3.564 1 98.81 339 SER B CA 1
ATOM 6575 C C . SER B 1 339 ? 11.703 19.844 2.869 1 98.81 339 SER B C 1
ATOM 6577 O O . SER B 1 339 ? 11.789 19.766 1.642 1 98.81 339 SER B O 1
ATOM 6579 N N . ALA B 1 340 ? 12.656 20.188 3.643 1 98.75 340 ALA B N 1
ATOM 6580 C CA . ALA B 1 340 ? 14.023 20.344 3.148 1 98.75 340 ALA B CA 1
ATOM 6581 C C . ALA B 1 340 ? 14.812 19.047 3.324 1 98.75 340 ALA B C 1
ATOM 6583 O O . ALA B 1 340 ? 16.016 19 3.062 1 98.75 340 ALA B O 1
ATOM 6584 N N . ALA B 1 341 ? 14.117 18 3.73 1 98.69 341 ALA B N 1
ATOM 6585 C CA . ALA B 1 341 ? 14.828 16.781 4.125 1 98.69 341 ALA B CA 1
ATOM 6586 C C . ALA B 1 341 ? 15.422 16.078 2.914 1 98.69 341 ALA B C 1
ATOM 6588 O O . ALA B 1 341 ? 14.766 15.938 1.88 1 98.69 341 ALA B O 1
ATOM 6589 N N . LEU B 1 342 ? 16.641 15.703 3.088 1 97.94 342 LEU B N 1
ATOM 6590 C CA . LEU B 1 342 ? 17.328 14.875 2.107 1 97.94 342 LEU B CA 1
ATOM 6591 C C . LEU B 1 342 ? 17.594 13.484 2.666 1 97.94 342 LEU B C 1
ATOM 6593 O O . LEU B 1 342 ? 18.062 12.594 1.943 1 97.94 342 LEU B O 1
ATOM 6597 N N . THR B 1 343 ? 17.281 13.328 3.922 1 97.94 343 THR B N 1
ATOM 6598 C CA . THR B 1 343 ? 17.422 12.047 4.609 1 97.94 343 THR B CA 1
ATOM 6599 C C . THR B 1 343 ? 16.203 11.781 5.484 1 97.94 343 THR B C 1
ATOM 6601 O O . THR B 1 343 ? 15.375 12.672 5.703 1 97.94 343 THR B O 1
ATOM 6604 N N . ASP B 1 344 ? 16.062 10.531 5.91 1 98.25 344 ASP B N 1
ATOM 6605 C CA . ASP B 1 344 ? 15.047 10.195 6.895 1 98.25 344 ASP B CA 1
ATOM 6606 C C . ASP B 1 344 ? 15.664 9.953 8.266 1 98.25 344 ASP B C 1
ATOM 6608 O O . ASP B 1 344 ? 15.25 9.031 8.984 1 98.25 344 ASP B O 1
ATOM 6612 N N . CYS B 1 345 ? 16.594 10.82 8.633 1 97.75 345 CYS B N 1
ATOM 6613 C CA . CYS B 1 345 ? 17.469 10.594 9.789 1 97.75 345 CYS B CA 1
ATOM 6614 C C . CYS B 1 345 ? 16.844 11.18 11.055 1 97.75 345 CYS B C 1
ATOM 6616 O O . CYS B 1 345 ? 17.297 10.883 12.164 1 97.75 345 CYS B O 1
ATOM 6618 N N . ALA B 1 346 ? 15.844 12.086 10.93 1 97.19 346 ALA B N 1
ATOM 6619 C CA . ALA B 1 346 ? 15.25 12.609 12.156 1 97.19 346 ALA B CA 1
ATOM 6620 C C . ALA B 1 346 ? 14.758 11.477 13.055 1 97.19 346 ALA B C 1
ATOM 6622 O O . ALA B 1 346 ? 14.086 10.555 12.594 1 97.19 346 ALA B O 1
ATOM 6623 N N . PRO B 1 347 ? 15.172 11.586 14.344 1 94.88 347 PRO B N 1
ATOM 6624 C CA . PRO B 1 347 ? 14.719 10.508 15.234 1 94.88 347 PRO B CA 1
ATOM 6625 C C . PRO B 1 347 ? 13.203 10.336 15.227 1 94.88 347 PRO B C 1
ATOM 6627 O O . PRO B 1 347 ? 12.461 11.312 15.336 1 94.88 347 PRO B O 1
ATOM 6630 N N . TRP B 1 348 ? 12.797 9.094 15.055 1 97.56 348 TRP B N 1
ATOM 6631 C CA . TRP B 1 348 ? 11.406 8.656 15.117 1 97.56 348 TRP B CA 1
ATOM 6632 C C . TRP B 1 348 ? 10.602 9.227 13.961 1 97.56 348 TRP B C 1
ATOM 6634 O O . TRP B 1 348 ? 9.367 9.203 13.977 1 97.56 348 TRP B O 1
ATOM 6644 N N . LEU B 1 349 ? 11.266 9.797 12.906 1 98.19 349 LEU B N 1
ATOM 6645 C CA . LEU B 1 349 ? 10.555 10.25 11.719 1 98.19 349 LEU B CA 1
ATOM 6646 C C . LEU B 1 349 ? 9.719 9.125 11.117 1 98.19 349 LEU B C 1
ATOM 6648 O O . LEU B 1 349 ? 8.562 9.344 10.742 1 98.19 349 LEU B O 1
ATOM 6652 N N . ASN B 1 350 ? 10.289 7.949 11.117 1 97.44 350 ASN B N 1
ATOM 6653 C CA . ASN B 1 350 ? 9.617 6.785 10.555 1 97.44 350 ASN B CA 1
ATOM 6654 C C . ASN B 1 350 ? 8.742 6.09 11.594 1 97.44 350 ASN B C 1
ATOM 6656 O O . ASN B 1 350 ? 8.047 5.121 11.281 1 97.44 350 ASN B O 1
ATOM 6660 N N . GLY B 1 351 ? 8.766 6.539 12.859 1 97.62 351 GLY B N 1
ATOM 6661 C CA . GLY B 1 351 ? 8.016 5.973 13.969 1 97.62 351 GLY B CA 1
ATOM 6662 C C . GLY B 1 351 ? 8.898 5.52 15.117 1 97.62 351 GLY B C 1
ATOM 6663 O O . GLY B 1 351 ? 10.023 5.07 14.898 1 97.62 351 GLY B O 1
ATOM 6664 N N . VAL B 1 352 ? 8.375 5.613 16.266 1 98.25 352 VAL B N 1
ATOM 6665 C CA . VAL B 1 352 ? 9.078 5.141 17.453 1 98.25 352 VAL B CA 1
ATOM 6666 C C . VAL B 1 352 ? 9.445 3.668 17.281 1 98.25 352 VAL B C 1
ATOM 6668 O O . VAL B 1 352 ? 8.602 2.848 16.922 1 98.25 352 VAL B O 1
ATOM 6671 N N . GLY B 1 353 ? 10.68 3.404 17.531 1 96.81 353 GLY B N 1
ATOM 6672 C CA . GLY B 1 353 ? 11.148 2.029 17.469 1 96.81 353 GLY B CA 1
ATOM 6673 C C . GLY B 1 353 ? 11.586 1.613 16.078 1 96.81 353 GLY B C 1
ATOM 6674 O O . GLY B 1 353 ? 12.102 0.507 15.891 1 96.81 353 GLY B O 1
ATOM 6675 N N . LEU B 1 354 ? 11.469 2.438 15.094 1 96.69 354 LEU B N 1
ATOM 6676 C CA . LEU B 1 354 ? 11.852 2.113 13.719 1 96.69 354 LEU B CA 1
ATOM 6677 C C . LEU B 1 354 ? 13.148 2.82 13.336 1 96.69 354 LEU B C 1
ATOM 6679 O O . LEU B 1 354 ? 13.375 3.963 13.734 1 96.69 354 LEU B O 1
ATOM 6683 N N . GLY B 1 355 ? 13.93 2.154 12.523 1 96.88 355 GLY B N 1
ATOM 6684 C CA . GLY B 1 355 ? 15.172 2.727 12.023 1 96.88 355 GLY B CA 1
ATOM 6685 C C . GLY B 1 355 ? 14.961 3.646 10.836 1 96.88 355 GLY B C 1
ATOM 6686 O O . GLY B 1 355 ? 13.922 4.297 10.719 1 96.88 355 GLY B O 1
ATOM 6687 N N . SER B 1 356 ? 16.062 3.85 10.047 1 98 356 SER B N 1
ATOM 6688 C CA . SER B 1 356 ? 16.016 4.73 8.883 1 98 356 SER B CA 1
ATOM 6689 C C . SER B 1 356 ? 16.547 4.023 7.637 1 98 356 SER B C 1
ATOM 6691 O O . SER B 1 356 ? 17.375 3.113 7.73 1 98 356 SER B O 1
ATOM 6693 N N . ARG B 1 357 ? 16.016 4.402 6.516 1 97.19 357 ARG B N 1
ATOM 6694 C CA . ARG B 1 357 ? 16.562 3.961 5.238 1 97.19 357 ARG B CA 1
ATOM 6695 C C . ARG B 1 357 ? 18 4.453 5.051 1 97.19 357 ARG B C 1
ATOM 6697 O O . ARG B 1 357 ? 18.844 3.721 4.551 1 97.19 357 ARG B O 1
ATOM 6704 N N . TYR B 1 358 ? 18.312 5.676 5.477 1 98 358 TYR B N 1
ATOM 6705 C CA . TYR B 1 358 ? 19.625 6.285 5.273 1 98 358 TYR B CA 1
ATOM 6706 C C . TYR B 1 358 ? 20.719 5.441 5.906 1 98 358 TYR B C 1
ATOM 6708 O O . TYR B 1 358 ? 21.812 5.297 5.336 1 98 358 TYR B O 1
ATOM 6716 N N . GLU B 1 359 ? 20.438 4.848 7.023 1 97.88 359 GLU B N 1
ATOM 6717 C CA . GLU B 1 359 ? 21.422 4.016 7.711 1 97.88 359 GLU B CA 1
ATOM 6718 C C . GLU B 1 359 ? 21.172 2.533 7.43 1 97.88 359 GLU B C 1
ATOM 6720 O O . GLU B 1 359 ? 21.953 1.68 7.859 1 97.88 359 GLU B O 1
ATOM 6725 N N . GLY B 1 360 ? 20.094 2.266 6.691 1 95.25 360 GLY B N 1
ATOM 6726 C CA . GLY B 1 360 ? 19.797 0.878 6.375 1 95.25 360 GLY B CA 1
ATOM 6727 C C . GLY B 1 360 ? 19.516 0.034 7.602 1 95.25 360 GLY B C 1
ATOM 6728 O O . GLY B 1 360 ? 20.016 -1.081 7.727 1 95.25 360 GLY B O 1
ATOM 6729 N N . THR B 1 361 ? 18.75 0.536 8.555 1 96.12 361 THR B N 1
ATOM 6730 C CA . THR B 1 361 ? 18.469 -0.188 9.789 1 96.12 361 THR B CA 1
ATOM 6731 C C . THR B 1 361 ? 17.016 -0.67 9.805 1 96.12 361 THR B C 1
ATOM 6733 O O . THR B 1 361 ? 16.156 -0.101 9.125 1 96.12 361 THR B O 1
ATOM 6736 N N . SER B 1 362 ? 16.609 -1.654 10.609 1 93.75 362 SER B N 1
ATOM 6737 C CA . SER B 1 362 ? 15.312 -2.316 10.633 1 93.75 362 SER B CA 1
ATOM 6738 C C . SER B 1 362 ? 14.18 -1.307 10.789 1 93.75 362 SER B C 1
ATOM 6740 O O . SER B 1 362 ? 14.289 -0.366 11.578 1 93.75 362 SER B O 1
ATOM 6742 N N . PRO B 1 363 ? 13.156 -1.535 10.047 1 94.06 363 PRO B N 1
ATOM 6743 C CA . PRO B 1 363 ? 12.789 -2.691 9.227 1 94.06 363 PRO B CA 1
ATOM 6744 C C . PRO B 1 363 ? 13.297 -2.578 7.793 1 94.06 363 PRO B C 1
ATOM 6746 O O . PRO B 1 363 ? 13.031 -3.457 6.969 1 94.06 363 PRO B O 1
ATOM 6749 N N . TYR B 1 364 ? 14.023 -1.527 7.539 1 93.06 364 TYR B N 1
ATOM 6750 C CA . TYR B 1 364 ? 14.547 -1.303 6.195 1 93.06 364 TYR B CA 1
ATOM 6751 C C . TYR B 1 364 ? 15.773 -2.166 5.938 1 93.06 364 TYR B C 1
ATOM 6753 O O . TYR B 1 364 ? 16.578 -2.395 6.84 1 93.06 364 TYR B O 1
ATOM 6761 N N . THR B 1 365 ? 15.914 -2.652 4.715 1 90.38 365 THR B N 1
ATOM 6762 C CA . THR B 1 365 ? 16.969 -3.615 4.41 1 90.38 365 THR B CA 1
ATOM 6763 C C . THR B 1 365 ? 17.844 -3.115 3.26 1 90.38 365 THR B C 1
ATOM 6765 O O . THR B 1 365 ? 18.594 -3.885 2.67 1 90.38 365 THR B O 1
ATOM 6768 N N . ASN B 1 366 ? 17.688 -1.887 2.854 1 91.94 366 ASN B N 1
ATOM 6769 C CA . ASN B 1 366 ? 18.562 -1.296 1.838 1 91.94 366 ASN B CA 1
ATOM 6770 C C . ASN B 1 366 ? 19.969 -1.083 2.363 1 91.94 366 ASN B C 1
ATOM 6772 O O . ASN B 1 366 ? 20.219 -1.172 3.568 1 91.94 366 ASN B O 1
ATOM 6776 N N . ASP B 1 367 ? 20.938 -0.82 1.453 1 92.06 367 ASP B N 1
ATOM 6777 C CA . ASP B 1 367 ? 22.312 -0.519 1.842 1 92.06 367 ASP B CA 1
ATOM 6778 C C . ASP B 1 367 ? 22.391 0.819 2.572 1 92.06 367 ASP B C 1
ATOM 6780 O O . ASP B 1 367 ? 21.688 1.769 2.221 1 92.06 367 ASP B O 1
ATOM 6784 N N . ARG B 1 368 ? 23.281 0.838 3.496 1 95.56 368 ARG B N 1
ATOM 6785 C CA . ARG B 1 368 ? 23.562 2.074 4.215 1 95.56 368 ARG B CA 1
ATOM 6786 C C . ARG B 1 368 ? 24.062 3.156 3.268 1 95.56 368 ARG B C 1
ATOM 6788 O O . ARG B 1 368 ? 24.969 2.906 2.457 1 95.56 368 ARG B O 1
ATOM 6795 N N . VAL B 1 369 ? 23.484 4.312 3.318 1 94.81 369 VAL B N 1
ATOM 6796 C CA . VAL B 1 369 ? 23.906 5.441 2.49 1 94.81 369 VAL B CA 1
ATOM 6797 C C . VAL B 1 369 ? 24.906 6.301 3.25 1 94.81 369 VAL B C 1
ATOM 6799 O O . VAL B 1 369 ? 25.859 6.828 2.658 1 94.81 369 VAL B O 1
ATOM 6802 N N . GLY B 1 370 ? 24.734 6.445 4.551 1 96.62 370 GLY B N 1
ATOM 6803 C CA . GLY B 1 370 ? 25.609 7.246 5.391 1 96.62 370 GLY B CA 1
ATOM 6804 C C . GLY B 1 370 ? 25.234 7.199 6.859 1 96.62 370 GLY B C 1
ATOM 6805 O O . GLY B 1 370 ? 24.547 6.281 7.297 1 96.62 370 GLY B O 1
ATOM 6806 N N . SER B 1 371 ? 25.781 8.195 7.578 1 96.56 371 SER B N 1
ATOM 6807 C CA . SER B 1 371 ? 25.531 8.281 9.016 1 96.56 371 SER B CA 1
ATOM 6808 C C . SER B 1 371 ? 24.547 9.391 9.344 1 96.56 371 SER B C 1
ATOM 6810 O O . SER B 1 371 ? 24.75 10.539 8.953 1 96.56 371 SER B O 1
ATOM 6812 N N . CYS B 1 372 ? 23.562 9.039 10.102 1 97.06 372 CYS B N 1
ATOM 6813 C CA . CYS B 1 372 ? 22.547 10.016 10.5 1 97.06 372 CYS B CA 1
ATOM 6814 C C . CYS B 1 372 ? 23.156 11.086 11.398 1 97.06 372 CYS B C 1
ATOM 6816 O O . CYS B 1 372 ? 22.672 12.219 11.438 1 97.06 372 CYS B O 1
ATOM 6818 N N . ALA B 1 373 ? 24.234 10.789 12.086 1 95.31 373 ALA B N 1
ATOM 6819 C CA . ALA B 1 373 ? 24.891 11.742 12.969 1 95.31 373 ALA B CA 1
ATOM 6820 C C . ALA B 1 373 ? 25.328 12.984 12.203 1 95.31 373 ALA B C 1
ATOM 6822 O O . ALA B 1 373 ? 25.391 14.078 12.758 1 95.31 373 ALA B O 1
ATOM 6823 N N . ASP B 1 374 ? 25.547 12.828 10.93 1 94.12 374 ASP B N 1
ATOM 6824 C CA . ASP B 1 374 ? 26.016 13.922 10.086 1 94.12 374 ASP B CA 1
ATOM 6825 C C . ASP B 1 374 ? 24.875 14.906 9.797 1 94.12 374 ASP B C 1
ATOM 6827 O O . ASP B 1 374 ? 25.125 16.047 9.406 1 94.12 374 ASP B O 1
ATOM 6831 N N . PHE B 1 375 ? 23.688 14.453 10.031 1 94.56 375 PHE B N 1
ATOM 6832 C CA . PHE B 1 375 ? 22.547 15.281 9.625 1 94.56 375 PHE B CA 1
ATOM 6833 C C . PHE B 1 375 ? 21.75 15.734 10.844 1 94.56 375 PHE B C 1
ATOM 6835 O O . PHE B 1 375 ? 21.016 16.719 10.773 1 94.56 375 PHE B O 1
ATOM 6842 N N . THR B 1 376 ? 21.938 14.992 11.953 1 94.44 376 THR B N 1
ATOM 6843 C CA . THR B 1 376 ? 21.156 15.305 13.141 1 94.44 376 THR B CA 1
ATOM 6844 C C . THR B 1 376 ? 21.938 16.219 14.086 1 94.44 376 THR B C 1
ATOM 6846 O O . THR B 1 376 ? 21.391 16.688 15.086 1 94.44 376 THR B O 1
ATOM 6849 N N . ARG B 1 377 ? 23.141 16.531 13.727 1 92.62 377 ARG B N 1
ATOM 6850 C CA . ARG B 1 377 ? 23.938 17.5 14.5 1 92.62 377 ARG B CA 1
ATOM 6851 C C . ARG B 1 377 ? 23.422 18.922 14.289 1 92.62 377 ARG B C 1
ATOM 6853 O O . ARG B 1 377 ? 22.609 19.172 13.398 1 92.62 377 ARG B O 1
ATOM 6860 N N . SER B 1 378 ? 23.953 19.797 15.133 1 93.5 378 SER B N 1
ATOM 6861 C CA . SER B 1 378 ? 23.594 21.203 15.008 1 93.5 378 SER B CA 1
ATOM 6862 C C . SER B 1 378 ? 23.953 21.75 13.625 1 93.5 378 SER B C 1
ATOM 6864 O O . SER B 1 378 ? 25.016 21.438 13.094 1 93.5 378 SER B O 1
ATOM 6866 N N . PRO B 1 379 ? 23.047 22.531 13.102 1 94.19 379 PRO B N 1
ATOM 6867 C CA . PRO B 1 379 ? 23.297 23.062 11.758 1 94.19 379 PRO B CA 1
ATOM 6868 C C . PRO B 1 379 ? 24.578 23.875 11.672 1 94.19 379 PRO B C 1
ATOM 6870 O O . PRO B 1 379 ? 25.188 23.969 10.602 1 94.19 379 PRO B O 1
ATOM 6873 N N . GLU B 1 380 ? 24.969 24.469 12.805 1 92.38 380 GLU B N 1
ATOM 6874 C CA . GLU B 1 380 ? 26.219 25.203 12.82 1 92.38 380 GLU B CA 1
ATOM 6875 C C . GLU B 1 380 ? 27.391 24.297 12.453 1 92.38 380 GLU B C 1
ATOM 6877 O O . GLU B 1 380 ? 28.422 24.781 11.977 1 92.38 380 GLU B O 1
ATOM 6882 N N . ASN B 1 381 ? 27.188 23.062 12.633 1 93.69 381 ASN B N 1
ATOM 6883 C CA . ASN B 1 381 ? 28.266 22.094 12.383 1 93.69 381 ASN B CA 1
ATOM 6884 C C . ASN B 1 381 ? 28.109 21.438 11.016 1 93.69 381 ASN B C 1
ATOM 6886 O O . ASN B 1 381 ? 28.875 20.531 10.672 1 93.69 381 ASN B O 1
ATOM 6890 N N . TRP B 1 382 ? 27.172 21.844 10.227 1 96 382 TRP B N 1
ATOM 6891 C CA . TRP B 1 382 ? 27.078 21.359 8.852 1 96 382 TRP B CA 1
ATOM 6892 C C . TRP B 1 382 ? 28.188 21.938 7.988 1 96 382 TRP B C 1
ATOM 6894 O O . TRP B 1 382 ? 28.625 23.062 8.195 1 96 382 TRP B O 1
ATOM 6904 N N . SER B 1 383 ? 28.641 21.156 7.027 1 95.44 383 SER B N 1
ATOM 6905 C CA . SER B 1 383 ? 29.641 21.656 6.086 1 95.44 383 SER B CA 1
ATOM 6906 C C . SER B 1 383 ? 29.031 22.688 5.141 1 95.44 383 SER B C 1
ATOM 6908 O O . SER B 1 383 ? 27.812 22.766 5.004 1 95.44 383 SER B O 1
ATOM 6910 N N . LYS B 1 384 ? 29.906 23.422 4.547 1 95.62 384 LYS B N 1
ATOM 6911 C CA . LYS B 1 384 ? 29.469 24.391 3.551 1 95.62 384 LYS B CA 1
ATOM 6912 C C . LYS B 1 384 ? 28.734 23.719 2.406 1 95.62 384 LYS B C 1
ATOM 6914 O O . LYS B 1 384 ? 27.719 24.234 1.921 1 95.62 384 LYS B O 1
ATOM 6919 N N . GLN B 1 385 ? 29.25 22.594 2.018 1 95.56 385 GLN B N 1
ATOM 6920 C CA . GLN B 1 385 ? 28.609 21.859 0.927 1 95.56 385 GLN B CA 1
ATOM 6921 C C . GLN B 1 385 ? 27.219 21.391 1.322 1 95.56 385 GLN B C 1
ATOM 6923 O O . GLN B 1 385 ? 26.281 21.469 0.528 1 95.56 385 GLN B O 1
ATOM 6928 N N . GLN B 1 386 ? 27.094 20.891 2.479 1 96 386 GLN B N 1
ATOM 6929 C CA . GLN B 1 386 ? 25.797 20.422 2.979 1 96 386 GLN B CA 1
ATOM 6930 C C . GLN B 1 386 ? 24.781 21.547 3 1 96 386 GLN B C 1
ATOM 6932 O O . GLN B 1 386 ? 23.641 21.375 2.555 1 96 386 GLN B O 1
ATOM 6937 N N . LYS B 1 387 ? 25.156 22.672 3.488 1 97.38 387 LYS B N 1
ATOM 6938 C CA . LYS B 1 387 ? 24.266 23.828 3.527 1 97.38 387 LYS B CA 1
ATOM 6939 C C . LYS B 1 387 ? 23.875 24.266 2.119 1 97.38 387 LYS B C 1
ATOM 6941 O O . LYS B 1 387 ? 22.719 24.594 1.859 1 97.38 387 LYS B O 1
ATOM 6946 N N . LYS B 1 388 ? 24.859 24.266 1.261 1 97.31 388 LYS B N 1
ATOM 6947 C CA . LYS B 1 388 ? 24.594 24.609 -0.135 1 97.31 388 LYS B CA 1
ATOM 6948 C C . LYS B 1 388 ? 23.594 23.641 -0.756 1 97.31 388 LYS B C 1
ATOM 6950 O O . LYS B 1 388 ? 22.688 24.062 -1.486 1 97.31 388 LYS B O 1
ATOM 6955 N N . ASP B 1 389 ? 23.734 22.391 -0.484 1 97.12 389 ASP B N 1
ATOM 6956 C CA . ASP B 1 389 ? 22.844 21.375 -1.027 1 97.12 389 ASP B CA 1
ATOM 6957 C C . ASP B 1 389 ? 21.422 21.578 -0.536 1 97.12 389 ASP B C 1
ATOM 6959 O O . ASP B 1 389 ? 20.469 21.516 -1.325 1 97.12 389 ASP B O 1
ATOM 6963 N N . TYR B 1 390 ? 21.25 21.828 0.735 1 98.25 390 TYR B N 1
ATOM 6964 C CA . TYR B 1 390 ? 19.922 22.109 1.275 1 98.25 390 TYR B CA 1
ATOM 6965 C C . TYR B 1 390 ? 19.312 23.344 0.625 1 98.25 390 TYR B C 1
ATOM 6967 O O . TYR B 1 390 ? 18.141 23.359 0.265 1 98.25 390 TYR B O 1
ATOM 6975 N N . ARG B 1 391 ? 20.125 24.375 0.491 1 98.44 391 ARG B N 1
ATOM 6976 C CA . ARG B 1 391 ? 19.656 25.641 -0.045 1 98.44 391 ARG B CA 1
ATOM 6977 C C . ARG B 1 391 ? 19.172 25.484 -1.485 1 98.44 391 ARG B C 1
ATOM 6979 O O . ARG B 1 391 ? 18.078 25.938 -1.833 1 98.44 391 ARG B O 1
ATOM 6986 N N . ARG B 1 392 ? 19.938 24.859 -2.312 1 97.81 392 ARG B N 1
ATOM 6987 C CA . ARG B 1 392 ? 19.531 24.719 -3.707 1 97.81 392 ARG B CA 1
ATOM 6988 C C . ARG B 1 392 ? 18.312 23.812 -3.834 1 97.81 392 ARG B C 1
ATOM 6990 O O . ARG B 1 392 ? 17.453 24.031 -4.684 1 97.81 392 ARG B O 1
ATOM 6997 N N . PHE B 1 393 ? 18.281 22.781 -2.975 1 98.56 393 PHE B N 1
ATOM 6998 C CA . PHE B 1 393 ? 17.109 21.891 -2.959 1 98.56 393 PHE B CA 1
ATOM 6999 C C . PHE B 1 393 ? 15.852 22.656 -2.574 1 98.56 393 PHE B C 1
ATOM 7001 O O . PHE B 1 393 ? 14.82 22.547 -3.234 1 98.56 393 PHE B O 1
ATOM 7008 N N . VAL B 1 394 ? 15.914 23.469 -1.553 1 98.81 394 VAL B N 1
ATOM 7009 C CA . VAL B 1 394 ? 14.797 24.281 -1.071 1 98.81 394 VAL B CA 1
ATOM 7010 C C . VAL B 1 394 ? 14.391 25.281 -2.143 1 98.81 394 VAL B C 1
ATOM 7012 O O . VAL B 1 394 ? 13.203 25.422 -2.449 1 98.81 394 VAL B O 1
ATOM 7015 N N . GLU B 1 395 ? 15.336 25.969 -2.744 1 98.69 395 GLU B N 1
ATOM 7016 C CA . GLU B 1 395 ? 15.047 26.969 -3.779 1 98.69 395 GLU B CA 1
ATOM 7017 C C . GLU B 1 395 ? 14.312 26.328 -4.961 1 98.69 395 GLU B C 1
ATOM 7019 O O . GLU B 1 395 ? 13.367 26.906 -5.492 1 98.69 395 GLU B O 1
ATOM 7024 N N . MET B 1 396 ? 14.742 25.141 -5.348 1 98.62 396 MET B N 1
ATOM 7025 C CA . MET B 1 396 ? 14.094 24.453 -6.461 1 98.62 396 MET B CA 1
ATOM 7026 C C . MET B 1 396 ? 12.633 24.156 -6.141 1 98.62 396 MET B C 1
ATOM 7028 O O . MET B 1 396 ? 11.758 24.344 -6.984 1 98.62 396 MET B O 1
ATOM 7032 N N . GLN B 1 397 ? 12.367 23.719 -4.922 1 98.75 397 GLN B N 1
ATOM 7033 C CA . GLN B 1 397 ? 11 23.422 -4.512 1 98.75 397 GLN B CA 1
ATOM 7034 C C . GLN B 1 397 ? 10.148 24.688 -4.473 1 98.75 397 GLN B C 1
ATOM 7036 O O . GLN B 1 397 ? 9.039 24.719 -5.008 1 98.75 397 GLN B O 1
ATOM 7041 N N . LEU B 1 398 ? 10.719 25.75 -3.857 1 98.69 398 LEU B N 1
ATOM 7042 C CA . LEU B 1 398 ? 10 27.016 -3.787 1 98.69 398 LEU B CA 1
ATOM 7043 C C . LEU B 1 398 ? 9.641 27.516 -5.184 1 98.69 398 LEU B C 1
ATOM 7045 O O . LEU B 1 398 ? 8.5 27.922 -5.43 1 98.69 398 LEU B O 1
ATOM 7049 N N . TYR B 1 399 ? 10.586 27.453 -6.078 1 98.06 399 TYR B N 1
ATOM 7050 C CA . TYR B 1 399 ? 10.375 27.938 -7.434 1 98.06 399 TYR B CA 1
ATOM 7051 C C . TYR B 1 399 ? 9.352 27.078 -8.172 1 98.06 399 TYR B C 1
ATOM 7053 O O . TYR B 1 399 ? 8.367 27.609 -8.703 1 98.06 399 TYR B O 1
ATOM 7061 N N . GLN B 1 400 ? 9.555 25.734 -8.172 1 98.25 400 GLN B N 1
ATOM 7062 C CA . GLN B 1 400 ? 8.742 24.844 -8.977 1 98.25 400 GLN B CA 1
ATOM 7063 C C . GLN B 1 400 ? 7.316 24.75 -8.43 1 98.25 400 GLN B C 1
ATOM 7065 O O . GLN B 1 400 ? 6.348 24.797 -9.195 1 98.25 400 GLN B O 1
ATOM 7070 N N . TYR B 1 401 ? 7.18 24.688 -7.105 1 98.06 401 TYR B N 1
ATOM 7071 C CA . TYR B 1 401 ? 5.855 24.547 -6.516 1 98.06 401 TYR B CA 1
ATOM 7072 C C . TYR B 1 401 ? 5.059 25.844 -6.66 1 98.06 401 TYR B C 1
ATOM 7074 O O . TYR B 1 401 ? 3.844 25.812 -6.859 1 98.06 401 TYR B O 1
ATOM 7082 N N . GLY B 1 402 ? 5.73 26.953 -6.578 1 96.38 402 GLY B N 1
ATOM 7083 C CA . GLY B 1 402 ? 5.07 28.25 -6.773 1 96.38 402 GLY B CA 1
ATOM 7084 C C . GLY B 1 402 ? 4.59 28.453 -8.195 1 96.38 402 GLY B C 1
ATOM 7085 O O . GLY B 1 402 ? 3.566 29.109 -8.422 1 96.38 402 GLY B O 1
ATOM 7086 N N . ASN B 1 403 ? 5.254 27.828 -9.164 1 95.44 403 ASN B N 1
ATOM 7087 C CA . ASN B 1 403 ? 4.957 28.094 -10.562 1 95.44 403 ASN B CA 1
ATOM 7088 C C . ASN B 1 403 ? 4.031 27.031 -11.148 1 95.44 403 ASN B C 1
ATOM 7090 O O . ASN B 1 403 ? 3.379 27.266 -12.172 1 95.44 403 ASN B O 1
ATOM 7094 N N . SER B 1 404 ? 3.971 25.891 -10.531 1 95.94 404 SER B N 1
ATOM 7095 C CA . SER B 1 404 ? 3.271 24.781 -11.164 1 95.94 404 SER B CA 1
ATOM 7096 C C . SER B 1 404 ? 1.965 24.469 -10.445 1 95.94 404 SER B C 1
ATOM 7098 O O . SER B 1 404 ? 1.197 23.609 -10.891 1 95.94 404 SER B O 1
ATOM 7100 N N . SER B 1 405 ? 1.692 25.141 -9.352 1 96.56 405 SER B N 1
ATOM 7101 C CA . SER B 1 405 ? 0.488 24.938 -8.547 1 96.56 405 SER B CA 1
ATOM 7102 C C . SER B 1 405 ? -0.009 26.25 -7.965 1 96.56 405 SER B C 1
ATOM 7104 O O . SER B 1 405 ? 0.434 27.328 -8.375 1 96.56 405 SER B O 1
ATOM 7106 N N . GLN B 1 406 ? -1.012 26.156 -7.039 1 96.56 406 GLN B N 1
ATOM 7107 C CA . GLN B 1 406 ? -1.51 27.359 -6.371 1 96.56 406 GLN B CA 1
ATOM 7108 C C . GLN B 1 406 ? -0.703 27.672 -5.113 1 96.56 406 GLN B C 1
ATOM 7110 O O . GLN B 1 406 ? -1.086 28.531 -4.316 1 96.56 406 GLN B O 1
ATOM 7115 N N . GLY B 1 407 ? 0.356 26.953 -4.895 1 97.62 407 GLY B N 1
ATOM 7116 C CA . GLY B 1 407 ? 1.25 27.297 -3.799 1 97.62 407 GLY B CA 1
ATOM 7117 C C . GLY B 1 407 ? 1.717 26.094 -3.014 1 97.62 407 GLY B C 1
ATOM 7118 O O . GLY B 1 407 ? 1.685 24.969 -3.52 1 97.62 407 GLY B O 1
ATOM 7119 N N . TRP B 1 408 ? 2.252 26.359 -1.895 1 98.62 408 TRP B N 1
ATOM 7120 C CA . TRP B 1 408 ? 2.91 25.312 -1.117 1 98.62 408 TRP B CA 1
ATOM 7121 C C . TRP B 1 408 ? 2.787 25.594 0.378 1 98.62 408 TRP B C 1
ATOM 7123 O O . TRP B 1 408 ? 2.598 26.734 0.792 1 98.62 408 TRP B O 1
ATOM 7133 N N . ILE B 1 409 ? 2.801 24.531 1.199 1 98.94 409 ILE B N 1
ATOM 7134 C CA . ILE B 1 409 ? 2.805 24.594 2.656 1 98.94 409 ILE B CA 1
ATOM 7135 C C . ILE B 1 409 ? 3.906 23.703 3.209 1 98.94 409 ILE B C 1
ATOM 7137 O O . ILE B 1 409 ? 3.891 22.484 2.992 1 98.94 409 ILE B O 1
ATOM 7141 N N . PHE B 1 410 ? 4.871 24.281 3.877 1 98.88 410 PHE B N 1
ATOM 7142 C CA . PHE B 1 410 ? 6.012 23.562 4.43 1 98.88 410 PHE B CA 1
ATOM 7143 C C . PHE B 1 410 ? 5.609 22.797 5.676 1 98.88 410 PHE B C 1
ATOM 7145 O O . PHE B 1 410 ? 4.816 23.281 6.488 1 98.88 410 PHE B O 1
ATOM 7152 N N . TRP B 1 411 ? 6.023 21.531 5.832 1 98.81 411 TRP B N 1
ATOM 7153 C CA . TRP B 1 411 ? 5.914 20.75 7.059 1 98.81 411 TRP B CA 1
ATOM 7154 C C . TRP B 1 411 ? 7.254 20.688 7.789 1 98.81 411 TRP B C 1
ATOM 7156 O O . TRP B 1 411 ? 8.195 20.047 7.316 1 98.81 411 TRP B O 1
ATOM 7166 N N . CYS B 1 412 ? 7.516 21.344 9.086 1 98.38 412 CYS B N 1
ATOM 7167 C CA . CYS B 1 412 ? 6.57 22.219 9.75 1 98.38 412 CYS B CA 1
ATOM 7168 C C . CYS B 1 412 ? 7.285 23.422 10.375 1 98.38 412 CYS B C 1
ATOM 7170 O O . CYS B 1 412 ? 8.43 23.719 10.023 1 98.38 412 CYS B O 1
ATOM 7172 N N . TRP B 1 413 ? 6.66 24.25 11.18 1 98.88 413 TRP B N 1
ATOM 7173 C CA . TRP B 1 413 ? 7.191 25.531 11.656 1 98.88 413 TRP B CA 1
ATOM 7174 C C . TRP B 1 413 ? 8.414 25.312 12.539 1 98.88 413 TRP B C 1
ATOM 7176 O O . TRP B 1 413 ? 9.461 25.922 12.328 1 98.88 413 TRP B O 1
ATOM 7186 N N . LYS B 1 414 ? 8.266 24.375 13.523 1 98.44 414 LYS B N 1
ATOM 7187 C CA . LYS B 1 414 ? 9.406 24.109 14.398 1 98.44 414 LYS B CA 1
ATOM 7188 C C . LYS B 1 414 ? 9.367 22.672 14.914 1 98.44 414 LYS B C 1
ATOM 7190 O O . LYS B 1 414 ? 8.312 22.031 14.922 1 98.44 414 LYS B O 1
ATOM 7195 N N . THR B 1 415 ? 10.453 22.125 15.211 1 98 415 THR B N 1
ATOM 7196 C CA . THR B 1 415 ? 10.695 20.828 15.836 1 98 415 THR B CA 1
ATOM 7197 C C . THR B 1 415 ? 11.711 20.969 16.969 1 98 415 THR B C 1
ATOM 7199 O O . THR B 1 415 ? 12.398 21.984 17.078 1 98 415 THR B O 1
ATOM 7202 N N . GLU B 1 416 ? 11.773 19.938 17.781 1 95.81 416 GLU B N 1
ATOM 7203 C CA . GLU B 1 416 ? 12.742 19.984 18.875 1 95.81 416 GLU B CA 1
ATOM 7204 C C . GLU B 1 416 ? 14.148 19.656 18.375 1 95.81 416 GLU B C 1
ATOM 7206 O O . GLU B 1 416 ? 15.133 20.172 18.906 1 95.81 416 GLU B O 1
ATOM 7211 N N . ALA B 1 417 ? 14.227 18.75 17.344 1 90.25 417 ALA B N 1
ATOM 7212 C CA . ALA B 1 417 ? 15.57 18.297 17.031 1 90.25 417 ALA B CA 1
ATOM 7213 C C . ALA B 1 417 ? 15.664 17.844 15.57 1 90.25 417 ALA B C 1
ATOM 7215 O O . ALA B 1 417 ? 16.562 17.078 15.211 1 90.25 417 ALA B O 1
ATOM 7216 N N . ALA B 1 418 ? 14.828 18.312 14.703 1 96.62 418 ALA B N 1
ATOM 7217 C CA . ALA B 1 418 ? 14.812 17.875 13.305 1 96.62 418 ALA B CA 1
ATOM 7218 C C . ALA B 1 418 ? 14.922 19.078 12.359 1 96.62 418 ALA B C 1
ATOM 7220 O O . ALA B 1 418 ? 13.945 19.453 11.711 1 96.62 418 ALA B O 1
ATOM 7221 N N . THR B 1 419 ? 16.078 19.547 12.141 1 97.12 419 THR B N 1
ATOM 7222 C CA . THR B 1 419 ? 16.312 20.797 11.43 1 97.12 419 THR B CA 1
ATOM 7223 C C . THR B 1 419 ? 15.797 20.719 9.992 1 97.12 419 THR B C 1
ATOM 7225 O O . THR B 1 419 ? 15.195 21.656 9.484 1 97.12 419 THR B O 1
ATOM 7228 N N . GLU B 1 420 ? 15.945 19.562 9.312 1 98.06 420 GLU B N 1
ATOM 7229 C CA . GLU B 1 420 ? 15.508 19.391 7.934 1 98.06 420 GLU B CA 1
ATOM 7230 C C . GLU B 1 420 ? 14.008 19.625 7.801 1 98.06 420 GLU B C 1
ATOM 7232 O O . GLU B 1 420 ? 13.5 19.859 6.699 1 98.06 420 GLU B O 1
ATOM 7237 N N . TRP B 1 421 ? 13.344 19.609 8.93 1 98.62 421 TRP B N 1
ATOM 7238 C CA . TRP B 1 421 ? 11.883 19.656 8.961 1 98.62 421 TRP B CA 1
ATOM 7239 C C . TRP B 1 421 ? 11.406 20.922 9.68 1 98.62 421 TRP B C 1
ATOM 7241 O O . TRP B 1 421 ? 10.211 21.062 9.969 1 98.62 421 TRP B O 1
ATOM 7251 N N . ASP B 1 422 ? 12.297 21.844 9.984 1 98.69 422 ASP B N 1
ATOM 7252 C CA . ASP B 1 422 ? 12.055 23.016 10.82 1 98.69 422 ASP B CA 1
ATOM 7253 C C . ASP B 1 422 ? 12.227 24.312 10.016 1 98.69 422 ASP B C 1
ATOM 7255 O O . ASP B 1 422 ? 13.352 24.766 9.805 1 98.69 422 ASP B O 1
ATOM 7259 N N . PHE B 1 423 ? 11.141 24.891 9.641 1 98.88 423 PHE B N 1
ATOM 7260 C CA . PHE B 1 423 ? 11.18 26.078 8.805 1 98.88 423 PHE B CA 1
ATOM 7261 C C . PHE B 1 423 ? 11.977 27.188 9.484 1 98.88 423 PHE B C 1
ATOM 7263 O O . PHE B 1 423 ? 12.836 27.812 8.859 1 98.88 423 PHE B O 1
ATOM 7270 N N . ARG B 1 424 ? 11.695 27.453 10.727 1 98.56 424 ARG B N 1
ATOM 7271 C CA . ARG B 1 424 ? 12.328 28.516 11.5 1 98.56 424 ARG B CA 1
ATOM 7272 C C . ARG B 1 424 ? 13.836 28.328 11.562 1 98.56 424 ARG B C 1
ATOM 7274 O O . ARG B 1 424 ? 14.594 29.266 11.312 1 98.56 424 ARG B O 1
ATOM 7281 N N . ALA B 1 425 ? 14.211 27.094 11.875 1 98.12 425 ALA B N 1
ATOM 7282 C CA . ALA B 1 425 ? 15.641 26.797 11.945 1 98.12 425 ALA B CA 1
ATOM 7283 C C . ALA B 1 425 ? 16.297 26.938 10.578 1 98.12 425 ALA B C 1
ATOM 7285 O O . ALA B 1 425 ? 17.438 27.406 10.477 1 98.12 425 ALA B O 1
ATOM 7286 N N . LEU B 1 426 ? 15.625 26.578 9.57 1 98.69 426 LEU B N 1
ATOM 7287 C CA . LEU B 1 426 ? 16.172 26.625 8.219 1 98.69 426 LEU B CA 1
ATOM 7288 C C . LEU B 1 426 ? 16.359 28.062 7.758 1 98.69 426 LEU B C 1
ATOM 7290 O O . LEU B 1 426 ? 17.312 28.391 7.062 1 98.69 426 LEU B O 1
ATOM 7294 N N . VAL B 1 427 ? 15.438 28.969 8.148 1 98.56 427 VAL B N 1
ATOM 7295 C CA . VAL B 1 427 ? 15.594 30.391 7.859 1 98.56 427 VAL B CA 1
ATOM 7296 C C . VAL B 1 427 ? 16.812 30.938 8.609 1 98.56 427 VAL B C 1
ATOM 7298 O O . VAL B 1 427 ? 17.656 31.625 8.023 1 98.56 427 VAL B O 1
ATOM 7301 N N . LYS B 1 428 ? 16.922 30.594 9.82 1 97.38 428 LYS B N 1
ATOM 7302 C CA . LYS B 1 428 ? 18 31.094 10.664 1 97.38 428 LYS B CA 1
ATOM 7303 C C . LYS B 1 428 ? 19.359 30.656 10.133 1 97.38 428 LYS B C 1
ATOM 7305 O O . LYS B 1 428 ? 20.375 31.312 10.383 1 97.38 428 LYS B O 1
ATOM 7310 N N . ASN B 1 429 ? 19.344 29.578 9.398 1 97.25 429 ASN B N 1
ATOM 7311 C CA . ASN B 1 429 ? 20.609 29.047 8.875 1 97.25 429 ASN B CA 1
ATOM 7312 C C . ASN B 1 429 ? 20.75 29.328 7.387 1 97.25 429 ASN B C 1
ATOM 7314 O O . ASN B 1 429 ? 21.547 28.672 6.703 1 97.25 429 ASN B O 1
ATOM 7318 N N . ASP B 1 430 ? 19.953 30.188 6.875 1 97.31 430 ASP B N 1
ATOM 7319 C CA . ASP B 1 430 ? 20.016 30.719 5.516 1 97.31 430 ASP B CA 1
ATOM 7320 C C . ASP B 1 430 ? 19.781 29.625 4.484 1 97.31 430 ASP B C 1
ATOM 7322 O O . ASP B 1 430 ? 20.344 29.656 3.393 1 97.31 430 ASP B O 1
ATOM 7326 N N . ILE B 1 431 ? 19.062 28.625 4.906 1 98.25 431 ILE B N 1
ATOM 7327 C CA . ILE B 1 431 ? 18.688 27.562 3.984 1 98.25 431 ILE B CA 1
ATOM 7328 C C . ILE B 1 431 ? 17.391 27.938 3.266 1 98.25 431 ILE B C 1
ATOM 7330 O O . ILE B 1 431 ? 17.266 27.734 2.055 1 98.25 431 ILE B O 1
ATOM 7334 N N . ILE B 1 432 ? 16.469 28.391 3.965 1 98.75 432 ILE B N 1
ATOM 7335 C CA . ILE B 1 432 ? 15.289 29.016 3.352 1 98.75 432 ILE B CA 1
ATOM 7336 C C . ILE B 1 432 ? 15.562 30.484 3.094 1 98.75 432 ILE B C 1
ATOM 7338 O O . ILE B 1 432 ? 15.859 31.25 4.023 1 98.75 432 ILE B O 1
ATOM 7342 N N . PRO B 1 433 ? 15.383 30.922 1.925 1 98.5 433 PRO B N 1
ATOM 7343 C CA . PRO B 1 433 ? 15.75 32.312 1.584 1 98.5 433 PRO B CA 1
ATOM 7344 C C . PRO B 1 433 ? 14.812 33.344 2.199 1 98.5 433 PRO B C 1
ATOM 7346 O O . PRO B 1 433 ? 13.617 33.062 2.379 1 98.5 433 PRO B O 1
ATOM 7349 N N . GLN B 1 434 ? 15.422 34.5 2.428 1 97.94 434 GLN B N 1
ATOM 7350 C CA . GLN B 1 434 ? 14.664 35.688 2.814 1 97.94 434 GLN B CA 1
ATOM 7351 C C . GLN B 1 434 ? 15.102 36.906 2.008 1 97.94 434 GLN B C 1
ATOM 7353 O O . GLN B 1 434 ? 16.297 37.219 1.945 1 97.94 434 GLN B O 1
ATOM 7358 N N . PRO B 1 435 ? 14.195 37.594 1.396 1 97.62 435 PRO B N 1
ATOM 7359 C CA . PRO B 1 435 ? 12.812 37.156 1.177 1 97.62 435 PRO B CA 1
ATOM 7360 C C . PRO B 1 435 ? 12.727 35.812 0.471 1 97.62 435 PRO B C 1
ATOM 7362 O O . PRO B 1 435 ? 13.742 35.281 0.007 1 97.62 435 PRO B O 1
ATOM 7365 N N . LEU B 1 436 ? 11.609 35.25 0.477 1 98.19 436 LEU B N 1
ATOM 7366 C CA . LEU B 1 436 ? 11.406 33.844 0.087 1 98.19 436 LEU B CA 1
ATOM 7367 C C . LEU B 1 436 ? 11.797 33.656 -1.371 1 98.19 436 LEU B C 1
ATOM 7369 O O . LEU B 1 436 ? 11.969 32.5 -1.808 1 98.19 436 LEU B O 1
ATOM 7373 N N . ASP B 1 437 ? 11.977 34.719 -2.156 1 96 437 ASP B N 1
ATOM 7374 C CA . ASP B 1 437 ? 12.352 34.594 -3.562 1 96 437 ASP B CA 1
ATOM 7375 C C . ASP B 1 437 ? 13.805 35 -3.781 1 96 437 ASP B C 1
ATOM 7377 O O . ASP B 1 437 ? 14.234 35.188 -4.922 1 96 437 ASP B O 1
ATOM 7381 N N . ASN B 1 438 ? 14.531 35.219 -2.699 1 97.62 438 ASN B N 1
ATOM 7382 C CA . ASN B 1 438 ? 15.953 35.531 -2.801 1 97.62 438 ASN B CA 1
ATOM 7383 C C . A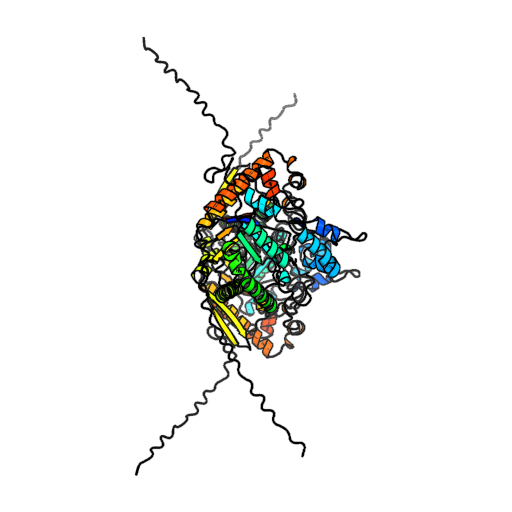SN B 1 438 ? 16.781 34.312 -3.129 1 97.62 438 ASN B C 1
ATOM 7385 O O . ASN B 1 438 ? 17.578 33.844 -2.309 1 97.62 438 ASN B O 1
ATOM 7389 N N . PHE B 1 439 ? 16.703 33.875 -4.355 1 97.62 439 PHE B N 1
ATOM 7390 C CA . PHE B 1 439 ? 17.359 32.625 -4.793 1 97.62 439 PHE B CA 1
ATOM 7391 C C . PHE B 1 439 ? 18.828 32.875 -5.117 1 97.62 439 PHE B C 1
ATOM 7393 O O . PHE B 1 439 ? 19.156 33.844 -5.828 1 97.62 439 PHE B O 1
ATOM 7400 N N . LYS B 1 440 ? 19.625 32.094 -4.668 1 97.12 440 LYS B N 1
ATOM 7401 C CA . LYS B 1 440 ? 21.062 32.156 -4.918 1 97.12 440 LYS B CA 1
ATOM 7402 C C . LYS B 1 440 ? 21.469 31.172 -6.02 1 97.12 440 LYS B C 1
ATOM 7404 O O . LYS B 1 440 ? 22.344 31.484 -6.836 1 97.12 440 LYS B O 1
ATOM 7409 N N . TYR B 1 441 ? 20.781 30.031 -6.074 1 97.19 441 TYR B N 1
ATOM 7410 C CA . TYR B 1 441 ? 21.312 28.938 -6.887 1 97.19 441 TYR B CA 1
ATOM 7411 C C . TYR B 1 441 ? 20.328 28.531 -7.973 1 97.19 441 TYR B C 1
ATOM 7413 O O . TYR B 1 441 ? 20.672 27.781 -8.883 1 97.19 441 TYR B O 1
ATOM 7421 N N . VAL B 1 442 ? 19.078 28.938 -7.855 1 96.94 442 VAL B N 1
ATOM 7422 C CA . VAL B 1 442 ? 18.062 28.578 -8.836 1 96.94 442 VAL B CA 1
ATOM 7423 C C . VAL B 1 442 ? 17.625 29.812 -9.609 1 96.94 442 VAL B C 1
ATOM 7425 O O . VAL B 1 442 ? 17.188 30.797 -9.016 1 96.94 442 VAL B O 1
ATOM 7428 N N . LYS B 1 443 ? 17.75 29.812 -10.922 1 95.5 443 LYS B N 1
ATOM 7429 C CA . LYS B 1 443 ? 17.312 30.859 -11.82 1 95.5 443 LYS B CA 1
ATOM 7430 C C . LYS B 1 443 ? 16.391 30.312 -12.906 1 95.5 443 LYS B C 1
ATOM 7432 O O . LYS B 1 443 ? 16.812 29.469 -13.711 1 95.5 443 LYS B O 1
ATOM 7437 N N . ASN B 1 444 ? 15.18 30.734 -12.906 1 94.38 444 ASN B N 1
ATOM 7438 C CA . ASN B 1 444 ? 14.164 30.281 -13.852 1 94.38 444 ASN B CA 1
ATOM 7439 C C . ASN B 1 444 ? 14.039 28.766 -13.867 1 94.38 444 ASN B C 1
ATOM 7441 O O . ASN B 1 444 ? 14.008 28.141 -14.93 1 94.38 444 ASN B O 1
ATOM 7445 N N . GLY B 1 445 ? 14.133 28.234 -12.672 1 94.12 445 GLY B N 1
ATOM 7446 C CA . GLY B 1 445 ? 13.914 26.797 -12.516 1 94.12 445 GLY B CA 1
ATOM 7447 C C . GLY B 1 445 ? 15.125 25.969 -12.852 1 94.12 445 GLY B C 1
ATOM 7448 O O . GLY B 1 445 ? 15.031 24.734 -12.969 1 94.12 445 GLY B O 1
ATOM 7449 N N . VAL B 1 446 ? 16.266 26.594 -13.031 1 93.81 446 VAL B N 1
ATOM 7450 C CA . VAL B 1 446 ? 17.5 25.891 -13.383 1 93.81 446 VAL B CA 1
ATOM 7451 C C . VAL B 1 446 ? 18.516 26.047 -12.258 1 93.81 446 VAL B C 1
ATOM 7453 O O . VAL B 1 446 ? 18.688 27.156 -11.719 1 93.81 446 VAL B O 1
ATOM 7456 N N . ASP B 1 447 ? 19.109 24.984 -11.867 1 94.62 447 ASP B N 1
ATOM 7457 C CA . ASP B 1 447 ? 20.188 25 -10.883 1 94.62 447 ASP B CA 1
ATOM 7458 C C . ASP B 1 447 ? 21.453 25.625 -11.477 1 94.62 447 ASP B C 1
ATOM 7460 O O . ASP B 1 447 ? 22 25.109 -12.445 1 94.62 447 ASP B O 1
ATOM 7464 N N . THR B 1 448 ? 21.969 26.656 -10.961 1 92.94 448 THR B N 1
ATOM 7465 C CA . THR B 1 448 ? 23.125 27.359 -11.484 1 92.94 448 THR B CA 1
ATOM 7466 C C . THR B 1 448 ? 24.312 27.25 -10.516 1 92.94 448 THR B C 1
ATOM 7468 O O . THR B 1 448 ? 25.234 28.062 -10.57 1 92.94 448 THR B O 1
ATOM 7471 N N . SER B 1 449 ? 24.234 26.359 -9.609 1 87.31 449 SER B N 1
ATOM 7472 C CA . SER B 1 449 ? 25.203 26.266 -8.531 1 87.31 449 SER B CA 1
ATOM 7473 C C . SER B 1 449 ? 26.594 25.891 -9.062 1 87.31 449 SER B C 1
ATOM 7475 O O . SER B 1 449 ? 27.609 26.188 -8.438 1 87.31 449 SER B O 1
ATOM 7477 N N . ASP B 1 450 ? 26.656 25.094 -10.062 1 76.56 450 ASP B N 1
ATOM 7478 C CA . ASP B 1 450 ? 27.938 24.734 -10.633 1 76.56 450 ASP B CA 1
ATOM 7479 C C . ASP B 1 450 ? 28.422 25.781 -11.633 1 76.56 450 ASP B C 1
ATOM 7481 O O . ASP B 1 450 ? 29.5 25.672 -12.203 1 76.56 450 ASP B O 1
ATOM 7485 N N . SER B 1 451 ? 27.688 26.672 -11.914 1 61.44 451 SER B N 1
ATOM 7486 C CA . SER B 1 451 ? 28.078 27.672 -12.906 1 61.44 451 SER B CA 1
ATOM 7487 C C . SER B 1 451 ? 29.25 28.5 -12.422 1 61.44 451 SER B C 1
ATOM 7489 O O . SER B 1 451 ? 29.125 29.266 -11.461 1 61.44 451 SER B O 1
ATOM 7491 N N . THR B 1 452 ? 30.375 27.781 -12.117 1 43.53 452 THR B N 1
ATOM 7492 C CA . THR B 1 452 ? 31.594 28.594 -12.062 1 43.53 452 THR B CA 1
ATOM 7493 C C . THR B 1 452 ? 31.531 29.719 -13.086 1 43.53 452 THR B C 1
ATOM 7495 O O . THR B 1 452 ? 30.938 29.578 -14.156 1 43.53 452 THR B O 1
ATOM 7498 N N . LYS B 1 453 ? 32.125 30.922 -12.617 1 38.97 453 LYS B N 1
ATOM 7499 C CA . LYS B 1 453 ? 32.406 32.062 -13.5 1 38.97 453 LYS B CA 1
ATOM 7500 C C . LYS B 1 453 ? 33.219 31.609 -14.695 1 38.97 453 LYS B C 1
ATOM 7502 O O . LYS B 1 453 ? 34.438 31.359 -14.57 1 38.97 453 LYS B O 1
ATOM 7507 N N . VAL B 1 454 ? 32.906 30.609 -15.461 1 36.34 454 VAL B N 1
ATOM 7508 C CA . VAL B 1 454 ? 33.75 30.75 -16.656 1 36.34 454 VAL B CA 1
ATOM 7509 C C . VAL B 1 454 ? 33.875 32.219 -17.016 1 36.34 454 VAL B C 1
ATOM 7511 O O . VAL B 1 454 ? 32.906 32.875 -17.453 1 36.34 454 VAL B O 1
ATOM 7514 N N . GLY B 1 455 ? 34.375 33 -16.016 1 31.7 455 GLY B N 1
ATOM 7515 C CA . GLY B 1 455 ? 34.969 34.188 -16.578 1 31.7 455 GLY B CA 1
ATOM 7516 C C . GLY B 1 455 ? 35.625 33.969 -17.906 1 31.7 455 GLY B C 1
ATOM 7517 O O . GLY B 1 455 ? 36.531 33.125 -18.031 1 31.7 455 GLY B O 1
ATOM 7518 N N . ILE B 1 456 ? 34.812 33.969 -18.891 1 33.19 456 ILE B N 1
ATOM 7519 C CA . ILE B 1 456 ? 35.281 34.031 -20.281 1 33.19 456 ILE B CA 1
ATOM 7520 C C . ILE B 1 456 ? 36.531 34.906 -20.344 1 33.19 456 ILE B C 1
ATOM 7522 O O . ILE B 1 456 ? 36.469 36.125 -20.156 1 33.19 456 ILE B O 1
ATOM 7526 N N . THR B 1 457 ? 37.531 34.531 -19.562 1 30.48 457 THR B N 1
ATOM 7527 C CA . THR B 1 457 ? 38.75 35.156 -20.031 1 30.48 457 THR B CA 1
ATOM 7528 C C . THR B 1 457 ? 38.969 34.906 -21.516 1 30.48 457 THR B C 1
ATOM 7530 O O . THR B 1 457 ? 39.156 33.781 -21.953 1 30.48 457 THR B O 1
ATOM 7533 N N . TRP B 1 458 ? 38.062 35.594 -22.297 1 31.42 458 TRP B N 1
ATOM 7534 C CA . TRP B 1 458 ? 38.375 35.781 -23.719 1 31.42 458 TRP B CA 1
ATOM 7535 C C . TRP B 1 458 ? 39.875 35.938 -23.953 1 31.42 458 TRP B C 1
ATOM 7537 O O . TRP B 1 458 ? 40.438 36.938 -23.547 1 31.42 458 TRP B O 1
ATOM 7547 N N . SER B 1 459 ? 40.562 34.906 -23.594 1 29.34 459 SER B N 1
ATOM 7548 C CA . SER B 1 459 ? 41.906 35.031 -24.156 1 29.34 459 SER B CA 1
ATOM 7549 C C . SER B 1 459 ? 41.844 35.375 -25.641 1 29.34 459 SER B C 1
ATOM 7551 O O . SER B 1 459 ? 41.344 34.625 -26.438 1 29.34 459 SER B O 1
ATOM 7553 N N . LEU B 1 460 ? 41.719 36.656 -25.891 1 30.38 460 LEU B N 1
ATOM 7554 C CA . LEU B 1 460 ? 42 37.281 -27.188 1 30.38 460 LEU B CA 1
ATOM 7555 C C . LEU B 1 460 ? 43.219 36.656 -27.844 1 30.38 460 LEU B C 1
ATOM 7557 O O . LEU B 1 460 ? 44.344 36.844 -27.391 1 30.38 460 LEU B O 1
ATOM 7561 N N . VAL B 1 461 ? 43.094 35.344 -28.078 1 30.8 461 VAL B N 1
ATOM 7562 C CA . VAL B 1 461 ? 44.156 34.844 -28.938 1 30.8 461 VAL B CA 1
ATOM 7563 C C . VAL B 1 461 ? 44.281 35.688 -30.188 1 30.8 461 VAL B C 1
ATOM 7565 O O . VAL B 1 461 ? 43.344 35.75 -31 1 30.8 461 VAL B O 1
ATOM 7568 N N . VAL B 1 462 ? 44.969 36.844 -30.031 1 31.45 462 VAL B N 1
ATOM 7569 C CA . VAL B 1 462 ? 45.469 37.688 -31.094 1 31.45 462 VAL B CA 1
ATOM 7570 C C . VAL B 1 462 ? 46.125 36.844 -32.188 1 31.45 462 VAL B C 1
ATOM 7572 O O . VAL B 1 462 ? 47.156 36.188 -31.938 1 31.45 462 VAL B O 1
ATOM 7575 N N . ILE B 1 463 ? 45.25 36.125 -32.875 1 29.56 463 ILE B N 1
ATOM 7576 C CA . ILE B 1 463 ? 45.75 35.469 -34.094 1 29.56 463 ILE B CA 1
ATOM 7577 C C . ILE B 1 463 ? 46.625 36.469 -34.875 1 29.56 463 ILE B C 1
ATOM 7579 O O . ILE B 1 463 ? 46.125 37.5 -35.344 1 29.56 463 ILE B O 1
ATOM 7583 N N . GLN B 1 464 ? 47.875 36.625 -34.344 1 27.11 464 GLN B N 1
ATOM 7584 C CA . GLN B 1 464 ? 48.875 37.312 -35.125 1 27.11 464 GLN B CA 1
ATOM 7585 C C . GLN B 1 464 ? 48.938 36.812 -36.562 1 27.11 464 GLN B C 1
ATOM 7587 O O . GLN B 1 464 ? 49.219 35.625 -36.781 1 27.11 464 GLN B O 1
ATOM 7592 N N . THR B 1 465 ? 47.969 37.312 -37.375 1 30 465 THR B N 1
ATOM 7593 C CA . THR B 1 465 ? 48.031 37.156 -38.812 1 30 465 THR B CA 1
ATOM 7594 C C . THR B 1 465 ? 49.438 37.375 -39.344 1 30 465 THR B C 1
ATOM 7596 O O . THR B 1 465 ? 50 38.469 -39.188 1 30 465 THR B O 1
ATOM 7599 N N . LEU B 1 466 ? 50.312 36.312 -39.125 1 28.34 466 LEU B N 1
ATOM 7600 C CA . LEU B 1 466 ? 51.625 36.344 -39.812 1 28.34 466 LEU B CA 1
ATOM 7601 C C . LEU B 1 466 ? 51.438 36.719 -41.281 1 28.34 466 LEU B C 1
ATOM 7603 O O . LEU B 1 466 ? 50.781 36 -42.031 1 28.34 466 LEU B O 1
ATOM 7607 N N . ILE B 1 467 ? 51.125 38 -41.469 1 30.16 467 ILE B N 1
ATOM 7608 C CA . ILE B 1 467 ? 51.25 38.594 -42.781 1 30.16 467 ILE B CA 1
ATOM 7609 C C . ILE B 1 467 ? 52.625 38.281 -43.375 1 30.16 467 ILE B C 1
ATOM 7611 O O . ILE B 1 467 ? 53.625 38.75 -42.906 1 30.16 467 ILE B O 1
ATOM 7615 N N . LEU B 1 468 ? 52.875 36.906 -43.531 1 26.73 468 LEU B N 1
ATOM 7616 C CA . LEU B 1 468 ? 54.062 36.625 -44.344 1 26.73 468 LEU B CA 1
ATOM 7617 C C . LEU B 1 468 ? 54.062 37.469 -45.625 1 26.73 468 LEU B C 1
ATOM 7619 O O . LEU B 1 468 ? 53.156 37.406 -46.438 1 26.73 468 LEU B O 1
ATOM 7623 N N . PHE B 1 469 ? 54.531 38.719 -45.469 1 27.41 469 PHE B N 1
ATOM 7624 C CA . PHE B 1 469 ? 55.031 39.625 -46.531 1 27.41 469 PHE B CA 1
ATOM 7625 C C . PHE B 1 469 ? 56 38.875 -47.438 1 27.41 469 PHE B C 1
ATOM 7627 O O . PHE B 1 469 ? 57.031 38.375 -47 1 27.41 469 PHE B O 1
ATOM 7634 N N . PHE B 1 470 ? 55.469 38.188 -48.438 1 26.58 470 PHE B N 1
ATOM 7635 C CA . PHE B 1 470 ? 56.219 37.844 -49.656 1 26.58 470 PHE B CA 1
ATOM 7636 C C . PHE B 1 470 ? 56.938 39.094 -50.188 1 26.58 470 PHE B C 1
ATOM 7638 O O . PHE B 1 470 ? 56.312 40.031 -50.656 1 26.58 470 PHE B O 1
ATOM 7645 N N . ILE B 1 471 ? 57.781 39.719 -49.375 1 23.34 471 ILE B N 1
ATOM 7646 C CA . ILE B 1 471 ? 58.938 40.281 -50.062 1 23.34 471 ILE B CA 1
ATOM 7647 C C . ILE B 1 471 ? 59.906 39.156 -50.469 1 23.34 471 ILE B C 1
ATOM 7649 O O . ILE B 1 471 ? 60.219 38.312 -49.656 1 23.34 471 ILE B O 1
#

InterPro domains:
  IPR001547 Glycoside hydrolase, family 5 [PF00150] (83-341)
  IPR017853 Glycoside hydrolase superfamily [SSF51445] (29-442)
  IPR018087 Glycoside hydrolase, family 5, conserved site [PS00659] (213-222)
  IPR050386 Glycosyl Hydrolase 5 (Cellulase A) [PTHR31297] (24-438)

Organism: Candida tropicalis (strain ATCC MYA-3404 / T1) (NCBI:txid294747)

Foldseek 3Di:
DPPPPPPPPPPPPPPPPPPPPPLAQAEDPCVQFFAQAFEPPCQQFHQCLFPVVLQVVLDDPPDDLVQGQFAQQRSLVSLDAPRSQVSNVVRNVPVDDLVLLLVCVVLPGAAYEYEHELVQQPDDVPGSHYYDNVVSVVRVLVSCVVNNHAYEYEHEAFPQGQAQHRRNRHHRPPDRCQPVDVVRLVSLLVSLLVVLQQCFDDDNVVVSLNRYAEYESYPQRAPDPVLVVLVSLLVSQVSSVVRGSYPHAYEYEPNPDDQQPCQVCQVFQKGWDWDDDPNDIDIDIGGDNDDRYAYEAEDEQEPDLVSLQDDLVVLLVVLQVNLVSLLPHPGAYAHAEYWLDSYCLRPQSVIRPAHGSCCCGPPGNHHHNDDSCQQQDDPVPHDPVRLVSSQLSLLLNQLSRSVRHSYYYYQHCHGDGHQRRHPVNCVVSCSQDVNNNPHDQADPNDGCPPVDCPVCPVPPPVPPPPPPPPD/DPPPPPPPPPPPPPPPPPPPPPLAQAEDPCVQFFAQAFEPPCQQFHQCLQPVVLQVVLDDPPDDLVQGQFAQQRSLVSLDAPRSQVSNVVRNVPVDDLVLLLVCVVLPGAAYEYEHELVQQPDDVPGSHYYDNVVSVVRVLVSCVVNNHAYEYEHEAFPQGQAQHRRNRHHRPPDRCQPVDVVRLVSLLVSLLVVLQQCFDDDNVVVSLNRYAEYESYPQRAPDPVLVVLVSLLVSQVSNVVRGSYPHAYEYEPNPDDQQPCQVCQVFFKGWDWDDDPNDIDIDIGGDNDDRYAYEAEDEQEPDLVSLQDDLVVLLVVLQVNLVSLLPHPGAYAHAEYWLDSYCLRPQSVIRPAHGSCCCGPPGNHHHNDDSCQQQDDPVPHDPVRLVSSQLSLLLNQLSRSVRHSYYYYQHCHGDGHQRRHPVNCVVSCSQPVNNNPHDQADPNDGCPPVDCVVCPVPPPVPPPPPPPPD

Nearest PDB structures (foldseek):
  1eqp-assembly1_A  TM=9.543E-01  e=7.474E-47  Candida albicans
  1eqc-assembly1_A  TM=9.535E-01  e=1.187E-46  Candida albicans
  2pc8-assembly1_A  TM=9.535E-01  e=1.411E-46  Candida albicans
  2pf0-assembly1_A  TM=9.538E-01  e=3.557E-46  Candida albicans
  3o6a-assembly1_A  TM=9.511E-01  e=3.169E-46  Candida albicans

Secondary structure (DSSP, 8-state):
-------------------------B----SS--EEEEE-TTSSS--TTT-HHHHHTT--TT--GGGS-SSHHHHHHHH-HHHHHHHHHHHHHHH--HHHHHHHHHTT--EEEEEEEGGGT-PPTT------HHHHHHHHHHHHHHTT-EEEEEEEE-TT-SSSSGGGTS--TT---GGG-HHHHHHHHHHHHHHHHHHHSHHHHHHTTTTEEEEES-S---S--HHHHHHHHHHHHHHHHHH-SB-PEEEEE-TTPPTTTTHHHHHH-EEEEEEEETTEEEEEEEE----SEEEEEE--SSSSHHHHH--HHHHHHHHHHHHHHHHH-SS-EEEEEE---SSS-STTTT-TT---TTTT-TT--SPP---THHHHS-GGGS-HHHHHHHHHHHHHHHHHHHHHSSEEEES-S--SS-GGG-HHHHHHTTSS-SSTT--SSEETTEE-TT---------------------/-------------------------B----SS--EEEEE-TTSSS--TTT-HHHHHTT--TT--GGGS-SSHHHHHHHH-HHHHHHHHHHHHHHS--HHHHHHHHHTT--EEEEEEEGGGT-PPTT------HHHHHHHHHHHHHHTT-EEEEEEEE-TT-SSSSGGGTS--TT---GGG-HHHHHHHHHHHHHHHHHHHSHHHHHHTTTTEEEEES-S---S--HHHHHHHHHHHHHHHHHH-SB-PEEEEE-TTPPTTTTHHHHHH-EEEEEEEETTEEEEEEEE----SEEEEEE--SSSSHHHHH--HHHHHHHHHHHHHHHHH-SS-EEEEEE---SSS-STTTT-TT---TTTT-TT--SPP---THHHHS-GGGS-HHHHHHHHHHHHHHHHHHHHHSSEEEES-S--SS-GGG-HHHHHHTTSS-SSTT--SSEETTEE-TT---------------------